Protein AF-0000000077141357 (afdb_homodimer)

Secondary structure (DSSP, 8-state):
---PPEEEEEETTT-TTHHHHHHHHHHTTTTS-EEEEEEE--GGGHHHHHHHHHHHHHHHHHHT---EEEEES-HHHHHTT-SEEEE---TTHHHHHHHHHHHHHTTT----SSSHHHHHHHHHHHHHHHHHHHHHHHHH-TT-EEEE-SSSHHHHHHHHHHH---EEEE--SHHHHHHHHHHHHHTS-GGGEEEEEEEETTEEEEEEEEETTEE-HHHHHHHHHTT-----TTS---PPPHHHHHHH-SEE-GGGHHHHBHHHHHHHHHHHHHTT--HHHHHHHHHHHHHHHHT-TT--S--GGGGGGS-TTHHHHHHHHHHHHHHT--EEEEEEEE-TTSBTTS-TTSEEEEEEEEETTEEEEPP-BPPPHHHHHHHHHHHHHHHHHHHHHHHT-HHHHHHHHHHSTT--BHHHHHHHHHHHHHHTGGG-GGG-/---PPEEEEEETTT-TTHHHHHHHHHHTTTTS-EEEEEEE--GGGHHHHHHHHHHHHHHHHHHT---EEEEES-HHHHHTT-SEEEE---TTHHHHHHHHHHHHHTTT----SSSHHHHHHHHHHHHHHHHHHHHHHHHH-TT-EEEE-SSSHHHHHHHHHHH---EEEE--SHHHHHHHHHHHHHTS-GGGEEEEEEEETTEEEEEEEEETTEE-HHHHHHHHHTT-----TTS---PPPHHHHHHH-SEE-GGGHHHHBHHHHHHHHHHHHHTT--HHHHHHHHHHHHHHHHT-TT--S--GGGGGGS-TTHHHHHHHHHHHHHHT--EEEEEEEE-TTSBTTS-TTSEEEEEEEEETTEEEEPP-BPPPHHHHHHHHHHHHHHHHHHHHHHHT-HHHHHHHHHHSTT--BHHHHHHHHHHHHHHTGGG-GGG-

InterPro domains:
  IPR001088 Glycoside hydrolase, family 4 [PF02056] (7-187)
  IPR001088 Glycoside hydrolase, family 4 [PR00732] (7-22)
  IPR001088 Glycoside hydrolase, family 4 [PR00732] (78-94)
  IPR001088 Glycoside hydrolase, family 4 [PR00732] (99-112)
  IPR001088 Glycoside hydrolase, family 4 [PR00732] (113-133)
  IPR001088 Glycoside hydrolase, family 4 [PR00732] (142-159)
  IPR001088 Glycoside hydrolase, family 4 [PR00732] (167-178)
  IPR001088 Glycoside hydrolase, family 4 [PR00732] (193-205)
  IPR001088 Glycoside hydrolase, family 4 [PTHR32092] (4-436)
  IPR015955 Lactate dehydrogenase/glycoside hydrolase, family 4, C-terminal [G3DSA:3.90.110.10] (171-436)
  IPR015955 Lactate dehydrogenase/glycoside hydrolase, family 4, C-terminal [SSF56327] (173-436)
  IPR019802 Glycoside hydrolase, family 4, conserved site [PS01324] (142-172)
  IPR022616 Glycosyl hydrolase, family 4, C-terminal [PF11975] (197-411)
  IPR036291 NAD(P)-binding domain superfamily [SSF51735] (5-170)

Structure (mmCIF, N/CA/C/O backbone):
data_AF-0000000077141357-model_v1
#
loop_
_entity.id
_entity.type
_entity.pdbx_description
1 polymer 6-phospho-beta-glucosidase
#
loop_
_atom_site.group_PDB
_atom_site.id
_atom_site.type_symbol
_atom_site.label_atom_id
_atom_site.label_alt_id
_atom_site.label_comp_id
_atom_site.label_asym_id
_atom_site.label_entity_id
_atom_site.label_seq_id
_atom_site.pdbx_PDB_ins_code
_atom_site.Cartn_x
_atom_site.Cartn_y
_atom_site.Cartn_z
_atom_site.occupancy
_atom_site.B_iso_or_equiv
_atom_site.auth_seq_id
_atom_site.auth_comp_id
_atom_site.auth_asym_id
_atom_site.auth_atom_id
_atom_site.pdbx_PDB_model_num
ATOM 1 N N . MET A 1 1 ? 15.984 -49.375 2.508 1 36 1 MET A N 1
ATOM 2 C CA . MET A 1 1 ? 14.719 -48.906 3.088 1 36 1 MET A CA 1
ATOM 3 C C . MET A 1 1 ? 13.625 -48.875 2.033 1 36 1 MET A C 1
ATOM 5 O O . MET A 1 1 ? 13.805 -48.281 0.963 1 36 1 MET A O 1
ATOM 9 N N . PHE A 1 2 ? 12.82 -49.812 1.921 1 44.88 2 PHE A N 1
ATOM 10 C CA . PHE A 1 2 ? 11.875 -50.156 0.864 1 44.88 2 PHE A CA 1
ATOM 11 C C . PHE A 1 2 ? 11.133 -48.906 0.386 1 44.88 2 PHE A C 1
ATOM 13 O O . PHE A 1 2 ? 10.578 -48.156 1.194 1 44.88 2 PHE A O 1
ATOM 20 N N . LYS A 1 3 ? 11.68 -48.281 -0.655 1 59.12 3 LYS A N 1
ATOM 21 C CA . LYS A 1 3 ? 11.102 -47.031 -1.177 1 59.12 3 LYS A CA 1
ATOM 22 C C . LYS A 1 3 ? 9.648 -47.25 -1.593 1 59.12 3 LYS A C 1
ATOM 24 O O . LYS A 1 3 ? 9.344 -48.188 -2.35 1 59.12 3 LYS A O 1
ATOM 29 N N . LYS A 1 4 ? 8.664 -46.844 -0.707 1 74.44 4 LYS A N 1
ATOM 30 C CA . LYS A 1 4 ? 7.227 -46.969 -0.938 1 74.44 4 LYS A CA 1
ATOM 31 C C . LYS A 1 4 ? 6.848 -46.375 -2.303 1 74.44 4 LYS A C 1
ATOM 33 O O . LYS A 1 4 ? 7.348 -45.344 -2.701 1 74.44 4 LYS A O 1
ATOM 38 N N . ASP A 1 5 ? 6.184 -47.281 -3.203 1 89.12 5 ASP A N 1
ATOM 39 C CA . ASP A 1 5 ? 5.59 -46.812 -4.457 1 89.12 5 ASP A CA 1
ATOM 40 C C . ASP A 1 5 ? 4.707 -45.594 -4.227 1 89.12 5 ASP A C 1
ATOM 42 O O . ASP A 1 5 ? 3.967 -45.531 -3.242 1 89.12 5 ASP A O 1
ATOM 46 N N . LEU A 1 6 ? 4.941 -44.625 -5.074 1 95.94 6 LEU A N 1
ATOM 47 C CA . LEU A 1 6 ? 4.258 -43.344 -4.879 1 95.94 6 LEU A CA 1
ATOM 48 C C . LEU A 1 6 ? 3.039 -43.25 -5.789 1 95.94 6 LEU A C 1
ATOM 50 O O . LEU A 1 6 ? 3.088 -43.656 -6.949 1 95.94 6 LEU A O 1
ATOM 54 N N . LYS A 1 7 ? 1.975 -42.812 -5.223 1 98.25 7 LYS A N 1
ATOM 55 C CA . LYS A 1 7 ? 0.786 -42.406 -5.969 1 98.25 7 LYS A CA 1
ATOM 56 C C . LYS A 1 7 ? 0.629 -40.906 -5.977 1 98.25 7 LYS A C 1
ATOM 58 O O . LYS A 1 7 ? 0.617 -40.25 -4.922 1 98.25 7 LYS A O 1
ATOM 63 N N . ILE A 1 8 ? 0.521 -40.312 -7.176 1 98.44 8 ILE A N 1
ATOM 64 C CA . ILE A 1 8 ? 0.374 -38.875 -7.328 1 98.44 8 ILE A CA 1
ATOM 65 C C . ILE A 1 8 ? -0.883 -38.562 -8.141 1 98.44 8 ILE A C 1
ATOM 67 O O . ILE A 1 8 ? -1.132 -39.188 -9.172 1 98.44 8 ILE A O 1
ATOM 71 N N . ALA A 1 9 ? -1.679 -37.688 -7.633 1 98.81 9 ALA A N 1
ATOM 72 C CA . ALA A 1 9 ? -2.84 -37.188 -8.367 1 98.81 9 ALA A CA 1
ATOM 73 C C . ALA A 1 9 ? -2.592 -35.781 -8.891 1 98.81 9 ALA A C 1
ATOM 75 O O . ALA A 1 9 ? -2.188 -34.875 -8.133 1 98.81 9 ALA A O 1
ATOM 76 N N . VAL A 1 10 ? -2.795 -35.562 -10.188 1 98.44 10 VAL A N 1
ATOM 77 C CA . VAL A 1 10 ? -2.662 -34.25 -10.805 1 98.44 10 VAL A CA 1
ATOM 78 C C . VAL A 1 10 ? -4.039 -33.719 -11.195 1 98.44 10 VAL A C 1
ATOM 80 O O . VAL A 1 10 ? -4.629 -34.156 -12.18 1 98.44 10 VAL A O 1
ATOM 83 N N . ILE A 1 11 ? -4.523 -32.75 -10.398 1 98.69 11 ILE A N 1
ATOM 84 C CA . ILE A 1 11 ? -5.781 -32.094 -10.727 1 98.69 11 ILE A CA 1
ATOM 85 C C . ILE A 1 11 ? -5.539 -31.016 -11.781 1 98.69 11 ILE A C 1
ATOM 87 O O . ILE A 1 11 ? -4.766 -30.094 -11.562 1 98.69 11 ILE A O 1
ATOM 91 N N . GLY A 1 12 ? -6.219 -31.078 -12.867 1 98 12 GLY A N 1
ATOM 92 C CA . GLY A 1 12 ? -5.879 -30.328 -14.062 1 98 12 GLY A CA 1
ATOM 93 C C . GLY A 1 12 ? -4.918 -31.047 -14.977 1 98 12 GLY A C 1
ATOM 94 O O . GLY A 1 12 ? -4.027 -30.438 -15.57 1 98 12 GLY A O 1
ATOM 95 N N . GLY A 1 13 ? -5.047 -32.312 -15.031 1 97.5 13 GLY A N 1
ATOM 96 C CA . GLY A 1 13 ? -4.129 -33.156 -15.766 1 97.5 13 GLY A CA 1
ATOM 97 C C . GLY A 1 13 ? -4.125 -32.906 -17.266 1 97.5 13 GLY A C 1
ATOM 98 O O . GLY A 1 13 ? -3.156 -33.219 -17.953 1 97.5 13 GLY A O 1
ATOM 99 N N . GLY A 1 14 ? -5.188 -32.312 -17.75 1 97.06 14 GLY A N 1
ATOM 100 C CA . GLY A 1 14 ? -5.293 -32.031 -19.172 1 97.06 14 GLY A CA 1
ATOM 101 C C . GLY A 1 14 ? -4.586 -30.75 -19.578 1 97.06 14 GLY A C 1
ATOM 102 O O . GLY A 1 14 ? -4.637 -30.344 -20.734 1 97.06 14 GLY A O 1
ATOM 103 N N . SER A 1 15 ? -3.891 -30.156 -18.641 1 94.5 15 SER A N 1
ATOM 104 C CA . SER A 1 15 ? -3.135 -28.953 -18.953 1 94.5 15 SER A CA 1
ATOM 105 C C . SER A 1 15 ? -2.084 -29.203 -20.016 1 94.5 15 SER A C 1
ATOM 107 O O . SER A 1 15 ? -1.45 -30.266 -20.031 1 94.5 15 SER A O 1
ATOM 109 N N . SER A 1 16 ? -1.842 -28.188 -20.844 1 92.38 16 SER A N 1
ATOM 110 C CA . SER A 1 16 ? -0.812 -28.297 -21.875 1 92.38 16 SER A CA 1
ATOM 111 C C . SER A 1 16 ? 0.579 -28.375 -21.266 1 92.38 16 SER A C 1
ATOM 113 O O . SER A 1 16 ? 1.54 -28.766 -21.922 1 92.38 16 SER A O 1
ATOM 115 N N . TYR A 1 17 ? 0.671 -28.125 -19.969 1 90.12 17 TYR A N 1
ATOM 116 C CA . TYR A 1 17 ? 1.963 -28.141 -19.297 1 90.12 17 TYR A CA 1
ATOM 117 C C . TYR A 1 17 ? 2.23 -29.5 -18.656 1 90.12 17 TYR A C 1
ATOM 119 O O . TYR A 1 17 ? 3.346 -29.766 -18.203 1 90.12 17 TYR A O 1
ATOM 127 N N . THR A 1 18 ? 1.273 -30.344 -18.641 1 94.44 18 THR A N 1
ATOM 128 C CA . THR A 1 18 ? 1.39 -31.641 -17.969 1 94.44 18 THR A CA 1
ATOM 129 C C . THR A 1 18 ? 2.568 -32.438 -18.516 1 94.44 18 THR A C 1
ATOM 131 O O . THR A 1 18 ? 3.277 -33.094 -17.766 1 94.44 18 THR A O 1
ATOM 134 N N . PRO A 1 19 ? 2.869 -32.344 -19.844 1 93.56 19 PRO A N 1
ATOM 135 C CA . PRO A 1 19 ? 4.031 -33.094 -20.328 1 93.56 19 PRO A CA 1
ATOM 136 C C . PRO A 1 19 ? 5.336 -32.688 -19.656 1 93.56 19 PRO A C 1
ATOM 138 O O . PRO A 1 19 ? 6.238 -33.5 -19.484 1 93.56 19 PRO A O 1
ATOM 141 N N . GLU A 1 20 ? 5.391 -31.406 -19.297 1 92.38 20 GLU A N 1
ATOM 142 C CA . GLU A 1 20 ? 6.562 -30.953 -18.547 1 92.38 20 GLU A CA 1
ATOM 143 C C . GLU A 1 20 ? 6.656 -31.656 -17.188 1 92.38 20 GLU A C 1
ATOM 145 O O . GLU A 1 20 ? 7.754 -31.969 -16.734 1 92.38 20 GLU A O 1
ATOM 150 N N . LEU A 1 21 ? 5.562 -31.812 -16.562 1 93.94 21 LEU A N 1
ATOM 151 C CA . LEU A 1 21 ? 5.504 -32.531 -15.289 1 93.94 21 LEU A CA 1
ATOM 152 C C . LEU A 1 21 ? 5.914 -33.969 -15.445 1 93.94 21 LEU A C 1
ATOM 154 O O . LEU A 1 21 ? 6.668 -34.5 -14.633 1 93.94 21 LEU A O 1
ATOM 158 N N . ILE A 1 22 ? 5.434 -34.594 -16.547 1 95.25 22 ILE A N 1
ATOM 159 C CA . ILE A 1 22 ? 5.754 -35.969 -16.828 1 95.25 22 ILE A CA 1
ATOM 160 C C . ILE A 1 22 ? 7.262 -36.125 -17.031 1 95.25 22 ILE A C 1
ATOM 162 O O . ILE A 1 22 ? 7.879 -37.031 -16.469 1 95.25 22 ILE A O 1
ATOM 166 N N . GLU A 1 23 ? 7.789 -35.25 -17.781 1 93.88 23 GLU A N 1
ATOM 167 C CA . GLU A 1 23 ? 9.234 -35.25 -18 1 93.88 23 GLU A CA 1
ATOM 168 C C . GLU A 1 23 ? 9.992 -35.156 -16.672 1 93.88 23 GLU A C 1
ATOM 170 O O . GLU A 1 23 ? 11 -35.812 -16.469 1 93.88 23 GLU A O 1
ATOM 175 N N . GLY A 1 24 ? 9.539 -34.312 -15.797 1 93.56 24 GLY A N 1
ATOM 176 C CA . GLY A 1 24 ? 10.164 -34.125 -14.492 1 93.56 24 GLY A CA 1
ATOM 177 C C . GLY A 1 24 ? 10.172 -35.406 -13.672 1 93.56 24 GLY A C 1
ATOM 178 O O . GLY A 1 24 ? 11.172 -35.719 -13.023 1 93.56 24 GLY A O 1
ATOM 179 N N . PHE A 1 25 ? 9.062 -36.156 -13.68 1 95.5 25 PHE A N 1
ATOM 180 C CA . PHE A 1 25 ? 8.977 -37.406 -12.938 1 95.5 25 PHE A CA 1
ATOM 181 C C . PHE A 1 25 ? 9.875 -38.469 -13.562 1 95.5 25 PHE A C 1
ATOM 183 O O . PHE A 1 25 ? 10.531 -39.25 -12.852 1 95.5 25 PHE A O 1
ATOM 190 N N . ILE A 1 26 ? 9.891 -38.469 -14.898 1 95.38 26 ILE A N 1
ATOM 191 C CA . ILE A 1 26 ? 10.719 -39.438 -15.609 1 95.38 26 ILE A CA 1
ATOM 192 C C . ILE A 1 26 ? 12.188 -39.219 -15.242 1 95.38 26 ILE A C 1
ATOM 194 O O . ILE A 1 26 ? 12.898 -40.156 -14.898 1 95.38 26 ILE A O 1
ATOM 198 N N . LYS A 1 27 ? 12.602 -38 -15.266 1 93.12 27 LYS A N 1
ATOM 199 C CA . LYS A 1 27 ? 14 -37.656 -15 1 93.12 27 LYS A CA 1
ATOM 200 C C . LYS A 1 27 ? 14.406 -38.062 -13.586 1 93.12 27 LYS A C 1
ATOM 202 O O . LYS A 1 27 ? 15.578 -38.312 -13.32 1 93.12 27 LYS A O 1
ATOM 207 N N . ARG A 1 28 ? 13.445 -38.125 -12.719 1 94.25 28 ARG A N 1
ATOM 208 C CA . ARG A 1 28 ? 13.75 -38.375 -11.312 1 94.25 28 ARG A CA 1
ATOM 209 C C . ARG A 1 28 ? 13.273 -39.75 -10.875 1 94.25 28 ARG A C 1
ATOM 211 O O . ARG A 1 28 ? 13.211 -40.031 -9.672 1 94.25 28 ARG A O 1
ATOM 218 N N . TYR A 1 29 ? 12.977 -40.594 -11.734 1 94.75 29 TYR A N 1
ATOM 219 C CA . TYR A 1 29 ? 12.312 -41.844 -11.438 1 94.75 29 TYR A CA 1
ATOM 220 C C . TYR A 1 29 ? 13.141 -42.688 -10.484 1 94.75 29 TYR A C 1
ATOM 222 O O . TYR A 1 29 ? 12.602 -43.406 -9.641 1 94.75 29 TYR A O 1
ATOM 230 N N . ASN A 1 30 ? 14.438 -42.625 -10.57 1 93.44 30 ASN A N 1
ATOM 231 C CA . ASN A 1 30 ? 15.312 -43.438 -9.742 1 93.44 30 ASN A CA 1
ATOM 232 C C . ASN A 1 30 ? 15.266 -43.031 -8.273 1 93.44 30 ASN A C 1
ATOM 234 O O . ASN A 1 30 ? 15.445 -43.844 -7.383 1 93.44 30 ASN A O 1
ATOM 238 N N . GLU A 1 31 ? 15.016 -41.781 -8.062 1 93 31 GLU A N 1
ATOM 239 C CA . GLU A 1 31 ? 14.992 -41.312 -6.684 1 93 31 GLU A CA 1
ATOM 240 C C . GLU A 1 31 ? 13.57 -41.031 -6.215 1 93 31 GLU A C 1
ATOM 242 O O . GLU A 1 31 ? 13.32 -40.875 -5.02 1 93 31 GLU A O 1
ATOM 247 N N . LEU A 1 32 ? 12.648 -40.969 -7.09 1 94.12 32 LEU A N 1
ATOM 248 C CA . LEU A 1 32 ? 11.234 -40.75 -6.844 1 94.12 32 LEU A CA 1
ATOM 249 C C . LEU A 1 32 ? 10.375 -41.781 -7.566 1 94.12 32 LEU A C 1
ATOM 251 O O . LEU A 1 32 ? 9.859 -41.5 -8.656 1 94.12 32 LEU A O 1
ATOM 255 N N . PRO A 1 33 ? 10.172 -42.875 -6.961 1 93.5 33 PRO A N 1
ATOM 256 C CA . PRO A 1 33 ? 9.562 -44 -7.641 1 93.5 33 PRO A CA 1
ATOM 257 C C . PRO A 1 33 ? 8.047 -43.875 -7.801 1 93.5 33 PRO A C 1
ATOM 259 O O . PRO A 1 33 ? 7.281 -44.625 -7.195 1 93.5 33 PRO A O 1
ATOM 262 N N . VAL A 1 34 ? 7.641 -43.031 -8.602 1 96.5 34 VAL A N 1
ATOM 263 C CA . VAL A 1 34 ? 6.23 -42.844 -8.93 1 96.5 34 VAL A CA 1
ATOM 264 C C . VAL A 1 34 ? 5.699 -44.125 -9.609 1 96.5 34 VAL A C 1
ATOM 266 O O . VAL A 1 34 ? 6.211 -44.531 -10.656 1 96.5 34 VAL A O 1
ATOM 269 N N . LYS A 1 35 ? 4.758 -44.719 -9 1 97.56 35 LYS A N 1
ATOM 270 C CA . LYS A 1 35 ? 4.164 -45.906 -9.562 1 97.56 35 LYS A CA 1
ATOM 271 C C . LYS A 1 35 ? 2.871 -45.594 -10.305 1 97.56 35 LYS A C 1
ATOM 273 O O . LYS A 1 35 ? 2.697 -46 -11.461 1 97.56 35 LYS A O 1
ATOM 278 N N . ASP A 1 36 ? 1.961 -44.906 -9.609 1 98.38 36 ASP A N 1
ATOM 279 C CA . ASP A 1 36 ? 0.676 -44.531 -10.188 1 98.38 36 ASP A CA 1
ATOM 280 C C . ASP A 1 36 ? 0.537 -43.031 -10.297 1 98.38 36 ASP A C 1
ATOM 282 O O . ASP A 1 36 ? 0.546 -42.312 -9.281 1 98.38 36 ASP A O 1
ATOM 286 N N . LEU A 1 37 ? 0.431 -42.531 -11.477 1 98.5 37 LEU A N 1
ATOM 287 C CA . LEU A 1 37 ? 0.195 -41.125 -11.75 1 98.5 37 LEU A CA 1
ATOM 288 C C . LEU A 1 37 ? -1.188 -40.906 -12.359 1 98.5 37 LEU A C 1
ATOM 290 O O . LEU A 1 37 ? -1.439 -41.312 -13.492 1 98.5 37 LEU A O 1
ATOM 294 N N . TYR A 1 38 ? -2.051 -40.281 -11.57 1 98.81 38 TYR A N 1
ATOM 295 C CA . TYR A 1 38 ? -3.41 -40.031 -12.031 1 98.81 38 TYR A CA 1
ATOM 296 C C . TYR A 1 38 ? -3.531 -38.625 -12.586 1 98.81 38 TYR A C 1
ATOM 298 O O . TYR A 1 38 ? -3.211 -37.656 -11.906 1 98.81 38 TYR A O 1
ATOM 306 N N . LEU A 1 39 ? -3.912 -38.5 -13.828 1 98.81 39 LEU A N 1
ATOM 307 C CA . LEU A 1 39 ? -4.281 -37.219 -14.445 1 98.81 39 LEU A CA 1
ATOM 308 C C . LEU A 1 39 ? -5.797 -37.062 -14.453 1 98.81 39 LEU A C 1
ATOM 310 O O . LEU A 1 39 ? -6.523 -37.875 -15.008 1 98.81 39 LEU A O 1
ATOM 314 N N . VAL A 1 40 ? -6.18 -36 -13.789 1 98.69 40 VAL A N 1
ATOM 315 C CA . VAL A 1 40 ? -7.605 -35.75 -13.578 1 98.69 40 VAL A CA 1
ATOM 316 C C . VAL A 1 40 ? -8.023 -34.469 -14.297 1 98.69 40 VAL A C 1
ATOM 318 O O . VAL A 1 40 ? -7.289 -33.5 -14.297 1 98.69 40 VAL A O 1
ATOM 321 N N . ASP A 1 41 ? -9.133 -34.5 -14.938 1 98.5 41 ASP A N 1
ATOM 322 C CA . ASP A 1 41 ? -9.773 -33.312 -15.453 1 98.5 41 ASP A CA 1
ATOM 323 C C . ASP A 1 41 ? -11.289 -33.406 -15.344 1 98.5 41 ASP A C 1
ATOM 325 O O . ASP A 1 41 ? -11.82 -34.344 -14.789 1 98.5 41 ASP A O 1
ATOM 329 N N . ILE A 1 42 ? -11.953 -32.375 -15.68 1 97.94 42 ILE A N 1
ATOM 330 C CA . ILE A 1 42 ? -13.414 -32.312 -15.672 1 97.94 42 ILE A CA 1
ATOM 331 C C . ILE A 1 42 ? -13.953 -32.719 -17.031 1 97.94 42 ILE A C 1
ATOM 333 O O . ILE A 1 42 ? -13.188 -32.906 -17.984 1 97.94 42 ILE A O 1
ATOM 337 N N . GLU A 1 43 ? -15.273 -32.844 -17.125 1 97.94 43 GLU A N 1
ATOM 338 C CA . GLU A 1 43 ? -15.891 -33.312 -18.359 1 97.94 43 GLU A CA 1
ATOM 339 C C . GLU A 1 43 ? -15.539 -32.406 -19.531 1 97.94 43 GLU A C 1
ATOM 341 O O . GLU A 1 43 ? -15.219 -32.875 -20.625 1 97.94 43 GLU A O 1
ATOM 346 N N . GLU A 1 44 ? -15.492 -31.125 -19.266 1 96.75 44 GLU A N 1
ATOM 347 C CA . GLU A 1 44 ? -15.211 -30.141 -20.328 1 96.75 44 GLU A CA 1
ATOM 348 C C . GLU A 1 44 ? -13.766 -30.25 -20.797 1 96.75 44 GLU A C 1
ATOM 350 O O . GLU A 1 44 ? -13.406 -29.734 -21.859 1 96.75 44 GLU A O 1
ATOM 355 N N . GLY A 1 45 ? -12.922 -30.906 -19.969 1 97.06 45 GLY A N 1
ATOM 356 C CA . GLY A 1 45 ? -11.516 -31.047 -20.297 1 97.06 45 GLY A CA 1
ATOM 357 C C . GLY A 1 45 ? -11.148 -32.438 -20.766 1 97.06 45 GLY A C 1
ATOM 358 O O . GLY A 1 45 ? -9.969 -32.781 -20.906 1 97.06 45 GLY A O 1
ATOM 359 N N . LYS A 1 46 ? -12.141 -33.25 -21.062 1 98.12 46 LYS A N 1
ATOM 360 C CA . LYS A 1 46 ? -11.93 -34.656 -21.375 1 98.12 46 LYS A CA 1
ATOM 361 C C . LYS A 1 46 ? -11.055 -34.812 -22.609 1 98.12 46 LYS A C 1
ATOM 363 O O . LYS A 1 46 ? -10.117 -35.625 -22.609 1 98.12 46 LYS A O 1
ATOM 368 N N . GLU A 1 47 ? -11.375 -34.094 -23.641 1 97.69 47 GLU A N 1
ATOM 369 C CA . GLU A 1 47 ? -10.602 -34.188 -24.875 1 97.69 47 GLU A CA 1
ATOM 370 C C . GLU A 1 47 ? -9.141 -33.812 -24.641 1 97.69 47 GLU A C 1
ATOM 372 O O . GLU A 1 47 ? -8.242 -34.531 -25.094 1 97.69 47 GLU A O 1
ATOM 377 N N . LYS A 1 48 ? -8.906 -32.75 -23.938 1 97.75 48 LYS A N 1
ATOM 378 C CA . LYS A 1 48 ? -7.543 -32.344 -23.625 1 97.75 48 LYS A CA 1
ATOM 379 C C . LYS A 1 48 ? -6.832 -33.406 -22.797 1 97.75 48 LYS A C 1
ATOM 381 O O . LYS A 1 48 ? -5.648 -33.688 -23 1 97.75 48 LYS A O 1
ATOM 386 N N . LEU A 1 49 ? -7.57 -33.906 -21.859 1 98.44 49 LEU A N 1
ATOM 387 C CA . LEU A 1 49 ? -7.02 -34.938 -20.984 1 98.44 49 LEU A CA 1
ATOM 388 C C . LEU A 1 49 ? -6.551 -36.156 -21.797 1 98.44 49 LEU A C 1
ATOM 390 O O . LEU A 1 49 ? -5.469 -36.688 -21.547 1 98.44 49 LEU A O 1
ATOM 394 N N . GLU A 1 50 ? -7.355 -36.531 -22.75 1 98.31 50 GLU A N 1
ATOM 395 C CA . GLU A 1 50 ? -7.027 -37.688 -23.578 1 98.31 50 GLU A CA 1
ATOM 396 C C . GLU A 1 50 ? -5.797 -37.438 -24.438 1 98.31 50 GLU A C 1
ATOM 398 O O . GLU A 1 50 ? -4.926 -38.281 -24.578 1 98.31 50 GLU A O 1
ATOM 403 N N . ILE A 1 51 ? -5.762 -36.219 -24.984 1 98.06 51 ILE A N 1
ATOM 404 C CA . ILE A 1 51 ? -4.637 -35.844 -25.828 1 98.06 51 ILE A CA 1
ATOM 405 C C . ILE A 1 51 ? -3.354 -35.812 -25 1 98.06 51 ILE A C 1
ATOM 407 O O . ILE A 1 51 ? -2.361 -36.438 -25.359 1 98.06 51 ILE A O 1
ATOM 411 N N . VAL A 1 52 ? -3.387 -35.156 -23.922 1 97.38 52 VAL A N 1
ATOM 412 C CA . VAL A 1 52 ? -2.229 -35 -23.047 1 97.38 52 VAL A CA 1
ATOM 413 C C . VAL A 1 52 ? -1.847 -36.344 -22.438 1 97.38 52 VAL A C 1
ATOM 415 O O . VAL A 1 52 ? -0.662 -36.656 -22.328 1 97.38 52 VAL A O 1
ATOM 418 N N . GLY A 1 53 ? -2.863 -37.062 -22.016 1 98.06 53 GLY A N 1
ATOM 419 C CA . GLY A 1 53 ? -2.631 -38.375 -21.484 1 98.06 53 GLY A CA 1
ATOM 420 C C . GLY A 1 53 ? -1.964 -39.312 -22.469 1 98.06 53 GLY A C 1
ATOM 421 O O . GLY A 1 53 ? -1.109 -40.125 -22.094 1 98.06 53 GLY A O 1
ATOM 422 N N . GLY A 1 54 ? -2.422 -39.25 -23.703 1 98.06 54 GLY A N 1
ATOM 423 C CA . GLY A 1 54 ? -1.772 -40.031 -24.75 1 98.06 54 GLY A CA 1
ATOM 424 C C . GLY A 1 54 ? -0.29 -39.75 -24.875 1 98.06 54 GLY A C 1
ATOM 425 O O . GLY A 1 54 ? 0.525 -40.688 -24.938 1 98.06 54 GLY A O 1
ATOM 426 N N . LEU A 1 55 ? -0.011 -38.5 -24.938 1 97.75 55 LEU A N 1
ATOM 427 C CA . LEU A 1 55 ? 1.394 -38.125 -25.016 1 97.75 55 LEU A CA 1
ATOM 428 C C . LEU A 1 55 ? 2.15 -38.594 -23.766 1 97.75 55 LEU A C 1
ATOM 430 O O . LEU A 1 55 ? 3.275 -39.094 -23.875 1 97.75 55 LEU A O 1
ATOM 434 N N . ALA A 1 56 ? 1.574 -38.438 -22.609 1 97.69 56 ALA A N 1
ATOM 435 C CA . ALA A 1 56 ? 2.201 -38.844 -21.359 1 97.69 56 ALA A CA 1
ATOM 436 C C . ALA A 1 56 ? 2.557 -40.312 -21.375 1 97.69 56 ALA A C 1
ATOM 438 O O . ALA A 1 56 ? 3.654 -40.719 -20.984 1 97.69 56 ALA A O 1
ATOM 439 N N . LYS A 1 57 ? 1.647 -41.156 -21.844 1 98.25 57 LYS A N 1
ATOM 440 C CA . LYS A 1 57 ? 1.873 -42.594 -21.922 1 98.25 57 LYS A CA 1
ATOM 441 C C . LYS A 1 57 ? 3.027 -42.906 -22.875 1 98.25 57 LYS A C 1
ATOM 443 O O . LYS A 1 57 ? 3.875 -43.75 -22.562 1 98.25 57 LYS A O 1
ATOM 448 N N . ARG A 1 58 ? 3.084 -42.188 -23.969 1 98.25 58 ARG A N 1
ATOM 449 C CA . ARG A 1 58 ? 4.164 -42.406 -24.922 1 98.25 58 ARG A CA 1
ATOM 450 C C . ARG A 1 58 ? 5.508 -41.969 -24.344 1 98.25 58 ARG A C 1
ATOM 452 O O . ARG A 1 58 ? 6.531 -42.625 -24.578 1 98.25 58 ARG A O 1
ATOM 459 N N . MET A 1 59 ? 5.488 -40.875 -23.609 1 97.44 59 MET A N 1
ATOM 460 C CA . MET A 1 59 ? 6.711 -40.406 -22.984 1 97.44 59 MET A CA 1
ATOM 461 C C . MET A 1 59 ? 7.25 -41.406 -21.984 1 97.44 59 MET A C 1
ATOM 463 O O . MET A 1 59 ? 8.453 -41.688 -21.953 1 97.44 59 MET A O 1
ATOM 467 N N . VAL A 1 60 ? 6.391 -42 -21.188 1 97.75 60 VAL A N 1
ATOM 468 C CA . VAL A 1 60 ? 6.773 -42.969 -20.172 1 97.75 60 VAL A CA 1
ATOM 469 C C . VAL A 1 60 ? 7.27 -44.25 -20.828 1 97.75 60 VAL A C 1
ATOM 471 O O . VAL A 1 60 ? 8.258 -44.844 -20.391 1 97.75 60 VAL A O 1
ATOM 474 N N . GLU A 1 61 ? 6.559 -44.656 -21.828 1 97.75 61 GLU A N 1
ATOM 475 C CA . GLU A 1 61 ? 6.957 -45.844 -22.562 1 97.75 61 GLU A CA 1
ATOM 476 C C . GLU A 1 61 ? 8.352 -45.688 -23.172 1 97.75 61 GLU A C 1
ATOM 478 O O . GLU A 1 61 ? 9.188 -46.562 -23.047 1 97.75 61 GLU A O 1
ATOM 483 N N . LYS A 1 62 ? 8.531 -44.562 -23.781 1 97.62 62 LYS A N 1
ATOM 484 C CA . LYS A 1 62 ? 9.828 -44.312 -24.391 1 97.62 62 LYS A CA 1
ATOM 485 C C . LYS A 1 62 ? 10.945 -44.312 -23.344 1 97.62 62 LYS A C 1
ATOM 487 O O . LYS A 1 62 ? 12.031 -44.844 -23.609 1 97.62 62 LYS A O 1
ATOM 492 N N . ALA A 1 63 ? 10.68 -43.75 -22.219 1 96.62 63 ALA A N 1
ATOM 493 C CA . ALA A 1 63 ? 11.672 -43.625 -21.156 1 96.62 63 ALA A CA 1
ATOM 494 C C . ALA A 1 63 ? 11.938 -44.969 -20.484 1 96.62 63 ALA A C 1
ATOM 496 O O . ALA A 1 63 ? 12.953 -45.156 -19.812 1 96.62 63 ALA A O 1
ATOM 497 N N . GLY A 1 64 ? 11.039 -45.906 -20.578 1 96.81 64 GLY A N 1
ATOM 498 C CA . GLY A 1 64 ? 11.188 -47.25 -20.016 1 96.81 64 GLY A CA 1
ATOM 499 C C . GLY A 1 64 ? 11.031 -47.281 -18.5 1 96.81 64 GLY A C 1
ATOM 500 O O . GLY A 1 64 ? 11.703 -48.062 -17.828 1 96.81 64 GLY A O 1
ATOM 501 N N . VAL A 1 65 ? 10.312 -46.375 -18.031 1 95.88 65 VAL A N 1
ATOM 502 C CA . VAL A 1 65 ? 10.109 -46.344 -16.594 1 95.88 65 VAL A CA 1
ATOM 503 C C . VAL A 1 65 ? 8.742 -46.938 -16.25 1 95.88 65 VAL A C 1
ATOM 505 O O . VAL A 1 65 ? 7.844 -46.969 -17.094 1 95.88 65 VAL A O 1
ATOM 508 N N . GLY A 1 66 ? 8.523 -47.469 -15.055 1 95.88 66 GLY A N 1
ATOM 509 C CA . GLY A 1 66 ? 7.355 -48.219 -14.648 1 95.88 66 GLY A CA 1
ATOM 510 C C . GLY A 1 66 ? 6.246 -47.344 -14.086 1 95.88 66 GLY A C 1
ATOM 511 O O . GLY A 1 66 ? 5.621 -47.688 -13.086 1 95.88 66 GLY A O 1
ATOM 512 N N . ILE A 1 67 ? 6.043 -46.156 -14.625 1 97.81 67 ILE A N 1
ATOM 513 C CA . ILE A 1 67 ? 4.961 -45.281 -14.18 1 97.81 67 ILE A CA 1
ATOM 514 C C . ILE A 1 67 ? 3.662 -45.688 -14.875 1 97.81 67 ILE A C 1
ATOM 516 O O . ILE A 1 67 ? 3.605 -45.75 -16.109 1 97.81 67 ILE A O 1
ATOM 520 N N . ASN A 1 68 ? 2.645 -45.969 -14.133 1 98.38 68 ASN A N 1
ATOM 521 C CA . ASN A 1 68 ? 1.312 -46.219 -14.68 1 98.38 68 ASN A CA 1
ATOM 522 C C . ASN A 1 68 ? 0.526 -44.906 -14.797 1 98.38 68 ASN A C 1
ATOM 524 O O . ASN A 1 68 ? 0.187 -44.281 -13.781 1 98.38 68 ASN A O 1
ATOM 528 N N . ILE A 1 69 ? 0.216 -44.531 -16 1 98.56 69 ILE A N 1
ATOM 529 C CA . ILE A 1 69 ? -0.558 -43.312 -16.234 1 98.56 69 ILE A CA 1
ATOM 530 C C . ILE A 1 69 ? -2.049 -43.656 -16.25 1 98.56 69 ILE A C 1
ATOM 532 O O . ILE A 1 69 ? -2.504 -44.469 -17.062 1 98.56 69 ILE A O 1
ATOM 536 N N . HIS A 1 70 ? -2.76 -43.031 -15.359 1 98.75 70 HIS A N 1
ATOM 537 C CA . HIS A 1 70 ? -4.207 -43.188 -15.297 1 98.75 70 HIS A CA 1
ATOM 538 C C . HIS A 1 70 ? -4.926 -41.906 -15.672 1 98.75 70 HIS A C 1
ATOM 540 O O . HIS A 1 70 ? -4.562 -40.812 -15.203 1 98.75 70 HIS A O 1
ATOM 546 N N . LEU A 1 71 ? -5.836 -42 -16.641 1 98.81 71 LEU A N 1
ATOM 547 C CA . LEU A 1 71 ? -6.699 -40.875 -16.984 1 98.81 71 LEU A CA 1
ATOM 548 C C . LEU A 1 71 ? -8.086 -41.031 -16.375 1 98.81 71 LEU A C 1
ATOM 550 O O . LEU A 1 71 ? -8.672 -42.125 -16.469 1 98.81 71 LEU A O 1
ATOM 554 N N . THR A 1 72 ? -8.594 -40.031 -15.703 1 98.81 72 THR A N 1
ATOM 555 C CA . THR A 1 72 ? -9.906 -40.188 -15.086 1 98.81 72 THR A CA 1
ATOM 556 C C . THR A 1 72 ? -10.609 -38.844 -14.961 1 98.81 72 THR A C 1
ATOM 558 O O . THR A 1 72 ? -9.961 -37.781 -14.969 1 98.81 72 THR A O 1
ATOM 561 N N . LEU A 1 73 ? -11.891 -38.812 -14.945 1 98.62 73 LEU A N 1
ATOM 562 C CA . LEU A 1 73 ? -12.711 -37.656 -14.648 1 98.62 73 LEU A CA 1
ATOM 563 C C . LEU A 1 73 ? -13.203 -37.688 -13.211 1 98.62 73 LEU A C 1
ATOM 565 O O . LEU A 1 73 ? -13.891 -36.75 -12.758 1 98.62 73 LEU A O 1
ATOM 569 N N . ASP A 1 74 ? -12.797 -38.719 -12.508 1 98.62 74 ASP A N 1
ATOM 570 C CA . ASP A 1 74 ? -13.18 -38.906 -11.109 1 98.62 74 ASP A CA 1
ATOM 571 C C . ASP A 1 74 ? -12.055 -38.469 -10.172 1 98.62 74 ASP A C 1
ATOM 573 O O . ASP A 1 74 ? -11.164 -39.281 -9.859 1 98.62 74 ASP A O 1
ATOM 577 N N . ARG A 1 75 ? -12.211 -37.375 -9.641 1 98.38 75 ARG A N 1
ATOM 578 C CA . ARG A 1 75 ? -11.195 -36.75 -8.773 1 98.38 75 ARG A CA 1
ATOM 579 C C . ARG A 1 75 ? -10.984 -37.594 -7.516 1 98.38 75 ARG A C 1
ATOM 581 O O . ARG A 1 75 ? -9.859 -37.75 -7.047 1 98.38 75 ARG A O 1
ATOM 588 N N . ARG A 1 76 ? -12.039 -38.125 -6.992 1 98.75 76 ARG A N 1
ATOM 589 C CA . ARG A 1 76 ? -11.961 -38.875 -5.746 1 98.75 76 ARG A CA 1
ATOM 590 C C . ARG A 1 76 ? -11.172 -40.156 -5.934 1 98.75 76 ARG A C 1
ATOM 592 O O . ARG A 1 76 ? -10.383 -40.562 -5.062 1 98.75 76 ARG A O 1
ATOM 599 N N . GLU A 1 77 ? -11.438 -40.781 -7.07 1 98.69 77 GLU A N 1
ATOM 600 C CA . GLU A 1 77 ? -10.648 -41.969 -7.406 1 98.69 77 GLU A CA 1
ATOM 601 C C . GLU A 1 77 ? -9.156 -41.656 -7.414 1 98.69 77 GLU A C 1
ATOM 603 O O . GLU A 1 77 ? -8.352 -42.406 -6.875 1 98.69 77 GLU A O 1
ATOM 608 N N . ALA A 1 78 ? -8.805 -40.562 -8 1 98.81 78 ALA A N 1
ATOM 609 C CA . ALA A 1 78 ? -7.41 -40.156 -8.148 1 98.81 78 ALA A CA 1
ATOM 610 C C . ALA A 1 78 ? -6.801 -39.812 -6.797 1 98.81 78 ALA A C 1
ATOM 612 O O . ALA A 1 78 ? -5.648 -40.156 -6.516 1 98.81 78 ALA A O 1
ATOM 613 N N . ILE A 1 79 ? -7.52 -39.156 -5.898 1 98.88 79 ILE A N 1
ATOM 614 C CA . ILE A 1 79 ? -7 -38.594 -4.645 1 98.88 79 ILE A CA 1
ATOM 615 C C . ILE A 1 79 ? -6.887 -39.719 -3.609 1 98.88 79 ILE A C 1
ATOM 617 O O . ILE A 1 79 ? -6.008 -39.688 -2.746 1 98.88 79 ILE A O 1
ATOM 621 N N . LYS A 1 80 ? -7.707 -40.781 -3.738 1 98.75 80 LYS A N 1
ATOM 622 C CA . LYS A 1 80 ? -7.699 -41.844 -2.758 1 98.75 80 LYS A CA 1
ATOM 623 C C . LYS A 1 80 ? -6.301 -42.438 -2.592 1 98.75 80 LYS A C 1
ATOM 625 O O . LYS A 1 80 ? -5.688 -42.875 -3.568 1 98.75 80 LYS A O 1
ATOM 630 N N . ASP A 1 81 ? -5.75 -42.344 -1.365 1 98 81 ASP A N 1
ATOM 631 C CA . ASP A 1 81 ? -4.488 -42.938 -0.919 1 98 81 ASP A CA 1
ATOM 632 C C . ASP A 1 81 ? -3.303 -42.281 -1.619 1 98 81 ASP A C 1
ATOM 634 O O . ASP A 1 81 ? -2.213 -42.844 -1.685 1 98 81 ASP A O 1
ATOM 638 N N . ALA A 1 82 ? -3.531 -41.125 -2.229 1 98.62 82 ALA A N 1
ATOM 639 C CA . ALA A 1 82 ? -2.434 -40.406 -2.869 1 98.62 82 ALA A CA 1
ATOM 640 C C . ALA A 1 82 ? -1.41 -39.938 -1.838 1 98.62 82 ALA A C 1
ATOM 642 O O . ALA A 1 82 ? -1.771 -39.594 -0.715 1 98.62 82 ALA A O 1
ATOM 643 N N . ASP A 1 83 ? -0.165 -40 -2.234 1 98.19 83 ASP A N 1
ATOM 644 C CA . ASP A 1 83 ? 0.909 -39.438 -1.417 1 98.19 83 ASP A CA 1
ATOM 645 C C . ASP A 1 83 ? 1.063 -37.938 -1.655 1 98.19 83 ASP A C 1
ATOM 647 O O . ASP A 1 83 ? 1.403 -37.188 -0.737 1 98.19 83 ASP A O 1
ATOM 651 N N . PHE A 1 84 ? 0.906 -37.562 -2.867 1 98.38 84 PHE A N 1
ATOM 652 C CA . PHE A 1 84 ? 0.947 -36.188 -3.285 1 98.38 84 PHE A CA 1
ATOM 653 C C . PHE A 1 84 ? -0.234 -35.844 -4.191 1 98.38 84 PHE A C 1
ATOM 655 O O . PHE A 1 84 ? -0.671 -36.688 -4.98 1 98.38 84 PHE A O 1
ATOM 662 N N . VAL A 1 85 ? -0.741 -34.656 -4.035 1 98.75 85 VAL A N 1
ATOM 663 C CA . VAL A 1 85 ? -1.718 -34.062 -4.945 1 98.75 85 VAL A CA 1
ATOM 664 C C . VAL A 1 85 ? -1.161 -32.781 -5.539 1 98.75 85 VAL A C 1
ATOM 666 O O . VAL A 1 85 ? -0.72 -31.891 -4.801 1 98.75 85 VAL A O 1
ATOM 669 N N . VAL A 1 86 ? -1.078 -32.688 -6.867 1 97.88 86 VAL A N 1
ATOM 670 C CA . VAL A 1 86 ? -0.625 -31.5 -7.578 1 97.88 86 VAL A CA 1
ATOM 671 C C . VAL A 1 86 ? -1.816 -30.812 -8.234 1 97.88 86 VAL A C 1
ATOM 673 O O . VAL A 1 86 ? -2.658 -31.469 -8.852 1 97.88 86 VAL A O 1
ATOM 676 N N . THR A 1 87 ? -1.896 -29.5 -8.031 1 98.06 87 THR A N 1
ATOM 677 C CA . THR A 1 87 ? -2.963 -28.766 -8.703 1 98.06 87 THR A CA 1
ATOM 678 C C . THR A 1 87 ? -2.391 -27.828 -9.758 1 98.06 87 THR A C 1
ATOM 680 O O . THR A 1 87 ? -1.381 -27.156 -9.516 1 98.06 87 THR A O 1
ATOM 683 N N . GLN A 1 88 ? -2.969 -27.797 -10.883 1 97.06 88 GLN A N 1
ATOM 684 C CA . GLN A 1 88 ? -2.613 -26.922 -11.984 1 97.06 88 GLN A CA 1
ATOM 685 C C . GLN A 1 88 ? -3.822 -26.625 -12.875 1 97.06 88 GLN A C 1
ATOM 687 O O . GLN A 1 88 ? -3.709 -26.625 -14.102 1 97.06 88 GLN A O 1
ATOM 692 N N . PHE A 1 89 ? -4.969 -26.438 -12.297 1 97.38 89 PHE A N 1
ATOM 693 C CA . PHE A 1 89 ? -6.219 -26.297 -13.031 1 97.38 89 PHE A CA 1
ATOM 694 C C . PHE A 1 89 ? -6.582 -24.828 -13.195 1 97.38 89 PHE A C 1
ATOM 696 O O . PHE A 1 89 ? -6.008 -23.953 -12.523 1 97.38 89 PHE A O 1
ATOM 703 N N . ARG A 1 90 ? -7.406 -24.547 -14.133 1 97.5 90 ARG A N 1
ATOM 704 C CA . ARG A 1 90 ? -7.973 -23.219 -14.391 1 97.5 90 ARG A CA 1
ATOM 705 C C . ARG A 1 90 ? -9.492 -23.297 -14.492 1 97.5 90 ARG A C 1
ATOM 707 O O . ARG A 1 90 ? -10.039 -23.688 -15.523 1 97.5 90 ARG A O 1
ATOM 714 N N . VAL A 1 91 ? -10.156 -22.828 -13.469 1 98.31 91 VAL A N 1
ATOM 715 C CA . VAL A 1 91 ? -11.617 -22.828 -13.469 1 98.31 91 VAL A CA 1
ATOM 716 C C . VAL A 1 91 ? -12.133 -21.828 -14.516 1 98.31 91 VAL A C 1
ATOM 718 O O . VAL A 1 91 ? -11.75 -20.656 -14.5 1 98.31 91 VAL A O 1
ATOM 721 N N . GLY A 1 92 ? -12.992 -22.328 -15.391 1 97.06 92 GLY A N 1
ATOM 722 C CA . GLY A 1 92 ? -13.477 -21.5 -16.484 1 97.06 92 GLY A CA 1
ATOM 723 C C . GLY A 1 92 ? -12.602 -21.578 -17.719 1 97.06 92 GLY A C 1
ATOM 724 O O . GLY A 1 92 ? -12.922 -20.984 -18.75 1 97.06 92 GLY A O 1
ATOM 725 N N . ARG A 1 93 ? -11.461 -22.312 -17.703 1 96.19 93 ARG A N 1
ATOM 726 C CA . ARG A 1 93 ? -10.57 -22.594 -18.812 1 96.19 93 ARG A CA 1
ATOM 727 C C . ARG A 1 93 ? -10.055 -21.297 -19.438 1 96.19 93 ARG A C 1
ATOM 729 O O . ARG A 1 93 ? -10.031 -20.266 -18.781 1 96.19 93 ARG A O 1
ATOM 736 N N . ILE A 1 94 ? -9.492 -21.375 -20.594 1 95.88 94 ILE A N 1
ATOM 737 C CA . ILE A 1 94 ? -8.773 -20.281 -21.219 1 95.88 94 ILE A CA 1
ATOM 738 C C . ILE A 1 94 ? -9.742 -19.141 -21.531 1 95.88 94 ILE A C 1
ATOM 740 O O . ILE A 1 94 ? -9.359 -17.969 -21.5 1 95.88 94 ILE A O 1
ATOM 744 N N . ASP A 1 95 ? -10.992 -19.438 -21.734 1 96.62 95 ASP A N 1
ATOM 745 C CA . ASP A 1 95 ? -11.984 -18.406 -22 1 96.62 95 ASP A CA 1
ATOM 746 C C . ASP A 1 95 ? -12.164 -17.484 -20.797 1 96.62 95 ASP A C 1
ATOM 748 O O . ASP A 1 95 ? -12.391 -16.281 -20.953 1 96.62 95 ASP A O 1
ATOM 752 N N . ALA A 1 96 ? -12.109 -18.078 -19.609 1 97.38 96 ALA A N 1
ATOM 753 C CA . ALA A 1 96 ? -12.188 -17.266 -18.391 1 97.38 96 ALA A CA 1
ATOM 754 C C . ALA A 1 96 ? -10.984 -16.328 -18.281 1 97.38 96 ALA A C 1
ATOM 756 O O . ALA A 1 96 ? -11.109 -15.188 -17.828 1 97.38 96 ALA A O 1
ATOM 757 N N . ARG A 1 97 ? -9.797 -16.828 -18.641 1 97.12 97 ARG A N 1
ATOM 758 C CA . ARG A 1 97 ? -8.609 -15.969 -18.641 1 97.12 97 ARG A CA 1
ATOM 759 C C . ARG A 1 97 ? -8.797 -14.766 -19.562 1 97.12 97 ARG A C 1
ATOM 761 O O . ARG A 1 97 ? -8.422 -13.648 -19.203 1 97.12 97 ARG A O 1
ATOM 768 N N . ILE A 1 98 ? -9.328 -15.039 -20.734 1 97.44 98 ILE A N 1
ATOM 769 C CA . ILE A 1 98 ? -9.555 -13.977 -21.703 1 97.44 98 ILE A CA 1
ATOM 770 C C . ILE A 1 98 ? -10.5 -12.93 -21.125 1 97.44 98 ILE A C 1
ATOM 772 O O . ILE A 1 98 ? -10.242 -11.727 -21.219 1 97.44 98 ILE A O 1
ATOM 776 N N . ARG A 1 99 ? -11.555 -13.336 -20.422 1 97.44 99 ARG A N 1
ATOM 777 C CA . ARG A 1 99 ? -12.469 -12.406 -19.766 1 97.44 99 ARG A CA 1
ATOM 778 C C . ARG A 1 99 ? -11.742 -11.625 -18.672 1 97.44 99 ARG A C 1
ATOM 780 O O . ARG A 1 99 ? -11.961 -10.422 -18.516 1 97.44 99 ARG A O 1
ATOM 787 N N . ASP A 1 100 ? -10.875 -12.328 -17.906 1 97.81 100 ASP A N 1
ATOM 788 C CA . ASP A 1 100 ? -10.109 -11.711 -16.828 1 97.81 100 ASP A CA 1
ATOM 789 C C . ASP A 1 100 ? -9.266 -10.547 -17.344 1 97.81 100 ASP A C 1
ATOM 791 O O . ASP A 1 100 ? -9.023 -9.586 -16.609 1 97.81 100 ASP A O 1
ATOM 795 N N . GLU A 1 101 ? -8.805 -10.695 -18.562 1 97.44 101 GLU A N 1
ATOM 796 C CA . GLU A 1 101 ? -7.965 -9.664 -19.141 1 97.44 101 GLU A CA 1
ATOM 797 C C . GLU A 1 101 ? -8.805 -8.562 -19.781 1 97.44 101 GLU A C 1
ATOM 799 O O . GLU A 1 101 ? -8.484 -7.375 -19.656 1 97.44 101 GLU A O 1
ATOM 804 N N . LYS A 1 102 ? -9.906 -8.883 -20.328 1 97.44 102 LYS A N 1
ATOM 805 C CA . LYS A 1 102 ? -10.703 -7.941 -21.109 1 97.44 102 LYS A CA 1
ATOM 806 C C . LYS A 1 102 ? -11.555 -7.055 -20.219 1 97.44 102 LYS A C 1
ATOM 808 O O . LYS A 1 102 ? -11.75 -5.871 -20.5 1 97.44 102 LYS A O 1
ATOM 813 N N . ILE A 1 103 ? -12.086 -7.602 -19.141 1 98.25 103 ILE A N 1
ATOM 814 C CA . ILE A 1 103 ? -13.008 -6.863 -18.281 1 98.25 103 ILE A CA 1
ATOM 815 C C . ILE A 1 103 ? -12.312 -5.629 -17.719 1 98.25 103 ILE A C 1
ATOM 817 O O . ILE A 1 103 ? -12.766 -4.5 -17.922 1 98.25 103 ILE A O 1
ATOM 821 N N . PRO A 1 104 ? -11.125 -5.785 -17.062 1 98.44 104 PRO A N 1
ATOM 822 C CA . PRO A 1 104 ? -10.469 -4.59 -16.516 1 98.44 104 PRO A CA 1
ATOM 823 C C . PRO A 1 104 ? -10.031 -3.615 -17.609 1 98.44 104 PRO A C 1
ATOM 825 O O . PRO A 1 104 ? -10.055 -2.4 -17.406 1 98.44 104 PRO A O 1
ATOM 828 N N . LEU A 1 105 ? -9.656 -4.141 -18.75 1 97.75 105 LEU A N 1
ATOM 829 C CA . LEU A 1 105 ? -9.156 -3.305 -19.828 1 97.75 105 LEU A CA 1
ATOM 830 C C . LEU A 1 105 ? -10.234 -2.336 -20.312 1 97.75 105 LEU A C 1
ATOM 832 O O . LEU A 1 105 ? -9.93 -1.229 -20.75 1 97.75 105 LEU A O 1
ATOM 836 N N . LYS A 1 106 ? -11.516 -2.766 -20.203 1 97.19 106 LYS A N 1
ATOM 837 C CA . LYS A 1 106 ? -12.633 -1.895 -20.531 1 97.19 106 LYS A CA 1
ATOM 838 C C . LYS A 1 106 ? -12.586 -0.604 -19.719 1 97.19 106 LYS A C 1
ATOM 840 O O . LYS A 1 106 ? -13.109 0.427 -20.156 1 97.19 106 LYS A O 1
ATOM 845 N N . TYR A 1 107 ? -11.953 -0.635 -18.625 1 97.5 107 TYR A N 1
ATOM 846 C CA . TYR A 1 107 ? -11.922 0.496 -17.703 1 97.5 107 TYR A CA 1
ATOM 847 C C . TYR A 1 107 ? -10.508 1.061 -17.578 1 97.5 107 TYR A C 1
ATOM 849 O O . TYR A 1 107 ? -10.18 1.707 -16.578 1 97.5 107 TYR A O 1
ATOM 857 N N . ASP A 1 108 ? -9.617 0.704 -18.484 1 96.69 108 ASP A N 1
ATOM 858 C CA . ASP A 1 108 ? -8.234 1.18 -18.531 1 96.69 108 ASP A CA 1
ATOM 859 C C . ASP A 1 108 ? -7.453 0.708 -17.312 1 96.69 108 ASP A C 1
ATOM 861 O O . ASP A 1 108 ? -6.73 1.491 -16.688 1 96.69 108 ASP A O 1
ATOM 865 N N . VAL A 1 109 ? -7.719 -0.448 -16.953 1 97.81 109 VAL A N 1
ATOM 866 C CA . VAL A 1 109 ? -7.012 -1.1 -15.852 1 97.81 109 VAL A CA 1
ATOM 867 C C . VAL A 1 109 ? -6.352 -2.383 -16.359 1 97.81 109 VAL A C 1
ATOM 869 O O . VAL A 1 109 ? -6.922 -3.098 -17.188 1 97.81 109 VAL A O 1
ATOM 872 N N . ILE A 1 110 ? -5.152 -2.6 -15.898 1 95.88 110 ILE A N 1
ATOM 873 C CA . ILE A 1 110 ? -4.438 -3.812 -16.266 1 95.88 110 ILE A CA 1
ATOM 874 C C . ILE A 1 110 ? -5.168 -5.035 -15.727 1 95.88 110 ILE A C 1
ATOM 876 O O . ILE A 1 110 ? -5.422 -5.129 -14.523 1 95.88 110 ILE A O 1
ATOM 880 N N . GLY A 1 111 ? -5.703 -5.727 -16.734 1 90 111 GLY A N 1
ATOM 881 C CA . GLY A 1 111 ? -6.141 -7.066 -16.391 1 90 111 GLY A CA 1
ATOM 882 C C . GLY A 1 111 ? -5.066 -8.117 -16.594 1 90 111 GLY A C 1
ATOM 883 O O . GLY A 1 111 ? -4.375 -8.109 -17.609 1 90 111 GLY A O 1
ATOM 884 N N . GLN A 1 112 ? -4.488 -8.867 -15.641 1 89.88 112 GLN A N 1
ATOM 885 C CA . GLN A 1 112 ? -3.504 -9.938 -15.711 1 89.88 112 GLN A CA 1
ATOM 886 C C . GLN A 1 112 ? -3.988 -11.18 -14.977 1 89.88 112 GLN A C 1
ATOM 888 O O . GLN A 1 112 ? -4.781 -11.086 -14.039 1 89.88 112 GLN A O 1
ATOM 893 N N . GLU A 1 113 ? -3.582 -12.305 -15.492 1 90.12 113 GLU A N 1
ATOM 894 C CA . GLU A 1 113 ? -4.156 -13.578 -15.07 1 90.12 113 GLU A CA 1
ATOM 895 C C . GLU A 1 113 ? -3.934 -13.812 -13.578 1 90.12 113 GLU A C 1
ATOM 897 O O . GLU A 1 113 ? -4.746 -14.461 -12.922 1 90.12 113 GLU A O 1
ATOM 902 N N . THR A 1 114 ? -2.873 -13.289 -13.055 1 93.81 114 THR A N 1
ATOM 903 C CA . THR A 1 114 ? -2.531 -13.68 -11.695 1 93.81 114 THR A CA 1
ATOM 904 C C . THR A 1 114 ? -2.443 -12.461 -10.781 1 93.81 114 THR A C 1
ATOM 906 O O . THR A 1 114 ? -2.369 -12.594 -9.562 1 93.81 114 THR A O 1
ATOM 909 N N . THR A 1 115 ? -2.447 -11.281 -11.383 1 93.25 115 THR A N 1
ATOM 910 C CA . THR A 1 115 ? -2.299 -10.047 -10.625 1 93.25 115 THR A CA 1
ATOM 911 C C . THR A 1 115 ? -3.416 -9.062 -10.969 1 93.25 115 THR A C 1
ATOM 913 O O . THR A 1 115 ? -4 -9.133 -12.047 1 93.25 115 THR A O 1
ATOM 916 N N . GLY A 1 116 ? -3.738 -8.195 -10.055 1 95.69 116 GLY A N 1
ATOM 917 C CA . GLY A 1 116 ? -4.766 -7.203 -10.336 1 95.69 116 GLY A CA 1
ATOM 918 C C . GLY A 1 116 ? -6.164 -7.789 -10.375 1 95.69 116 GLY A C 1
ATOM 919 O O . GLY A 1 116 ? -6.41 -8.859 -9.82 1 95.69 116 GLY A O 1
ATOM 920 N N . PRO A 1 117 ? -7.074 -7.082 -11.055 1 98.31 117 PRO A N 1
ATOM 921 C CA . PRO A 1 117 ? -8.453 -7.574 -11.133 1 98.31 117 PRO A CA 1
ATOM 922 C C . PRO A 1 117 ? -8.562 -8.914 -11.852 1 98.31 117 PRO A C 1
ATOM 924 O O . PRO A 1 117 ? -9.461 -9.711 -11.555 1 98.31 117 PRO A O 1
ATOM 927 N N . GLY A 1 118 ? -7.691 -9.125 -12.828 1 98.19 118 GLY A N 1
ATOM 928 C CA . GLY A 1 118 ? -7.688 -10.445 -13.445 1 98.19 118 GLY A CA 1
ATOM 929 C C . GLY A 1 118 ? -7.355 -11.562 -12.477 1 98.19 118 GLY A C 1
ATOM 930 O O . GLY A 1 118 ? -8.016 -12.602 -12.469 1 98.19 118 GLY A O 1
ATOM 931 N N . GLY A 1 119 ? -6.277 -11.352 -11.68 1 98.19 119 GLY A N 1
ATOM 932 C CA . GLY A 1 119 ? -5.934 -12.297 -10.633 1 98.19 119 GLY A CA 1
ATOM 933 C C . GLY A 1 119 ? -7.027 -12.461 -9.594 1 98.19 119 GLY A C 1
ATOM 934 O O . GLY A 1 119 ? -7.254 -13.562 -9.094 1 98.19 119 GLY A O 1
ATOM 935 N N . PHE A 1 120 ? -7.695 -11.359 -9.297 1 98.81 120 PHE A N 1
ATOM 936 C CA . PHE A 1 120 ? -8.828 -11.406 -8.383 1 98.81 120 PHE A CA 1
ATOM 937 C C . PHE A 1 120 ? -9.922 -12.328 -8.914 1 98.81 120 PHE A C 1
ATOM 939 O O . PHE A 1 120 ? -10.414 -13.195 -8.195 1 98.81 120 PHE A O 1
ATOM 946 N N . ALA A 1 121 ? -10.305 -12.125 -10.148 1 98.81 121 ALA A N 1
ATOM 947 C CA . ALA A 1 121 ? -11.359 -12.922 -10.766 1 98.81 121 ALA A CA 1
ATOM 948 C C . ALA A 1 121 ? -10.984 -14.398 -10.789 1 98.81 121 ALA A C 1
ATOM 950 O O . ALA A 1 121 ? -11.805 -15.258 -10.469 1 98.81 121 ALA A O 1
ATOM 951 N N . LYS A 1 122 ? -9.773 -14.664 -11.188 1 98.75 122 LYS A N 1
ATOM 952 C CA . LYS A 1 122 ? -9.305 -16.047 -11.203 1 98.75 122 LYS A CA 1
ATOM 953 C C . LYS A 1 122 ? -9.367 -16.672 -9.812 1 98.75 122 LYS A C 1
ATOM 955 O O . LYS A 1 122 ? -9.789 -17.812 -9.656 1 98.75 122 LYS A O 1
ATOM 960 N N . ALA A 1 123 ? -8.938 -15.938 -8.797 1 98.81 123 ALA A N 1
ATOM 961 C CA . ALA A 1 123 ? -8.969 -16.422 -7.426 1 98.81 123 ALA A CA 1
ATOM 962 C C . ALA A 1 123 ? -10.398 -16.734 -6.98 1 98.81 123 ALA A C 1
ATOM 964 O O . ALA A 1 123 ? -10.648 -17.766 -6.348 1 98.81 123 ALA A O 1
ATOM 965 N N . GLN A 1 124 ? -11.297 -15.828 -7.332 1 98.88 124 GLN A N 1
ATOM 966 C CA . GLN A 1 124 ? -12.68 -16 -6.906 1 98.88 124 GLN A CA 1
ATOM 967 C C . GLN A 1 124 ? -13.281 -17.281 -7.496 1 98.88 124 GLN A C 1
ATOM 969 O O . GLN A 1 124 ? -14.078 -17.953 -6.848 1 98.88 124 GLN A O 1
ATOM 974 N N . ARG A 1 125 ? -12.914 -17.578 -8.727 1 98.81 125 ARG A N 1
ATOM 975 C CA . ARG A 1 125 ? -13.406 -18.812 -9.344 1 98.81 125 ARG A CA 1
ATOM 976 C C . ARG A 1 125 ? -12.719 -20.031 -8.742 1 98.81 125 ARG A C 1
ATOM 978 O O . ARG A 1 125 ? -13.336 -21.094 -8.609 1 98.81 125 ARG A O 1
ATOM 985 N N . THR A 1 126 ? -11.508 -19.922 -8.32 1 98.88 126 THR A N 1
ATOM 986 C CA . THR A 1 126 ? -10.656 -21.047 -7.945 1 98.88 126 THR A CA 1
ATOM 987 C C . THR A 1 126 ? -10.906 -21.453 -6.496 1 98.88 126 THR A C 1
ATOM 989 O O . THR A 1 126 ? -10.852 -22.641 -6.156 1 98.88 126 THR A O 1
ATOM 992 N N . ILE A 1 127 ? -11.234 -20.531 -5.613 1 98.88 127 ILE A N 1
ATOM 993 C CA . ILE A 1 127 ? -11.258 -20.719 -4.168 1 98.88 127 ILE A CA 1
ATOM 994 C C . ILE A 1 127 ? -12.305 -21.781 -3.811 1 98.88 127 ILE A C 1
ATOM 996 O O . ILE A 1 127 ? -12.016 -22.734 -3.092 1 98.88 127 ILE A O 1
ATOM 1000 N N . PRO A 1 128 ? -13.562 -21.734 -4.379 1 98.69 128 PRO A N 1
ATOM 1001 C CA . PRO A 1 128 ? -14.508 -22.797 -4.016 1 98.69 128 PRO A CA 1
ATOM 1002 C C . PRO A 1 128 ? -14.047 -24.172 -4.477 1 98.69 128 PRO A C 1
ATOM 1004 O O . PRO A 1 128 ? -14.266 -25.172 -3.773 1 98.69 128 PRO A O 1
ATOM 1007 N N . VAL A 1 129 ? -13.367 -24.234 -5.562 1 98.81 129 VAL A N 1
ATOM 1008 C CA . VAL A 1 129 ? -12.969 -25.516 -6.145 1 98.81 129 VAL A CA 1
ATOM 1009 C C . VAL A 1 129 ? -11.812 -26.109 -5.336 1 98.81 129 VAL A C 1
ATOM 1011 O O . VAL A 1 129 ? -11.805 -27.312 -5.043 1 98.81 129 VAL A O 1
ATOM 1014 N N . ILE A 1 130 ? -10.828 -25.266 -4.969 1 98.88 130 ILE A N 1
ATOM 1015 C CA . ILE A 1 130 ? -9.688 -25.797 -4.219 1 98.88 130 ILE A CA 1
ATOM 1016 C C . ILE A 1 130 ? -10.156 -26.266 -2.844 1 98.88 130 ILE A C 1
ATOM 1018 O O . ILE A 1 130 ? -9.617 -27.234 -2.303 1 98.88 130 ILE A O 1
ATOM 1022 N N . LEU A 1 131 ? -11.086 -25.562 -2.266 1 98.88 131 LEU A N 1
ATOM 1023 C CA . LEU A 1 131 ? -11.625 -26 -0.982 1 98.88 131 LEU A CA 1
ATOM 1024 C C . LEU A 1 131 ? -12.32 -27.359 -1.115 1 98.88 131 LEU A C 1
ATOM 1026 O O . LEU A 1 131 ? -12.203 -28.203 -0.231 1 98.88 131 LEU A O 1
ATOM 1030 N N . ASP A 1 132 ? -13 -27.547 -2.217 1 98.69 132 ASP A N 1
ATOM 1031 C CA . ASP A 1 132 ? -13.641 -28.828 -2.475 1 98.69 132 ASP A CA 1
ATOM 1032 C C . ASP A 1 132 ? -12.594 -29.938 -2.646 1 98.69 132 ASP A C 1
ATOM 1034 O O . ASP A 1 132 ? -12.781 -31.047 -2.158 1 98.69 132 ASP A O 1
ATOM 1038 N N . VAL A 1 133 ? -11.555 -29.625 -3.361 1 98.88 133 VAL A N 1
ATOM 1039 C CA . VAL A 1 133 ? -10.453 -30.562 -3.537 1 98.88 133 VAL A CA 1
ATOM 1040 C C . VAL A 1 133 ? -9.867 -30.938 -2.176 1 98.88 133 VAL A C 1
ATOM 1042 O O . VAL A 1 133 ? -9.586 -32.094 -1.911 1 98.88 133 VAL A O 1
ATOM 1045 N N . CYS A 1 134 ? -9.688 -29.953 -1.339 1 98.88 134 CYS A N 1
ATOM 1046 C CA . CYS A 1 134 ? -9.086 -30.172 -0.028 1 98.88 134 CYS A CA 1
ATOM 1047 C C . CYS A 1 134 ? -9.984 -31.031 0.852 1 98.88 134 CYS A C 1
ATOM 1049 O O . CYS A 1 134 ? -9.5 -31.828 1.661 1 98.88 134 CYS A O 1
ATOM 1051 N N . LYS A 1 135 ? -11.281 -30.875 0.679 1 98.81 135 LYS A N 1
ATOM 1052 C CA . LYS A 1 135 ? -12.195 -31.766 1.388 1 98.81 135 LYS A CA 1
ATOM 1053 C C . LYS A 1 135 ? -11.93 -33.219 1.023 1 98.81 135 LYS A C 1
ATOM 1055 O O . LYS A 1 135 ? -11.898 -34.094 1.898 1 98.81 135 LYS A O 1
ATOM 1060 N N . ASP A 1 136 ? -11.812 -33.469 -0.244 1 98.88 136 ASP A N 1
ATOM 1061 C CA . ASP A 1 136 ? -11.5 -34.812 -0.716 1 98.88 136 ASP A CA 1
ATOM 1062 C C . ASP A 1 136 ? -10.164 -35.281 -0.159 1 98.88 136 ASP A C 1
ATOM 1064 O O . ASP A 1 136 ? -10.031 -36.469 0.238 1 98.88 136 ASP A O 1
ATOM 1068 N N . ILE A 1 137 ? -9.164 -34.438 -0.107 1 98.94 137 ILE A N 1
ATOM 1069 C CA . ILE A 1 137 ? -7.844 -34.812 0.395 1 98.94 137 ILE A CA 1
ATOM 1070 C C . ILE A 1 137 ? -7.945 -35.188 1.867 1 98.94 137 ILE A C 1
ATOM 1072 O O . ILE A 1 137 ? -7.418 -36.219 2.277 1 98.94 137 ILE A O 1
ATOM 1076 N N . GLU A 1 138 ? -8.586 -34.375 2.605 1 98.88 138 GLU A N 1
ATOM 1077 C CA . GLU A 1 138 ? -8.719 -34.625 4.035 1 98.88 138 GLU A CA 1
ATOM 1078 C C . GLU A 1 138 ? -9.391 -35.969 4.297 1 98.88 138 GLU A C 1
ATOM 1080 O O . GLU A 1 138 ? -9.055 -36.688 5.258 1 98.88 138 GLU A O 1
ATOM 1085 N N . GLU A 1 139 ? -10.312 -36.344 3.412 1 98.81 139 GLU A N 1
ATOM 1086 C CA . GLU A 1 139 ? -11.086 -37.562 3.592 1 98.81 139 GLU A CA 1
ATOM 1087 C C . GLU A 1 139 ? -10.336 -38.781 3.055 1 98.81 139 GLU A C 1
ATOM 1089 O O . GLU A 1 139 ? -10.312 -39.844 3.691 1 98.81 139 GLU A O 1
ATOM 1094 N N . LEU A 1 140 ? -9.711 -38.656 1.907 1 98.88 140 LEU A N 1
ATOM 1095 C CA . LEU A 1 140 ? -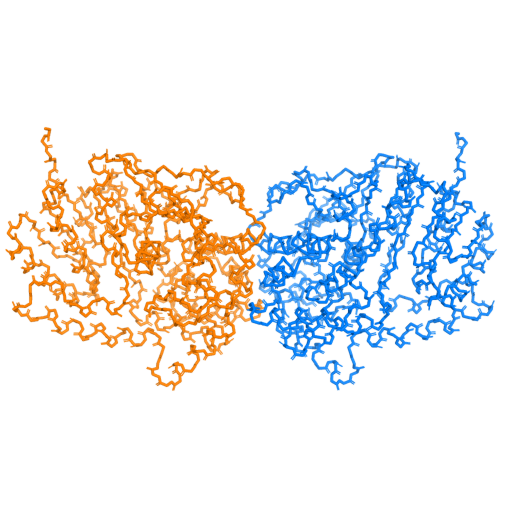9.289 -39.812 1.141 1 98.88 140 LEU A CA 1
ATOM 1096 C C . LEU A 1 140 ? -7.777 -40 1.194 1 98.88 140 LEU A C 1
ATOM 1098 O O . LEU A 1 140 ? -7.258 -41.062 0.892 1 98.88 140 LEU A O 1
ATOM 1102 N N . ALA A 1 141 ? -7.062 -38.938 1.556 1 98.69 141 ALA A N 1
ATOM 1103 C CA . ALA A 1 141 ? -5.605 -38.938 1.618 1 98.69 141 ALA A CA 1
ATOM 1104 C C . ALA A 1 141 ? -5.098 -37.938 2.658 1 98.69 141 ALA A C 1
ATOM 1106 O O . ALA A 1 141 ? -4.328 -37.031 2.334 1 98.69 141 ALA A O 1
ATOM 1107 N N . PRO A 1 142 ? -5.441 -38.094 3.924 1 98.06 142 PRO A N 1
ATOM 1108 C CA . PRO A 1 142 ? -5.195 -37.094 4.961 1 98.06 142 PRO A CA 1
ATOM 1109 C C . PRO A 1 142 ? -3.709 -36.812 5.18 1 98.06 142 PRO A C 1
ATOM 1111 O O . PRO A 1 142 ? -3.344 -35.781 5.75 1 98.06 142 PRO A O 1
ATOM 1114 N N . ASN A 1 143 ? -2.836 -37.688 4.723 1 97.38 143 ASN A N 1
ATOM 1115 C CA . ASN A 1 143 ? -1.404 -37.5 4.926 1 97.38 143 ASN A CA 1
ATOM 1116 C C . ASN A 1 143 ? -0.735 -36.906 3.68 1 97.38 143 ASN A C 1
ATOM 1118 O O . ASN A 1 143 ? 0.465 -36.656 3.688 1 97.38 143 ASN A O 1
ATOM 1122 N N . ALA A 1 144 ? -1.468 -36.75 2.621 1 98.31 144 ALA A N 1
ATOM 1123 C CA . ALA A 1 144 ? -0.914 -36.281 1.353 1 98.31 144 ALA A CA 1
ATOM 1124 C C . ALA A 1 144 ? -0.449 -34.812 1.459 1 98.31 144 ALA A C 1
ATOM 1126 O O . ALA A 1 144 ? -1.004 -34.031 2.236 1 98.31 144 ALA A O 1
ATOM 1127 N N . TRP A 1 145 ? 0.594 -34.5 0.693 1 98.31 145 TRP A N 1
ATOM 1128 C CA . TRP A 1 145 ? 0.976 -33.125 0.447 1 98.31 145 TRP A CA 1
ATOM 1129 C C . TRP A 1 145 ? 0.266 -32.562 -0.786 1 98.31 145 TRP A C 1
ATOM 1131 O O . TRP A 1 145 ? 0.214 -33.219 -1.825 1 98.31 145 TRP A O 1
ATOM 1141 N N . LEU A 1 146 ? -0.301 -31.422 -0.608 1 98.81 146 LEU A N 1
ATOM 1142 C CA . LEU A 1 146 ? -0.782 -30.672 -1.766 1 98.81 146 LEU A CA 1
ATOM 1143 C C . LEU A 1 146 ? 0.299 -29.734 -2.297 1 98.81 146 LEU A C 1
ATOM 1145 O O . LEU A 1 146 ? 0.749 -28.844 -1.586 1 98.81 146 LEU A O 1
ATOM 1149 N N . ILE A 1 147 ? 0.758 -29.969 -3.477 1 98.06 147 ILE A N 1
ATOM 1150 C CA . ILE A 1 147 ? 1.646 -29.062 -4.207 1 98.06 147 ILE A CA 1
ATOM 1151 C C . ILE A 1 147 ? 0.831 -28.219 -5.176 1 98.06 147 ILE A C 1
ATOM 1153 O O . ILE A 1 147 ? 0.399 -28.703 -6.227 1 98.06 147 ILE A O 1
ATOM 1157 N N . ASN A 1 148 ? 0.713 -26.906 -4.887 1 98 148 ASN A N 1
ATOM 1158 C CA . ASN A 1 148 ? -0.215 -26.062 -5.633 1 98 148 ASN A CA 1
ATOM 1159 C C . ASN A 1 148 ? 0.507 -25.234 -6.691 1 98 148 ASN A C 1
ATOM 1161 O O . ASN A 1 148 ? 1.313 -24.359 -6.359 1 98 148 ASN A O 1
ATOM 1165 N N . PHE A 1 149 ? 0.103 -25.453 -7.922 1 94.25 149 PHE A N 1
ATOM 1166 C CA . PHE A 1 149 ? 0.571 -24.609 -9.023 1 94.25 149 PHE A CA 1
ATOM 1167 C C . PHE A 1 149 ? -0.553 -23.719 -9.547 1 94.25 149 PHE A C 1
ATOM 1169 O O . PHE A 1 149 ? -0.319 -22.828 -10.359 1 94.25 149 PHE A O 1
ATOM 1176 N N . THR A 1 150 ? -1.697 -24.031 -9.109 1 97.06 150 THR A N 1
ATOM 1177 C CA . THR A 1 150 ? -2.836 -23.266 -9.586 1 97.06 150 THR A CA 1
ATOM 1178 C C . THR A 1 150 ? -2.695 -21.797 -9.195 1 97.06 150 THR A C 1
ATOM 1180 O O . THR A 1 150 ? -2.49 -21.469 -8.023 1 97.06 150 THR A O 1
ATOM 1183 N N . ASN A 1 151 ? -2.811 -21 -10.172 1 96.06 151 ASN A N 1
ATOM 1184 C CA . ASN A 1 151 ? -2.719 -19.562 -9.945 1 96.06 151 ASN A CA 1
ATOM 1185 C C . ASN A 1 151 ? -4.039 -19 -9.438 1 96.06 151 ASN A C 1
ATOM 1187 O O . ASN A 1 151 ? -5.105 -19.531 -9.727 1 96.06 151 ASN A O 1
ATOM 1191 N N . PRO A 1 152 ? -3.924 -17.781 -8.742 1 97.75 152 PRO A N 1
ATOM 1192 C CA . PRO A 1 152 ? -2.678 -17.234 -8.203 1 97.75 152 PRO A CA 1
ATOM 1193 C C . PRO A 1 152 ? -2.125 -18.062 -7.047 1 97.75 152 PRO A C 1
ATOM 1195 O O . PRO A 1 152 ? -2.773 -18.188 -6.004 1 97.75 152 PRO A O 1
ATOM 1198 N N . SER A 1 153 ? -0.961 -18.547 -7.203 1 97.88 153 SER A N 1
ATOM 1199 C CA . SER A 1 153 ? -0.431 -19.609 -6.348 1 97.88 153 SER A CA 1
ATOM 1200 C C . SER A 1 153 ? -0.396 -19.172 -4.887 1 97.88 153 SER A C 1
ATOM 1202 O O . SER A 1 153 ? -0.765 -19.938 -3.996 1 97.88 153 SER A O 1
ATOM 1204 N N . GLY A 1 154 ? 0.051 -17.906 -4.641 1 98.56 154 GLY A N 1
ATOM 1205 C CA . GLY A 1 154 ? 0.097 -17.406 -3.275 1 98.56 154 GLY A CA 1
ATOM 1206 C C . GLY A 1 154 ? -1.266 -17.359 -2.611 1 98.56 154 GLY A C 1
ATOM 1207 O O . GLY A 1 154 ? -1.436 -17.859 -1.494 1 98.56 154 GLY A O 1
ATOM 1208 N N . VAL A 1 155 ? -2.301 -16.844 -3.281 1 98.88 155 VAL A N 1
ATOM 1209 C CA . VAL A 1 155 ? -3.656 -16.672 -2.771 1 98.88 155 VAL A CA 1
ATOM 1210 C C . VAL A 1 155 ? -4.285 -18.047 -2.518 1 98.88 155 VAL A C 1
ATOM 1212 O O . VAL A 1 155 ? -4.891 -18.281 -1.466 1 98.88 155 VAL A O 1
ATOM 1215 N N . ILE A 1 156 ? -4.129 -18.953 -3.457 1 98.94 156 ILE A N 1
ATOM 1216 C CA . ILE A 1 156 ? -4.762 -20.266 -3.352 1 98.94 156 ILE A CA 1
ATOM 1217 C C . ILE A 1 156 ? -4.098 -21.078 -2.24 1 98.94 156 ILE A C 1
ATOM 1219 O O . ILE A 1 156 ? -4.777 -21.734 -1.454 1 98.94 156 ILE A O 1
ATOM 1223 N N . THR A 1 157 ? -2.785 -21.016 -2.135 1 98.94 157 THR A N 1
ATOM 1224 C CA . THR A 1 157 ? -2.08 -21.703 -1.064 1 98.94 157 THR A CA 1
ATOM 1225 C C . THR A 1 157 ? -2.496 -21.156 0.299 1 98.94 157 THR A C 1
ATOM 1227 O O . THR A 1 157 ? -2.711 -21.922 1.24 1 98.94 157 THR A O 1
ATOM 1230 N N . GLU A 1 158 ? -2.555 -19.859 0.359 1 98.94 158 GLU A N 1
ATOM 1231 C CA . GLU A 1 158 ? -2.984 -19.25 1.614 1 98.94 158 GLU A CA 1
ATOM 1232 C C . GLU A 1 158 ? -4.402 -19.672 1.979 1 98.94 158 GLU A C 1
ATOM 1234 O O . GLU A 1 158 ? -4.703 -19.922 3.148 1 98.94 158 GLU A O 1
ATOM 1239 N N . THR A 1 159 ? -5.301 -19.734 0.992 1 98.94 159 THR A N 1
ATOM 1240 C CA . THR A 1 159 ? -6.656 -20.203 1.222 1 98.94 159 THR A CA 1
ATOM 1241 C C . THR A 1 159 ? -6.641 -21.594 1.851 1 98.94 159 THR A C 1
ATOM 1243 O O . THR A 1 159 ? -7.328 -21.844 2.842 1 98.94 159 THR A O 1
ATOM 1246 N N . VAL A 1 160 ? -5.859 -22.469 1.329 1 98.94 160 VAL A N 1
ATOM 1247 C CA . VAL A 1 160 ? -5.781 -23.859 1.802 1 98.94 160 VAL A CA 1
ATOM 1248 C C . VAL A 1 160 ? -5.262 -23.875 3.238 1 98.94 160 VAL A C 1
ATOM 1250 O O . VAL A 1 160 ? -5.867 -24.5 4.113 1 98.94 160 VAL A O 1
ATOM 1253 N N . LEU A 1 161 ? -4.207 -23.172 3.494 1 98.88 161 LEU A N 1
ATOM 1254 C CA . LEU A 1 161 ? -3.541 -23.234 4.793 1 98.88 161 LEU A CA 1
ATOM 1255 C C . LEU A 1 161 ? -4.402 -22.594 5.875 1 98.88 161 LEU A C 1
ATOM 1257 O O . LEU A 1 161 ? -4.355 -23 7.035 1 98.88 161 LEU A O 1
ATOM 1261 N N . LYS A 1 162 ? -5.191 -21.656 5.492 1 98.69 162 LYS A N 1
ATOM 1262 C CA . LYS A 1 162 ? -6.008 -20.953 6.477 1 98.69 162 LYS A CA 1
ATOM 1263 C C . LYS A 1 162 ? -7.312 -21.688 6.742 1 98.69 162 LYS A C 1
ATOM 1265 O O . LYS A 1 162 ? -7.855 -21.625 7.848 1 98.69 162 LYS A O 1
ATOM 1270 N N . HIS A 1 163 ? -7.797 -22.375 5.754 1 98.75 163 HIS A N 1
ATOM 1271 C CA . HIS A 1 163 ? -9.188 -22.797 5.859 1 98.75 163 HIS A CA 1
ATOM 1272 C C . HIS A 1 163 ? -9.312 -24.312 5.809 1 98.75 163 HIS A C 1
ATOM 1274 O O . HIS A 1 163 ? -10.422 -24.859 5.75 1 98.75 163 HIS A O 1
ATOM 1280 N N . THR A 1 164 ? -8.234 -25.016 5.773 1 98.75 164 THR A N 1
ATOM 1281 C CA . THR A 1 164 ? -8.258 -26.484 5.789 1 98.75 164 THR A CA 1
ATOM 1282 C C . THR A 1 164 ? -7.109 -27.031 6.633 1 98.75 164 THR A C 1
ATOM 1284 O O . THR A 1 164 ? -6.324 -26.266 7.195 1 98.75 164 THR A O 1
ATOM 1287 N N . ASN A 1 165 ? -7.047 -28.312 6.742 1 98.31 165 ASN A N 1
ATOM 1288 C CA . ASN A 1 165 ? -5.977 -28.984 7.484 1 98.31 165 ASN A CA 1
ATOM 1289 C C . ASN A 1 165 ? -4.988 -29.672 6.551 1 98.31 165 ASN A C 1
ATOM 1291 O O . ASN A 1 165 ? -4.141 -30.438 7 1 98.31 165 ASN A O 1
ATOM 1295 N N . VAL A 1 166 ? -5.113 -29.359 5.293 1 98.75 166 VAL A N 1
ATOM 1296 C CA . VAL A 1 166 ? -4.273 -30 4.293 1 98.75 166 VAL A CA 1
ATOM 1297 C C . VAL A 1 166 ? -2.861 -29.422 4.352 1 98.75 166 VAL A C 1
ATOM 1299 O O . VAL A 1 166 ? -2.691 -28.203 4.477 1 98.75 166 VAL A O 1
ATOM 1302 N N . LYS A 1 167 ? -1.82 -30.297 4.32 1 98.5 167 LYS A N 1
ATOM 1303 C CA . LYS A 1 167 ? -0.443 -29.844 4.141 1 98.5 167 LYS A CA 1
ATOM 1304 C C . LYS A 1 167 ? -0.212 -29.328 2.725 1 98.5 167 LYS A C 1
ATOM 1306 O O . LYS A 1 167 ? -0.369 -30.078 1.754 1 98.5 167 LYS A O 1
ATOM 1311 N N . ALA A 1 168 ? 0.17 -28.078 2.641 1 98.69 168 ALA A N 1
ATOM 1312 C CA . ALA A 1 168 ? 0.259 -27.531 1.29 1 98.69 168 ALA A CA 1
ATOM 1313 C C . ALA A 1 168 ? 1.494 -26.656 1.136 1 98.69 168 ALA A C 1
ATOM 1315 O O . ALA A 1 168 ? 1.906 -25.969 2.084 1 98.69 168 ALA A O 1
ATOM 1316 N N . ILE A 1 169 ? 2.133 -26.656 0.01 1 98.62 169 ILE A N 1
ATOM 1317 C CA . ILE A 1 169 ? 3.191 -25.766 -0.439 1 98.62 169 ILE A CA 1
ATOM 1318 C C . ILE A 1 169 ? 2.875 -25.25 -1.843 1 98.62 169 ILE A C 1
ATOM 1320 O O . ILE A 1 169 ? 2.471 -26.031 -2.715 1 98.62 169 ILE A O 1
ATOM 1324 N N . GLY A 1 170 ? 2.941 -23.891 -2.014 1 98.12 170 GLY A N 1
ATOM 1325 C CA . GLY A 1 170 ? 2.738 -23.312 -3.332 1 98.12 170 GLY A CA 1
ATOM 1326 C C . GLY A 1 170 ? 4.027 -23.125 -4.105 1 98.12 170 GLY A C 1
ATOM 1327 O O . GLY A 1 170 ? 5.098 -22.969 -3.512 1 98.12 170 GLY A O 1
ATOM 1328 N N . LEU A 1 171 ? 3.879 -23.141 -5.453 1 95.69 171 LEU A N 1
ATOM 1329 C CA . LEU A 1 171 ? 5.051 -23 -6.309 1 95.69 171 LEU A CA 1
ATOM 1330 C C . LEU A 1 171 ? 4.801 -21.984 -7.41 1 95.69 171 LEU A C 1
ATOM 1332 O O . LEU A 1 171 ? 3.656 -21.766 -7.812 1 95.69 171 LEU A O 1
ATOM 1336 N N . CYS A 1 172 ? 5.785 -21.375 -7.77 1 92.75 172 CYS A N 1
ATOM 1337 C CA . CYS A 1 172 ? 5.844 -20.453 -8.898 1 92.75 172 CYS A CA 1
ATOM 1338 C C . CYS A 1 172 ? 7.188 -20.562 -9.617 1 92.75 172 CYS A C 1
ATOM 1340 O O . CYS A 1 172 ? 8.227 -20.734 -8.977 1 92.75 172 CYS A O 1
ATOM 1342 N N . ASN A 1 173 ? 7.219 -20.438 -10.859 1 90.06 173 ASN A N 1
ATOM 1343 C CA . ASN A 1 173 ? 8.453 -20.609 -11.625 1 90.06 173 ASN A CA 1
ATOM 1344 C C . ASN A 1 173 ? 9.227 -19.297 -11.727 1 90.06 173 ASN A C 1
ATOM 1346 O O . ASN A 1 173 ? 10.375 -19.281 -12.172 1 90.06 173 ASN A O 1
ATOM 1350 N N . VAL A 1 174 ? 8.664 -18.266 -11.25 1 92.88 174 VAL A N 1
ATOM 1351 C CA . VAL A 1 174 ? 9.281 -16.953 -11.414 1 92.88 174 VAL A CA 1
ATOM 1352 C C . VAL A 1 174 ? 10.641 -16.922 -10.734 1 92.88 174 VAL A C 1
ATOM 1354 O O . VAL A 1 174 ? 11.648 -16.547 -11.344 1 92.88 174 VAL A O 1
ATOM 1357 N N . PRO A 1 175 ? 10.781 -17.375 -9.484 1 94.38 175 PRO A N 1
ATOM 1358 C CA . PRO A 1 175 ? 12.094 -17.312 -8.836 1 94.38 175 PRO A CA 1
ATOM 1359 C C . PRO A 1 175 ? 13.148 -18.156 -9.555 1 94.38 175 PRO A C 1
ATOM 1361 O O . PRO A 1 175 ? 14.289 -17.719 -9.703 1 94.38 175 PRO A O 1
ATOM 1364 N N . ILE A 1 176 ? 12.781 -19.359 -9.961 1 92.25 176 ILE A N 1
ATOM 1365 C CA . ILE A 1 176 ? 13.75 -20.188 -10.672 1 92.25 176 ILE A CA 1
ATOM 1366 C C . ILE A 1 176 ? 14.133 -19.516 -11.992 1 92.25 176 ILE A C 1
ATOM 1368 O O . ILE A 1 176 ? 15.297 -19.578 -12.406 1 92.25 176 ILE A O 1
ATOM 1372 N N . GLY A 1 177 ? 13.117 -18.922 -12.656 1 91.31 177 GLY A N 1
ATOM 1373 C CA . GLY A 1 177 ? 13.422 -18.141 -13.852 1 91.31 177 GLY A CA 1
ATOM 1374 C C . GLY A 1 177 ? 14.391 -17.016 -13.602 1 91.31 177 GLY A C 1
ATOM 1375 O O . GLY A 1 177 ? 15.242 -16.703 -14.445 1 91.31 177 GLY A O 1
ATOM 1376 N N . MET A 1 178 ? 14.258 -16.375 -12.484 1 93.94 178 MET A N 1
ATOM 1377 C CA . MET A 1 178 ? 15.156 -15.281 -12.109 1 93.94 178 MET A CA 1
ATOM 1378 C C . MET A 1 178 ? 16.578 -15.789 -11.922 1 93.94 178 MET A C 1
ATOM 1380 O O . MET A 1 178 ? 17.547 -15.141 -12.352 1 93.94 178 MET A O 1
ATOM 1384 N N . VAL A 1 179 ? 16.766 -16.922 -11.281 1 94.56 179 VAL A N 1
ATOM 1385 C CA . VAL A 1 179 ? 18.078 -17.531 -11.094 1 94.56 179 VAL A CA 1
ATOM 1386 C C . VAL A 1 179 ? 18.703 -17.859 -12.453 1 94.56 179 VAL A C 1
ATOM 1388 O O . VAL A 1 179 ? 19.859 -17.516 -12.703 1 94.56 179 VAL A O 1
ATOM 1391 N N . TYR A 1 180 ? 17.922 -18.484 -13.352 1 91.62 180 TYR A N 1
ATOM 1392 C CA . TYR A 1 180 ? 18.406 -18.828 -14.68 1 91.62 180 TYR A CA 1
ATOM 1393 C C . TYR A 1 180 ? 18.766 -17.578 -15.477 1 91.62 180 TYR A C 1
ATOM 1395 O O . TYR A 1 180 ? 19.719 -17.578 -16.25 1 91.62 180 TYR A O 1
ATOM 1403 N N . GLY A 1 181 ? 17.891 -16.547 -15.281 1 90.69 181 GLY A N 1
ATOM 1404 C CA . GLY A 1 181 ? 18.188 -15.281 -15.945 1 90.69 181 GLY A CA 1
ATOM 1405 C C . GLY A 1 181 ? 19.531 -14.703 -15.555 1 90.69 181 GLY A C 1
ATOM 1406 O O . GLY A 1 181 ? 20.297 -14.266 -16.406 1 90.69 181 GLY A O 1
ATOM 1407 N N . VAL A 1 182 ? 19.844 -14.734 -14.289 1 93.94 182 VAL A N 1
ATOM 1408 C CA . VAL A 1 182 ? 21.125 -14.234 -13.797 1 93.94 182 VAL A CA 1
ATOM 1409 C C . VAL A 1 182 ? 22.25 -15.109 -14.32 1 93.94 182 VAL A C 1
ATOM 1411 O O . VAL A 1 182 ? 23.297 -14.609 -14.75 1 93.94 182 VAL A O 1
ATOM 1414 N N . ALA A 1 183 ? 22.062 -16.406 -14.258 1 94.69 183 ALA A N 1
ATOM 1415 C CA . ALA A 1 183 ? 23.078 -17.328 -14.742 1 94.69 183 ALA A CA 1
ATOM 1416 C C . ALA A 1 183 ? 23.406 -17.094 -16.219 1 94.69 183 ALA A C 1
ATOM 1418 O O . ALA A 1 183 ? 24.562 -17.125 -16.625 1 94.69 183 ALA A O 1
ATOM 1419 N N . GLU A 1 184 ? 22.375 -16.891 -16.984 1 91.69 184 GLU A N 1
ATOM 1420 C CA . GLU A 1 184 ? 22.547 -16.609 -18.406 1 91.69 184 GLU A CA 1
ATOM 1421 C C . GLU A 1 184 ? 23.344 -15.32 -18.625 1 91.69 184 GLU A C 1
ATOM 1423 O O . GLU A 1 184 ? 24.25 -15.273 -19.469 1 91.69 184 GLU A O 1
ATOM 1428 N N . MET A 1 185 ? 22.969 -14.328 -17.906 1 89.62 185 MET A N 1
ATOM 1429 C CA . MET A 1 185 ? 23.641 -13.031 -18.016 1 89.62 185 MET A CA 1
ATOM 1430 C C . MET A 1 185 ? 25.125 -13.156 -17.688 1 89.62 185 MET A C 1
ATOM 1432 O O . MET A 1 185 ? 25.953 -12.492 -18.297 1 89.62 185 MET A O 1
ATOM 1436 N N . LEU A 1 186 ? 25.391 -14.008 -16.734 1 93.12 186 LEU A N 1
ATOM 1437 C CA . LEU A 1 186 ? 26.766 -14.172 -16.266 1 93.12 186 LEU A CA 1
ATOM 1438 C C . LEU A 1 186 ? 27.469 -15.281 -17.047 1 93.12 186 LEU A C 1
ATOM 1440 O O . LEU A 1 186 ? 28.672 -15.5 -16.875 1 93.12 186 LEU A O 1
ATOM 1444 N N . GLU A 1 187 ? 26.766 -16.031 -17.828 1 94.06 187 GLU A N 1
ATOM 1445 C CA . GLU A 1 187 ? 27.281 -17.156 -18.609 1 94.06 187 GLU A CA 1
ATOM 1446 C C . GLU A 1 187 ? 27.906 -18.219 -17.703 1 94.06 187 GLU A C 1
ATOM 1448 O O . GLU A 1 187 ? 29.031 -18.641 -17.906 1 94.06 187 GLU A O 1
ATOM 1453 N N . VAL A 1 188 ? 27.141 -18.562 -16.719 1 96.94 188 VAL A N 1
ATOM 1454 C CA . VAL A 1 188 ? 27.578 -19.594 -15.789 1 96.94 188 VAL A CA 1
ATOM 1455 C C . VAL A 1 188 ? 26.484 -20.625 -15.609 1 96.94 188 VAL A C 1
ATOM 1457 O O . VAL A 1 188 ? 25.344 -20.422 -16.062 1 96.94 188 VAL A O 1
ATOM 1460 N N . ASN A 1 189 ? 26.875 -21.734 -15.023 1 96.75 189 ASN A N 1
ATOM 1461 C CA . ASN A 1 189 ? 25.906 -22.734 -14.609 1 96.75 189 ASN A CA 1
ATOM 1462 C C . ASN A 1 189 ? 24.969 -22.172 -13.531 1 96.75 189 ASN A C 1
ATOM 1464 O O . ASN A 1 189 ? 25.422 -21.547 -12.578 1 96.75 189 ASN A O 1
ATOM 1468 N N . PRO A 1 190 ? 23.672 -22.391 -13.664 1 94.25 190 PRO A N 1
ATOM 1469 C CA . PRO A 1 190 ? 22.703 -21.875 -12.695 1 94.25 190 PRO A CA 1
ATOM 1470 C C . PRO A 1 190 ? 22.984 -22.328 -11.266 1 94.25 190 PRO A C 1
ATOM 1472 O O . PRO A 1 190 ? 22.656 -21.609 -10.312 1 94.25 190 PRO A O 1
ATOM 1475 N N . LYS A 1 191 ? 23.609 -23.438 -11.078 1 94.56 191 LYS A N 1
ATOM 1476 C CA . LYS A 1 191 ? 23.906 -23.969 -9.75 1 94.56 191 LYS A CA 1
ATOM 1477 C C . LYS A 1 191 ? 24.875 -23.047 -9.008 1 94.56 191 LYS A C 1
ATOM 1479 O O . LYS A 1 191 ? 25 -23.141 -7.785 1 94.56 191 LYS A O 1
ATOM 1484 N N . ARG A 1 192 ? 25.562 -22.203 -9.742 1 97.56 192 ARG A N 1
ATOM 1485 C CA . ARG A 1 192 ? 26.547 -21.312 -9.148 1 97.56 192 ARG A CA 1
ATOM 1486 C C . ARG A 1 192 ? 25.891 -20.031 -8.633 1 97.56 192 ARG A C 1
ATOM 1488 O O . ARG A 1 192 ? 26.531 -19.219 -7.953 1 97.56 192 ARG A O 1
ATOM 1495 N N . VAL A 1 193 ? 24.594 -19.875 -8.945 1 97.5 193 VAL A N 1
ATOM 1496 C CA . VAL A 1 193 ? 23.875 -18.656 -8.594 1 97.5 193 VAL A CA 1
ATOM 1497 C C . VAL A 1 193 ? 22.906 -18.938 -7.441 1 97.5 193 VAL A C 1
ATOM 1499 O O . VAL A 1 193 ? 22.203 -19.953 -7.449 1 97.5 193 VAL A O 1
ATOM 1502 N N . TYR A 1 194 ? 22.984 -18.141 -6.414 1 98 194 TYR A N 1
ATOM 1503 C CA . TYR A 1 194 ? 22.031 -18.172 -5.309 1 98 194 TYR A CA 1
ATOM 1504 C C . TYR A 1 194 ? 21.422 -16.797 -5.078 1 98 194 TYR A C 1
ATOM 1506 O O . TYR A 1 194 ? 22.125 -15.789 -5.094 1 98 194 TYR A O 1
ATOM 1514 N N . ILE A 1 195 ? 20.094 -16.734 -4.957 1 98.19 195 ILE A N 1
ATOM 1515 C CA . ILE A 1 195 ? 19.406 -15.469 -4.734 1 98.19 195 ILE A CA 1
ATOM 1516 C C . ILE A 1 195 ? 18.578 -15.555 -3.457 1 98.19 195 ILE A C 1
ATOM 1518 O O . ILE A 1 195 ? 17.828 -16.516 -3.252 1 98.19 195 ILE A O 1
ATOM 1522 N N . ASP A 1 196 ? 18.719 -14.609 -2.521 1 98.5 196 ASP A N 1
ATOM 1523 C CA . ASP A 1 196 ? 17.797 -14.43 -1.408 1 98.5 196 ASP A CA 1
ATOM 1524 C C . ASP A 1 196 ? 16.5 -13.766 -1.874 1 98.5 196 ASP A C 1
ATOM 1526 O O . ASP A 1 196 ? 16.516 -12.617 -2.322 1 98.5 196 ASP A O 1
ATOM 1530 N N . PHE A 1 197 ? 15.461 -14.508 -1.726 1 98.69 197 PHE A N 1
ATOM 1531 C CA . PHE A 1 197 ? 14.18 -13.984 -2.176 1 98.69 197 PHE A CA 1
ATOM 1532 C C . PHE A 1 197 ? 13.32 -13.555 -0.989 1 98.69 197 PHE A C 1
ATOM 1534 O O . PHE A 1 197 ? 13.32 -14.219 0.053 1 98.69 197 PHE A O 1
ATOM 1541 N N . ALA A 1 198 ? 12.609 -12.43 -1.082 1 98.75 198 ALA A N 1
ATOM 1542 C CA . ALA A 1 198 ? 11.641 -11.945 -0.106 1 98.75 198 ALA A CA 1
ATOM 1543 C C . ALA A 1 198 ? 10.43 -11.328 -0.798 1 98.75 198 ALA A C 1
ATOM 1545 O O . ALA A 1 198 ? 10.578 -10.492 -1.695 1 98.75 198 ALA A O 1
ATOM 1546 N N . GLY A 1 199 ? 9.266 -11.82 -0.432 1 98.69 199 GLY A N 1
ATOM 1547 C CA . GLY A 1 199 ? 8.086 -11.164 -0.97 1 98.69 199 GLY A CA 1
ATOM 1548 C C . GLY A 1 199 ? 6.883 -12.086 -1.059 1 98.69 199 GLY A C 1
ATOM 1549 O O . GLY A 1 199 ? 6.637 -12.883 -0.153 1 98.69 199 GLY A O 1
ATOM 1550 N N . LEU A 1 200 ? 6.078 -11.828 -2.031 1 98.81 200 LEU A N 1
ATOM 1551 C CA . LEU A 1 200 ? 4.863 -12.578 -2.32 1 98.81 200 LEU A CA 1
ATOM 1552 C C . LEU A 1 200 ? 4.941 -13.234 -3.697 1 98.81 200 LEU A C 1
ATOM 1554 O O . LEU A 1 200 ? 5.852 -12.938 -4.477 1 98.81 200 LEU A O 1
ATOM 1558 N N . ASN A 1 201 ? 4.02 -14.148 -3.934 1 98.12 201 ASN A N 1
ATOM 1559 C CA . ASN A 1 201 ? 3.893 -14.703 -5.277 1 98.12 201 ASN A CA 1
ATOM 1560 C C . ASN A 1 201 ? 3.656 -13.609 -6.316 1 98.12 201 ASN A C 1
ATOM 1562 O O . ASN A 1 201 ? 2.775 -12.766 -6.148 1 98.12 201 ASN A O 1
ATOM 1566 N N . HIS A 1 202 ? 4.465 -13.594 -7.391 1 97 202 HIS A N 1
ATOM 1567 C CA . HIS A 1 202 ? 4.426 -12.602 -8.461 1 97 202 HIS A CA 1
ATOM 1568 C C . HIS A 1 202 ? 4.727 -11.203 -7.938 1 97 202 HIS A C 1
ATOM 1570 O O . HIS A 1 202 ? 4.359 -10.211 -8.562 1 97 202 HIS A O 1
ATOM 1576 N N . LEU A 1 203 ? 5.281 -11.07 -6.824 1 98.38 203 LEU A N 1
ATOM 1577 C CA . LEU A 1 203 ? 5.777 -9.859 -6.184 1 98.38 203 LEU A CA 1
ATOM 1578 C C . LEU A 1 203 ? 6.949 -10.172 -5.254 1 98.38 203 LEU A C 1
ATOM 1580 O O . LEU A 1 203 ? 6.918 -9.82 -4.074 1 98.38 203 LEU A O 1
ATOM 1584 N N . VAL A 1 204 ? 7.938 -10.812 -5.801 1 98.38 204 VAL A N 1
ATOM 1585 C CA . VAL A 1 204 ? 9.078 -11.258 -5.008 1 98.38 204 VAL A CA 1
ATOM 1586 C C . VAL A 1 204 ? 10.344 -10.516 -5.453 1 98.38 204 VAL A C 1
ATOM 1588 O O . VAL A 1 204 ? 10.547 -10.297 -6.652 1 98.38 204 VAL A O 1
ATOM 1591 N N . TRP A 1 205 ? 11.156 -10.023 -4.543 1 98.5 205 TRP A N 1
ATOM 1592 C CA . TRP A 1 205 ? 12.406 -9.32 -4.82 1 98.5 205 TRP A CA 1
ATOM 1593 C C . TRP A 1 205 ? 13.602 -10.227 -4.543 1 98.5 205 TRP A C 1
ATOM 1595 O O . TRP A 1 205 ? 13.609 -10.977 -3.568 1 98.5 205 TRP A O 1
ATOM 1605 N N . GLY A 1 206 ? 14.555 -10.258 -5.473 1 98.25 206 GLY A N 1
ATOM 1606 C CA . GLY A 1 206 ? 15.875 -10.734 -5.113 1 98.25 206 GLY A CA 1
ATOM 1607 C C . GLY A 1 206 ? 16.672 -9.727 -4.309 1 98.25 206 GLY A C 1
ATOM 1608 O O . GLY A 1 206 ? 17.25 -8.797 -4.867 1 98.25 206 GLY A O 1
ATOM 1609 N N . THR A 1 207 ? 16.797 -9.945 -3.004 1 98.19 207 THR A N 1
ATOM 1610 C CA . THR A 1 207 ? 17.391 -8.953 -2.117 1 98.19 207 THR A CA 1
ATOM 1611 C C . THR A 1 207 ? 18.906 -9.016 -2.178 1 98.19 207 THR A C 1
ATOM 1613 O O . THR A 1 207 ? 19.578 -7.992 -2.072 1 98.19 207 THR A O 1
ATOM 1616 N N . HIS A 1 208 ? 19.453 -10.258 -2.297 1 98 208 HIS A N 1
ATOM 1617 C CA . HIS A 1 208 ? 20.875 -10.492 -2.494 1 98 208 HIS A CA 1
ATOM 1618 C C . HIS A 1 208 ? 21.109 -11.586 -3.525 1 98 208 HIS A C 1
ATOM 1620 O O . HIS A 1 208 ? 20.375 -12.578 -3.562 1 98 208 HIS A O 1
ATOM 1626 N N . ILE A 1 209 ? 22.062 -11.352 -4.332 1 97.88 209 ILE A N 1
ATOM 1627 C CA . ILE A 1 209 ? 22.469 -12.305 -5.363 1 97.88 209 ILE A CA 1
ATOM 1628 C C . ILE A 1 209 ? 23.906 -12.727 -5.133 1 97.88 209 ILE A C 1
ATOM 1630 O O . ILE A 1 209 ? 24.797 -11.883 -4.98 1 97.88 209 ILE A O 1
ATOM 1634 N N . TYR A 1 210 ? 24.125 -13.992 -5.109 1 98.31 210 TYR A N 1
ATOM 1635 C CA . TYR A 1 210 ? 25.453 -14.531 -4.848 1 98.31 210 TYR A CA 1
ATOM 1636 C C . TYR A 1 210 ? 25.938 -15.383 -6.016 1 98.31 210 TYR A C 1
ATOM 1638 O O . TYR A 1 210 ? 25.172 -16.125 -6.609 1 98.31 210 TYR A O 1
ATOM 1646 N N . LEU A 1 211 ? 27.188 -15.227 -6.383 1 98.12 211 LEU A N 1
ATOM 1647 C CA . LEU A 1 211 ? 27.922 -16.109 -7.273 1 98.12 211 LEU A CA 1
ATOM 1648 C C . LEU A 1 211 ? 29.047 -16.828 -6.527 1 98.12 211 LEU A C 1
ATOM 1650 O O . LEU A 1 211 ? 30 -16.188 -6.07 1 98.12 211 LEU A O 1
ATOM 1654 N N . ASP A 1 212 ? 28.922 -18.125 -6.348 1 97.88 212 ASP A N 1
ATOM 1655 C CA . ASP A 1 212 ? 29.906 -18.906 -5.602 1 97.88 212 ASP A CA 1
ATOM 1656 C C . ASP A 1 212 ? 30.125 -18.328 -4.203 1 97.88 212 ASP A C 1
ATOM 1658 O O . ASP A 1 212 ? 31.266 -18.172 -3.756 1 97.88 212 ASP A O 1
ATOM 1662 N N . GLY A 1 213 ? 29.047 -17.859 -3.629 1 96.94 213 GLY A N 1
ATOM 1663 C CA . GLY A 1 213 ? 29.109 -17.391 -2.256 1 96.94 213 GLY A CA 1
ATOM 1664 C C . GLY A 1 213 ? 29.453 -15.914 -2.146 1 96.94 213 GLY A C 1
ATOM 1665 O O . GLY A 1 213 ? 29.281 -15.312 -1.082 1 96.94 213 GLY A O 1
ATOM 1666 N N . GLU A 1 214 ? 29.875 -15.328 -3.209 1 97.94 214 GLU A N 1
ATOM 1667 C CA . GLU A 1 214 ? 30.203 -13.906 -3.201 1 97.94 214 GLU A CA 1
ATOM 1668 C C . GLU A 1 214 ? 29 -13.055 -3.564 1 97.94 214 GLU A C 1
ATOM 1670 O O . GLU A 1 214 ? 28.328 -13.305 -4.566 1 97.94 214 GLU A O 1
ATOM 1675 N N . ASP A 1 215 ? 28.766 -12.07 -2.764 1 97.94 215 ASP A N 1
ATOM 1676 C CA . ASP A 1 215 ? 27.656 -11.156 -3.016 1 97.94 215 ASP A CA 1
ATOM 1677 C C . ASP A 1 215 ? 27.953 -10.242 -4.203 1 97.94 215 ASP A C 1
ATOM 1679 O O . ASP A 1 215 ? 28.844 -9.398 -4.137 1 97.94 215 ASP A O 1
ATOM 1683 N N . ILE A 1 216 ? 27.156 -10.359 -5.254 1 97.31 216 ILE A N 1
ATOM 1684 C CA . ILE A 1 216 ? 27.391 -9.57 -6.461 1 97.31 216 ILE A CA 1
ATOM 1685 C C . ILE A 1 216 ? 26.172 -8.68 -6.73 1 97.31 216 ILE A C 1
ATOM 1687 O O . ILE A 1 216 ? 25.938 -8.289 -7.875 1 97.31 216 ILE A O 1
ATOM 1691 N N . THR A 1 217 ? 25.328 -8.391 -5.801 1 97.06 217 THR A N 1
ATOM 1692 C CA . THR A 1 217 ? 24.062 -7.668 -5.938 1 97.06 217 THR A CA 1
ATOM 1693 C C . THR A 1 217 ? 24.297 -6.316 -6.605 1 97.06 217 THR A C 1
ATOM 1695 O O . THR A 1 217 ? 23.625 -5.984 -7.586 1 97.06 217 THR A O 1
ATOM 1698 N N . GLU A 1 218 ? 25.219 -5.547 -6.125 1 94.69 218 GLU A N 1
ATOM 1699 C CA . GLU A 1 218 ? 25.469 -4.203 -6.641 1 94.69 218 GLU A CA 1
ATOM 1700 C C . GLU A 1 218 ? 25.891 -4.246 -8.109 1 94.69 218 GLU A C 1
ATOM 1702 O O . GLU A 1 218 ? 25.422 -3.443 -8.914 1 94.69 218 GLU A O 1
ATOM 1707 N N . LYS A 1 219 ? 26.781 -5.195 -8.398 1 92.75 219 LYS A N 1
ATOM 1708 C CA . LYS A 1 219 ? 27.266 -5.344 -9.766 1 92.75 219 LYS A CA 1
ATOM 1709 C C . LYS A 1 219 ? 26.109 -5.695 -10.711 1 92.75 219 LYS A C 1
ATOM 1711 O O . LYS A 1 219 ? 26.047 -5.176 -11.828 1 92.75 219 LYS A O 1
ATOM 1716 N N . LEU A 1 220 ? 25.234 -6.543 -10.289 1 92.06 220 LEU A N 1
ATOM 1717 C CA . LEU A 1 220 ? 24.125 -6.969 -11.125 1 92.06 220 LEU A CA 1
ATOM 1718 C C . LEU A 1 220 ? 23.125 -5.836 -11.312 1 92.06 220 LEU A C 1
ATOM 1720 O O . LEU A 1 220 ? 22.562 -5.668 -12.398 1 92.06 220 LEU A O 1
ATOM 1724 N N . ILE A 1 221 ? 22.859 -5.094 -10.289 1 92.12 221 ILE A N 1
ATOM 1725 C CA . ILE A 1 221 ? 21.938 -3.965 -10.367 1 92.12 221 ILE A CA 1
ATOM 1726 C C . ILE A 1 221 ? 22.453 -2.949 -11.383 1 92.12 221 ILE A C 1
ATOM 1728 O O . ILE A 1 221 ? 21.688 -2.414 -12.18 1 92.12 221 ILE A O 1
ATOM 1732 N N . ASP A 1 222 ? 23.703 -2.75 -11.398 1 88.06 222 ASP A N 1
ATOM 1733 C CA . ASP A 1 222 ? 24.312 -1.837 -12.359 1 88.06 222 ASP A CA 1
ATOM 1734 C C . ASP A 1 222 ? 24.156 -2.357 -13.789 1 88.06 222 ASP A C 1
ATOM 1736 O O . ASP A 1 222 ? 23.984 -1.574 -14.719 1 88.06 222 ASP A O 1
ATOM 1740 N N . SER A 1 223 ? 24.188 -3.635 -13.898 1 83.88 223 SER A N 1
ATOM 1741 C CA . SER A 1 223 ? 24.047 -4.238 -15.219 1 83.88 223 SER A CA 1
ATOM 1742 C C . SER A 1 223 ? 22.609 -4.102 -15.734 1 83.88 223 SER A C 1
ATOM 1744 O O . SER A 1 223 ? 22.406 -3.879 -16.922 1 83.88 223 SER A O 1
ATOM 1746 N N . PHE A 1 224 ? 21.641 -4.266 -14.867 1 81.06 224 PHE A N 1
ATOM 1747 C CA . PHE A 1 224 ? 20.234 -4.078 -15.242 1 81.06 224 PHE A CA 1
ATOM 1748 C C . PHE A 1 224 ? 19.984 -2.641 -15.68 1 81.06 224 PHE A C 1
ATOM 1750 O O . PHE A 1 224 ? 19.219 -2.395 -16.609 1 81.06 224 PHE A O 1
ATOM 1757 N N . ALA A 1 225 ? 20.625 -1.762 -15.07 1 74.75 225 ALA A N 1
ATOM 1758 C CA . ALA A 1 225 ? 20.531 -0.338 -15.383 1 74.75 225 ALA A CA 1
ATOM 1759 C C . ALA A 1 225 ? 21.109 -0.03 -16.75 1 74.75 225 ALA A C 1
ATOM 1761 O O . ALA A 1 225 ? 20.672 0.917 -17.422 1 74.75 225 ALA A O 1
ATOM 1762 N N . GLY A 1 226 ? 21.953 -0.82 -17.203 1 69.06 226 GLY A N 1
ATOM 1763 C CA . GLY A 1 226 ? 22.641 -0.608 -18.469 1 69.06 226 GLY A CA 1
ATOM 1764 C C . GLY A 1 226 ? 21.922 -1.237 -19.641 1 69.06 226 GLY A C 1
ATOM 1765 O O . GLY A 1 226 ? 22.422 -1.194 -20.766 1 69.06 226 GLY A O 1
ATOM 1766 N N . GLY A 1 227 ? 20.766 -1.758 -19.344 1 64.5 227 GLY A N 1
ATOM 1767 C CA . GLY A 1 227 ? 19.969 -2.176 -20.484 1 64.5 227 GLY A CA 1
ATOM 1768 C C . GLY A 1 227 ? 19.766 -3.678 -20.547 1 64.5 227 GLY A C 1
ATOM 1769 O O . GLY A 1 227 ? 19 -4.168 -21.375 1 64.5 227 GLY A O 1
ATOM 1770 N N . LYS A 1 228 ? 20.375 -4.383 -19.781 1 60.94 228 LYS A N 1
ATOM 1771 C CA . LYS A 1 228 ? 20.141 -5.82 -19.812 1 60.94 228 LYS A CA 1
ATOM 1772 C C . LYS A 1 228 ? 18.922 -6.199 -18.984 1 60.94 228 LYS A C 1
ATOM 1774 O O . LYS A 1 228 ? 18.719 -5.688 -17.875 1 60.94 228 LYS A O 1
ATOM 1779 N N . SER A 1 229 ? 17.766 -6.441 -19.703 1 61.16 229 SER A N 1
ATOM 1780 C CA . SER A 1 229 ? 16.578 -6.785 -18.938 1 61.16 229 SER A CA 1
ATOM 1781 C C . SER A 1 229 ? 16.203 -8.25 -19.125 1 61.16 229 SER A C 1
ATOM 1783 O O . SER A 1 229 ? 16.453 -8.836 -20.172 1 61.16 229 SER A O 1
ATOM 1785 N N . LEU A 1 230 ? 15.93 -8.906 -17.938 1 59.88 230 LEU A N 1
ATOM 1786 C CA . LEU A 1 230 ? 15.375 -10.25 -17.953 1 59.88 230 LEU A CA 1
ATOM 1787 C C . LEU A 1 230 ? 13.852 -10.203 -18 1 59.88 230 LEU A C 1
ATOM 1789 O O . LEU A 1 230 ? 13.227 -9.391 -17.328 1 59.88 230 LEU A O 1
ATOM 1793 N N . SER A 1 231 ? 13.227 -10.711 -19.109 1 56.53 231 SER A N 1
ATOM 1794 C CA . SER A 1 231 ? 11.773 -10.773 -19.234 1 56.53 231 SER A CA 1
ATOM 1795 C C . SER A 1 231 ? 11.281 -12.211 -19.312 1 56.53 231 SER A C 1
ATOM 1797 O O . SER A 1 231 ? 12.062 -13.125 -19.594 1 56.53 231 SER A O 1
ATOM 1799 N N . MET A 1 232 ? 10.062 -12.438 -18.734 1 52.69 232 MET A N 1
ATOM 1800 C CA . MET A 1 232 ? 9.297 -13.664 -18.938 1 52.69 232 MET A CA 1
ATOM 1801 C C . MET A 1 232 ? 8.367 -13.531 -20.141 1 52.69 232 MET A C 1
ATOM 1803 O O . MET A 1 232 ? 7.852 -12.445 -20.406 1 52.69 232 MET A O 1
ATOM 1807 N N . LYS A 1 233 ? 8.25 -14.633 -20.781 1 50.75 233 LYS A N 1
ATOM 1808 C CA . LYS A 1 233 ? 7.477 -14.625 -22.016 1 50.75 233 LYS A CA 1
ATOM 1809 C C . LYS A 1 233 ? 6.094 -14.016 -21.797 1 50.75 233 LYS A C 1
ATOM 1811 O O . LYS A 1 233 ? 5.531 -13.398 -22.688 1 50.75 233 LYS A O 1
ATOM 1816 N N . ASN A 1 234 ? 5.559 -14.125 -20.578 1 54.28 234 ASN A N 1
ATOM 1817 C CA . ASN A 1 234 ? 4.207 -13.641 -20.312 1 54.28 234 ASN A CA 1
ATOM 1818 C C . ASN A 1 234 ? 4.203 -12.156 -19.953 1 54.28 234 ASN A C 1
ATOM 1820 O O . ASN A 1 234 ? 3.143 -11.562 -19.75 1 54.28 234 ASN A O 1
ATOM 1824 N N . ILE A 1 235 ? 5.434 -11.57 -19.891 1 69.75 235 ILE A N 1
ATOM 1825 C CA . ILE A 1 235 ? 5.562 -10.164 -19.531 1 69.75 235 ILE A CA 1
ATOM 1826 C C . ILE A 1 235 ? 6.363 -9.438 -20.609 1 69.75 235 ILE A C 1
ATOM 1828 O O . ILE A 1 235 ? 7.461 -9.859 -20.969 1 69.75 235 ILE A O 1
ATOM 1832 N N . PRO A 1 236 ? 5.785 -8.391 -21.188 1 64.44 236 PRO A N 1
ATOM 1833 C CA . PRO A 1 236 ? 6.52 -7.609 -22.188 1 64.44 236 PRO A CA 1
ATOM 1834 C C . PRO A 1 236 ? 7.895 -7.164 -21.688 1 64.44 236 PRO A C 1
ATOM 1836 O O . PRO A 1 236 ? 8.047 -6.809 -20.516 1 64.44 236 PRO A O 1
ATOM 1839 N N . GLU A 1 237 ? 8.766 -7.242 -22.562 1 70 237 GLU A N 1
ATOM 1840 C CA . GLU A 1 237 ? 10.125 -6.859 -22.219 1 70 237 GLU A CA 1
ATOM 1841 C C . GLU A 1 237 ? 10.297 -5.344 -22.234 1 70 237 GLU A C 1
ATOM 1843 O O . GLU A 1 237 ? 10.375 -4.73 -23.297 1 70 237 GLU A O 1
ATOM 1848 N N . LEU A 1 238 ? 10.125 -4.715 -21.156 1 81.5 238 LEU A N 1
ATOM 1849 C CA . LEU A 1 238 ? 10.445 -3.303 -20.984 1 81.5 238 LEU A CA 1
ATOM 1850 C C . LEU A 1 238 ? 11.656 -3.125 -20.078 1 81.5 238 LEU A C 1
ATOM 1852 O O . LEU A 1 238 ? 11.695 -3.664 -18.969 1 81.5 238 LEU A O 1
ATOM 1856 N N . PRO A 1 239 ? 12.617 -2.422 -20.609 1 84.62 239 PRO A N 1
ATOM 1857 C CA . PRO A 1 239 ? 13.797 -2.205 -19.766 1 84.62 239 PRO A CA 1
ATOM 1858 C C . PRO A 1 239 ? 13.492 -1.353 -18.531 1 84.62 239 PRO A C 1
ATOM 1860 O O . PRO A 1 239 ? 12.641 -0.462 -18.594 1 84.62 239 PRO A O 1
ATOM 1863 N N . TRP A 1 240 ? 14.227 -1.687 -17.484 1 89 240 TRP A N 1
ATOM 1864 C CA . TRP A 1 240 ? 14.117 -0.864 -16.297 1 89 240 TRP A CA 1
ATOM 1865 C C . TRP A 1 240 ? 14.836 0.467 -16.469 1 89 240 TRP A C 1
ATOM 1867 O O . TRP A 1 240 ? 15.898 0.524 -17.094 1 89 240 TRP A O 1
ATOM 1877 N N . ASP A 1 241 ? 14.234 1.498 -15.977 1 92.06 241 ASP A N 1
ATOM 1878 C CA . ASP A 1 241 ? 14.953 2.762 -15.891 1 92.06 241 ASP A CA 1
ATOM 1879 C C . ASP A 1 241 ? 16.172 2.637 -14.984 1 92.06 241 ASP A C 1
ATOM 1881 O O . ASP A 1 241 ? 16.078 2.119 -13.867 1 92.06 241 ASP A O 1
ATOM 1885 N N . PRO A 1 242 ? 17.297 3.082 -15.453 1 92.69 242 PRO A N 1
ATOM 1886 C CA . PRO A 1 242 ? 18.531 2.91 -14.672 1 92.69 242 PRO A CA 1
ATOM 1887 C C . PRO A 1 242 ? 18.453 3.553 -13.289 1 92.69 242 PRO A C 1
ATOM 1889 O O . PRO A 1 242 ? 18.906 2.969 -12.305 1 92.69 242 PRO A O 1
ATOM 1892 N N . ASP A 1 243 ? 17.906 4.773 -13.195 1 94.62 243 ASP A N 1
ATOM 1893 C CA . ASP A 1 243 ? 17.812 5.449 -11.906 1 94.62 243 ASP A CA 1
ATOM 1894 C C . ASP A 1 243 ? 16.859 4.695 -10.969 1 94.62 243 ASP A C 1
ATOM 1896 O O . ASP A 1 243 ? 17.141 4.582 -9.773 1 94.62 243 ASP A O 1
ATOM 1900 N N . PHE A 1 244 ? 15.852 4.16 -11.555 1 95.69 244 PHE A N 1
ATOM 1901 C CA . PHE A 1 244 ? 14.883 3.434 -10.742 1 95.69 244 PHE A CA 1
ATOM 1902 C C . PHE A 1 244 ? 15.508 2.168 -10.164 1 95.69 244 PHE A C 1
ATOM 1904 O O . PHE A 1 244 ? 15.398 1.909 -8.961 1 95.69 244 PHE A O 1
ATOM 1911 N N . ILE A 1 245 ? 16.078 1.377 -11.023 1 94.69 245 ILE A N 1
ATOM 1912 C CA . ILE A 1 245 ? 16.594 0.088 -10.57 1 94.69 245 ILE A CA 1
ATOM 1913 C C . ILE A 1 245 ? 17.719 0.304 -9.562 1 94.69 245 ILE A C 1
ATOM 1915 O O . ILE A 1 245 ? 17.859 -0.47 -8.609 1 94.69 245 ILE A O 1
ATOM 1919 N N . LYS A 1 246 ? 18.516 1.314 -9.781 1 94 246 LYS A N 1
ATOM 1920 C CA . LYS A 1 246 ? 19.547 1.672 -8.805 1 94 246 LYS A CA 1
ATOM 1921 C C . LYS A 1 246 ? 18.922 2.096 -7.477 1 94 246 LYS A C 1
ATOM 1923 O O . LYS A 1 246 ? 19.422 1.718 -6.41 1 94 246 LYS A O 1
ATOM 1928 N N . SER A 1 247 ? 17.891 2.885 -7.574 1 95.69 247 SER A N 1
ATOM 1929 C CA . SER A 1 247 ? 17.219 3.344 -6.371 1 95.69 247 SER A CA 1
ATOM 1930 C C . SER A 1 247 ? 16.594 2.176 -5.602 1 95.69 247 SER A C 1
ATOM 1932 O O . SER A 1 247 ? 16.562 2.184 -4.371 1 95.69 247 SER A O 1
ATOM 1934 N N . LEU A 1 248 ? 16.062 1.199 -6.273 1 96.62 248 LEU A N 1
ATOM 1935 C CA . LEU A 1 248 ? 15.477 0.018 -5.648 1 96.62 248 LEU A CA 1
ATOM 1936 C C . LEU A 1 248 ? 16.547 -0.817 -4.957 1 96.62 248 LEU A C 1
ATOM 1938 O O . LEU A 1 248 ? 16.375 -1.253 -3.818 1 96.62 248 LEU A O 1
ATOM 1942 N N . GLY A 1 249 ? 17.688 -1.036 -5.691 1 96.12 249 GLY A N 1
ATOM 1943 C CA . GLY A 1 249 ? 18.828 -1.744 -5.129 1 96.12 249 GLY A CA 1
ATOM 1944 C C . GLY A 1 249 ? 18.578 -3.23 -4.957 1 96.12 249 GLY A C 1
ATOM 1945 O O . GLY A 1 249 ? 19.281 -3.895 -4.188 1 96.12 249 GLY A O 1
ATOM 1946 N N . MET A 1 250 ? 17.531 -3.783 -5.562 1 97 250 MET A N 1
ATOM 1947 C CA . MET A 1 250 ? 17.156 -5.195 -5.539 1 97 250 MET A CA 1
ATOM 1948 C C . MET A 1 250 ? 16.75 -5.672 -6.93 1 97 250 MET A C 1
ATOM 1950 O O . MET A 1 250 ? 16.547 -4.863 -7.836 1 97 250 MET A O 1
ATOM 1954 N N . TYR A 1 251 ? 16.75 -6.949 -7.105 1 95.75 251 TYR A N 1
ATOM 1955 C CA . TYR A 1 251 ? 16.359 -7.566 -8.367 1 95.75 251 TYR A CA 1
ATOM 1956 C C . TYR A 1 251 ? 14.852 -7.809 -8.414 1 95.75 251 TYR A C 1
ATOM 1958 O O . TYR A 1 251 ? 14.352 -8.742 -7.789 1 95.75 251 TYR A O 1
ATOM 1966 N N . PRO A 1 252 ? 14.125 -6.961 -9.125 1 95.88 252 PRO A N 1
ATOM 1967 C CA . PRO A 1 252 ? 12.672 -7.176 -9.211 1 95.88 252 PRO A CA 1
ATOM 1968 C C . PRO A 1 252 ? 12.305 -8.359 -10.102 1 95.88 252 PRO A C 1
ATOM 1970 O O . PRO A 1 252 ? 13.016 -8.656 -11.062 1 95.88 252 PRO A O 1
ATOM 1973 N N . CYS A 1 253 ? 11.25 -9.07 -9.766 1 95.19 253 CYS A N 1
ATOM 1974 C CA . CYS A 1 253 ? 10.758 -10.086 -10.688 1 95.19 253 CYS A CA 1
ATOM 1975 C C . CYS A 1 253 ? 10.055 -9.453 -11.875 1 95.19 253 CYS A C 1
ATOM 1977 O O . CYS A 1 253 ? 9.734 -8.266 -11.852 1 95.19 253 CYS A O 1
ATOM 1979 N N . PRO A 1 254 ? 9.781 -10.188 -12.922 1 92.94 254 PRO A N 1
ATOM 1980 C CA . PRO A 1 254 ? 9.195 -9.609 -14.133 1 92.94 254 PRO A CA 1
ATOM 1981 C C . PRO A 1 254 ? 7.82 -8.992 -13.891 1 92.94 254 PRO A C 1
ATOM 1983 O O . PRO A 1 254 ? 7.461 -8.008 -14.539 1 92.94 254 PRO A O 1
ATOM 1986 N N . TYR A 1 255 ? 7.098 -9.5 -12.953 1 95.12 255 TYR A N 1
ATOM 1987 C CA . TYR A 1 255 ? 5.742 -9.031 -12.68 1 95.12 255 TYR A CA 1
ATOM 1988 C C . TYR A 1 255 ? 5.762 -7.648 -12.031 1 95.12 255 TYR A C 1
ATOM 1990 O O . TYR A 1 255 ? 4.742 -6.953 -12.008 1 95.12 255 TYR A O 1
ATOM 1998 N N . HIS A 1 256 ? 6.883 -7.223 -11.5 1 96.25 256 HIS A N 1
ATOM 1999 C CA . HIS A 1 256 ? 6.992 -5.902 -10.891 1 96.25 256 HIS A CA 1
ATOM 2000 C C . HIS A 1 256 ? 6.742 -4.801 -11.914 1 96.25 256 HIS A C 1
ATOM 2002 O O . HIS A 1 256 ? 6.438 -3.664 -11.547 1 96.25 256 HIS A O 1
ATOM 2008 N N . ARG A 1 257 ? 6.895 -5.137 -13.195 1 95.12 257 ARG A N 1
ATOM 2009 C CA . ARG A 1 257 ? 6.652 -4.148 -14.242 1 95.12 257 ARG A CA 1
ATOM 2010 C C . ARG A 1 257 ? 5.207 -3.66 -14.219 1 95.12 257 ARG A C 1
ATOM 2012 O O . ARG A 1 257 ? 4.934 -2.504 -14.547 1 95.12 257 ARG A O 1
ATOM 2019 N N . TYR A 1 258 ? 4.277 -4.488 -13.781 1 96.06 258 TYR A N 1
ATOM 2020 C CA . TYR A 1 258 ? 2.883 -4.078 -13.688 1 96.06 258 TYR A CA 1
ATOM 2021 C C . TYR A 1 258 ? 2.707 -2.977 -12.648 1 96.06 258 TYR A C 1
ATOM 2023 O O . TYR A 1 258 ? 1.813 -2.135 -12.766 1 96.06 258 TYR A O 1
ATOM 2031 N N . TYR A 1 259 ? 3.586 -2.977 -11.656 1 96.94 259 TYR A N 1
ATOM 2032 C CA . TYR A 1 259 ? 3.445 -2.037 -10.555 1 96.94 259 TYR A CA 1
ATOM 2033 C C . TYR A 1 259 ? 4.32 -0.809 -10.766 1 96.94 259 TYR A C 1
ATOM 2035 O O . TYR A 1 259 ? 3.891 0.319 -10.516 1 96.94 259 TYR A O 1
ATOM 2043 N N . TYR A 1 260 ? 5.559 -1.005 -11.25 1 96.81 260 TYR A N 1
ATOM 2044 C CA . TYR A 1 260 ? 6.504 0.099 -11.367 1 96.81 260 TYR A CA 1
ATOM 2045 C C . TYR A 1 260 ? 6.375 0.787 -12.719 1 96.81 260 TYR A C 1
ATOM 2047 O O . TYR A 1 260 ? 6.781 1.939 -12.875 1 96.81 260 TYR A O 1
ATOM 2055 N N . LEU A 1 261 ? 5.859 0.08 -13.742 1 96 261 LEU A N 1
ATOM 2056 C CA . LEU A 1 261 ? 5.691 0.61 -15.094 1 96 261 LEU A CA 1
ATOM 2057 C C . LEU A 1 261 ? 4.25 0.447 -15.562 1 96 261 LEU A C 1
ATOM 2059 O O . LEU A 1 261 ? 4.008 0.041 -16.703 1 96 261 LEU A O 1
ATOM 2063 N N . THR A 1 262 ? 3.318 0.717 -14.664 1 96 262 THR A N 1
ATOM 2064 C CA . THR A 1 262 ? 1.899 0.48 -14.914 1 96 262 THR A CA 1
ATOM 2065 C C . THR A 1 262 ? 1.444 1.188 -16.188 1 96 262 THR A C 1
ATOM 2067 O O . THR A 1 262 ? 0.698 0.618 -16.984 1 96 262 THR A O 1
ATOM 2070 N N . ASP A 1 263 ? 1.883 2.416 -16.406 1 94.12 263 ASP A N 1
ATOM 2071 C CA . ASP A 1 263 ? 1.479 3.201 -17.562 1 94.12 263 ASP A CA 1
ATOM 2072 C C . ASP A 1 263 ? 1.927 2.531 -18.859 1 94.12 263 ASP A C 1
ATOM 2074 O O . ASP A 1 263 ? 1.123 2.338 -19.781 1 94.12 263 ASP A O 1
ATOM 2078 N N . LYS A 1 264 ? 3.16 2.076 -18.891 1 94.69 264 LYS A N 1
ATOM 2079 C CA . LYS A 1 264 ? 3.717 1.463 -20.094 1 94.69 264 LYS A CA 1
ATOM 2080 C C . LYS A 1 264 ? 3.104 0.087 -20.344 1 94.69 264 LYS A C 1
ATOM 2082 O O . LYS A 1 264 ? 2.828 -0.277 -21.5 1 94.69 264 LYS A O 1
ATOM 2087 N N . MET A 1 265 ? 2.918 -0.644 -19.266 1 95.5 265 MET A N 1
ATOM 2088 C CA . MET A 1 265 ? 2.322 -1.971 -19.391 1 95.5 265 MET A CA 1
ATOM 2089 C C . MET A 1 265 ? 0.885 -1.88 -19.891 1 95.5 265 MET A C 1
ATOM 2091 O O . MET A 1 265 ? 0.458 -2.691 -20.719 1 95.5 265 MET A O 1
ATOM 2095 N N . LEU A 1 266 ? 0.124 -0.902 -19.375 1 96 266 LEU A N 1
ATOM 2096 C CA . LEU A 1 266 ? -1.259 -0.719 -19.797 1 96 266 LEU A CA 1
ATOM 2097 C C . LEU A 1 266 ? -1.324 -0.337 -21.281 1 96 266 LEU A C 1
ATOM 2099 O O . LEU A 1 266 ? -2.148 -0.868 -22.016 1 96 266 LEU A O 1
ATOM 2103 N N . GLU A 1 267 ? -0.472 0.597 -21.641 1 95.5 267 GLU A N 1
ATOM 2104 C CA . GLU A 1 267 ? -0.417 1.017 -23.031 1 95.5 267 GLU A CA 1
ATOM 2105 C C . GLU A 1 267 ? -0.14 -0.167 -23.953 1 95.5 267 GLU A C 1
ATOM 2107 O O . GLU A 1 267 ? -0.798 -0.326 -24.984 1 95.5 267 GLU A O 1
ATOM 2112 N N . LYS A 1 268 ? 0.787 -0.969 -23.562 1 94.62 268 LYS A N 1
ATOM 2113 C CA . LYS A 1 268 ? 1.152 -2.135 -24.359 1 94.62 268 LYS A CA 1
ATOM 2114 C C . LYS A 1 268 ? 0.001 -3.135 -24.438 1 94.62 268 LYS A C 1
ATOM 2116 O O . LYS A 1 268 ? -0.274 -3.697 -25.5 1 94.62 268 LYS A O 1
ATOM 2121 N N . GLN A 1 269 ? -0.635 -3.371 -23.328 1 94.5 269 GLN A N 1
ATOM 2122 C CA . GLN A 1 269 ? -1.757 -4.305 -23.297 1 94.5 269 GLN A CA 1
ATOM 2123 C C . GLN A 1 269 ? -2.902 -3.82 -24.172 1 94.5 269 GLN A C 1
ATOM 2125 O O . GLN A 1 269 ? -3.545 -4.621 -24.859 1 94.5 269 GLN A O 1
ATOM 2130 N N . LYS A 1 270 ? -3.156 -2.568 -24.141 1 95.88 270 LYS A N 1
ATOM 2131 C CA . LYS A 1 270 ? -4.215 -2.002 -24.969 1 95.88 270 LYS A CA 1
ATOM 2132 C C . LYS A 1 270 ? -3.883 -2.137 -26.453 1 95.88 270 LYS A C 1
ATOM 2134 O O . LYS A 1 270 ? -4.75 -2.48 -27.266 1 95.88 270 LYS A O 1
ATOM 2139 N N . GLU A 1 271 ? -2.658 -1.847 -26.766 1 95.81 271 GLU A N 1
ATOM 2140 C CA . GLU A 1 271 ? -2.205 -1.987 -28.141 1 95.81 271 GLU A CA 1
ATOM 2141 C C . GLU A 1 271 ? -2.344 -3.428 -28.625 1 95.81 271 GLU A C 1
ATOM 2143 O O . GLU A 1 271 ? -2.852 -3.676 -29.719 1 95.81 271 GLU A O 1
ATOM 2148 N N . GLU A 1 272 ? -1.914 -4.324 -27.812 1 94.56 272 GLU A N 1
ATOM 2149 C CA . GLU A 1 272 ? -1.984 -5.738 -28.172 1 94.56 272 GLU A CA 1
ATOM 2150 C C . GLU A 1 272 ? -3.432 -6.203 -28.297 1 94.56 272 GLU A C 1
ATOM 2152 O O . GLU A 1 272 ? -3.775 -6.93 -29.234 1 94.56 272 GLU A O 1
ATOM 2157 N N . ALA A 1 273 ? -4.246 -5.805 -27.422 1 94.31 273 ALA A N 1
ATOM 2158 C CA . ALA A 1 273 ? -5.656 -6.184 -27.453 1 94.31 273 ALA A CA 1
ATOM 2159 C C . ALA A 1 273 ? -6.32 -5.691 -28.75 1 94.31 273 ALA A C 1
ATOM 2161 O O . ALA A 1 273 ? -7.203 -6.355 -29.281 1 94.31 273 ALA A O 1
ATOM 2162 N N . ALA A 1 274 ? -5.883 -4.562 -29.203 1 94.94 274 ALA A N 1
ATOM 2163 C CA . ALA A 1 274 ? -6.484 -3.943 -30.391 1 94.94 274 ALA A CA 1
ATOM 2164 C C . ALA A 1 274 ? -5.926 -4.555 -31.672 1 94.94 274 ALA A C 1
ATOM 2166 O O . ALA A 1 274 ? -6.535 -4.441 -32.75 1 94.94 274 ALA A O 1
ATOM 2167 N N . THR A 1 275 ? -4.809 -5.227 -31.578 1 95.56 275 THR A N 1
ATOM 2168 C CA . THR A 1 275 ? -4.137 -5.688 -32.781 1 95.56 275 THR A CA 1
ATOM 2169 C C . THR A 1 275 ? -4.098 -7.211 -32.844 1 95.56 275 THR A C 1
ATOM 2171 O O . THR A 1 275 ? -4.992 -7.844 -33.406 1 95.56 275 THR A O 1
ATOM 2174 N N . VAL A 1 276 ? -3.338 -7.828 -31.922 1 93.81 276 VAL A N 1
ATOM 2175 C CA . VAL A 1 276 ? -3.113 -9.266 -32 1 93.81 276 VAL A CA 1
ATOM 2176 C C . VAL A 1 276 ? -4.031 -9.984 -31.016 1 93.81 276 VAL A C 1
ATOM 2178 O O . VAL A 1 276 ? -4.246 -11.195 -31.125 1 93.81 276 VAL A O 1
ATOM 2181 N N . GLY A 1 277 ? -4.629 -9.25 -30.203 1 93.56 277 GLY A N 1
ATOM 2182 C CA . GLY A 1 277 ? -5.469 -9.82 -29.172 1 93.56 277 GLY A CA 1
ATOM 2183 C C . GLY A 1 277 ? -4.805 -9.82 -27.797 1 93.56 277 GLY A C 1
ATOM 2184 O O . GLY A 1 277 ? -3.607 -9.562 -27.688 1 93.56 277 GLY A O 1
ATOM 2185 N N . THR A 1 278 ? -5.641 -10.094 -26.781 1 93 278 THR A N 1
ATOM 2186 C CA . THR A 1 278 ? -5.102 -10.203 -25.422 1 93 278 THR A CA 1
ATOM 2187 C C . THR A 1 278 ? -4.137 -11.383 -25.328 1 93 278 THR A C 1
ATOM 2189 O O . THR A 1 278 ? -4.113 -12.25 -26.203 1 93 278 THR A O 1
ATOM 2192 N N . ARG A 1 279 ? -3.35 -11.383 -24.281 1 89.81 279 ARG A N 1
ATOM 2193 C CA . ARG A 1 279 ? -2.432 -12.492 -24.062 1 89.81 279 ARG A CA 1
ATOM 2194 C C . ARG A 1 279 ? -3.186 -13.812 -23.969 1 89.81 279 ARG A C 1
ATOM 2196 O O . ARG A 1 279 ? -2.709 -14.844 -24.469 1 89.81 279 ARG A O 1
ATOM 2203 N N . GLY A 1 280 ? -4.332 -13.805 -23.297 1 92.88 280 GLY A N 1
ATOM 2204 C CA . GLY A 1 280 ? -5.156 -15.008 -23.219 1 92.88 280 GLY A CA 1
ATOM 2205 C C . GLY A 1 280 ? -5.57 -15.531 -24.578 1 92.88 280 GLY A C 1
ATOM 2206 O O . GLY A 1 280 ? -5.582 -16.75 -24.797 1 92.88 280 GLY A O 1
ATOM 2207 N N . GLU A 1 281 ? -5.871 -14.672 -25.484 1 95.19 281 GLU A N 1
ATOM 2208 C CA . GLU A 1 281 ? -6.25 -15.07 -26.828 1 95.19 281 GLU A CA 1
ATOM 2209 C C . GLU A 1 281 ? -5.062 -15.656 -27.594 1 95.19 281 GLU A C 1
ATOM 2211 O O . GLU A 1 281 ? -5.211 -16.641 -28.328 1 95.19 281 GLU A O 1
ATOM 2216 N N . VAL A 1 282 ? -3.965 -15.055 -27.391 1 91.88 282 VAL A N 1
ATOM 2217 C CA . VAL A 1 282 ? -2.748 -15.555 -28.016 1 91.88 282 VAL A CA 1
ATOM 2218 C C . VAL A 1 282 ? -2.416 -16.938 -27.484 1 91.88 282 VAL A C 1
ATOM 2220 O O . VAL A 1 282 ? -2.082 -17.844 -28.266 1 91.88 282 VAL A O 1
ATOM 2223 N N . VAL A 1 283 ? -2.504 -17.094 -26.203 1 90.56 283 VAL A N 1
ATOM 2224 C CA . VAL A 1 283 ? -2.186 -18.375 -25.562 1 90.56 283 VAL A CA 1
ATOM 2225 C C . VAL A 1 283 ? -3.184 -19.438 -26.016 1 90.56 283 VAL A C 1
ATOM 2227 O O . VAL A 1 283 ? -2.822 -20.609 -26.172 1 90.56 283 VAL A O 1
ATOM 2230 N N . LYS A 1 284 ? -4.43 -19.047 -26.188 1 93.56 284 LYS A N 1
ATOM 2231 C CA . LYS A 1 284 ? -5.449 -19.984 -26.656 1 93.56 284 LYS A CA 1
ATOM 2232 C C . LYS A 1 284 ? -5.066 -20.578 -28.016 1 93.56 284 LYS A C 1
ATOM 2234 O O . LYS A 1 284 ? -5.172 -21.797 -28.219 1 93.56 284 LYS A O 1
ATOM 2239 N N . LYS A 1 285 ? -4.594 -19.734 -28.875 1 93.31 285 LYS A N 1
ATOM 2240 C CA . LYS A 1 285 ? -4.168 -20.188 -30.203 1 93.31 285 LYS A CA 1
ATOM 2241 C C . LYS A 1 285 ? -2.947 -21.094 -30.109 1 93.31 285 LYS A C 1
ATOM 2243 O O . LYS A 1 285 ? -2.891 -22.141 -30.75 1 93.31 285 LYS A O 1
ATOM 2248 N N . LEU A 1 286 ? -2.045 -20.688 -29.297 1 89.69 286 LEU A N 1
ATOM 2249 C CA . LEU A 1 286 ? -0.828 -21.469 -29.109 1 89.69 286 LEU A CA 1
ATOM 2250 C C . LEU A 1 286 ? -1.149 -22.844 -28.547 1 89.69 286 LEU A C 1
ATOM 2252 O O . LEU A 1 286 ? -0.542 -23.844 -28.938 1 89.69 286 LEU A O 1
ATOM 2256 N N . GLU A 1 287 ? -2.025 -22.844 -27.594 1 91.5 287 GLU A N 1
ATOM 2257 C CA . GLU A 1 287 ? -2.406 -24.094 -26.969 1 91.5 287 GLU A CA 1
ATOM 2258 C C . GLU A 1 287 ? -3.055 -25.047 -27.969 1 91.5 287 GLU A C 1
ATOM 2260 O O . GLU A 1 287 ? -2.82 -26.266 -27.922 1 91.5 287 GLU A O 1
ATOM 2265 N N . GLN A 1 288 ? -3.84 -24.516 -28.812 1 92.81 288 GLN A N 1
ATOM 2266 C CA . GLN A 1 288 ? -4.469 -25.344 -29.844 1 92.81 288 GLN A CA 1
ATOM 2267 C C . GLN A 1 288 ? -3.422 -25.984 -30.75 1 92.81 288 GLN A C 1
ATOM 2269 O O . GLN A 1 288 ? -3.533 -27.172 -31.094 1 92.81 288 GLN A O 1
ATOM 2274 N N . GLU A 1 289 ? -2.479 -25.172 -31.031 1 92.75 289 GLU A N 1
ATOM 2275 C CA . GLU A 1 289 ? -1.392 -25.688 -31.859 1 92.75 289 GLU A CA 1
ATOM 2276 C C . GLU A 1 289 ? -0.607 -26.766 -31.125 1 92.75 289 GLU A C 1
ATOM 2278 O O . GLU A 1 289 ? -0.221 -27.781 -31.719 1 92.75 289 GLU A O 1
ATOM 2283 N N . LEU A 1 290 ? -0.431 -26.562 -29.938 1 93 290 LEU A N 1
ATOM 2284 C CA . LEU A 1 290 ? 0.306 -27.531 -29.125 1 93 290 LEU A CA 1
ATOM 2285 C C . LEU A 1 290 ? -0.459 -28.844 -29 1 93 290 LEU A C 1
ATOM 2287 O O . LEU A 1 290 ? 0.136 -29.922 -29.062 1 93 290 LEU A O 1
ATOM 2291 N N . PHE A 1 291 ? -1.735 -28.781 -28.844 1 95.19 291 PHE A N 1
ATOM 2292 C CA . PHE A 1 291 ? -2.545 -29.984 -28.703 1 95.19 291 PHE A CA 1
ATOM 2293 C C . PHE A 1 291 ? -2.557 -30.797 -30 1 95.19 291 PHE A C 1
ATOM 2295 O O . PHE A 1 291 ? -2.594 -32.031 -29.969 1 95.19 291 PHE A O 1
ATOM 2302 N N . GLU A 1 292 ? -2.547 -30.062 -31.109 1 95.94 292 GLU A N 1
ATOM 2303 C CA . GLU A 1 292 ? -2.439 -30.766 -32.375 1 95.94 292 GLU A CA 1
ATOM 2304 C C . GLU A 1 292 ? -1.125 -31.547 -32.469 1 95.94 292 GLU A C 1
ATOM 2306 O O . GLU A 1 292 ? -1.097 -32.688 -32.969 1 95.94 292 GLU A O 1
ATOM 2311 N N . LEU A 1 293 ? -0.137 -30.875 -31.984 1 95.31 293 LEU A N 1
ATOM 2312 C CA . LEU A 1 293 ? 1.16 -31.547 -31.953 1 95.31 293 LEU A CA 1
ATOM 2313 C C . LEU A 1 293 ? 1.121 -32.75 -31.016 1 95.31 293 LEU A C 1
ATOM 2315 O O . LEU A 1 293 ? 1.688 -33.812 -31.328 1 95.31 293 LEU A O 1
ATOM 2319 N N . TYR A 1 294 ? 0.452 -32.688 -29.938 1 96.25 294 TYR A N 1
ATOM 2320 C CA . TYR A 1 294 ? 0.397 -33.719 -28.922 1 96.25 294 TYR A CA 1
ATOM 2321 C C . TYR A 1 294 ? -0.347 -34.938 -29.438 1 96.25 294 TYR A C 1
ATOM 2323 O O . TYR A 1 294 ? -0.171 -36.062 -28.922 1 96.25 294 TYR A O 1
ATOM 2331 N N . LYS A 1 295 ? -1.165 -34.781 -30.438 1 96.25 295 LYS A N 1
ATOM 2332 C CA . LYS A 1 295 ? -1.96 -35.875 -31.016 1 96.25 295 LYS A CA 1
ATOM 2333 C C . LYS A 1 295 ? -1.098 -36.781 -31.859 1 96.25 295 LYS A C 1
ATOM 2335 O O . LYS A 1 295 ? -1.499 -37.906 -32.156 1 96.25 295 LYS A O 1
ATOM 2340 N N . ASP A 1 296 ? 0.049 -36.25 -32.281 1 96.06 296 ASP A N 1
ATOM 2341 C CA . ASP A 1 296 ? 0.93 -37.031 -33.125 1 96.06 296 ASP A CA 1
ATOM 2342 C C . ASP A 1 296 ? 1.368 -38.312 -32.406 1 96.06 296 ASP A C 1
ATOM 2344 O O . ASP A 1 296 ? 2.088 -38.281 -31.406 1 96.06 296 ASP A O 1
ATOM 2348 N N . PRO A 1 297 ? 0.973 -39.469 -33 1 95.25 297 PRO A N 1
ATOM 2349 C CA . PRO A 1 297 ? 1.315 -40.719 -32.312 1 95.25 297 PRO A CA 1
ATOM 2350 C C . PRO A 1 297 ? 2.82 -40.969 -32.281 1 95.25 297 PRO A C 1
ATOM 2352 O O . PRO A 1 297 ? 3.285 -41.844 -31.531 1 95.25 297 PRO A O 1
ATOM 2355 N N . ASN A 1 298 ? 3.549 -40.188 -33 1 95.19 298 ASN A N 1
ATOM 2356 C CA . ASN A 1 298 ? 4.996 -40.375 -33.062 1 95.19 298 ASN A CA 1
ATOM 2357 C C . ASN A 1 298 ? 5.719 -39.438 -32.094 1 95.19 298 ASN A C 1
ATOM 2359 O O . ASN A 1 298 ? 6.906 -39.625 -31.812 1 95.19 298 ASN A O 1
ATOM 2363 N N . LEU A 1 299 ? 4.996 -38.469 -31.578 1 94.69 299 LEU A N 1
ATOM 2364 C CA . LEU A 1 299 ? 5.59 -37.562 -30.578 1 94.69 299 LEU A CA 1
ATOM 2365 C C . LEU A 1 299 ? 5.641 -38.25 -29.219 1 94.69 299 LEU A C 1
ATOM 2367 O O . LEU A 1 299 ? 4.605 -38.656 -28.688 1 94.69 299 LEU A O 1
ATOM 2371 N N . ASN A 1 300 ? 6.836 -38.375 -28.609 1 95.12 300 ASN A N 1
ATOM 2372 C CA . ASN A 1 300 ? 6.977 -39.062 -27.328 1 95.12 300 ASN A CA 1
ATOM 2373 C C . ASN A 1 300 ? 7.949 -38.344 -26.406 1 95.12 300 ASN A C 1
ATOM 2375 O O . ASN A 1 300 ? 8.547 -38.969 -25.516 1 95.12 300 ASN A O 1
ATOM 2379 N N . ILE A 1 301 ? 8.188 -37.094 -26.719 1 91.5 301 ILE A N 1
ATOM 2380 C CA . ILE A 1 301 ? 8.961 -36.188 -25.859 1 91.5 301 ILE A CA 1
ATOM 2381 C C . ILE A 1 301 ? 8.242 -34.875 -25.719 1 91.5 301 ILE A C 1
ATOM 2383 O O . ILE A 1 301 ? 7.344 -34.562 -26.5 1 91.5 301 ILE A O 1
ATOM 2387 N N . LYS A 1 302 ? 8.578 -34.156 -24.688 1 87.5 302 LYS A N 1
ATOM 2388 C CA . LYS A 1 302 ? 8.039 -32.781 -24.562 1 87.5 302 LYS A CA 1
ATOM 2389 C C . LYS A 1 302 ? 8.469 -31.906 -25.719 1 87.5 302 LYS A C 1
ATOM 2391 O O . LYS A 1 302 ? 9.664 -31.719 -25.953 1 87.5 302 LYS A O 1
ATOM 2396 N N . PRO A 1 303 ? 7.613 -31.359 -26.344 1 86.06 303 PRO A N 1
ATOM 2397 C CA . PRO A 1 303 ? 8.023 -30.547 -27.484 1 86.06 303 PRO A CA 1
ATOM 2398 C C . PRO A 1 303 ? 8.617 -29.203 -27.078 1 86.06 303 PRO A C 1
ATOM 2400 O O . PRO A 1 303 ? 8.18 -28.594 -26.094 1 86.06 303 PRO A O 1
ATOM 2403 N N . PRO A 1 304 ? 9.562 -28.703 -27.859 1 80.38 304 PRO A N 1
ATOM 2404 C CA . PRO A 1 304 ? 10.195 -27.422 -27.547 1 80.38 304 PRO A CA 1
ATOM 2405 C C . PRO A 1 304 ? 9.219 -26.25 -27.578 1 80.38 304 PRO A C 1
ATOM 2407 O O . PRO A 1 304 ? 9.438 -25.234 -26.922 1 80.38 304 PRO A O 1
ATOM 2410 N N . GLN A 1 305 ? 8.148 -26.391 -28.266 1 79.31 305 GLN A N 1
ATOM 2411 C CA . GLN A 1 305 ? 7.137 -25.344 -28.406 1 79.31 305 GLN A CA 1
ATOM 2412 C C . GLN A 1 305 ? 6.496 -25.016 -27.047 1 79.31 305 GLN A C 1
ATOM 2414 O O . GLN A 1 305 ? 5.98 -23.922 -26.859 1 79.31 305 GLN A O 1
ATOM 2419 N N . LEU A 1 306 ? 6.594 -25.953 -26.172 1 79.88 306 LEU A N 1
ATOM 2420 C CA . LEU A 1 306 ? 6.008 -25.75 -24.844 1 79.88 306 LEU A CA 1
ATOM 2421 C C . LEU A 1 306 ? 6.711 -24.625 -24.109 1 79.88 306 LEU A C 1
ATOM 2423 O O . LEU A 1 306 ? 6.098 -23.938 -23.281 1 79.88 306 LEU A O 1
ATOM 2427 N N . GLU A 1 307 ? 7.965 -24.406 -24.422 1 71.88 307 GLU A N 1
ATOM 2428 C CA . GLU A 1 307 ? 8.742 -23.375 -23.75 1 71.88 307 GLU A CA 1
ATOM 2429 C C . GLU A 1 307 ? 8.266 -21.984 -24.141 1 71.88 307 GLU A C 1
ATOM 2431 O O . GLU A 1 307 ? 8.492 -21.016 -23.422 1 71.88 307 GLU A O 1
ATOM 2436 N N . LYS A 1 308 ? 7.598 -21.891 -25.203 1 65.62 308 LYS A N 1
ATOM 2437 C CA . LYS A 1 308 ? 7.113 -20.609 -25.719 1 65.62 308 LYS A CA 1
ATOM 2438 C C . LYS A 1 308 ? 5.883 -20.141 -24.953 1 65.62 308 LYS A C 1
ATOM 2440 O O . LYS A 1 308 ? 5.508 -18.969 -25.031 1 65.62 308 LYS A O 1
ATOM 2445 N N . ARG A 1 309 ? 5.168 -20.938 -24.281 1 57.31 309 ARG A N 1
ATOM 2446 C CA . ARG A 1 309 ? 3.961 -20.594 -23.547 1 57.31 309 ARG A CA 1
ATOM 2447 C C . ARG A 1 309 ? 4.309 -20.031 -22.172 1 57.31 309 ARG A C 1
ATOM 2449 O O . ARG A 1 309 ? 3.459 -19.422 -21.5 1 57.31 309 ARG A O 1
ATOM 2456 N N . GLY A 1 310 ? 5.527 -19.953 -21.844 1 56.22 310 GLY A N 1
ATOM 2457 C CA . GLY A 1 310 ? 5.906 -19.562 -20.5 1 56.22 310 GLY A CA 1
ATOM 2458 C C . GLY A 1 310 ? 5.93 -20.719 -19.516 1 56.22 310 GLY A C 1
ATOM 2459 O O . GLY A 1 310 ? 5.672 -21.859 -19.906 1 56.22 310 GLY A O 1
ATOM 2460 N N . GLY A 1 311 ? 6.539 -20.703 -18.484 1 58.53 311 GLY A N 1
ATOM 2461 C CA . GLY A 1 311 ? 6.477 -21.703 -17.438 1 58.53 311 GLY A CA 1
ATOM 2462 C C . GLY A 1 311 ? 7.672 -22.641 -17.422 1 58.53 311 GLY A C 1
ATOM 2463 O O . GLY A 1 311 ? 7.613 -23.734 -16.859 1 58.53 311 GLY A O 1
ATOM 2464 N N . ALA A 1 312 ? 8.609 -22.156 -18.172 1 59.25 312 ALA A N 1
ATOM 2465 C CA . ALA A 1 312 ? 9.82 -22.984 -18.234 1 59.25 312 ALA A CA 1
ATOM 2466 C C . ALA A 1 312 ? 10.336 -23.297 -16.828 1 59.25 312 ALA A C 1
ATOM 2468 O O . ALA A 1 312 ? 10.25 -22.453 -15.922 1 59.25 312 ALA A O 1
ATOM 2469 N N . HIS A 1 313 ? 10.711 -24.469 -16.578 1 67.81 313 HIS A N 1
ATOM 2470 C CA . HIS A 1 313 ? 11.367 -25 -15.391 1 67.81 313 HIS A CA 1
ATOM 2471 C C . HIS A 1 313 ? 10.359 -25.25 -14.273 1 67.81 313 HIS A C 1
ATOM 2473 O O . HIS A 1 313 ? 10.734 -25.594 -13.156 1 67.81 313 HIS A O 1
ATOM 2479 N N . TYR A 1 314 ? 9.078 -24.984 -14.641 1 66.81 314 TYR A N 1
ATOM 2480 C CA . TYR A 1 314 ? 7.984 -25.141 -13.688 1 66.81 314 TYR A CA 1
ATOM 2481 C C . TYR A 1 314 ? 7.98 -26.547 -13.094 1 66.81 314 TYR A C 1
ATOM 2483 O O . TYR A 1 314 ? 7.926 -26.719 -11.875 1 66.81 314 TYR A O 1
ATOM 2491 N N . SER A 1 315 ? 8 -27.406 -13.922 1 72.12 315 SER A N 1
ATOM 2492 C CA . SER A 1 315 ? 7.852 -28.797 -13.516 1 72.12 315 SER A CA 1
ATOM 2493 C C . SER A 1 315 ? 9.102 -29.312 -12.812 1 72.12 315 SER A C 1
ATOM 2495 O O . SER A 1 315 ? 9.016 -30.141 -11.898 1 72.12 315 SER A O 1
ATOM 2497 N N . ASP A 1 316 ? 10.18 -28.625 -13.172 1 78.94 316 ASP A N 1
ATOM 2498 C CA . ASP A 1 316 ? 11.391 -28.969 -12.438 1 78.94 316 ASP A CA 1
ATOM 2499 C C . ASP A 1 316 ? 11.273 -28.562 -10.969 1 78.94 316 ASP A C 1
ATOM 2501 O O . ASP A 1 316 ? 11.688 -29.312 -10.078 1 78.94 316 ASP A O 1
ATOM 2505 N N . ALA A 1 317 ? 10.602 -27.484 -10.844 1 85 317 ALA A N 1
ATOM 2506 C CA . ALA A 1 317 ? 10.43 -26.984 -9.477 1 85 317 ALA A CA 1
ATOM 2507 C C . ALA A 1 317 ? 9.5 -27.906 -8.68 1 85 317 ALA A C 1
ATOM 2509 O O . ALA A 1 317 ? 9.781 -28.234 -7.523 1 85 317 ALA A O 1
ATOM 2510 N N . ALA A 1 318 ? 8.461 -28.359 -9.297 1 89.56 318 ALA A N 1
ATOM 2511 C CA . ALA A 1 318 ? 7.484 -29.203 -8.617 1 89.56 318 ALA A CA 1
ATOM 2512 C C . ALA A 1 318 ? 8.078 -30.562 -8.281 1 89.56 318 ALA A C 1
ATOM 2514 O O . ALA A 1 318 ? 7.973 -31.031 -7.145 1 89.56 318 ALA A O 1
ATOM 2515 N N . CYS A 1 319 ? 8.688 -31.188 -9.266 1 94 319 CYS A N 1
ATOM 2516 C CA . CYS A 1 319 ? 9.227 -32.531 -9.07 1 94 319 CYS A CA 1
ATOM 2517 C C . CYS A 1 319 ? 10.383 -32.5 -8.086 1 94 319 CYS A C 1
ATOM 2519 O O . CYS A 1 319 ? 10.539 -33.438 -7.285 1 94 319 CYS A O 1
ATOM 2521 N N . SER A 1 320 ? 11.156 -31.438 -8.148 1 93.62 320 SER A N 1
ATOM 2522 C CA . SER A 1 320 ? 12.25 -31.312 -7.195 1 93.62 320 SER A CA 1
ATOM 2523 C C . SER A 1 320 ? 11.727 -31.141 -5.773 1 93.62 320 SER A C 1
ATOM 2525 O O . SER A 1 320 ? 12.312 -31.656 -4.824 1 93.62 320 SER A O 1
ATOM 2527 N N . LEU A 1 321 ? 10.688 -30.391 -5.637 1 96.31 321 LEU A N 1
ATOM 2528 C CA . LEU A 1 321 ? 10.086 -30.188 -4.324 1 96.31 321 LEU A CA 1
ATOM 2529 C C . LEU A 1 321 ? 9.547 -31.516 -3.775 1 96.31 321 LEU A C 1
ATOM 2531 O O . LEU A 1 321 ? 9.789 -31.844 -2.615 1 96.31 321 LEU A O 1
ATOM 2535 N N . ILE A 1 322 ? 8.836 -32.281 -4.594 1 96.81 322 ILE A N 1
ATOM 2536 C CA . ILE A 1 322 ? 8.273 -33.562 -4.195 1 96.81 322 ILE A CA 1
ATOM 2537 C C . ILE A 1 322 ? 9.398 -34.5 -3.797 1 96.81 322 ILE A C 1
ATOM 2539 O O . ILE A 1 322 ? 9.32 -35.188 -2.77 1 96.81 322 ILE A O 1
ATOM 2543 N N . SER A 1 323 ? 10.406 -34.5 -4.609 1 96.25 323 SER A N 1
ATOM 2544 C CA . SER A 1 323 ? 11.562 -35.344 -4.316 1 96.25 323 SER A CA 1
ATOM 2545 C C . SER A 1 323 ? 12.203 -34.969 -2.986 1 96.25 323 SER A C 1
ATOM 2547 O O . SER A 1 323 ? 12.617 -35.812 -2.219 1 96.25 323 SER A O 1
ATOM 2549 N N . SER A 1 324 ? 12.305 -33.688 -2.756 1 96.94 324 SER A N 1
ATOM 2550 C CA . SER A 1 324 ? 12.914 -33.188 -1.518 1 96.94 324 SER A CA 1
ATOM 2551 C C . SER A 1 324 ? 12.109 -33.656 -0.301 1 96.94 324 SER A C 1
ATOM 2553 O O . SER A 1 324 ? 12.688 -34.062 0.716 1 96.94 324 SER A O 1
ATOM 2555 N N . ILE A 1 325 ? 10.828 -33.562 -0.375 1 97.19 325 ILE A N 1
ATOM 2556 C CA . ILE A 1 325 ? 9.977 -34 0.724 1 97.19 325 ILE A CA 1
ATOM 2557 C C . ILE A 1 325 ? 10.102 -35.5 0.904 1 97.19 325 ILE A C 1
ATOM 2559 O O . ILE A 1 325 ? 10.352 -36 2.014 1 97.19 325 ILE A O 1
ATOM 2563 N N . TYR A 1 326 ? 9.984 -36.25 -0.178 1 96.69 326 TYR A N 1
ATOM 2564 C CA . TYR A 1 326 ? 9.977 -37.719 -0.147 1 96.69 326 TYR A CA 1
ATOM 2565 C C . TYR A 1 326 ? 11.297 -38.25 0.396 1 96.69 326 TYR A C 1
ATOM 2567 O O . TYR A 1 326 ? 11.305 -39.188 1.206 1 96.69 326 TYR A O 1
ATOM 2575 N N . ASN A 1 327 ? 12.391 -37.656 -0.013 1 96.44 327 ASN A N 1
ATOM 2576 C CA . ASN A 1 327 ? 13.711 -38.188 0.306 1 96.44 327 ASN A CA 1
ATOM 2577 C C . ASN A 1 327 ? 14.336 -37.438 1.492 1 96.44 327 ASN A C 1
ATOM 2579 O O . ASN A 1 327 ? 15.484 -37.688 1.851 1 96.44 327 ASN A O 1
ATOM 2583 N N . ASP A 1 328 ? 13.602 -36.5 2.055 1 97.44 328 ASP A N 1
ATOM 2584 C CA . ASP A 1 328 ? 14.125 -35.719 3.178 1 97.44 328 ASP A CA 1
ATOM 2585 C C . ASP A 1 328 ? 15.469 -35.094 2.826 1 97.44 328 ASP A C 1
ATOM 2587 O O . ASP A 1 328 ? 16.438 -35.219 3.568 1 97.44 328 ASP A O 1
ATOM 2591 N N . LYS A 1 329 ? 15.531 -34.438 1.679 1 96.69 329 LYS A N 1
ATOM 2592 C CA . LYS A 1 329 ? 16.797 -34 1.119 1 96.69 329 LYS A CA 1
ATOM 2593 C C . LYS A 1 329 ? 17.328 -32.75 1.868 1 96.69 329 LYS A C 1
ATOM 2595 O O . LYS A 1 329 ? 18.531 -32.531 1.901 1 96.69 329 LYS A O 1
ATOM 2600 N N . LYS A 1 330 ? 16.484 -31.906 2.461 1 97.75 330 LYS A N 1
ATOM 2601 C CA . LYS A 1 330 ? 16.828 -30.688 3.182 1 97.75 330 LYS A CA 1
ATOM 2602 C C . LYS A 1 330 ? 17.547 -29.688 2.266 1 97.75 330 LYS A C 1
ATOM 2604 O O . LYS A 1 330 ? 18.484 -29.031 2.68 1 97.75 330 LYS A O 1
ATOM 2609 N N . ASP A 1 331 ? 17.156 -29.656 1.018 1 95.19 331 ASP A N 1
ATOM 2610 C CA . ASP A 1 331 ? 17.688 -28.656 0.089 1 95.19 331 ASP A CA 1
ATOM 2611 C C . ASP A 1 331 ? 16.797 -27.406 0.06 1 95.19 331 ASP A C 1
ATOM 2613 O O . ASP A 1 331 ? 15.75 -27.375 0.695 1 95.19 331 ASP A O 1
ATOM 2617 N N . ILE A 1 332 ? 17.328 -26.344 -0.569 1 96.88 332 ILE A N 1
ATOM 2618 C CA . ILE A 1 332 ? 16.656 -25.047 -0.536 1 96.88 332 ILE A CA 1
ATOM 2619 C C . ILE A 1 332 ? 15.828 -24.875 -1.806 1 96.88 332 ILE A C 1
ATOM 2621 O O . ILE A 1 332 ? 16.312 -25.109 -2.912 1 96.88 332 ILE A O 1
ATOM 2625 N N . HIS A 1 333 ? 14.578 -24.594 -1.707 1 96.81 333 HIS A N 1
ATOM 2626 C CA . HIS A 1 333 ? 13.656 -24.203 -2.77 1 96.81 333 HIS A CA 1
ATOM 2627 C C . HIS A 1 333 ? 13 -22.859 -2.467 1 96.81 333 HIS A C 1
ATOM 2629 O O . HIS A 1 333 ? 12.977 -22.422 -1.313 1 96.81 333 HIS A O 1
ATOM 2635 N N . VAL A 1 334 ? 12.594 -22.156 -3.469 1 97.25 334 VAL A N 1
ATOM 2636 C CA . VAL A 1 334 ? 11.734 -21 -3.283 1 97.25 334 VAL A CA 1
ATOM 2637 C C . VAL A 1 334 ? 10.273 -21.406 -3.408 1 97.25 334 VAL A C 1
ATOM 2639 O O . VAL A 1 334 ? 9.859 -21.953 -4.434 1 97.25 334 VAL A O 1
ATOM 2642 N N . VAL A 1 335 ? 9.5 -21.203 -2.34 1 98.25 335 VAL A N 1
ATOM 2643 C CA . VAL A 1 335 ? 8.148 -21.75 -2.293 1 98.25 335 VAL A CA 1
ATOM 2644 C C . VAL A 1 335 ? 7.203 -20.719 -1.673 1 98.25 335 VAL A C 1
ATOM 2646 O O . VAL A 1 335 ? 7.645 -19.734 -1.088 1 98.25 335 VAL A O 1
ATOM 2649 N N . ASN A 1 336 ? 5.938 -20.844 -1.896 1 98.69 336 ASN A N 1
ATOM 2650 C CA . ASN A 1 336 ? 4.887 -20.156 -1.149 1 98.69 336 ASN A CA 1
ATOM 2651 C C . ASN A 1 336 ? 4.52 -20.922 0.123 1 98.69 336 ASN A C 1
ATOM 2653 O O . ASN A 1 336 ? 4.055 -22.062 0.06 1 98.69 336 ASN A O 1
ATOM 2657 N N . VAL A 1 337 ? 4.734 -20.297 1.254 1 98.69 337 VAL A N 1
ATOM 2658 C CA . VAL A 1 337 ? 4.609 -20.969 2.543 1 98.69 337 VAL A CA 1
ATOM 2659 C C . VAL A 1 337 ? 4.105 -19.984 3.594 1 98.69 337 VAL A C 1
ATOM 2661 O O . VAL A 1 337 ? 4.156 -18.766 3.387 1 98.69 337 VAL A O 1
ATOM 2664 N N . ARG A 1 338 ? 3.617 -20.484 4.648 1 98.62 338 ARG A N 1
ATOM 2665 C CA . ARG A 1 338 ? 3.158 -19.641 5.742 1 98.62 338 ARG A CA 1
ATOM 2666 C C . ARG A 1 338 ? 4.289 -18.766 6.266 1 98.62 338 ARG A C 1
ATOM 2668 O O . ARG A 1 338 ? 5.418 -19.234 6.438 1 98.62 338 ARG A O 1
ATOM 2675 N N . ASN A 1 339 ? 4.047 -17.516 6.523 1 98.69 339 ASN A N 1
ATOM 2676 C CA . ASN A 1 339 ? 5.035 -16.531 6.961 1 98.69 339 ASN A CA 1
ATOM 2677 C C . ASN A 1 339 ? 5.621 -16.906 8.32 1 98.69 339 ASN A C 1
ATOM 2679 O O . ASN A 1 339 ? 6.832 -17.094 8.445 1 98.69 339 ASN A O 1
ATOM 2683 N N . ASN A 1 340 ? 4.734 -16.984 9.32 1 97.75 340 ASN A N 1
ATOM 2684 C CA . ASN A 1 340 ? 5.102 -17.375 10.68 1 97.75 340 ASN A CA 1
ATOM 2685 C C . ASN A 1 340 ? 6.34 -16.625 11.156 1 97.75 340 ASN A C 1
ATOM 2687 O O . ASN A 1 340 ? 7.309 -17.25 11.602 1 97.75 340 ASN A O 1
ATOM 2691 N N . GLY A 1 341 ? 6.379 -15.375 10.914 1 97.44 341 GLY A N 1
ATOM 2692 C CA . GLY A 1 341 ? 7.41 -14.508 11.469 1 97.44 341 GLY A CA 1
ATOM 2693 C C . GLY A 1 341 ? 8.609 -14.352 10.547 1 97.44 341 GLY A C 1
ATOM 2694 O O . GLY A 1 341 ? 9.539 -13.602 10.859 1 97.44 341 GLY A O 1
ATOM 2695 N N . THR A 1 342 ? 8.625 -15 9.398 1 98.62 342 THR A N 1
ATOM 2696 C CA . THR A 1 342 ? 9.742 -14.914 8.469 1 98.62 342 THR A CA 1
ATOM 2697 C C . THR A 1 342 ? 9.953 -13.477 8 1 98.62 342 THR A C 1
ATOM 2699 O O . THR A 1 342 ? 11.07 -12.969 8.016 1 98.62 342 THR A O 1
ATOM 2702 N N . ILE A 1 343 ? 8.945 -12.906 7.465 1 98.5 343 ILE A N 1
ATOM 2703 C CA . ILE A 1 343 ? 8.898 -11.469 7.215 1 98.5 343 ILE A CA 1
ATOM 2704 C C . ILE A 1 343 ? 8.141 -10.773 8.344 1 98.5 343 ILE A C 1
ATOM 2706 O O . ILE A 1 343 ? 6.922 -10.906 8.453 1 98.5 343 ILE A O 1
ATOM 2710 N N . ALA A 1 344 ? 8.859 -10.008 9.094 1 97.25 344 ALA A N 1
ATOM 2711 C CA . ALA A 1 344 ? 8.328 -9.445 10.336 1 97.25 344 ALA A CA 1
ATOM 2712 C C . ALA A 1 344 ? 7.238 -8.414 10.047 1 97.25 344 ALA A C 1
ATOM 2714 O O . ALA A 1 344 ? 6.402 -8.133 10.906 1 97.25 344 ALA A O 1
ATOM 2715 N N . ASP A 1 345 ? 7.184 -7.91 8.883 1 97.12 345 ASP A N 1
ATOM 2716 C CA . ASP A 1 345 ? 6.285 -6.812 8.531 1 97.12 345 ASP A CA 1
ATOM 2717 C C . ASP A 1 345 ? 4.934 -7.34 8.055 1 97.12 345 ASP A C 1
ATOM 2719 O O . ASP A 1 345 ? 4.043 -6.559 7.711 1 97.12 345 ASP A O 1
ATOM 2723 N N . LEU A 1 346 ? 4.734 -8.633 7.98 1 98 346 LEU A N 1
ATOM 2724 C CA . LEU A 1 346 ? 3.48 -9.258 7.559 1 98 346 LEU A CA 1
ATOM 2725 C C . LEU A 1 346 ? 2.879 -10.086 8.688 1 98 346 LEU A C 1
ATOM 2727 O O . LEU A 1 346 ? 3.596 -10.531 9.586 1 98 346 LEU A O 1
ATOM 2731 N N . PRO A 1 347 ? 1.527 -10.25 8.664 1 97.5 347 PRO A N 1
ATOM 2732 C CA . PRO A 1 347 ? 0.93 -11.156 9.656 1 97.5 347 PRO A CA 1
ATOM 2733 C C . PRO A 1 347 ? 1.51 -12.562 9.594 1 97.5 347 PRO A C 1
ATOM 2735 O O . PRO A 1 347 ? 1.938 -13.016 8.531 1 97.5 347 PRO A O 1
ATOM 2738 N N . ASP A 1 348 ? 1.425 -13.266 10.672 1 97.69 348 ASP A N 1
ATOM 2739 C CA . ASP A 1 348 ? 2.029 -14.586 10.781 1 97.69 348 ASP A CA 1
ATOM 2740 C C . ASP A 1 348 ? 1.275 -15.609 9.93 1 97.69 348 ASP A C 1
ATOM 2742 O O . ASP A 1 348 ? 1.869 -16.562 9.438 1 97.69 348 ASP A O 1
ATOM 2746 N N . ASP A 1 349 ? 0.031 -15.422 9.719 1 98.06 349 ASP A N 1
ATOM 2747 C CA . ASP A 1 349 ? -0.793 -16.484 9.156 1 98.06 349 ASP A CA 1
ATOM 2748 C C . ASP A 1 349 ? -0.973 -16.312 7.648 1 98.06 349 ASP A C 1
ATOM 2750 O O . ASP A 1 349 ? -1.804 -16.984 7.035 1 98.06 349 ASP A O 1
ATOM 2754 N N . VAL A 1 350 ? -0.228 -15.367 7.082 1 98.75 350 VAL A N 1
ATOM 2755 C CA . VAL A 1 350 ? -0.333 -15.188 5.637 1 98.75 350 VAL A CA 1
ATOM 2756 C C . VAL A 1 350 ? 0.735 -16.016 4.934 1 98.75 350 VAL A C 1
ATOM 2758 O O . VAL A 1 350 ? 1.6 -16.609 5.582 1 98.75 350 VAL A O 1
ATOM 2761 N N . VAL A 1 351 ? 0.597 -16.141 3.625 1 98.88 351 VAL A N 1
ATOM 2762 C CA . VAL A 1 351 ? 1.562 -16.875 2.809 1 98.88 351 VAL A CA 1
ATOM 2763 C C . VAL A 1 351 ? 2.527 -15.891 2.146 1 98.88 351 VAL A C 1
ATOM 2765 O O . VAL A 1 351 ? 2.117 -14.82 1.681 1 98.88 351 VAL A O 1
ATOM 2768 N N . ILE A 1 352 ? 3.785 -16.203 2.166 1 98.94 352 ILE A N 1
ATOM 2769 C CA . ILE A 1 352 ? 4.848 -15.445 1.516 1 98.94 352 ILE A CA 1
ATOM 2770 C C . ILE A 1 352 ? 5.578 -16.328 0.516 1 98.94 352 ILE A C 1
ATOM 2772 O O . ILE A 1 352 ? 5.312 -17.531 0.434 1 98.94 352 ILE A O 1
ATOM 2776 N N . GLU A 1 353 ? 6.363 -15.766 -0.339 1 98.75 353 GLU A N 1
ATOM 2777 C CA . GLU A 1 353 ? 7.27 -16.484 -1.229 1 98.75 353 GLU A CA 1
ATOM 2778 C C . GLU A 1 353 ? 8.727 -16.203 -0.872 1 98.75 353 GLU A C 1
ATOM 2780 O O . GLU A 1 353 ? 9.172 -15.047 -0.897 1 98.75 353 GLU A O 1
ATOM 2785 N N . THR A 1 354 ? 9.453 -17.234 -0.485 1 98.75 354 THR A N 1
ATOM 2786 C CA . THR A 1 354 ? 10.82 -17.047 -0.006 1 98.75 354 THR A CA 1
ATOM 2787 C C . THR A 1 354 ? 11.594 -18.359 -0.094 1 98.75 354 THR A C 1
ATOM 2789 O O . THR A 1 354 ? 11.047 -19.391 -0.488 1 98.75 354 THR A O 1
ATOM 2792 N N . ASN A 1 355 ? 12.891 -18.266 0.171 1 98.62 355 ASN A N 1
ATOM 2793 C CA . ASN A 1 355 ? 13.719 -19.469 0.308 1 98.62 355 ASN A CA 1
ATOM 2794 C C . ASN A 1 355 ? 13.328 -20.281 1.535 1 98.62 355 ASN A C 1
ATOM 2796 O O . ASN A 1 355 ? 13.07 -19.719 2.604 1 98.62 355 ASN A O 1
ATOM 2800 N N . ALA A 1 356 ? 13.281 -21.594 1.358 1 98.62 356 ALA A N 1
ATOM 2801 C CA . ALA A 1 356 ? 12.969 -22.484 2.477 1 98.62 356 ALA A CA 1
ATOM 2802 C C . ALA A 1 356 ? 13.742 -23.797 2.367 1 98.62 356 ALA A C 1
ATOM 2804 O O . ALA A 1 356 ? 13.977 -24.281 1.263 1 98.62 356 ALA A O 1
ATOM 2805 N N . ILE A 1 357 ? 14.117 -24.297 3.494 1 98.62 357 ILE A N 1
ATOM 2806 C CA . ILE A 1 357 ? 14.648 -25.656 3.561 1 98.62 357 ILE A CA 1
ATOM 2807 C C . ILE A 1 357 ? 13.492 -26.656 3.496 1 98.62 357 ILE A C 1
ATOM 2809 O O . ILE A 1 357 ? 12.523 -26.547 4.246 1 98.62 357 ILE A O 1
ATOM 2813 N N . ILE A 1 358 ? 13.633 -27.641 2.578 1 98.31 358 ILE A N 1
ATOM 2814 C CA . ILE A 1 358 ? 12.555 -28.609 2.393 1 98.31 358 ILE A CA 1
ATOM 2815 C C . ILE A 1 358 ? 12.992 -29.984 2.922 1 98.31 358 ILE A C 1
ATOM 2817 O O . ILE A 1 358 ? 13.977 -30.547 2.445 1 98.31 358 ILE A O 1
ATOM 2821 N N . ASP A 1 359 ? 12.32 -30.484 3.887 1 98.06 359 ASP A N 1
ATOM 2822 C CA . ASP A 1 359 ? 12.539 -31.844 4.383 1 98.06 359 ASP A CA 1
ATOM 2823 C C . ASP A 1 359 ? 11.234 -32.656 4.395 1 98.06 359 ASP A C 1
ATOM 2825 O O . ASP A 1 359 ? 10.25 -32.25 3.773 1 98.06 359 ASP A O 1
ATOM 2829 N N . ARG A 1 360 ? 11.219 -33.781 5.008 1 96.75 360 ARG A N 1
ATOM 2830 C CA . ARG A 1 360 ? 10.07 -34.688 4.992 1 96.75 360 ARG A CA 1
ATOM 2831 C C . ARG A 1 360 ? 8.867 -34.062 5.684 1 96.75 360 ARG A C 1
ATOM 2833 O O . ARG A 1 360 ? 7.734 -34.5 5.488 1 96.75 360 ARG A O 1
ATOM 2840 N N . ASN A 1 361 ? 9.164 -33.062 6.52 1 96.75 361 ASN A N 1
ATOM 2841 C CA . ASN A 1 361 ? 8.086 -32.375 7.25 1 96.75 361 ASN A CA 1
ATOM 2842 C C . ASN A 1 361 ? 7.629 -31.109 6.551 1 96.75 361 ASN A C 1
ATOM 2844 O O . ASN A 1 361 ? 6.75 -30.406 7.047 1 96.75 361 ASN A O 1
ATOM 2848 N N . GLY A 1 362 ? 8.148 -30.828 5.355 1 97.44 362 GLY A N 1
ATOM 2849 C CA . GLY A 1 362 ? 7.68 -29.688 4.57 1 97.44 362 GLY A CA 1
ATOM 2850 C C . GLY A 1 362 ? 8.688 -28.562 4.488 1 97.44 362 GLY A C 1
ATOM 2851 O O . GLY A 1 362 ? 9.891 -28.797 4.383 1 97.44 362 GLY A O 1
ATOM 2852 N N . ALA A 1 363 ? 8.219 -27.359 4.422 1 98.38 363 ALA A N 1
ATOM 2853 C CA . ALA A 1 363 ? 9.039 -26.188 4.152 1 98.38 363 ALA A CA 1
ATOM 2854 C C . ALA A 1 363 ? 9.375 -25.438 5.441 1 98.38 363 ALA A C 1
ATOM 2856 O O . ALA A 1 363 ? 8.508 -25.234 6.289 1 98.38 363 ALA A O 1
ATOM 2857 N N . HIS A 1 364 ? 10.594 -25.125 5.617 1 98.5 364 HIS A N 1
ATOM 2858 C CA . HIS A 1 364 ? 11.102 -24.297 6.707 1 98.5 364 HIS A CA 1
ATOM 2859 C C . HIS A 1 364 ? 11.719 -23 6.176 1 98.5 364 HIS A C 1
ATOM 2861 O O . HIS A 1 364 ? 12.906 -22.969 5.84 1 98.5 364 HIS A O 1
ATOM 2867 N N . PRO A 1 365 ? 10.922 -21.906 6.125 1 98.56 365 PRO A N 1
ATOM 2868 C CA . PRO A 1 365 ? 11.391 -20.656 5.512 1 98.56 365 PRO A CA 1
ATOM 2869 C C . PRO A 1 365 ? 12.609 -20.078 6.223 1 98.56 365 PRO A C 1
ATOM 2871 O O . PRO A 1 365 ? 12.695 -20.125 7.453 1 98.56 365 PRO A O 1
ATOM 2874 N N . ILE A 1 366 ? 13.531 -19.594 5.484 1 98.31 366 ILE A N 1
ATOM 2875 C CA . ILE A 1 366 ? 14.711 -18.922 6.012 1 98.31 366 ILE A CA 1
ATOM 2876 C C . ILE A 1 366 ? 14.352 -17.5 6.441 1 98.31 366 ILE A C 1
ATOM 2878 O O . ILE A 1 366 ? 13.758 -16.734 5.668 1 98.31 366 ILE A O 1
ATOM 2882 N N . ASN A 1 367 ? 14.75 -17.156 7.609 1 97.19 367 ASN A N 1
ATOM 2883 C CA . ASN A 1 367 ? 14.352 -15.891 8.219 1 97.19 367 ASN A CA 1
ATOM 2884 C C . ASN A 1 367 ? 14.82 -14.695 7.387 1 97.19 367 ASN A C 1
ATOM 2886 O O . ASN A 1 367 ? 15.938 -14.703 6.863 1 97.19 367 ASN A O 1
ATOM 2890 N N . ILE A 1 368 ? 14.039 -13.648 7.273 1 96.88 368 ILE A N 1
ATOM 2891 C CA . ILE A 1 368 ? 14.344 -12.422 6.539 1 96.88 368 ILE A CA 1
ATOM 2892 C C . ILE A 1 368 ? 14.367 -11.234 7.5 1 96.88 368 ILE A C 1
ATOM 2894 O O . ILE A 1 368 ? 15.195 -10.336 7.363 1 96.88 368 ILE A O 1
ATOM 2898 N N . GLY A 1 369 ? 13.492 -11.258 8.539 1 97.31 369 GLY A N 1
ATOM 2899 C CA . GLY A 1 369 ? 13.352 -10.102 9.414 1 97.31 369 GLY A CA 1
ATOM 2900 C C . GLY A 1 369 ? 12.539 -8.984 8.805 1 97.31 369 GLY A C 1
ATOM 2901 O O . GLY A 1 369 ? 11.531 -9.234 8.141 1 97.31 369 GLY A O 1
ATOM 2902 N N . HIS A 1 370 ? 12.883 -7.703 9.117 1 97.44 370 HIS A N 1
ATOM 2903 C CA . HIS A 1 370 ? 12.18 -6.551 8.555 1 97.44 370 HIS A CA 1
ATOM 2904 C C . HIS A 1 370 ? 12.656 -6.254 7.137 1 97.44 370 HIS A C 1
ATOM 2906 O O . HIS A 1 370 ? 13.844 -6.348 6.844 1 97.44 370 HIS A O 1
ATOM 2912 N N . VAL A 1 371 ? 11.742 -5.973 6.305 1 97.75 371 VAL A N 1
ATOM 2913 C CA . VAL A 1 371 ? 12.109 -5.52 4.965 1 97.75 371 VAL A CA 1
ATOM 2914 C C . VAL A 1 371 ? 12.148 -3.992 4.93 1 97.75 371 VAL A C 1
ATOM 2916 O O . VAL A 1 371 ? 11.477 -3.33 5.727 1 97.75 371 VAL A O 1
ATOM 2919 N N . PRO A 1 372 ? 12.969 -3.418 4.027 1 97.5 372 PRO A N 1
ATOM 2920 C CA . PRO A 1 372 ? 13.07 -1.958 3.975 1 97.5 372 PRO A CA 1
ATOM 2921 C C . PRO A 1 372 ? 11.781 -1.302 3.484 1 97.5 372 PRO A C 1
ATOM 2923 O O . PRO A 1 372 ? 10.992 -1.932 2.775 1 97.5 372 PRO A O 1
ATOM 2926 N N . ALA A 1 373 ? 11.609 -0.025 3.779 1 97.5 373 ALA A N 1
ATOM 2927 C CA . ALA A 1 373 ? 10.422 0.75 3.43 1 97.5 373 ALA A CA 1
ATOM 2928 C C . ALA A 1 373 ? 10.188 0.748 1.922 1 97.5 373 ALA A C 1
ATOM 2930 O O . ALA A 1 373 ? 9.039 0.767 1.464 1 97.5 373 ALA A O 1
ATOM 2931 N N . LYS A 1 374 ? 11.266 0.693 1.155 1 97.38 374 LYS A N 1
ATOM 2932 C CA . LYS A 1 374 ? 11.172 0.835 -0.295 1 97.38 374 LYS A CA 1
ATOM 2933 C C . LYS A 1 374 ? 10.391 -0.319 -0.911 1 97.38 374 LYS A C 1
ATOM 2935 O O . LYS A 1 374 ? 9.922 -0.222 -2.049 1 97.38 374 LYS A O 1
ATOM 2940 N N . ILE A 1 375 ? 10.219 -1.447 -0.151 1 98.31 375 ILE A N 1
ATOM 2941 C CA . ILE A 1 375 ? 9.43 -2.535 -0.719 1 98.31 375 ILE A CA 1
ATOM 2942 C C . ILE A 1 375 ? 8.281 -2.891 0.226 1 98.31 375 ILE A C 1
ATOM 2944 O O . ILE A 1 375 ? 7.316 -3.543 -0.176 1 98.31 375 ILE A O 1
ATOM 2948 N N . ARG A 1 376 ? 8.352 -2.49 1.547 1 98.44 376 ARG A N 1
ATOM 2949 C CA . ARG A 1 376 ? 7.379 -2.863 2.57 1 98.44 376 ARG A CA 1
ATOM 2950 C C . ARG A 1 376 ? 5.98 -2.379 2.201 1 98.44 376 ARG A C 1
ATOM 2952 O O . ARG A 1 376 ? 5.008 -3.127 2.316 1 98.44 376 ARG A O 1
ATOM 2959 N N . GLY A 1 377 ? 5.887 -1.147 1.778 1 97.94 377 GLY A N 1
ATOM 2960 C CA . GLY A 1 377 ? 4.594 -0.555 1.468 1 97.94 377 GLY A CA 1
ATOM 2961 C C . GLY A 1 377 ?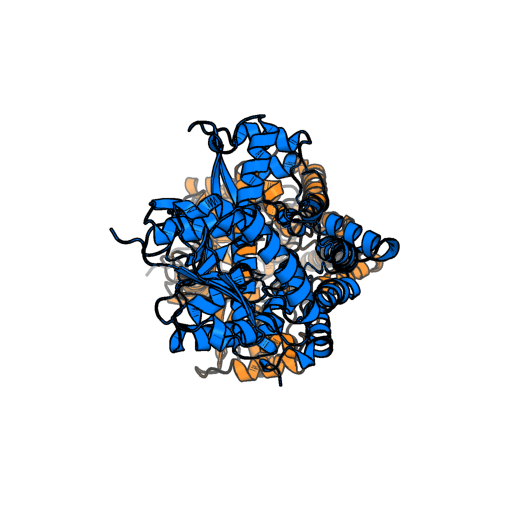 3.836 -1.307 0.39 1 97.94 377 GLY A C 1
ATOM 2962 O O . GLY A 1 377 ? 2.668 -1.651 0.572 1 97.94 377 GLY A O 1
ATOM 2963 N N . LEU A 1 378 ? 4.492 -1.536 -0.726 1 98.38 378 LEU A N 1
ATOM 2964 C CA . LEU A 1 378 ? 3.867 -2.258 -1.83 1 98.38 378 LEU A CA 1
ATOM 2965 C C . LEU A 1 378 ? 3.514 -3.682 -1.418 1 98.38 378 LEU A C 1
ATOM 2967 O O . LEU A 1 378 ? 2.432 -4.176 -1.744 1 98.38 378 LEU A O 1
ATOM 2971 N N . MET A 1 379 ? 4.414 -4.352 -0.688 1 98.56 379 MET A N 1
ATOM 2972 C CA . MET A 1 379 ? 4.188 -5.711 -0.206 1 98.56 379 MET A CA 1
ATOM 2973 C C . MET A 1 379 ? 2.945 -5.777 0.676 1 98.56 379 MET A C 1
ATOM 2975 O O . MET A 1 379 ? 2.109 -6.664 0.513 1 98.56 379 MET A O 1
ATOM 2979 N N . GLN A 1 380 ? 2.816 -4.816 1.57 1 98.38 380 GLN A N 1
ATOM 2980 C CA . GLN A 1 380 ? 1.691 -4.773 2.5 1 98.38 380 GLN A CA 1
ATOM 2981 C C . GLN A 1 380 ? 0.384 -4.484 1.767 1 98.38 380 GLN A C 1
ATOM 2983 O O . GLN A 1 380 ? -0.662 -5.039 2.111 1 98.38 380 GLN A O 1
ATOM 2988 N N . ALA A 1 381 ? 0.435 -3.611 0.82 1 98.19 381 ALA A N 1
ATOM 2989 C CA . ALA A 1 381 ? -0.762 -3.285 0.051 1 98.19 381 ALA A CA 1
ATOM 2990 C C . ALA A 1 381 ? -1.28 -4.508 -0.703 1 98.19 381 ALA A C 1
ATOM 2992 O O . ALA A 1 381 ? -2.475 -4.812 -0.656 1 98.19 381 ALA A O 1
ATOM 2993 N N . VAL A 1 382 ? -0.402 -5.195 -1.341 1 98.69 382 VAL A N 1
ATOM 2994 C CA . VAL A 1 382 ? -0.805 -6.363 -2.119 1 98.69 382 VAL A CA 1
ATOM 2995 C C . VAL A 1 382 ? -1.258 -7.48 -1.18 1 98.69 382 VAL A C 1
ATOM 2997 O O . VAL A 1 382 ? -2.236 -8.18 -1.46 1 98.69 382 VAL A O 1
ATOM 3000 N N . LYS A 1 383 ? -0.542 -7.656 -0.078 1 98.81 383 LYS A N 1
ATOM 3001 C CA . LYS A 1 383 ? -0.95 -8.703 0.854 1 98.81 383 LYS A CA 1
ATOM 3002 C C . LYS A 1 383 ? -2.338 -8.422 1.422 1 98.81 383 LYS A C 1
ATOM 3004 O O . LYS A 1 383 ? -3.145 -9.344 1.584 1 98.81 383 LYS A O 1
ATOM 3009 N N . ALA A 1 384 ? -2.611 -7.16 1.762 1 98.62 384 ALA A N 1
ATOM 3010 C CA . ALA A 1 384 ? -3.947 -6.812 2.238 1 98.62 384 ALA A CA 1
ATOM 3011 C C . ALA A 1 384 ? -5.012 -7.168 1.203 1 98.62 384 ALA A C 1
ATOM 3013 O O . ALA A 1 384 ? -6.051 -7.738 1.544 1 98.62 384 ALA A O 1
ATOM 3014 N N . TYR A 1 385 ? -4.711 -6.867 -0.015 1 98.56 385 TYR A N 1
ATOM 3015 C CA . TYR A 1 385 ? -5.578 -7.273 -1.116 1 98.56 385 TYR A CA 1
ATOM 3016 C C . TYR A 1 385 ? -5.785 -8.781 -1.121 1 98.56 385 TYR A C 1
ATOM 3018 O O . TYR A 1 385 ? -6.91 -9.266 -1.258 1 98.56 385 TYR A O 1
ATOM 3026 N N . GLU A 1 386 ? -4.707 -9.547 -1.018 1 98.88 386 GLU A N 1
ATOM 3027 C CA . GLU A 1 386 ? -4.801 -11 -1.064 1 98.88 386 GLU A CA 1
ATOM 3028 C C . GLU A 1 386 ? -5.672 -11.531 0.068 1 98.88 386 GLU A C 1
ATOM 3030 O O . GLU A 1 386 ? -6.496 -12.43 -0.145 1 98.88 386 GLU A O 1
ATOM 3035 N N . GLU A 1 387 ? -5.48 -10.984 1.238 1 98.81 387 GLU A N 1
ATOM 3036 C CA . GLU A 1 387 ? -6.254 -11.422 2.396 1 98.81 387 GLU A CA 1
ATOM 3037 C C . GLU A 1 387 ? -7.746 -11.195 2.182 1 98.81 387 GLU A C 1
ATOM 3039 O O . GLU A 1 387 ? -8.562 -12.078 2.459 1 98.81 387 GLU A O 1
ATOM 3044 N N . LEU A 1 388 ? -8.078 -10.016 1.675 1 98.81 388 LEU A N 1
ATOM 3045 C CA . LEU A 1 388 ? -9.477 -9.688 1.441 1 98.81 388 LEU A CA 1
ATOM 3046 C C . LEU A 1 388 ? -10.047 -10.516 0.293 1 98.81 388 LEU A C 1
ATOM 3048 O O . LEU A 1 388 ? -11.227 -10.883 0.306 1 98.81 388 LEU A O 1
ATOM 3052 N N . THR A 1 389 ? -9.242 -10.758 -0.708 1 98.88 389 THR A N 1
ATOM 3053 C CA . THR A 1 389 ? -9.648 -11.609 -1.82 1 98.88 389 THR A CA 1
ATOM 3054 C C . THR A 1 389 ? -10.016 -13.008 -1.327 1 98.88 389 THR A C 1
ATOM 3056 O O . THR A 1 389 ? -11.039 -13.562 -1.731 1 98.88 389 THR A O 1
ATOM 3059 N N . ILE A 1 390 ? -9.211 -13.562 -0.458 1 98.94 390 ILE A N 1
ATOM 3060 C CA . ILE A 1 390 ? -9.453 -14.891 0.103 1 98.94 390 ILE A CA 1
ATOM 3061 C C . ILE A 1 390 ? -10.742 -14.875 0.919 1 98.94 390 ILE A C 1
ATOM 3063 O O . ILE A 1 390 ? -11.602 -15.742 0.754 1 98.94 390 ILE A O 1
ATOM 3067 N N . GLU A 1 391 ? -10.867 -13.867 1.743 1 98.75 391 GLU A N 1
ATOM 3068 C CA . GLU A 1 391 ? -12.07 -13.766 2.566 1 98.75 391 GLU A CA 1
ATOM 3069 C C . GLU A 1 391 ? -13.32 -13.672 1.702 1 98.75 391 GLU A C 1
ATOM 3071 O O . GLU A 1 391 ? -14.32 -14.344 1.973 1 98.75 391 GLU A O 1
ATOM 3076 N N . ALA A 1 392 ? -13.242 -12.852 0.699 1 98.75 392 ALA A N 1
ATOM 3077 C CA . ALA A 1 392 ? -14.375 -12.703 -0.212 1 98.75 392 ALA A CA 1
ATOM 3078 C C . ALA A 1 392 ? -14.688 -14.016 -0.912 1 98.75 392 ALA A C 1
ATOM 3080 O O . ALA A 1 392 ? -15.859 -14.375 -1.071 1 98.75 392 ALA A O 1
ATOM 3081 N N . GLY A 1 393 ? -13.672 -14.703 -1.35 1 98.75 393 GLY A N 1
ATOM 3082 C CA . GLY A 1 393 ? -13.859 -15.961 -2.057 1 98.75 393 GLY A CA 1
ATOM 3083 C C . GLY A 1 393 ? -14.445 -17.047 -1.185 1 98.75 393 GLY A C 1
ATOM 3084 O O . GLY A 1 393 ? -15.219 -17.891 -1.658 1 98.75 393 GLY A O 1
ATOM 3085 N N . VAL A 1 394 ? -14.07 -17.062 0.086 1 98.81 394 VAL A N 1
ATOM 3086 C CA . VAL A 1 394 ? -14.531 -18.094 1.014 1 98.81 394 VAL A CA 1
ATOM 3087 C C . VAL A 1 394 ? -15.961 -17.797 1.453 1 98.81 394 VAL A C 1
ATOM 3089 O O . VAL A 1 394 ? -16.812 -18.688 1.494 1 98.81 394 VAL A O 1
ATOM 3092 N N . LYS A 1 395 ? -16.297 -16.484 1.683 1 97.94 395 LYS A N 1
ATOM 3093 C CA . LYS A 1 395 ? -17.562 -16.125 2.299 1 97.94 395 LYS A CA 1
ATOM 3094 C C . LYS A 1 395 ? -18.594 -15.703 1.244 1 97.94 395 LYS A C 1
ATOM 3096 O O . LYS A 1 395 ? -19.797 -15.672 1.518 1 97.94 395 LYS A O 1
ATOM 3101 N N . GLY A 1 396 ? -18.125 -15.438 0.14 1 97.75 396 GLY A N 1
ATOM 3102 C CA . GLY A 1 396 ? -19.016 -14.898 -0.876 1 97.75 396 GLY A CA 1
ATOM 3103 C C . GLY A 1 396 ? -19.578 -13.531 -0.521 1 97.75 396 GLY A C 1
ATOM 3104 O O . GLY A 1 396 ? -20.766 -13.266 -0.74 1 97.75 396 GLY A O 1
ATOM 3105 N N . ASP A 1 397 ? -18.781 -12.656 0.031 1 97.5 397 ASP A N 1
ATOM 3106 C CA . ASP A 1 397 ? -19.234 -11.344 0.497 1 97.5 397 ASP A CA 1
ATOM 3107 C C . ASP A 1 397 ? -18.875 -10.25 -0.502 1 97.5 397 ASP A C 1
ATOM 3109 O O . ASP A 1 397 ? -17.688 -9.977 -0.726 1 97.5 397 ASP A O 1
ATOM 3113 N N . TYR A 1 398 ? -19.844 -9.602 -1.077 1 98 398 TYR A N 1
ATOM 3114 C CA . TYR A 1 398 ? -19.688 -8.57 -2.096 1 98 398 TYR A CA 1
ATOM 3115 C C . TYR A 1 398 ? -18.875 -7.402 -1.559 1 98 398 TYR A C 1
ATOM 3117 O O . TYR A 1 398 ? -18 -6.867 -2.258 1 98 398 TYR A O 1
ATOM 3125 N N . TYR A 1 399 ? -19.156 -6.973 -0.351 1 97.56 399 TYR A N 1
ATOM 3126 C CA . TYR A 1 399 ? -18.5 -5.801 0.224 1 97.56 399 TYR A CA 1
ATOM 3127 C C . TYR A 1 399 ? -17.016 -6.059 0.462 1 97.56 399 TYR A C 1
ATOM 3129 O O . TYR A 1 399 ? -16.188 -5.188 0.206 1 97.56 399 TYR A O 1
ATOM 3137 N N . THR A 1 400 ? -16.703 -7.254 0.932 1 98.5 400 THR A N 1
ATOM 3138 C CA . THR A 1 400 ? -15.305 -7.633 1.101 1 98.5 400 THR A CA 1
ATOM 3139 C C . THR A 1 400 ? -14.594 -7.676 -0.247 1 98.5 400 THR A C 1
ATOM 3141 O O . THR A 1 400 ? -13.445 -7.242 -0.362 1 98.5 400 THR A O 1
ATOM 3144 N N . ALA A 1 401 ? -15.281 -8.188 -1.244 1 98.81 401 ALA A N 1
ATOM 3145 C CA . ALA A 1 401 ? -14.734 -8.227 -2.598 1 98.81 401 ALA A CA 1
ATOM 3146 C C . ALA A 1 401 ? -14.469 -6.82 -3.121 1 98.81 401 ALA A C 1
ATOM 3148 O O . ALA A 1 401 ? -13.43 -6.57 -3.732 1 98.81 401 ALA A O 1
ATOM 3149 N N . LEU A 1 402 ? -15.391 -5.914 -2.896 1 98.62 402 LEU A N 1
ATOM 3150 C CA . LEU A 1 402 ? -15.234 -4.527 -3.326 1 98.62 402 LEU A CA 1
ATOM 3151 C C . LEU A 1 402 ? -14.023 -3.881 -2.662 1 98.62 402 LEU A C 1
ATOM 3153 O O . LEU A 1 402 ? -13.25 -3.184 -3.318 1 98.62 402 LEU A O 1
ATOM 3157 N N . GLN A 1 403 ? -13.82 -4.125 -1.38 1 98.31 403 GLN A N 1
ATOM 3158 C CA . GLN A 1 403 ? -12.68 -3.572 -0.664 1 98.31 403 GLN A CA 1
ATOM 3159 C C . GLN A 1 403 ? -11.367 -4.133 -1.207 1 98.31 403 GLN A C 1
ATOM 3161 O O . GLN A 1 403 ? -10.367 -3.418 -1.298 1 98.31 403 GLN A O 1
ATOM 3166 N N . ALA A 1 404 ? -11.383 -5.434 -1.522 1 98.62 404 ALA A N 1
ATOM 3167 C CA . ALA A 1 404 ? -10.18 -6.059 -2.072 1 98.62 404 ALA A CA 1
ATOM 3168 C C . ALA A 1 404 ? -9.727 -5.348 -3.344 1 98.62 404 ALA A C 1
ATOM 3170 O O . ALA A 1 404 ? -8.57 -4.941 -3.457 1 98.62 404 ALA A O 1
ATOM 3171 N N . LEU A 1 405 ? -10.656 -5.133 -4.242 1 98.56 405 LEU A N 1
ATOM 3172 C CA . LEU A 1 405 ? -10.312 -4.508 -5.516 1 98.56 405 LEU A CA 1
ATOM 3173 C C . LEU A 1 405 ? -9.961 -3.035 -5.316 1 98.56 405 LEU A C 1
ATOM 3175 O O . LEU A 1 405 ? -9.055 -2.514 -5.973 1 98.56 405 LEU A O 1
ATOM 3179 N N . THR A 1 406 ? -10.656 -2.377 -4.422 1 98 406 THR A N 1
ATOM 3180 C CA . THR A 1 406 ? -10.406 -0.964 -4.164 1 98 406 THR A CA 1
ATOM 3181 C C . THR A 1 406 ? -8.984 -0.751 -3.66 1 98 406 THR A C 1
ATOM 3183 O O . THR A 1 406 ? -8.344 0.255 -3.982 1 98 406 THR A O 1
ATOM 3186 N N . LEU A 1 407 ? -8.469 -1.711 -2.934 1 96.56 407 LEU A N 1
ATOM 3187 C CA . LEU A 1 407 ? -7.18 -1.57 -2.268 1 96.56 407 LEU A CA 1
ATOM 3188 C C . LEU A 1 407 ? -6.035 -1.914 -3.217 1 96.56 407 LEU A C 1
ATOM 3190 O O . LEU A 1 407 ? -4.883 -1.563 -2.959 1 96.56 407 LEU A O 1
ATOM 3194 N N . HIS A 1 408 ? -6.316 -2.645 -4.219 1 97.81 408 HIS A N 1
ATOM 3195 C CA . HIS A 1 408 ? -5.23 -3.113 -5.07 1 97.81 408 HIS A CA 1
ATOM 3196 C C . HIS A 1 408 ? -4.535 -1.948 -5.77 1 97.81 408 HIS A C 1
ATOM 3198 O O . HIS A 1 408 ? -5.199 -1.091 -6.359 1 97.81 408 HIS A O 1
ATOM 3204 N N . PRO A 1 409 ? -3.186 -1.954 -5.836 1 97 409 PRO A N 1
ATOM 3205 C CA . PRO A 1 409 ? -2.43 -0.821 -6.371 1 97 409 PRO A CA 1
ATOM 3206 C C . PRO A 1 409 ? -2.709 -0.576 -7.855 1 97 409 PRO A C 1
ATOM 3208 O O . PRO A 1 409 ? -2.482 0.529 -8.352 1 97 409 PRO A O 1
ATOM 3211 N N . LEU A 1 410 ? -3.223 -1.521 -8.57 1 97.5 410 LEU A N 1
ATOM 3212 C CA . LEU A 1 410 ? -3.453 -1.365 -10 1 97.5 410 LEU A CA 1
ATOM 3213 C C . LEU A 1 410 ? -4.848 -0.809 -10.273 1 97.5 410 LEU A C 1
ATOM 3215 O O . LEU A 1 410 ? -5.168 -0.445 -11.406 1 97.5 410 LEU A O 1
ATOM 3219 N N . VAL A 1 411 ? -5.742 -0.776 -9.281 1 97.69 411 VAL A N 1
ATOM 3220 C CA . VAL A 1 411 ? -7.098 -0.252 -9.422 1 97.69 411 VAL A CA 1
ATOM 3221 C C . VAL A 1 411 ? -7.137 1.21 -8.984 1 97.69 411 VAL A C 1
ATOM 3223 O O . VAL A 1 411 ? -6.797 1.53 -7.844 1 97.69 411 VAL A O 1
ATOM 3226 N N . PRO A 1 412 ? -7.578 2.07 -9.852 1 95.25 412 PRO A N 1
ATOM 3227 C CA . PRO A 1 412 ? -7.336 3.498 -9.625 1 95.25 412 PRO A CA 1
ATOM 3228 C C . PRO A 1 412 ? -8.305 4.098 -8.602 1 95.25 412 PRO A C 1
ATOM 3230 O O . PRO A 1 412 ? -8.023 5.16 -8.039 1 95.25 412 PRO A O 1
ATOM 3233 N N . SER A 1 413 ? -9.492 3.453 -8.414 1 96.62 413 SER A N 1
ATOM 3234 C CA . SER A 1 413 ? -10.469 4.055 -7.512 1 96.62 413 SER A CA 1
ATOM 3235 C C . SER A 1 413 ? -11.555 3.059 -7.125 1 96.62 413 SER A C 1
ATOM 3237 O O . SER A 1 413 ? -11.711 2.021 -7.777 1 96.62 413 SER A O 1
ATOM 3239 N N . ALA A 1 414 ? -12.297 3.43 -6.07 1 97.25 414 ALA A N 1
ATOM 3240 C CA . ALA A 1 414 ? -13.43 2.617 -5.648 1 97.25 414 ALA A CA 1
ATOM 3241 C C . ALA A 1 414 ? -14.516 2.592 -6.723 1 97.25 414 ALA A C 1
ATOM 3243 O O . ALA A 1 414 ? -15.203 1.581 -6.895 1 97.25 414 ALA A O 1
ATOM 3244 N N . THR A 1 415 ? -14.617 3.688 -7.445 1 96 415 THR A N 1
ATOM 3245 C CA . THR A 1 415 ? -15.594 3.779 -8.523 1 96 415 THR A CA 1
ATOM 3246 C C . THR A 1 415 ? -15.297 2.748 -9.609 1 96 415 THR A C 1
ATOM 3248 O O . THR A 1 415 ? -16.188 2.012 -10.031 1 96 415 THR A O 1
ATOM 3251 N N . ILE A 1 416 ? -14.109 2.705 -10.023 1 97.75 416 ILE A N 1
ATOM 3252 C CA . ILE A 1 416 ? -13.695 1.783 -11.078 1 97.75 416 ILE A CA 1
ATOM 3253 C C . ILE A 1 416 ? -13.703 0.352 -10.547 1 97.75 416 ILE A C 1
ATOM 3255 O O . ILE A 1 416 ? -14.094 -0.579 -11.25 1 97.75 416 ILE A O 1
ATOM 3259 N N . ALA A 1 417 ? -13.289 0.202 -9.281 1 98.5 417 ALA A N 1
ATOM 3260 C CA . ALA A 1 417 ? -13.32 -1.108 -8.633 1 98.5 417 ALA A CA 1
ATOM 3261 C C . ALA A 1 417 ? -14.719 -1.71 -8.68 1 98.5 417 ALA A C 1
ATOM 3263 O O . ALA A 1 417 ? -14.883 -2.896 -8.969 1 98.5 417 ALA A O 1
ATOM 3264 N N . LYS A 1 418 ? -15.688 -0.91 -8.352 1 98.31 418 LYS A N 1
ATOM 3265 C CA . LYS A 1 418 ? -17.078 -1.375 -8.305 1 98.31 418 LYS A CA 1
ATOM 3266 C C . LYS A 1 418 ? -17.547 -1.832 -9.688 1 98.31 418 LYS A C 1
ATOM 3268 O O . LYS A 1 418 ? -18.172 -2.879 -9.82 1 98.31 418 LYS A O 1
ATOM 3273 N N . LYS A 1 419 ? -17.219 -1.049 -10.719 1 98.44 419 LYS A N 1
ATOM 3274 C CA . LYS A 1 419 ? -17.594 -1.409 -12.086 1 98.44 419 LYS A CA 1
ATOM 3275 C C . LYS A 1 419 ? -16.953 -2.73 -12.5 1 98.44 419 LYS A C 1
ATOM 3277 O O . LYS A 1 419 ? -17.625 -3.594 -13.078 1 98.44 419 LYS A O 1
ATOM 3282 N N . ILE A 1 420 ? -15.703 -2.869 -12.195 1 98.75 420 ILE A N 1
ATOM 3283 C CA . ILE A 1 420 ? -14.961 -4.078 -12.539 1 98.75 420 ILE A CA 1
ATOM 3284 C C . ILE A 1 420 ? -15.555 -5.273 -11.797 1 98.75 420 ILE A C 1
ATOM 3286 O O . ILE A 1 420 ? -15.773 -6.336 -12.383 1 98.75 420 ILE A O 1
ATOM 3290 N N . LEU A 1 421 ? -15.828 -5.074 -10.492 1 98.75 421 LEU A N 1
ATOM 3291 C CA . LEU A 1 421 ? -16.375 -6.156 -9.68 1 98.75 421 LEU A CA 1
ATOM 3292 C C . LEU A 1 421 ? -17.719 -6.617 -10.227 1 98.75 421 LEU A C 1
ATOM 3294 O O . LEU A 1 421 ? -17.969 -7.816 -10.336 1 98.75 421 LEU A O 1
ATOM 3298 N N . ASP A 1 422 ? -18.547 -5.672 -10.547 1 98.62 422 ASP A N 1
ATOM 3299 C CA . ASP A 1 422 ? -19.859 -6.004 -11.07 1 98.62 422 ASP A CA 1
ATOM 3300 C C . ASP A 1 422 ? -19.75 -6.816 -12.359 1 98.62 422 ASP A C 1
ATOM 3302 O O . ASP A 1 422 ? -20.453 -7.812 -12.531 1 98.62 422 ASP A O 1
ATOM 3306 N N . ASP A 1 423 ? -18.906 -6.391 -13.25 1 98.75 423 ASP A N 1
ATOM 3307 C CA . ASP A 1 423 ? -18.703 -7.113 -14.5 1 98.75 423 ASP A CA 1
ATOM 3308 C C . ASP A 1 423 ? -18.156 -8.516 -14.234 1 98.75 423 ASP A C 1
ATOM 3310 O O . ASP A 1 423 ? -18.547 -9.477 -14.898 1 98.75 423 ASP A O 1
ATOM 3314 N N . ILE A 1 424 ? -17.203 -8.648 -13.305 1 98.62 424 ILE A N 1
ATOM 3315 C CA . ILE A 1 424 ? -16.594 -9.938 -12.984 1 98.62 424 ILE A CA 1
ATOM 3316 C C . ILE A 1 424 ? -17.672 -10.891 -12.469 1 98.62 424 ILE A C 1
ATOM 3318 O O . ILE A 1 424 ? -17.75 -12.039 -12.914 1 98.62 424 ILE A O 1
ATOM 3322 N N . ILE A 1 425 ? -18.484 -10.406 -11.531 1 98.5 425 ILE A N 1
ATOM 3323 C CA . ILE A 1 425 ? -19.5 -11.258 -10.938 1 98.5 425 ILE A CA 1
ATOM 3324 C C . ILE A 1 425 ? -20.531 -11.648 -11.992 1 98.5 425 ILE A C 1
ATOM 3326 O O . ILE A 1 425 ? -20.906 -12.812 -12.102 1 98.5 425 ILE A O 1
ATOM 3330 N N . GLU A 1 426 ? -20.906 -10.695 -12.812 1 98.12 426 GLU A N 1
ATOM 3331 C CA . GLU A 1 426 ? -21.906 -10.945 -13.844 1 98.12 426 GLU A CA 1
ATOM 3332 C C . GLU A 1 426 ? -21.391 -11.945 -14.875 1 98.12 426 GLU A C 1
ATOM 3334 O O . GLU A 1 426 ? -22.078 -12.914 -15.203 1 98.12 426 GLU A O 1
ATOM 3339 N N . GLN A 1 427 ? -20.234 -11.781 -15.336 1 97.94 427 GLN A N 1
ATOM 3340 C CA . GLN A 1 427 ? -19.734 -12.547 -16.469 1 97.94 427 GLN A CA 1
ATOM 3341 C C . GLN A 1 427 ? -19.172 -13.898 -16.016 1 97.94 427 GLN A C 1
ATOM 3343 O O . GLN A 1 427 ? -18.922 -14.773 -16.844 1 97.94 427 GLN A O 1
ATOM 3348 N N . ASN A 1 428 ? -18.938 -14.07 -14.719 1 97.75 428 ASN A N 1
ATOM 3349 C CA . ASN A 1 428 ? -18.422 -15.336 -14.203 1 97.75 428 ASN A CA 1
ATOM 3350 C C . ASN A 1 428 ? -19.438 -16.031 -13.297 1 97.75 428 ASN A C 1
ATOM 3352 O O . ASN A 1 428 ? -19.078 -16.922 -12.531 1 97.75 428 ASN A O 1
ATOM 3356 N N . ASN A 1 429 ? -20.641 -15.641 -13.375 1 97.19 429 ASN A N 1
ATOM 3357 C CA . ASN A 1 429 ? -21.672 -16.062 -12.438 1 97.19 429 ASN A CA 1
ATOM 3358 C C . ASN A 1 429 ? -21.734 -17.594 -12.32 1 97.19 429 ASN A C 1
ATOM 3360 O O . ASN A 1 429 ? -21.938 -18.125 -11.227 1 97.19 429 ASN A O 1
ATOM 3364 N N . GLU A 1 430 ? -21.562 -18.312 -13.336 1 96.75 430 GLU A N 1
ATOM 3365 C CA . GLU A 1 430 ? -21.641 -19.766 -13.359 1 96.75 430 GLU A CA 1
ATOM 3366 C C . GLU A 1 430 ? -20.547 -20.406 -12.516 1 96.75 430 GLU A C 1
ATOM 3368 O O . GLU A 1 430 ? -20.688 -21.531 -12.047 1 96.75 430 GLU A O 1
ATOM 3373 N N . PHE A 1 431 ? -19.453 -19.656 -12.305 1 97.88 431 PHE A N 1
ATOM 3374 C CA . PHE A 1 431 ? -18.297 -20.219 -11.625 1 97.88 431 PHE A CA 1
ATOM 3375 C C . PHE A 1 431 ? -18.156 -19.625 -10.227 1 97.88 431 PHE A C 1
ATOM 3377 O O . PHE A 1 431 ? -17.141 -19.828 -9.555 1 97.88 431 PHE A O 1
ATOM 3384 N N . LEU A 1 432 ? -19.125 -18.781 -9.805 1 98.44 432 LEU A N 1
ATOM 3385 C CA . LEU A 1 432 ? -19.016 -18.094 -8.531 1 98.44 432 LEU A CA 1
ATOM 3386 C C . LEU A 1 432 ? -20.172 -18.469 -7.613 1 98.44 432 LEU A C 1
ATOM 3388 O O . LEU A 1 432 ? -20.969 -17.609 -7.227 1 98.44 432 LEU A O 1
ATOM 3392 N N . PRO A 1 433 ? -20.25 -19.703 -7.16 1 97.75 433 PRO A N 1
ATOM 3393 C CA . PRO A 1 433 ? -21.359 -20.156 -6.34 1 97.75 433 PRO A CA 1
ATOM 3394 C C . PRO A 1 433 ? -21.469 -19.406 -5.012 1 97.75 433 PRO A C 1
ATOM 3396 O O . PRO A 1 433 ? -22.562 -19.297 -4.449 1 97.75 433 PRO A O 1
ATOM 3399 N N . GLN A 1 434 ? -20.375 -18.828 -4.523 1 96.88 434 GLN A N 1
ATOM 3400 C CA . GLN A 1 434 ? -20.359 -18.188 -3.209 1 96.88 434 GLN A CA 1
ATOM 3401 C C . GLN A 1 434 ? -21.078 -16.844 -3.244 1 96.88 434 GLN A C 1
ATOM 3403 O O . GLN A 1 434 ? -21.391 -16.281 -2.197 1 96.88 434 GLN A O 1
ATOM 3408 N N . TYR A 1 435 ? -21.312 -16.297 -4.383 1 95.31 435 TYR A N 1
ATOM 3409 C CA . TYR A 1 435 ? -21.969 -15 -4.488 1 95.31 435 TYR A CA 1
ATOM 3410 C C . TYR A 1 435 ? -23.453 -15.164 -4.789 1 95.31 435 TYR A C 1
ATOM 3412 O O . TYR A 1 435 ? -24.156 -14.18 -5.027 1 95.31 435 TYR A O 1
ATOM 3420 N N . LYS A 1 436 ? -24 -16.406 -4.875 1 89.25 436 LYS A N 1
ATOM 3421 C CA . LYS A 1 436 ? -25.422 -16.672 -5.121 1 89.25 436 LYS A CA 1
ATOM 3422 C C . LYS A 1 436 ? -26.203 -16.703 -3.814 1 89.25 436 LYS A C 1
ATOM 3424 O O . LYS A 1 436 ? -25.656 -17.062 -2.768 1 89.25 436 LYS A O 1
ATOM 3429 N N . MET B 1 1 ? 0.078 27.969 43.312 1 35.72 1 MET B N 1
ATOM 3430 C CA . MET B 1 1 ? 1.293 27.547 42.625 1 35.72 1 MET B CA 1
ATOM 3431 C C . MET B 1 1 ? 1.649 28.516 41.5 1 35.72 1 MET B C 1
ATOM 3433 O O . MET B 1 1 ? 0.806 28.828 40.656 1 35.72 1 MET B O 1
ATOM 3437 N N . PHE B 1 2 ? 2.482 29.438 41.719 1 44.72 2 PHE B N 1
ATOM 3438 C CA . PHE B 1 2 ? 2.807 30.625 40.938 1 44.72 2 PHE B CA 1
ATOM 3439 C C . PHE B 1 2 ? 2.875 30.312 39.438 1 44.72 2 PHE B C 1
ATOM 3441 O O . PHE B 1 2 ? 3.564 29.375 39.031 1 44.72 2 PHE B O 1
ATOM 3448 N N . LYS B 1 3 ? 1.741 30.5 38.781 1 58.44 3 LYS B N 1
ATOM 3449 C CA . LYS B 1 3 ? 1.646 30.188 37.375 1 58.44 3 LYS B CA 1
ATOM 3450 C C . LYS B 1 3 ? 2.705 30.953 36.562 1 58.44 3 LYS B C 1
ATOM 3452 O O . LYS B 1 3 ? 2.818 32.188 36.688 1 58.44 3 LYS B O 1
ATOM 3457 N N . LYS B 1 4 ? 3.881 30.25 36.25 1 74.06 4 LYS B N 1
ATOM 3458 C CA . LYS B 1 4 ? 4.984 30.812 35.5 1 74.06 4 LYS B CA 1
ATOM 3459 C C . LYS B 1 4 ? 4.48 31.469 34.188 1 74.06 4 LYS B C 1
ATOM 3461 O O . LYS B 1 4 ? 3.609 30.922 33.531 1 74.06 4 LYS B O 1
ATOM 3466 N N . ASP B 1 5 ? 4.789 32.844 34 1 89.12 5 ASP B N 1
ATOM 3467 C CA . ASP B 1 5 ? 4.547 33.531 32.75 1 89.12 5 ASP B CA 1
ATOM 3468 C C . ASP B 1 5 ? 5.109 32.75 31.562 1 89.12 5 ASP B C 1
ATOM 3470 O O . ASP B 1 5 ? 6.227 32.219 31.625 1 89.12 5 ASP B O 1
ATOM 3474 N N . LEU B 1 6 ? 4.246 32.594 30.594 1 96.06 6 LEU B N 1
ATOM 3475 C CA . LEU B 1 6 ? 4.617 31.734 29.484 1 96.06 6 LEU B CA 1
ATOM 3476 C C . LEU B 1 6 ? 5.145 32.562 28.312 1 96.06 6 LEU B C 1
ATOM 3478 O O . LEU B 1 6 ? 4.613 33.625 28.016 1 96.06 6 LEU B O 1
ATOM 3482 N N . LYS B 1 7 ? 6.219 32.125 27.766 1 98.31 7 LYS B N 1
ATOM 3483 C CA . LYS B 1 7 ? 6.738 32.656 26.5 1 98.31 7 LYS B CA 1
ATOM 3484 C C . LYS B 1 7 ? 6.512 31.641 25.375 1 98.31 7 LYS B C 1
ATOM 3486 O O . LYS B 1 7 ? 6.902 30.484 25.469 1 98.31 7 LYS B O 1
ATOM 3491 N N . ILE B 1 8 ? 5.859 32.094 24.297 1 98.44 8 ILE B N 1
ATOM 3492 C CA . ILE B 1 8 ? 5.57 31.266 23.156 1 98.44 8 ILE B CA 1
ATOM 3493 C C . ILE B 1 8 ? 6.141 31.906 21.891 1 98.44 8 ILE B C 1
ATOM 3495 O O . ILE B 1 8 ? 5.973 33.094 21.656 1 98.44 8 ILE B O 1
ATOM 3499 N N . ALA B 1 9 ? 6.863 31.141 21.141 1 98.81 9 ALA B N 1
ATOM 3500 C CA . ALA B 1 9 ? 7.348 31.578 19.828 1 98.81 9 ALA B CA 1
ATOM 3501 C C . ALA B 1 9 ? 6.555 30.922 18.703 1 98.81 9 ALA B C 1
ATOM 3503 O O . ALA B 1 9 ? 6.391 29.703 18.688 1 98.81 9 ALA B O 1
ATOM 3504 N N . VAL B 1 10 ? 6.016 31.719 17.781 1 98.5 10 VAL B N 1
ATOM 3505 C CA . VAL B 1 10 ? 5.289 31.219 16.609 1 98.5 10 VAL B CA 1
ATOM 3506 C C . VAL B 1 10 ? 6.121 31.438 15.352 1 98.5 10 VAL B C 1
ATOM 3508 O O . VAL B 1 10 ? 6.223 32.562 14.867 1 98.5 10 VAL B O 1
ATOM 3511 N N . ILE B 1 11 ? 6.703 30.344 14.859 1 98.69 11 ILE B N 1
ATOM 3512 C CA . ILE B 1 11 ? 7.434 30.422 13.602 1 98.69 11 ILE B CA 1
ATOM 3513 C C . ILE B 1 11 ? 6.453 30.375 12.438 1 98.69 11 ILE B C 1
ATOM 3515 O O . ILE B 1 11 ? 5.699 29.406 12.289 1 98.69 11 ILE B O 1
ATOM 3519 N N . GLY B 1 12 ? 6.496 31.328 11.57 1 98 12 GLY B N 1
ATOM 3520 C CA . GLY B 1 12 ? 5.441 31.562 10.602 1 98 12 GLY B CA 1
ATOM 3521 C C . GLY B 1 12 ? 4.348 32.469 11.117 1 98 12 GLY B C 1
ATOM 3522 O O . GLY B 1 12 ? 3.168 32.25 10.836 1 98 12 GLY B O 1
ATOM 3523 N N . GLY B 1 13 ? 4.719 33.406 11.906 1 97.5 13 GLY B N 1
ATOM 3524 C CA . GLY B 1 13 ? 3.781 34.281 12.578 1 97.5 13 GLY B CA 1
ATOM 3525 C C . GLY B 1 13 ? 2.967 35.125 11.625 1 97.5 13 GLY B C 1
ATOM 3526 O O . GLY B 1 13 ? 1.885 35.594 11.977 1 97.5 13 GLY B O 1
ATOM 3527 N N . GLY B 1 14 ? 3.479 35.344 10.438 1 97 14 GLY B N 1
ATOM 3528 C CA . GLY B 1 14 ? 2.787 36.156 9.453 1 97 14 GLY B CA 1
ATOM 3529 C C . GLY B 1 14 ? 1.7 35.406 8.711 1 97 14 GLY B C 1
ATOM 3530 O O . GLY B 1 14 ? 1.069 35.938 7.805 1 97 14 GLY B O 1
ATOM 3531 N N . SER B 1 15 ? 1.449 34.156 9.125 1 94.44 15 SER B N 1
ATOM 3532 C CA . SER B 1 15 ? 0.388 33.375 8.508 1 94.44 15 SER B CA 1
ATOM 3533 C C . SER B 1 15 ? -0.967 34.062 8.664 1 94.44 15 SER B C 1
ATOM 3535 O O . SER B 1 15 ? -1.26 34.656 9.711 1 94.44 15 SER B O 1
ATOM 3537 N N . SER B 1 16 ? -1.821 33.875 7.645 1 92.31 16 SER B N 1
ATOM 3538 C CA . SER B 1 16 ? -3.17 34.438 7.711 1 92.31 16 SER B CA 1
ATOM 3539 C C . SER B 1 16 ? -3.998 33.75 8.789 1 92.31 16 SER B C 1
ATOM 3541 O O . SER B 1 16 ? -5.047 34.25 9.195 1 92.31 16 SER B O 1
ATOM 3543 N N . TYR B 1 17 ? -3.484 32.656 9.328 1 90.06 17 TYR B N 1
ATOM 3544 C CA . TYR B 1 17 ? -4.219 31.906 10.336 1 90.06 17 TYR B CA 1
ATOM 3545 C C . TYR B 1 17 ? -3.811 32.312 11.742 1 90.06 17 TYR B C 1
ATOM 3547 O O . TYR B 1 17 ? -4.453 31.938 12.719 1 90.06 17 TYR B O 1
ATOM 3555 N N . THR B 1 18 ? -2.818 33.125 11.852 1 94.44 18 THR B N 1
ATOM 3556 C CA . THR B 1 18 ? -2.279 33.5 13.148 1 94.44 18 THR B CA 1
ATOM 3557 C C . THR B 1 18 ? -3.359 34.156 14.008 1 94.44 18 THR B C 1
ATOM 3559 O O . THR B 1 18 ? -3.418 33.906 15.219 1 94.44 18 THR B O 1
ATOM 3562 N N . PRO B 1 19 ? -4.297 34.938 13.438 1 93.5 19 PRO B N 1
ATOM 3563 C CA . PRO B 1 19 ? -5.344 35.531 14.273 1 93.5 19 PRO B CA 1
ATOM 3564 C C . PRO B 1 19 ? -6.188 34.469 14.984 1 93.5 19 PRO B C 1
ATOM 3566 O O . PRO B 1 19 ? -6.66 34.688 16.094 1 93.5 19 PRO B O 1
ATOM 3569 N N . GLU B 1 20 ? -6.336 33.344 14.328 1 92.44 20 GLU B N 1
ATOM 3570 C CA . GLU B 1 20 ? -7.043 32.25 14.984 1 92.44 20 GLU B CA 1
ATOM 3571 C C . GLU B 1 20 ? -6.277 31.75 16.203 1 92.44 20 GLU B C 1
ATOM 3573 O O . GLU B 1 20 ? -6.883 31.391 17.219 1 92.44 20 GLU B O 1
ATOM 3578 N N . LEU B 1 21 ? -5.008 31.672 16.094 1 94 21 LEU B N 1
ATOM 3579 C CA . LEU B 1 21 ? -4.152 31.281 17.203 1 94 21 LEU B CA 1
ATOM 3580 C C . LEU B 1 21 ? -4.238 32.281 18.344 1 94 21 LEU B C 1
ATOM 3582 O O . LEU B 1 21 ? -4.336 31.906 19.516 1 94 21 LEU B O 1
ATOM 3586 N N . ILE B 1 22 ? -4.25 33.594 17.969 1 95.31 22 ILE B N 1
ATOM 3587 C CA . ILE B 1 22 ? -4.348 34.656 18.938 1 95.31 22 ILE B CA 1
ATOM 3588 C C . ILE B 1 22 ? -5.668 34.562 19.703 1 95.31 22 ILE B C 1
ATOM 3590 O O . ILE B 1 22 ? -5.691 34.625 20.938 1 95.31 22 ILE B O 1
ATOM 3594 N N . GLU B 1 23 ? -6.695 34.344 18.953 1 93.94 23 GLU B N 1
ATOM 3595 C CA . GLU B 1 23 ? -8 34.156 19.594 1 93.94 23 GLU B CA 1
ATOM 3596 C C . GLU B 1 23 ? -7.992 33 20.562 1 93.94 23 GLU B C 1
ATOM 3598 O O . GLU B 1 23 ? -8.578 33.094 21.656 1 93.94 23 GLU B O 1
ATOM 3603 N N . GLY B 1 24 ? -7.367 31.922 20.219 1 93.69 24 GLY B N 1
ATOM 3604 C CA . GLY B 1 24 ? -7.266 30.75 21.078 1 93.69 24 GLY B CA 1
ATOM 3605 C C . GLY B 1 24 ? -6.57 31.047 22.406 1 93.69 24 GLY B C 1
ATOM 3606 O O . GLY B 1 24 ? -7.004 30.578 23.453 1 93.69 24 GLY B O 1
ATOM 3607 N N . PHE B 1 25 ? -5.477 31.812 22.359 1 95.56 25 PHE B N 1
ATOM 3608 C CA . PHE B 1 25 ? -4.746 32.188 23.578 1 95.56 25 PHE B CA 1
ATOM 3609 C C . PHE B 1 25 ? -5.566 33.125 24.438 1 95.56 25 PHE B C 1
ATOM 3611 O O . PHE B 1 25 ? -5.578 33 25.656 1 95.56 25 PHE B O 1
ATOM 3618 N N . ILE B 1 26 ? -6.254 34.062 23.75 1 95.38 26 ILE B N 1
ATOM 3619 C CA . ILE B 1 26 ? -7.086 35.031 24.469 1 95.38 26 ILE B CA 1
ATOM 3620 C C . ILE B 1 26 ? -8.172 34.281 25.25 1 95.38 26 ILE B C 1
ATOM 3622 O O . ILE B 1 26 ? -8.375 34.531 26.438 1 95.38 26 ILE B O 1
ATOM 3626 N N . LYS B 1 27 ? -8.805 33.375 24.594 1 93.25 27 LYS B N 1
ATOM 3627 C CA . LYS B 1 27 ? -9.914 32.625 25.188 1 93.25 27 LYS B CA 1
ATOM 3628 C C . LYS B 1 27 ? -9.445 31.812 26.391 1 93.25 27 LYS B C 1
ATOM 3630 O O . LYS B 1 27 ? -10.234 31.547 27.312 1 93.25 27 LYS B O 1
ATOM 3635 N N . ARG B 1 28 ? -8.195 31.484 26.422 1 94.31 28 ARG B N 1
ATOM 3636 C CA . ARG B 1 28 ? -7.688 30.609 27.453 1 94.31 28 ARG B CA 1
ATOM 3637 C C . ARG B 1 28 ? -6.746 31.344 28.406 1 94.31 28 ARG B C 1
ATOM 3639 O O . ARG B 1 28 ? -6.027 30.734 29.188 1 94.31 28 ARG B O 1
ATOM 3646 N N . TYR B 1 29 ? -6.742 32.594 28.391 1 94.75 29 TYR B N 1
ATOM 3647 C CA . TYR B 1 29 ? -5.75 33.406 29.094 1 94.75 29 TYR B CA 1
ATOM 3648 C C . TYR B 1 29 ? -5.77 33.125 30.578 1 94.75 29 TYR B C 1
ATOM 3650 O O . TYR B 1 29 ? -4.723 33.156 31.234 1 94.75 29 TYR B O 1
ATOM 3658 N N . ASN B 1 30 ? -6.898 32.844 31.141 1 93.5 30 ASN B N 1
ATOM 3659 C CA . ASN B 1 30 ? -7.027 32.625 32.562 1 93.5 30 ASN B CA 1
ATOM 3660 C C . ASN B 1 30 ? -6.344 31.328 33 1 93.5 30 ASN B C 1
ATOM 3662 O O . ASN B 1 30 ? -5.848 31.234 34.125 1 93.5 30 ASN B O 1
ATOM 3666 N N . GLU B 1 31 ? -6.328 30.391 32.156 1 93 31 GLU B N 1
ATOM 3667 C CA . GLU B 1 31 ? -5.723 29.125 32.531 1 93 31 GLU B CA 1
ATOM 3668 C C . GLU B 1 31 ? -4.363 28.938 31.859 1 93 31 GLU B C 1
ATOM 3670 O O . GLU B 1 31 ? -3.588 28.062 32.25 1 93 31 GLU B O 1
ATOM 3675 N N . LEU B 1 32 ? -4.055 29.703 30.906 1 94.25 32 LEU B N 1
ATOM 3676 C CA . LEU B 1 32 ? -2.803 29.703 30.156 1 94.25 32 LEU B CA 1
ATOM 3677 C C . LEU B 1 32 ? -2.213 31.109 30.078 1 94.25 32 LEU B C 1
ATOM 3679 O O . LEU B 1 32 ? -2.398 31.797 29.078 1 94.25 32 LEU B O 1
ATOM 3683 N N . PRO B 1 33 ? -1.467 31.469 31.047 1 93.44 33 PRO B N 1
ATOM 3684 C CA . PRO B 1 33 ? -1.033 32.875 31.188 1 93.44 33 PRO B CA 1
ATOM 3685 C C . PRO B 1 33 ? 0.106 33.219 30.234 1 93.44 33 PRO B C 1
ATOM 3687 O O . PRO B 1 33 ? 1.223 33.5 30.688 1 93.44 33 PRO B O 1
ATOM 3690 N N . VAL B 1 34 ? -0.164 33.312 29.031 1 96.5 34 VAL B N 1
ATOM 3691 C CA . VAL B 1 34 ? 0.808 33.75 28.047 1 96.5 34 VAL B CA 1
ATOM 3692 C C . VAL B 1 34 ? 1.194 35.188 28.297 1 96.5 34 VAL B C 1
ATOM 3694 O O . VAL B 1 34 ? 0.334 36.062 28.312 1 96.5 34 VAL B O 1
ATOM 3697 N N . LYS B 1 35 ? 2.426 35.406 28.547 1 97.56 35 LYS B N 1
ATOM 3698 C CA . LYS B 1 35 ? 2.912 36.75 28.797 1 97.56 35 LYS B CA 1
ATOM 3699 C C . LYS B 1 35 ? 3.543 37.344 27.531 1 97.56 35 LYS B C 1
ATOM 3701 O O . LYS B 1 35 ? 3.195 38.438 27.125 1 97.56 35 LYS B O 1
ATOM 3706 N N . ASP B 1 36 ? 4.5 36.594 26.953 1 98.38 36 ASP B N 1
ATOM 3707 C CA . ASP B 1 36 ? 5.191 37.062 25.75 1 98.38 36 ASP B CA 1
ATOM 3708 C C . ASP B 1 36 ? 4.906 36.125 24.578 1 98.38 36 ASP B C 1
ATOM 3710 O O . ASP B 1 36 ? 5.238 34.938 24.625 1 98.38 36 ASP B O 1
ATOM 3714 N N . LEU B 1 37 ? 4.285 36.625 23.578 1 98.5 37 LEU B N 1
ATOM 3715 C CA . LEU B 1 37 ? 4.02 35.906 22.344 1 98.5 37 LEU B CA 1
ATOM 3716 C C . LEU B 1 37 ? 4.82 36.5 21.188 1 98.5 37 LEU B C 1
ATOM 3718 O O . LEU B 1 37 ? 4.551 37.625 20.75 1 98.5 37 LEU B O 1
ATOM 3722 N N . TYR B 1 38 ? 5.797 35.75 20.734 1 98.81 38 TYR B N 1
ATOM 3723 C CA . TYR B 1 38 ? 6.637 36.188 19.625 1 98.81 38 TYR B CA 1
ATOM 3724 C C . TYR B 1 38 ? 6.133 35.656 18.297 1 98.81 38 TYR B C 1
ATOM 3726 O O . TYR B 1 38 ? 5.992 34.438 18.125 1 98.81 38 TYR B O 1
ATOM 3734 N N . LEU B 1 39 ? 5.789 36.5 17.391 1 98.81 39 LEU B N 1
ATOM 3735 C CA . LEU B 1 39 ? 5.496 36.156 16 1 98.81 39 LEU B CA 1
ATOM 3736 C C . LEU B 1 39 ? 6.715 36.406 15.117 1 98.81 39 LEU B C 1
ATOM 3738 O O . LEU B 1 39 ? 7.23 37.5 15.039 1 98.81 39 LEU B O 1
ATOM 3742 N N . VAL B 1 40 ? 7.133 35.312 14.531 1 98.69 40 VAL B N 1
ATOM 3743 C CA . VAL B 1 40 ? 8.367 35.344 13.758 1 98.69 40 VAL B CA 1
ATOM 3744 C C . VAL B 1 40 ? 8.062 35.062 12.289 1 98.69 40 VAL B C 1
ATOM 3746 O O . VAL B 1 40 ? 7.227 34.219 11.969 1 98.69 40 VAL B O 1
ATOM 3749 N N . ASP B 1 41 ? 8.672 35.75 11.422 1 98.5 41 ASP B N 1
ATOM 3750 C CA . ASP B 1 41 ? 8.664 35.438 10 1 98.5 41 ASP B CA 1
ATOM 3751 C C . ASP B 1 41 ? 10.008 35.781 9.352 1 98.5 41 ASP B C 1
ATOM 3753 O O . ASP B 1 41 ? 10.945 36.188 10.039 1 98.5 41 ASP B O 1
ATOM 3757 N N . ILE B 1 42 ? 10.156 35.469 8.133 1 97.94 42 ILE B N 1
ATOM 3758 C CA . ILE B 1 42 ? 11.359 35.781 7.371 1 97.94 42 ILE B CA 1
ATOM 3759 C C . ILE B 1 42 ? 11.227 37.125 6.688 1 97.94 42 ILE B C 1
ATOM 3761 O O . ILE B 1 42 ? 10.148 37.75 6.719 1 97.94 42 ILE B O 1
ATOM 3765 N N . GLU B 1 43 ? 12.305 37.594 6.062 1 97.94 43 GLU B N 1
ATOM 3766 C CA . GLU B 1 43 ? 12.312 38.906 5.43 1 97.94 43 GLU B CA 1
ATOM 3767 C C . GLU B 1 43 ? 11.219 39 4.371 1 97.94 43 GLU B C 1
ATOM 3769 O O . GLU B 1 43 ? 10.516 40.031 4.305 1 97.94 43 GLU B O 1
ATOM 3774 N N . GLU B 1 44 ? 11.008 37.938 3.643 1 96.75 44 GLU B N 1
ATOM 3775 C CA . GLU B 1 44 ? 10.023 37.938 2.568 1 96.75 44 GLU B CA 1
ATOM 3776 C C . GLU B 1 44 ? 8.602 38 3.125 1 96.7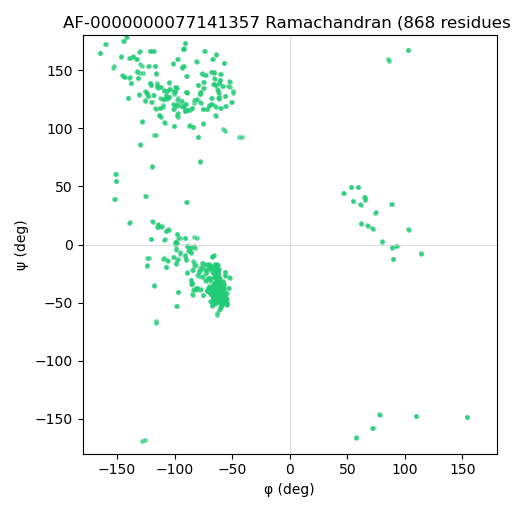5 44 GLU B C 1
ATOM 3778 O O . GLU B 1 44 ? 7.656 38.312 2.396 1 96.75 44 GLU B O 1
ATOM 3783 N N . GLY B 1 45 ? 8.477 37.688 4.426 1 97 45 GLY B N 1
ATOM 3784 C CA . GLY B 1 45 ? 7.164 37.688 5.062 1 97 45 GLY B CA 1
ATOM 3785 C C . GLY B 1 45 ? 6.953 38.875 5.98 1 97 45 GLY B C 1
ATOM 3786 O O . GLY B 1 45 ? 5.973 38.938 6.727 1 97 45 GLY B O 1
ATOM 3787 N N . LYS B 1 46 ? 7.824 39.875 5.883 1 98.12 46 LYS B N 1
ATOM 3788 C CA . LYS B 1 46 ? 7.812 41 6.809 1 98.12 46 LYS B CA 1
ATOM 3789 C C . LYS B 1 46 ? 6.492 41.75 6.723 1 98.12 46 LYS B C 1
ATOM 3791 O O . LYS B 1 46 ? 5.895 42.094 7.75 1 98.12 46 LYS B O 1
ATOM 3796 N N . GLU B 1 47 ? 6.066 42.031 5.512 1 97.69 47 GLU B N 1
ATOM 3797 C CA . GLU B 1 47 ? 4.824 42.781 5.336 1 97.69 47 GLU B CA 1
ATOM 3798 C C . GLU B 1 47 ? 3.641 42.031 5.945 1 97.69 47 GLU B C 1
ATOM 3800 O O . GLU B 1 47 ? 2.83 42.625 6.66 1 97.69 47 GLU B O 1
ATOM 3805 N N . LYS B 1 48 ? 3.555 40.781 5.672 1 97.69 48 LYS B N 1
ATOM 3806 C CA . LYS B 1 48 ? 2.482 39.969 6.238 1 97.69 48 LYS B CA 1
ATOM 3807 C C . LYS B 1 48 ? 2.555 39.938 7.762 1 97.69 48 LYS B C 1
ATOM 3809 O O . LYS B 1 48 ? 1.527 40 8.438 1 97.69 48 LYS B O 1
ATOM 3814 N N . LEU B 1 49 ? 3.754 39.812 8.234 1 98.44 49 LEU B N 1
ATOM 3815 C CA . LEU B 1 49 ? 3.975 39.781 9.672 1 98.44 49 LEU B CA 1
ATOM 3816 C C . LEU B 1 49 ? 3.451 41.062 10.336 1 98.44 49 LEU B C 1
ATOM 3818 O O . LEU B 1 49 ? 2.799 41 11.375 1 98.44 49 LEU B O 1
ATOM 3822 N N . GLU B 1 50 ? 3.732 42.156 9.695 1 98.31 50 GLU B N 1
ATOM 3823 C CA . GLU B 1 50 ? 3.309 43.469 10.242 1 98.31 50 GLU B CA 1
ATOM 3824 C C . GLU B 1 50 ? 1.787 43.594 10.227 1 98.31 50 GLU B C 1
ATOM 3826 O O . GLU B 1 50 ? 1.189 44.062 11.195 1 98.31 50 GLU B O 1
ATOM 3831 N N . ILE B 1 51 ? 1.211 43.125 9.141 1 98.06 51 ILE B N 1
ATOM 3832 C CA . ILE B 1 51 ? -0.239 43.188 9 1 98.06 51 ILE B CA 1
ATOM 3833 C C . ILE B 1 51 ? -0.901 42.312 10.055 1 98.06 51 ILE B C 1
ATOM 3835 O O . ILE B 1 51 ? -1.765 42.781 10.805 1 98.06 51 ILE B O 1
ATOM 3839 N N . VAL B 1 52 ? -0.484 41.125 10.133 1 97.25 52 VAL B N 1
ATOM 3840 C CA . VAL B 1 52 ? -1.053 40.125 11.047 1 97.25 52 VAL B CA 1
ATOM 3841 C C . VAL B 1 52 ? -0.751 40.531 12.492 1 97.25 52 VAL B C 1
ATOM 3843 O O . VAL B 1 52 ? -1.609 40.406 13.367 1 97.25 52 VAL B O 1
ATOM 3846 N N . GLY B 1 53 ? 0.476 40.969 12.688 1 98 53 GLY B N 1
ATOM 3847 C CA . GLY B 1 53 ? 0.861 41.438 14.008 1 98 53 GLY B CA 1
ATOM 3848 C C . GLY B 1 53 ? 0.029 42.625 14.492 1 98 53 GLY B C 1
ATOM 3849 O O . GLY B 1 53 ? -0.306 42.688 15.672 1 98 53 GLY B O 1
ATOM 3850 N N . GLY B 1 54 ? -0.227 43.531 13.578 1 98.06 54 GLY B N 1
ATOM 3851 C CA . GLY B 1 54 ? -1.106 44.656 13.914 1 98.06 54 GLY B CA 1
ATOM 3852 C C . GLY B 1 54 ? -2.475 44.188 14.391 1 98.06 54 GLY B C 1
ATOM 3853 O O . GLY B 1 54 ? -2.979 44.688 15.406 1 98.06 54 GLY B O 1
ATOM 3854 N N . LEU B 1 55 ? -3.033 43.344 13.641 1 97.69 55 LEU B N 1
ATOM 3855 C CA . LEU B 1 55 ? -4.332 42.812 14.039 1 97.69 55 LEU B CA 1
ATOM 3856 C C . LEU B 1 55 ? -4.234 42.062 15.375 1 97.69 55 LEU B C 1
ATOM 3858 O O . LEU B 1 55 ? -5.109 42.219 16.234 1 97.69 55 LEU B O 1
ATOM 3862 N N . ALA B 1 56 ? -3.201 41.281 15.57 1 97.69 56 ALA B N 1
ATOM 3863 C CA . ALA B 1 56 ? -3 40.562 16.812 1 97.69 56 ALA B CA 1
ATOM 3864 C C . ALA B 1 56 ? -2.965 41.5 18.016 1 97.69 56 ALA B C 1
ATOM 3866 O O . ALA B 1 56 ? -3.586 41.219 19.047 1 97.69 56 ALA B O 1
ATOM 3867 N N . LYS B 1 57 ? -2.248 42.594 17.891 1 98.25 57 LYS B N 1
ATOM 3868 C CA . LYS B 1 57 ? -2.152 43.594 18.969 1 98.25 57 LYS B CA 1
ATOM 3869 C C . LYS B 1 57 ? -3.516 44.188 19.281 1 98.25 57 LYS B C 1
ATOM 3871 O O . LYS B 1 57 ? -3.875 44.344 20.438 1 98.25 57 LYS B O 1
ATOM 3876 N N . ARG B 1 58 ? -4.285 44.438 18.234 1 98.25 58 ARG B N 1
ATOM 3877 C CA . ARG B 1 58 ? -5.617 45 18.438 1 98.25 58 ARG B CA 1
ATOM 3878 C C . ARG B 1 58 ? -6.543 44 19.109 1 98.25 58 ARG B C 1
ATOM 3880 O O . ARG B 1 58 ? -7.367 44.375 19.953 1 98.25 58 ARG B O 1
ATOM 3887 N N . MET B 1 59 ? -6.41 42.75 18.719 1 97.38 59 MET B N 1
ATOM 3888 C CA . MET B 1 59 ? -7.227 41.719 19.328 1 97.38 59 MET B CA 1
ATOM 3889 C C . MET B 1 59 ? -6.938 41.594 20.812 1 97.38 59 MET B C 1
ATOM 3891 O O . MET B 1 59 ? -7.863 41.469 21.625 1 97.38 59 MET B O 1
ATOM 3895 N N . VAL B 1 60 ? -5.688 41.625 21.188 1 97.69 60 VAL B N 1
ATOM 3896 C CA . VAL B 1 60 ? -5.27 41.469 22.578 1 97.69 60 VAL B CA 1
ATOM 3897 C C . VAL B 1 60 ? -5.715 42.688 23.391 1 97.69 60 VAL B C 1
ATOM 3899 O O . VAL B 1 60 ? -6.18 42.562 24.516 1 97.69 60 VAL B O 1
ATOM 3902 N N . GLU B 1 61 ? -5.539 43.844 22.797 1 97.75 61 GLU B N 1
ATOM 3903 C CA . GLU B 1 61 ? -5.969 45.062 23.438 1 97.75 61 GLU B CA 1
ATOM 3904 C C . GLU B 1 61 ? -7.469 45.062 23.703 1 97.75 61 GLU B C 1
ATOM 3906 O O . GLU B 1 61 ? -7.906 45.406 24.812 1 97.75 61 GLU B O 1
ATOM 3911 N N . LYS B 1 62 ? -8.18 44.688 22.734 1 97.56 62 LYS B N 1
ATOM 3912 C CA . LYS B 1 62 ? -9.633 44.625 22.875 1 97.56 62 LYS B CA 1
ATOM 3913 C C . LYS B 1 62 ? -10.039 43.656 23.984 1 97.56 62 LYS B C 1
ATOM 3915 O O . LYS B 1 62 ? -10.953 43.938 24.75 1 97.56 62 LYS B O 1
ATOM 3920 N N . ALA B 1 63 ? -9.367 42.531 24.031 1 96.56 63 ALA B N 1
ATOM 3921 C CA . ALA B 1 63 ? -9.695 41.5 24.984 1 96.56 63 ALA B CA 1
ATOM 3922 C C . ALA B 1 63 ? -9.273 41.906 26.406 1 96.56 63 ALA B C 1
ATOM 3924 O O . ALA B 1 63 ? -9.734 41.312 27.391 1 96.56 63 ALA B O 1
ATOM 3925 N N . GLY B 1 64 ? -8.352 42.812 26.562 1 96.81 64 GLY B N 1
ATOM 3926 C CA . GLY B 1 64 ? -7.895 43.281 27.844 1 96.81 64 GLY B CA 1
ATOM 3927 C C . GLY B 1 64 ? -6.996 42.281 28.562 1 96.81 64 GLY B C 1
ATOM 3928 O O . GLY B 1 64 ? -7.031 42.188 29.797 1 96.81 64 GLY B O 1
ATOM 3929 N N . VAL B 1 65 ? -6.367 41.531 27.844 1 95.88 65 VAL B N 1
ATOM 3930 C CA . VAL B 1 65 ? -5.473 40.562 28.453 1 95.88 65 VAL B CA 1
ATOM 3931 C C . VAL B 1 65 ? -4.031 41.031 28.359 1 95.88 65 VAL B C 1
ATOM 3933 O O . VAL B 1 65 ? -3.699 41.844 27.484 1 95.88 65 VAL B O 1
ATOM 3936 N N . GLY B 1 66 ? -3.127 40.594 29.219 1 95.81 66 GLY B N 1
ATOM 3937 C CA . GLY B 1 66 ? -1.769 41.094 29.375 1 95.81 66 GLY B CA 1
ATOM 3938 C C . GLY B 1 66 ? -0.767 40.375 28.5 1 95.81 66 GLY B C 1
ATOM 3939 O O . GLY B 1 66 ? 0.343 40.062 28.938 1 95.81 66 GLY B O 1
ATOM 3940 N N . ILE B 1 67 ? -1.143 40 27.297 1 97.81 67 ILE B N 1
ATOM 3941 C CA . ILE B 1 67 ? -0.222 39.344 26.359 1 97.81 67 ILE B CA 1
ATOM 3942 C C . ILE B 1 67 ? 0.605 40.375 25.625 1 97.81 67 ILE B C 1
ATOM 3944 O O . ILE B 1 67 ? 0.053 41.312 25.031 1 97.81 67 ILE B O 1
ATOM 3948 N N . ASN B 1 68 ? 1.904 40.312 25.719 1 98.38 68 ASN B N 1
ATOM 3949 C CA . ASN B 1 68 ? 2.791 41.156 24.922 1 98.38 68 ASN B CA 1
ATOM 3950 C C . ASN B 1 68 ? 3.086 40.531 23.562 1 98.38 68 ASN B C 1
ATOM 3952 O O . ASN B 1 68 ? 3.734 39.5 23.484 1 98.38 68 ASN B O 1
ATOM 3956 N N . ILE B 1 69 ? 2.645 41.188 22.531 1 98.56 69 ILE B N 1
ATOM 3957 C CA . ILE B 1 69 ? 2.895 40.688 21.172 1 98.56 69 ILE B CA 1
ATOM 3958 C C . ILE B 1 69 ? 4.207 41.281 20.656 1 98.56 69 ILE B C 1
ATOM 3960 O O . ILE B 1 69 ? 4.363 42.5 20.562 1 98.56 69 ILE B O 1
ATOM 3964 N N . HIS B 1 70 ? 5.113 40.406 20.328 1 98.75 70 HIS B N 1
ATOM 3965 C CA . HIS B 1 70 ? 6.391 40.781 19.734 1 98.75 70 HIS B CA 1
ATOM 3966 C C . HIS B 1 70 ? 6.5 40.344 18.281 1 98.75 70 HIS B C 1
ATOM 3968 O O . HIS B 1 70 ? 6.184 39.188 17.969 1 98.75 70 HIS B O 1
ATOM 3974 N N . LEU B 1 71 ? 6.789 41.281 17.406 1 98.75 71 LEU B N 1
ATOM 3975 C CA . LEU B 1 71 ? 7.082 40.938 16.016 1 98.75 71 LEU B CA 1
ATOM 3976 C C . LEU B 1 71 ? 8.586 40.969 15.758 1 98.75 71 LEU B C 1
ATOM 3978 O O . LEU B 1 71 ? 9.281 41.906 16.172 1 98.75 71 LEU B O 1
ATOM 3982 N N . THR B 1 72 ? 9.117 39.938 15.133 1 98.81 72 THR B N 1
ATOM 3983 C CA . THR B 1 72 ? 10.555 39.906 14.906 1 98.81 72 THR B CA 1
ATOM 3984 C C . THR B 1 72 ? 10.891 39.062 13.68 1 98.81 72 THR B C 1
ATOM 3986 O O . THR B 1 72 ? 10.102 38.219 13.266 1 98.81 72 THR B O 1
ATOM 3989 N N . LEU B 1 73 ? 11.961 39.344 13.023 1 98.62 73 LEU B N 1
ATOM 3990 C CA . LEU B 1 73 ? 12.523 38.531 11.953 1 98.62 73 LEU B CA 1
ATOM 3991 C C . LEU B 1 73 ? 13.672 37.656 12.469 1 98.62 73 LEU B C 1
ATOM 3993 O O . LEU B 1 73 ? 14.25 36.875 11.711 1 98.62 73 LEU B O 1
ATOM 3997 N N . ASP B 1 74 ? 13.922 37.781 13.758 1 98.62 74 ASP B N 1
ATOM 3998 C CA . ASP B 1 74 ? 14.984 37.031 14.406 1 98.62 74 ASP B CA 1
ATOM 3999 C C . ASP B 1 74 ? 14.422 35.812 15.156 1 98.62 74 ASP B C 1
ATOM 4001 O O . ASP B 1 74 ? 14.016 35.938 16.312 1 98.62 74 ASP B O 1
ATOM 4005 N N . ARG B 1 75 ? 14.57 34.719 14.57 1 98.44 75 ARG B N 1
ATOM 4006 C CA . ARG B 1 75 ? 14.023 33.5 15.102 1 98.44 75 ARG B CA 1
ATOM 4007 C C . ARG B 1 75 ? 14.672 33.125 16.438 1 98.44 75 ARG B C 1
ATOM 4009 O O . ARG B 1 75 ? 13.992 32.656 17.359 1 98.44 75 ARG B O 1
ATOM 4016 N N . ARG B 1 76 ? 15.938 33.375 16.562 1 98.75 76 ARG B N 1
ATOM 4017 C CA . ARG B 1 76 ? 16.672 33 17.766 1 98.75 76 ARG B CA 1
ATOM 4018 C C . ARG B 1 76 ? 16.203 33.844 18.969 1 98.75 76 ARG B C 1
ATOM 4020 O O . ARG B 1 76 ? 16.062 33.312 20.078 1 98.75 76 ARG B O 1
ATOM 4027 N N . GLU B 1 77 ? 15.984 35.094 18.672 1 98.69 77 GLU B N 1
ATOM 4028 C CA . GLU B 1 77 ? 15.43 35.969 19.719 1 98.69 77 GLU B CA 1
ATOM 4029 C C . GLU B 1 77 ? 14.109 35.406 20.234 1 98.69 77 GLU B C 1
ATOM 4031 O O . GLU B 1 77 ? 13.883 35.375 21.453 1 98.69 77 GLU B O 1
ATOM 4036 N N . ALA B 1 78 ? 13.273 35 19.359 1 98.81 78 ALA B N 1
ATOM 4037 C CA . ALA B 1 78 ? 11.945 34.5 19.703 1 98.81 78 ALA B CA 1
ATOM 4038 C C . ALA B 1 78 ? 12.031 33.188 20.469 1 98.81 78 ALA B C 1
ATOM 4040 O O . ALA B 1 78 ? 11.297 32.969 21.422 1 98.81 78 ALA B O 1
ATOM 4041 N N . ILE B 1 79 ? 12.93 32.281 20.094 1 98.88 79 ILE B N 1
ATOM 4042 C CA . ILE B 1 79 ? 13.008 30.906 20.625 1 98.88 79 ILE B CA 1
ATOM 4043 C C . ILE B 1 79 ? 13.688 30.938 22 1 98.88 79 ILE B C 1
ATOM 4045 O O . ILE B 1 79 ? 13.375 30.109 22.859 1 98.88 79 ILE B O 1
ATOM 4049 N N . LYS B 1 80 ? 14.555 31.938 22.234 1 98.75 80 LYS B N 1
ATOM 4050 C CA . LYS B 1 80 ? 15.289 31.984 23.5 1 98.75 80 LYS B CA 1
ATOM 4051 C C . LYS B 1 80 ? 14.344 31.953 24.688 1 98.75 80 LYS B C 1
ATOM 4053 O O . LYS B 1 80 ? 13.438 32.781 24.812 1 98.75 80 LYS B O 1
ATOM 4058 N N . ASP B 1 81 ? 14.477 30.906 25.547 1 98 81 ASP B N 1
ATOM 4059 C CA . ASP B 1 81 ? 13.781 30.703 26.828 1 98 81 ASP B CA 1
ATOM 4060 C C . ASP B 1 81 ? 12.289 30.469 26.594 1 98 81 ASP B C 1
ATOM 4062 O O . ASP B 1 81 ? 11.477 30.641 27.516 1 98 81 ASP B O 1
ATOM 4066 N N . ALA B 1 82 ? 11.906 30.156 25.391 1 98.56 82 ALA B N 1
ATOM 4067 C CA . ALA B 1 82 ? 10.5 29.859 25.109 1 98.56 82 ALA B CA 1
ATOM 4068 C C . ALA B 1 82 ? 10.062 28.594 25.828 1 98.56 82 ALA B C 1
ATOM 4070 O O . ALA B 1 82 ? 10.844 27.656 25.969 1 98.56 82 ALA B O 1
ATOM 4071 N N . ASP B 1 83 ? 8.836 28.609 26.281 1 98.19 83 ASP B N 1
ATOM 4072 C CA . ASP B 1 83 ? 8.227 27.422 26.859 1 98.19 83 ASP B CA 1
ATOM 4073 C C . ASP B 1 83 ? 7.637 26.516 25.766 1 98.19 83 ASP B C 1
ATOM 4075 O O . ASP B 1 83 ? 7.641 25.297 25.891 1 98.19 83 ASP B O 1
ATOM 4079 N N . PHE B 1 84 ? 7.066 27.156 24.812 1 98.38 84 PHE B N 1
ATOM 4080 C CA . PHE B 1 84 ? 6.5 26.484 23.656 1 98.38 84 PHE B CA 1
ATOM 4081 C C . PHE B 1 84 ? 6.957 27.156 22.359 1 98.38 84 PHE B C 1
ATOM 4083 O O . PHE B 1 84 ? 7.125 28.375 22.328 1 98.38 84 PHE B O 1
ATOM 4090 N N . VAL B 1 85 ? 7.184 26.375 21.359 1 98.75 85 VAL B N 1
ATOM 4091 C CA . VAL B 1 85 ? 7.406 26.828 20 1 98.75 85 VAL B CA 1
ATOM 4092 C C . VAL B 1 85 ? 6.344 26.219 19.078 1 98.75 85 VAL B C 1
ATOM 4094 O O . VAL B 1 85 ? 6.141 25.016 19.062 1 98.75 85 VAL B O 1
ATOM 4097 N N . VAL B 1 86 ? 5.598 27.062 18.375 1 97.88 86 VAL B N 1
ATOM 4098 C CA . VAL B 1 86 ? 4.586 26.641 17.406 1 97.88 86 VAL B CA 1
ATOM 4099 C C . VAL B 1 86 ? 5.09 26.906 15.984 1 97.88 86 VAL B C 1
ATOM 4101 O O . VAL B 1 86 ? 5.629 27.969 15.695 1 97.88 86 VAL B O 1
ATOM 4104 N N . THR B 1 87 ? 4.949 25.891 15.141 1 98.06 87 THR B N 1
ATOM 4105 C CA . THR B 1 87 ? 5.332 26.109 13.75 1 98.06 87 THR B CA 1
ATOM 4106 C C . THR B 1 87 ? 4.109 26.062 12.836 1 98.06 87 THR B C 1
ATOM 4108 O O . THR B 1 87 ? 3.232 25.219 13.008 1 98.06 87 THR B O 1
ATOM 4111 N N . GLN B 1 88 ? 4.02 26.953 11.953 1 97.06 88 GLN B N 1
ATOM 4112 C CA . GLN B 1 88 ? 2.963 27.047 10.953 1 97.06 88 GLN B CA 1
ATOM 4113 C C . GLN B 1 88 ? 3.463 27.75 9.688 1 97.06 88 GLN B C 1
ATOM 4115 O O . GLN B 1 88 ? 2.752 28.562 9.102 1 97.06 88 GLN B O 1
ATOM 4120 N N . PHE B 1 89 ? 4.66 27.484 9.281 1 97.38 89 PHE B N 1
ATOM 4121 C CA . PHE B 1 89 ? 5.305 28.172 8.172 1 97.38 89 PHE B CA 1
ATOM 4122 C C . PHE B 1 89 ? 5.184 27.375 6.883 1 97.38 89 PHE B C 1
ATOM 4124 O O . PHE B 1 89 ? 4.832 26.188 6.914 1 97.38 89 PHE B O 1
ATOM 4131 N N . ARG B 1 90 ? 5.344 28.016 5.781 1 97.44 90 ARG B N 1
ATOM 4132 C CA . ARG B 1 90 ? 5.387 27.438 4.445 1 97.44 90 ARG B CA 1
ATOM 4133 C C . ARG B 1 90 ? 6.621 27.906 3.682 1 97.44 90 ARG B C 1
ATOM 4135 O O . ARG B 1 90 ? 6.656 29.016 3.164 1 97.44 90 ARG B O 1
ATOM 4142 N N . VAL B 1 91 ? 7.582 27.031 3.557 1 98.31 91 VAL B N 1
ATOM 4143 C CA . VAL B 1 91 ? 8.797 27.359 2.818 1 98.31 91 VAL B CA 1
ATOM 4144 C C . VAL B 1 91 ? 8.469 27.531 1.338 1 98.31 91 VAL B C 1
ATOM 4146 O O . VAL B 1 91 ? 7.887 26.641 0.716 1 98.31 91 VAL B O 1
ATOM 4149 N N . GLY B 1 92 ? 8.852 28.672 0.796 1 97 92 GLY B N 1
ATOM 4150 C CA . GLY B 1 92 ? 8.523 29 -0.583 1 97 92 GLY B CA 1
ATOM 4151 C C . GLY B 1 92 ? 7.188 29.703 -0.728 1 97 92 GLY B C 1
ATOM 4152 O O . GLY B 1 92 ? 6.797 30.078 -1.833 1 97 92 GLY B O 1
ATOM 4153 N N . ARG B 1 93 ? 6.426 29.922 0.374 1 96.19 93 ARG B N 1
ATOM 4154 C CA . ARG B 1 93 ? 5.18 30.688 0.438 1 96.19 93 ARG B CA 1
ATOM 4155 C C . ARG B 1 93 ? 4.145 30.125 -0.527 1 96.19 93 ARG B C 1
ATOM 4157 O O . ARG B 1 93 ? 4.211 28.953 -0.906 1 96.19 93 ARG B O 1
ATOM 4164 N N . ILE B 1 94 ? 3.113 30.844 -0.782 1 95.81 94 ILE B N 1
ATOM 4165 C CA . ILE B 1 94 ? 1.945 30.359 -1.515 1 95.81 94 ILE B CA 1
ATOM 4166 C C . ILE B 1 94 ? 2.342 30.016 -2.947 1 95.81 94 ILE B C 1
ATOM 4168 O O . ILE B 1 94 ? 1.763 29.109 -3.557 1 95.81 94 ILE B O 1
ATOM 4172 N N . ASP B 1 95 ? 3.352 30.656 -3.469 1 96.62 95 ASP B N 1
ATOM 4173 C CA . ASP B 1 95 ? 3.801 30.359 -4.828 1 96.62 95 ASP B CA 1
ATOM 4174 C C . ASP B 1 95 ? 4.348 28.938 -4.934 1 96.62 95 ASP B C 1
ATOM 4176 O O . ASP B 1 95 ? 4.18 28.281 -5.961 1 96.62 95 ASP B O 1
ATOM 4180 N N . ALA B 1 96 ? 5.031 28.5 -3.881 1 97.38 96 ALA B N 1
ATOM 4181 C CA . ALA B 1 96 ? 5.516 27.125 -3.865 1 97.38 96 ALA B CA 1
ATOM 4182 C C . ALA B 1 96 ? 4.359 26.141 -3.85 1 97.38 96 ALA B C 1
ATOM 4184 O O . ALA B 1 96 ? 4.43 25.078 -4.477 1 97.38 96 ALA B O 1
ATOM 4185 N N . ARG B 1 97 ? 3.301 26.453 -3.102 1 97.06 97 ARG B N 1
ATOM 4186 C CA . ARG B 1 97 ? 2.119 25.594 -3.1 1 97.06 97 ARG B CA 1
ATOM 4187 C C . ARG B 1 97 ? 1.538 25.453 -4.504 1 97.06 97 ARG B C 1
ATOM 4189 O O . ARG B 1 97 ? 1.139 24.359 -4.91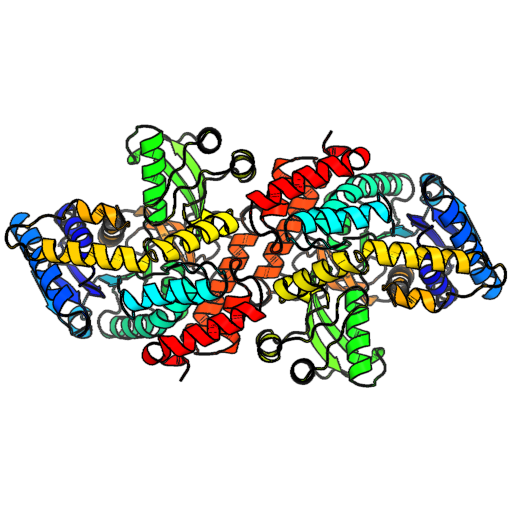4 1 97.06 97 ARG B O 1
ATOM 4196 N N . ILE B 1 98 ? 1.459 26.594 -5.188 1 97.44 98 ILE B N 1
ATOM 4197 C CA . ILE B 1 98 ? 0.917 26.594 -6.543 1 97.44 98 ILE B CA 1
ATOM 4198 C C . ILE B 1 98 ? 1.756 25.688 -7.438 1 97.44 98 ILE B C 1
ATOM 4200 O O . ILE B 1 98 ? 1.213 24.891 -8.203 1 97.44 98 ILE B O 1
ATOM 4204 N N . ARG B 1 99 ? 3.078 25.719 -7.328 1 97.44 99 ARG B N 1
ATOM 4205 C CA . ARG B 1 99 ? 3.955 24.828 -8.086 1 97.44 99 ARG B CA 1
ATOM 4206 C C . ARG B 1 99 ? 3.717 23.375 -7.699 1 97.44 99 ARG B C 1
ATOM 4208 O O . ARG B 1 99 ? 3.703 22.5 -8.562 1 97.44 99 ARG B O 1
ATOM 4215 N N . ASP B 1 100 ? 3.531 23.125 -6.395 1 97.81 100 ASP B N 1
ATOM 4216 C CA . ASP B 1 100 ? 3.293 21.781 -5.879 1 97.81 100 ASP B CA 1
ATOM 4217 C C . ASP B 1 100 ? 2.064 21.156 -6.535 1 97.81 100 ASP B C 1
ATOM 4219 O O . ASP B 1 100 ? 2.004 19.938 -6.707 1 97.81 100 ASP B O 1
ATOM 4223 N N . GLU B 1 101 ? 1.106 22 -6.82 1 97.44 101 GLU B N 1
ATOM 4224 C CA . GLU B 1 101 ? -0.13 21.5 -7.422 1 97.44 101 GLU B CA 1
ATOM 4225 C C . GLU B 1 101 ? 0.003 21.391 -8.938 1 97.44 101 GLU B C 1
ATOM 4227 O O . GLU B 1 101 ? -0.48 20.422 -9.539 1 97.44 101 GLU B O 1
ATOM 4232 N N . LYS B 1 102 ? 0.72 22.25 -9.555 1 97.44 102 LYS B N 1
ATOM 4233 C CA . LYS B 1 102 ? 0.775 22.344 -11.008 1 97.44 102 LYS B CA 1
ATOM 4234 C C . LYS B 1 102 ? 1.733 21.297 -11.586 1 97.44 102 LYS B C 1
ATOM 4236 O O . LYS B 1 102 ? 1.479 20.734 -12.656 1 97.44 102 LYS B O 1
ATOM 4241 N N . ILE B 1 103 ? 2.846 21.062 -10.922 1 98.25 103 ILE B N 1
ATOM 4242 C CA . ILE B 1 103 ? 3.875 20.172 -11.461 1 98.25 103 ILE B CA 1
ATOM 4243 C C . ILE B 1 103 ? 3.293 18.781 -11.672 1 98.25 103 ILE B C 1
ATOM 4245 O O . ILE B 1 103 ? 3.318 18.25 -12.789 1 98.25 103 ILE B O 1
ATOM 4249 N N . PRO B 1 104 ? 2.67 18.141 -10.633 1 98.44 104 PRO B N 1
ATOM 4250 C CA . PRO B 1 104 ? 2.115 16.812 -10.859 1 98.44 104 PRO B CA 1
ATOM 4251 C C . PRO B 1 104 ? 0.979 16.812 -11.883 1 98.44 104 PRO B C 1
ATOM 4253 O O . PRO B 1 104 ? 0.819 15.844 -12.633 1 98.44 104 PRO B O 1
ATOM 4256 N N . LEU B 1 105 ? 0.215 17.859 -11.906 1 97.75 105 LEU B N 1
ATOM 4257 C CA . LEU B 1 105 ? -0.938 17.938 -12.797 1 97.75 105 LEU B CA 1
ATOM 4258 C C . LEU B 1 105 ? -0.502 17.859 -14.258 1 97.75 105 LEU B C 1
ATOM 4260 O O . LEU B 1 105 ? -1.237 17.328 -15.102 1 97.75 105 LEU B O 1
ATOM 4264 N N . LYS B 1 106 ? 0.719 18.375 -14.547 1 97.19 106 LYS B N 1
ATOM 4265 C CA . LYS B 1 106 ? 1.287 18.281 -15.883 1 97.19 106 LYS B CA 1
ATOM 4266 C C . LYS B 1 106 ? 1.356 16.812 -16.344 1 97.19 106 LYS B C 1
ATOM 4268 O O . LYS B 1 106 ? 1.333 16.531 -17.547 1 97.19 106 LYS B O 1
ATOM 4273 N N . TYR B 1 107 ? 1.383 15.922 -15.438 1 97.5 107 TYR B N 1
ATOM 4274 C CA . TYR B 1 107 ? 1.558 14.508 -15.734 1 97.5 107 TYR B CA 1
ATOM 4275 C C . TYR B 1 107 ? 0.314 13.711 -15.359 1 97.5 107 TYR B C 1
ATOM 4277 O O . TYR B 1 107 ? 0.39 12.5 -15.125 1 97.5 107 TYR B O 1
ATOM 4285 N N . ASP B 1 108 ? -0.811 14.383 -15.125 1 96.69 108 ASP B N 1
ATOM 4286 C CA . ASP B 1 108 ? -2.092 13.766 -14.789 1 96.69 108 ASP B CA 1
ATOM 4287 C C . ASP B 1 108 ? -2.02 13.055 -13.438 1 96.69 108 ASP B C 1
ATOM 4289 O O . ASP B 1 108 ? -2.49 11.93 -13.297 1 96.69 108 ASP B O 1
ATOM 4293 N N . VAL B 1 109 ? -1.352 13.648 -12.578 1 97.75 109 VAL B N 1
ATOM 4294 C CA . VAL B 1 109 ? -1.24 13.164 -11.203 1 97.75 109 VAL B CA 1
ATOM 4295 C C . VAL B 1 109 ? -1.749 14.234 -10.234 1 97.75 109 VAL B C 1
ATOM 4297 O O . VAL B 1 109 ? -1.528 15.43 -10.445 1 97.75 109 VAL B O 1
ATOM 4300 N N . ILE B 1 110 ? -2.461 13.789 -9.242 1 95.88 110 ILE B N 1
ATOM 4301 C CA . ILE B 1 110 ? -2.973 14.711 -8.234 1 95.88 110 ILE B CA 1
ATOM 4302 C C . ILE B 1 110 ? -1.809 15.336 -7.473 1 95.88 110 ILE B C 1
ATOM 4304 O O . ILE B 1 110 ? -0.972 14.625 -6.91 1 95.88 110 ILE B O 1
ATOM 4308 N N . GLY B 1 111 ? -1.719 16.625 -7.754 1 90.44 111 GLY B N 1
ATOM 4309 C CA . GLY B 1 111 ? -0.875 17.391 -6.852 1 90.44 111 GLY B CA 1
ATOM 4310 C C . GLY B 1 111 ? -1.642 18 -5.695 1 90.44 111 GLY B C 1
ATOM 4311 O O . GLY B 1 111 ? -2.766 18.484 -5.875 1 90.44 111 GLY B O 1
ATOM 4312 N N . GLN B 1 112 ? -1.438 17.75 -4.426 1 89.75 112 GLN B N 1
ATOM 4313 C CA . GLN B 1 112 ? -2.053 18.297 -3.223 1 89.75 112 GLN B CA 1
ATOM 4314 C C . GLN B 1 112 ? -0.993 18.75 -2.221 1 89.75 112 GLN B C 1
ATOM 4316 O O . GLN B 1 112 ? 0.117 18.203 -2.199 1 89.75 112 GLN B O 1
ATOM 4321 N N . GLU B 1 113 ? -1.316 19.766 -1.497 1 90 113 GLU B N 1
ATOM 4322 C CA . GLU B 1 113 ? -0.329 20.469 -0.681 1 90 113 GLU B CA 1
ATOM 4323 C C . GLU B 1 113 ? 0.271 19.547 0.374 1 90 113 GLU B C 1
ATOM 4325 O O . GLU B 1 113 ? 1.417 19.734 0.79 1 90 113 GLU B O 1
ATOM 4330 N N . THR B 1 114 ? -0.478 18.562 0.793 1 93.69 114 THR B N 1
ATOM 4331 C CA . THR B 1 114 ? 0 17.812 1.948 1 93.69 114 THR B CA 1
ATOM 4332 C C . THR B 1 114 ? 0.109 16.328 1.62 1 93.69 114 THR B C 1
ATOM 4334 O O . THR B 1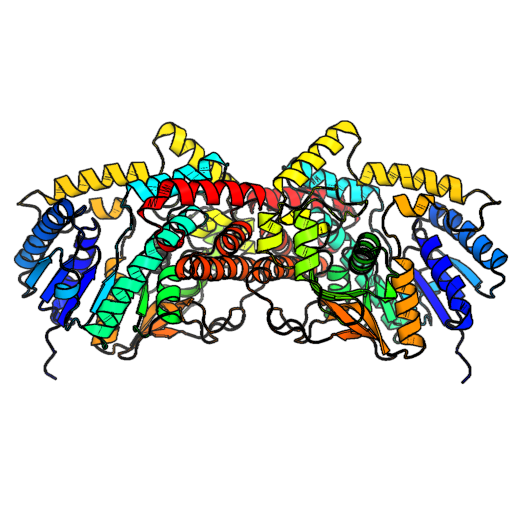 114 ? 0.687 15.562 2.389 1 93.69 114 THR B O 1
ATOM 4337 N N . THR B 1 115 ? -0.442 15.93 0.49 1 93.25 115 THR B N 1
ATOM 4338 C CA . THR B 1 115 ? -0.447 14.523 0.1 1 93.25 115 THR B CA 1
ATOM 4339 C C . THR B 1 115 ? 0.065 14.359 -1.328 1 93.25 115 THR B C 1
ATOM 4341 O O . THR B 1 115 ? 0.037 15.305 -2.117 1 93.25 115 THR B O 1
ATOM 4344 N N . GLY B 1 116 ? 0.572 13.211 -1.64 1 95.75 116 GLY B N 1
ATOM 4345 C CA . GLY B 1 116 ? 1.057 12.977 -2.99 1 95.75 116 GLY B CA 1
ATOM 4346 C C . GLY B 1 116 ? 2.338 13.727 -3.305 1 95.75 116 GLY B C 1
ATOM 4347 O O . GLY B 1 116 ? 3.07 14.117 -2.396 1 95.75 116 GLY B O 1
ATOM 4348 N N . PRO B 1 117 ? 2.594 13.938 -4.605 1 98.31 117 PRO B N 1
ATOM 4349 C CA . PRO B 1 117 ? 3.82 14.641 -4.992 1 98.31 117 PRO B CA 1
ATOM 4350 C C . PRO B 1 117 ? 3.863 16.078 -4.484 1 98.31 117 PRO B C 1
ATOM 4352 O O . PRO B 1 117 ? 4.945 16.609 -4.234 1 98.31 117 PRO B O 1
ATOM 4355 N N . GLY B 1 118 ? 2.699 16.688 -4.398 1 98.19 118 GLY B N 1
ATOM 4356 C CA . GLY B 1 118 ? 2.688 18.016 -3.801 1 98.19 118 GLY B CA 1
ATOM 4357 C C . GLY B 1 118 ? 3.156 18.031 -2.359 1 98.19 118 GLY B C 1
ATOM 4358 O O . GLY B 1 118 ? 3.953 18.875 -1.964 1 98.19 118 GLY B O 1
ATOM 4359 N N . GLY B 1 119 ? 2.602 17.078 -1.562 1 98.19 119 GLY B N 1
ATOM 4360 C CA . GLY B 1 119 ? 3.059 16.922 -0.19 1 98.19 119 GLY B CA 1
ATOM 4361 C C . GLY B 1 119 ? 4.527 16.562 -0.088 1 98.19 119 GLY B C 1
ATOM 4362 O O . GLY B 1 119 ? 5.223 17.016 0.823 1 98.19 119 GLY B O 1
ATOM 4363 N N . PHE B 1 120 ? 4.977 15.758 -1.036 1 98.81 120 PHE B N 1
ATOM 4364 C CA . PHE B 1 120 ? 6.391 15.406 -1.107 1 98.81 120 PHE B CA 1
ATOM 4365 C C . PHE B 1 120 ? 7.246 16.656 -1.285 1 98.81 120 PHE B C 1
ATOM 4367 O O . PHE B 1 120 ? 8.219 16.859 -0.555 1 98.81 120 PHE B O 1
ATOM 4374 N N . ALA B 1 121 ? 6.902 17.469 -2.246 1 98.81 121 ALA B N 1
ATOM 4375 C CA . ALA B 1 121 ? 7.656 18.688 -2.539 1 98.81 121 ALA B CA 1
ATOM 4376 C C . ALA B 1 121 ? 7.672 19.625 -1.334 1 98.81 121 ALA B C 1
ATOM 4378 O O . ALA B 1 121 ? 8.719 20.172 -0.985 1 98.81 121 ALA B O 1
ATOM 4379 N N . LYS B 1 122 ? 6.527 19.797 -0.746 1 98.75 122 LYS B N 1
ATOM 4380 C CA . LYS B 1 122 ? 6.441 20.641 0.441 1 98.75 122 LYS B CA 1
ATOM 4381 C C . LYS B 1 122 ? 7.336 20.109 1.558 1 98.75 122 LYS B C 1
ATOM 4383 O O . LYS B 1 122 ? 8.031 20.875 2.223 1 98.75 122 LYS B O 1
ATOM 4388 N N . ALA B 1 123 ? 7.316 18.812 1.78 1 98.81 123 ALA B N 1
ATOM 4389 C CA . ALA B 1 123 ? 8.141 18.188 2.816 1 98.81 123 ALA B CA 1
ATOM 4390 C C . ALA B 1 123 ? 9.625 18.422 2.541 1 98.81 123 ALA B C 1
ATOM 4392 O O . ALA B 1 123 ? 10.391 18.734 3.455 1 98.81 123 ALA B O 1
ATOM 4393 N N . GLN B 1 124 ? 10 18.266 1.275 1 98.81 124 GLN B N 1
ATOM 4394 C CA . GLN B 1 124 ? 11.406 18.406 0.923 1 98.81 124 GLN B CA 1
ATOM 4395 C C . GLN B 1 124 ? 11.906 19.828 1.207 1 98.81 124 GLN B C 1
ATOM 4397 O O . GLN B 1 124 ? 13.055 20.016 1.608 1 98.81 124 GLN B O 1
ATOM 4402 N N . ARG B 1 125 ? 11.055 20.797 0.972 1 98.81 125 ARG B N 1
ATOM 4403 C CA . ARG B 1 125 ? 11.438 22.172 1.264 1 98.81 125 ARG B CA 1
ATOM 4404 C C . ARG B 1 125 ? 11.445 22.438 2.766 1 98.81 125 ARG B C 1
ATOM 4406 O O . ARG B 1 125 ? 12.273 23.203 3.264 1 98.81 125 ARG B O 1
ATOM 4413 N N . THR B 1 126 ? 10.617 21.781 3.514 1 98.88 126 THR B N 1
ATOM 4414 C CA . THR B 1 126 ? 10.359 22.078 4.914 1 98.88 126 THR B CA 1
ATOM 4415 C C . THR B 1 126 ? 11.383 21.406 5.816 1 98.88 126 THR B C 1
ATOM 4417 O O . THR B 1 126 ? 11.781 21.969 6.844 1 98.88 126 THR B O 1
ATOM 4420 N N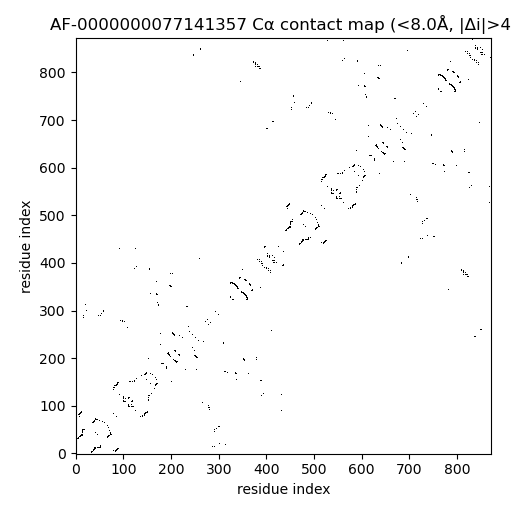 . ILE B 1 127 ? 11.883 20.25 5.469 1 98.88 127 ILE B N 1
ATOM 4421 C CA . ILE B 1 127 ? 12.68 19.375 6.332 1 98.88 127 ILE B CA 1
ATOM 4422 C C . ILE B 1 127 ? 13.977 20.094 6.723 1 98.88 127 ILE B C 1
ATOM 4424 O O . ILE B 1 127 ? 14.312 20.172 7.906 1 98.88 127 ILE B O 1
ATOM 4428 N N . PRO B 1 128 ? 14.727 20.75 5.777 1 98.69 128 PRO B N 1
ATOM 4429 C CA . PRO B 1 128 ? 15.945 21.438 6.227 1 98.69 128 PRO B CA 1
ATOM 4430 C C . PRO B 1 128 ? 15.648 22.594 7.184 1 98.69 128 PRO B C 1
ATOM 4432 O O . PRO B 1 128 ? 16.406 22.828 8.125 1 98.69 128 PRO B O 1
ATOM 4435 N N . VAL B 1 129 ? 14.547 23.234 7.004 1 98.81 129 VAL B N 1
ATOM 4436 C CA . VAL B 1 129 ? 14.211 24.422 7.793 1 98.81 129 VAL B CA 1
ATOM 4437 C C . VAL B 1 129 ? 13.789 24 9.195 1 98.81 129 VAL B C 1
ATOM 4439 O O . VAL B 1 129 ? 14.203 24.609 10.188 1 98.81 129 VAL B O 1
ATOM 4442 N N . ILE B 1 130 ? 12.969 22.938 9.305 1 98.94 130 ILE B N 1
ATOM 4443 C CA . ILE B 1 130 ? 12.516 22.5 10.625 1 98.94 130 ILE B CA 1
ATOM 4444 C C . ILE B 1 130 ? 13.703 21.984 11.43 1 98.94 130 ILE B C 1
ATOM 4446 O O . ILE B 1 130 ? 13.75 22.141 12.656 1 98.94 130 ILE B O 1
ATOM 4450 N N . LEU B 1 131 ? 14.609 21.328 10.766 1 98.88 131 LEU B N 1
ATOM 4451 C CA . LEU B 1 131 ? 15.805 20.859 11.453 1 98.88 131 LEU B CA 1
ATOM 4452 C C . LEU B 1 131 ? 16.625 22.031 11.984 1 98.88 131 LEU B C 1
ATOM 4454 O O . LEU B 1 131 ? 17.172 21.969 13.086 1 98.88 131 LEU B O 1
ATOM 4458 N N . ASP B 1 132 ? 16.688 23.094 11.203 1 98.62 132 ASP B N 1
ATOM 4459 C CA . ASP B 1 132 ? 17.375 24.297 11.656 1 98.62 132 ASP B CA 1
ATOM 4460 C C . ASP B 1 132 ? 16.672 24.922 12.859 1 98.62 132 ASP B C 1
ATOM 4462 O O . ASP B 1 132 ? 17.312 25.375 13.797 1 98.62 132 ASP B O 1
ATOM 4466 N N . VAL B 1 133 ? 15.375 24.953 12.797 1 98.88 133 VAL B N 1
ATOM 4467 C CA . VAL B 1 133 ? 14.586 25.469 13.914 1 98.88 133 VAL B CA 1
ATOM 4468 C C . VAL B 1 133 ? 14.867 24.625 15.164 1 98.88 133 VAL B C 1
ATOM 4470 O O . VAL B 1 133 ? 15.023 25.188 16.25 1 98.88 133 VAL B O 1
ATOM 4473 N N . CYS B 1 134 ? 14.906 23.344 15 1 98.88 134 CYS B N 1
ATOM 4474 C CA . CYS B 1 134 ? 15.117 22.438 16.125 1 98.88 134 CYS B CA 1
ATOM 4475 C C . CYS B 1 134 ? 16.5 22.625 16.719 1 98.88 134 CYS B C 1
ATOM 4477 O O . CYS B 1 134 ? 16.688 22.484 17.938 1 98.88 134 CYS B O 1
ATOM 4479 N N . LYS B 1 135 ? 17.453 22.922 15.867 1 98.81 135 LYS B N 1
ATOM 4480 C CA . LYS B 1 135 ? 18.781 23.25 16.391 1 98.81 135 LYS B CA 1
ATOM 4481 C C . LYS B 1 135 ? 18.719 24.438 17.344 1 98.81 135 LYS B C 1
ATOM 4483 O O . LYS B 1 135 ? 19.328 24.406 18.422 1 98.81 135 LYS B O 1
ATOM 4488 N N . ASP B 1 136 ? 18.047 25.469 16.938 1 98.88 136 ASP B N 1
ATOM 4489 C CA . ASP B 1 136 ? 17.859 26.641 17.781 1 98.88 136 ASP B CA 1
ATOM 4490 C C . ASP B 1 136 ? 17.125 26.266 19.078 1 98.88 136 ASP B C 1
ATOM 4492 O O . ASP B 1 136 ? 17.484 26.75 20.156 1 98.88 136 ASP B O 1
ATOM 4496 N N . ILE B 1 137 ? 16.125 25.406 19 1 98.94 137 ILE B N 1
ATOM 4497 C CA . ILE B 1 137 ? 15.367 25.016 20.188 1 98.94 137 ILE B CA 1
ATOM 4498 C C . ILE B 1 137 ? 16.281 24.281 21.156 1 98.94 137 ILE B C 1
ATOM 4500 O O . ILE B 1 137 ? 16.281 24.578 22.359 1 98.94 137 ILE B O 1
ATOM 4504 N N . GLU B 1 138 ? 17 23.359 20.656 1 98.88 138 GLU B N 1
ATOM 4505 C CA . GLU B 1 138 ? 17.891 22.562 21.5 1 98.88 138 GLU B CA 1
ATOM 4506 C C . GLU B 1 138 ? 18.891 23.453 22.234 1 98.88 138 GLU B C 1
ATOM 4508 O O . GLU B 1 138 ? 19.25 23.188 23.375 1 98.88 138 GLU B O 1
ATOM 4513 N N . GLU B 1 139 ? 19.297 24.531 21.562 1 98.81 139 GLU B N 1
ATOM 4514 C CA . GLU B 1 139 ? 20.312 25.422 22.109 1 98.81 139 GLU B CA 1
ATOM 4515 C C . GLU B 1 139 ? 19.688 26.438 23.062 1 98.81 139 GLU B C 1
ATOM 4517 O O . GLU B 1 139 ? 20.219 26.719 24.141 1 98.81 139 GLU B O 1
ATOM 4522 N N . LEU B 1 140 ? 18.562 27.016 22.703 1 98.88 140 LEU B N 1
ATOM 4523 C CA . LEU B 1 140 ? 18.094 28.25 23.328 1 98.88 140 LEU B CA 1
ATOM 4524 C C . LEU B 1 140 ? 16.906 27.984 24.234 1 98.88 140 LEU B C 1
ATOM 4526 O O . LEU B 1 140 ? 16.562 28.812 25.078 1 98.88 140 LEU B O 1
ATOM 4530 N N . ALA B 1 141 ? 16.25 26.844 24.031 1 98.69 141 ALA B N 1
ATOM 4531 C CA . ALA B 1 141 ? 15.062 26.469 24.797 1 98.69 141 ALA B CA 1
ATOM 4532 C C . ALA B 1 141 ? 14.93 24.953 24.906 1 98.69 141 ALA B C 1
ATOM 4534 O O . ALA B 1 141 ? 13.922 24.391 24.484 1 98.69 141 ALA B O 1
ATOM 4535 N N . PRO B 1 142 ? 15.883 24.25 25.5 1 98.06 142 PRO B N 1
ATOM 4536 C CA . PRO B 1 142 ? 15.961 22.797 25.453 1 98.06 142 PRO B CA 1
ATOM 4537 C C . PRO B 1 142 ? 14.773 22.109 26.125 1 98.06 142 PRO B C 1
ATOM 4539 O O . PRO B 1 142 ? 14.516 20.938 25.891 1 98.06 142 PRO B O 1
ATOM 4542 N N . ASN B 1 143 ? 14.016 22.828 26.938 1 97.38 143 ASN B N 1
ATOM 4543 C CA . ASN B 1 143 ? 12.875 22.234 27.609 1 97.38 143 ASN B CA 1
ATOM 4544 C C . ASN B 1 143 ? 11.562 22.547 26.906 1 97.38 143 ASN B C 1
ATOM 4546 O O . ASN B 1 143 ? 10.5 22.078 27.312 1 97.38 143 ASN B O 1
ATOM 4550 N N . ALA B 1 144 ? 11.602 23.328 25.875 1 98.31 144 ALA B N 1
ATOM 4551 C CA . ALA B 1 144 ? 10.398 23.766 25.172 1 98.31 144 ALA B CA 1
ATOM 4552 C C . ALA B 1 144 ? 9.734 22.594 24.453 1 98.31 144 ALA B C 1
ATOM 4554 O O . ALA B 1 144 ? 10.406 21.656 24.031 1 98.31 144 ALA B O 1
ATOM 4555 N N . TRP B 1 145 ? 8.414 22.656 24.359 1 98.31 145 TRP B N 1
ATOM 4556 C CA . TRP B 1 145 ? 7.652 21.797 23.453 1 98.31 145 TRP B CA 1
ATOM 4557 C C . TRP B 1 145 ? 7.496 22.453 22.078 1 98.31 145 TRP B C 1
ATOM 4559 O O . TRP B 1 145 ? 7.172 23.625 21.984 1 98.31 145 TRP B O 1
ATOM 4569 N N . LEU B 1 146 ? 7.797 21.672 21.094 1 98.81 146 LEU B N 1
ATOM 4570 C CA . LEU B 1 146 ? 7.445 22.078 19.734 1 98.81 146 LEU B CA 1
ATOM 4571 C C . LEU B 1 146 ? 6.062 21.562 19.359 1 98.81 146 LEU B C 1
ATOM 4573 O O . LEU B 1 146 ? 5.836 20.344 19.312 1 98.81 146 LEU B O 1
ATOM 4577 N N . ILE B 1 147 ? 5.133 22.422 19.141 1 98.06 147 ILE B N 1
ATOM 4578 C CA . ILE B 1 147 ? 3.82 22.125 18.578 1 98.06 147 ILE B CA 1
ATOM 4579 C C . ILE B 1 147 ? 3.818 22.406 17.078 1 98.06 147 ILE B C 1
ATOM 4581 O O . ILE B 1 147 ? 3.758 23.562 16.656 1 98.06 147 ILE B O 1
ATOM 4585 N N . ASN B 1 148 ? 3.752 21.344 16.266 1 98 148 ASN B N 1
ATOM 4586 C CA . ASN B 1 148 ? 3.959 21.5 14.828 1 98 148 ASN B CA 1
ATOM 4587 C C . ASN B 1 148 ? 2.635 21.5 14.07 1 98 148 ASN B C 1
ATOM 4589 O O . ASN B 1 148 ? 1.921 20.5 14.039 1 98 148 ASN B O 1
ATOM 4593 N N . PHE B 1 149 ? 2.412 22.594 13.367 1 94.25 149 PHE B N 1
ATOM 4594 C CA . PHE B 1 149 ? 1.278 22.688 12.453 1 94.25 149 PHE B CA 1
ATOM 4595 C C . PHE B 1 149 ? 1.751 22.703 11.008 1 94.25 149 PHE B C 1
ATOM 4597 O O . PHE B 1 149 ? 0.939 22.625 10.078 1 94.25 149 PHE B O 1
ATOM 4604 N N . THR B 1 150 ? 2.996 22.875 10.875 1 97.06 150 THR B N 1
ATOM 4605 C CA . THR B 1 150 ? 3.523 22.938 9.516 1 97.06 150 THR B CA 1
ATOM 4606 C C . THR B 1 150 ? 3.264 21.641 8.773 1 97.06 150 THR B C 1
ATOM 4608 O O . THR B 1 150 ? 3.613 20.562 9.25 1 97.06 150 THR B O 1
ATOM 4611 N N . ASN B 1 151 ? 2.684 21.797 7.668 1 96.06 151 ASN B N 1
ATOM 4612 C CA . ASN B 1 151 ? 2.389 20.641 6.832 1 96.06 151 ASN B CA 1
ATOM 4613 C C . ASN B 1 151 ? 3.613 20.203 6.039 1 96.06 151 ASN B C 1
ATOM 4615 O O . ASN B 1 151 ? 4.488 21.016 5.73 1 96.06 151 ASN B O 1
ATOM 4619 N N . PRO B 1 152 ? 3.598 18.875 5.613 1 97.75 152 PRO B N 1
ATOM 4620 C CA . PRO B 1 152 ? 2.705 17.844 6.137 1 97.75 152 PRO B CA 1
ATOM 4621 C C . PRO B 1 152 ? 3.014 17.469 7.586 1 97.75 152 PRO B C 1
ATOM 4623 O O . PRO B 1 152 ? 4.105 16.984 7.883 1 97.75 152 PRO B O 1
ATOM 4626 N N . SER B 1 153 ? 2.074 17.641 8.422 1 97.81 153 SER B N 1
ATOM 4627 C CA . SER B 1 153 ? 2.307 17.641 9.859 1 97.81 153 SER B CA 1
ATOM 4628 C C . SER B 1 153 ? 2.908 16.312 10.328 1 97.81 153 SER B C 1
ATOM 4630 O O . SER B 1 153 ? 3.842 16.312 11.133 1 97.81 153 SER B O 1
ATOM 4632 N N . GLY B 1 154 ? 2.365 15.172 9.797 1 98.56 154 GLY B N 1
ATOM 4633 C CA . GLY B 1 154 ? 2.898 13.875 10.18 1 98.56 154 GLY B CA 1
ATOM 4634 C C . GLY B 1 154 ? 4.355 13.695 9.805 1 98.56 154 GLY B C 1
ATOM 4635 O O . GLY B 1 154 ? 5.172 13.289 10.633 1 98.56 154 GLY B O 1
ATOM 4636 N N . VAL B 1 155 ? 4.766 14.062 8.578 1 98.88 155 VAL B N 1
ATOM 4637 C CA . VAL B 1 155 ? 6.113 13.906 8.047 1 98.88 155 VAL B CA 1
ATOM 4638 C C . VAL B 1 155 ? 7.082 14.805 8.812 1 98.88 155 VAL B C 1
ATOM 4640 O O . VAL B 1 155 ? 8.164 14.367 9.211 1 98.88 155 VAL B O 1
ATOM 4643 N N . ILE B 1 156 ? 6.691 16.047 9.047 1 98.94 156 ILE B N 1
ATOM 4644 C CA . ILE B 1 156 ? 7.57 17.016 9.695 1 98.94 156 ILE B CA 1
ATOM 4645 C C . ILE B 1 156 ? 7.762 16.641 11.164 1 98.94 156 ILE B C 1
ATOM 4647 O O . ILE B 1 156 ? 8.875 16.703 11.688 1 98.94 156 ILE B O 1
ATOM 4651 N N . THR B 1 157 ? 6.703 16.219 11.828 1 98.94 157 THR B N 1
ATOM 4652 C CA . THR B 1 157 ? 6.812 15.781 13.219 1 98.94 157 THR B CA 1
ATOM 4653 C C . THR B 1 157 ? 7.719 14.562 13.336 1 98.94 157 THR B C 1
ATOM 4655 O O . THR B 1 157 ? 8.547 14.477 14.242 1 98.94 157 THR B O 1
ATOM 4658 N N . GLU B 1 158 ? 7.496 13.641 12.43 1 98.94 158 GLU B N 1
ATOM 4659 C CA . GLU B 1 158 ? 8.344 12.445 12.43 1 98.94 158 GLU B CA 1
ATOM 4660 C C . GLU B 1 158 ? 9.805 12.812 12.203 1 98.94 158 GLU B C 1
ATOM 4662 O O . GLU B 1 158 ? 10.703 12.234 12.828 1 98.94 158 GLU B O 1
ATOM 4667 N N . THR B 1 159 ? 10.07 13.75 11.289 1 98.94 159 THR B N 1
ATOM 4668 C CA . THR B 1 159 ? 11.43 14.234 11.055 1 98.94 159 THR B CA 1
ATOM 4669 C C . THR B 1 159 ? 12.055 14.734 12.359 1 98.94 159 THR B C 1
ATOM 4671 O O . THR B 1 159 ? 13.18 14.375 12.695 1 98.94 159 THR B O 1
ATOM 4674 N N . VAL B 1 160 ? 11.344 15.508 13.086 1 98.94 160 VAL B N 1
ATOM 4675 C CA . VAL B 1 160 ? 11.828 16.094 14.328 1 98.94 160 VAL B CA 1
ATOM 4676 C C . VAL B 1 160 ? 12.125 15 15.344 1 98.94 160 VAL B C 1
ATOM 4678 O O . VAL B 1 160 ? 13.211 14.961 15.93 1 98.94 160 VAL B O 1
ATOM 4681 N N . LEU B 1 161 ? 11.211 14.102 15.516 1 98.88 161 LEU B N 1
ATOM 4682 C CA . LEU B 1 161 ? 11.32 13.086 16.562 1 98.88 161 LEU B CA 1
ATOM 4683 C C . LEU B 1 161 ? 12.438 12.094 16.234 1 98.88 161 LEU B C 1
ATOM 4685 O O . LEU B 1 161 ? 13.078 11.562 17.156 1 98.88 161 LEU B O 1
ATOM 4689 N N . LYS B 1 162 ? 12.688 11.906 15 1 98.69 162 LYS B N 1
ATOM 4690 C CA . LYS B 1 162 ? 13.695 10.93 14.609 1 98.69 162 LYS B CA 1
ATOM 4691 C C . LYS B 1 162 ? 15.086 11.547 14.609 1 98.69 162 LYS B C 1
ATOM 4693 O O . LYS B 1 162 ? 16.078 10.867 14.867 1 98.69 162 LYS B O 1
ATOM 4698 N N . HIS B 1 163 ? 15.156 12.812 14.328 1 98.75 163 HIS B N 1
ATOM 4699 C CA . HIS B 1 163 ? 16.469 13.344 13.977 1 98.75 163 HIS B CA 1
ATOM 4700 C C . HIS B 1 163 ? 16.891 14.445 14.938 1 98.75 163 HIS B C 1
ATOM 4702 O O . HIS B 1 163 ? 17.922 15.102 14.727 1 98.75 163 HIS B O 1
ATOM 4708 N N . THR B 1 164 ? 16.125 14.695 15.961 1 98.75 164 THR B N 1
ATOM 4709 C CA . THR B 1 164 ? 16.484 15.688 16.969 1 98.75 164 THR B CA 1
ATOM 4710 C C . THR B 1 164 ? 16.094 15.211 18.359 1 98.75 164 THR B C 1
ATOM 4712 O O . THR B 1 164 ? 15.547 14.117 18.516 1 98.75 164 THR B O 1
ATOM 4715 N N . ASN B 1 165 ? 16.391 16 19.328 1 98.31 165 ASN B N 1
ATOM 4716 C CA . ASN B 1 165 ? 16.016 15.68 20.719 1 98.31 165 ASN B CA 1
ATOM 4717 C C . ASN B 1 165 ? 14.891 16.578 21.203 1 98.31 165 ASN B C 1
ATOM 4719 O O . ASN B 1 165 ? 14.586 16.594 22.406 1 98.31 165 ASN B O 1
ATOM 4723 N N . VAL B 1 166 ? 14.297 17.281 20.281 1 98.75 166 VAL B N 1
ATOM 4724 C CA . VAL B 1 166 ? 13.234 18.219 20.641 1 98.75 166 VAL B CA 1
ATOM 4725 C C . VAL B 1 166 ? 11.953 17.453 20.969 1 98.75 166 VAL B C 1
ATOM 4727 O O . VAL B 1 166 ? 11.602 16.5 20.281 1 98.75 166 VAL B O 1
ATOM 4730 N N . LYS B 1 167 ? 11.273 17.828 22.078 1 98.5 167 LYS B N 1
ATOM 4731 C CA . LYS B 1 167 ? 9.93 17.328 22.375 1 98.5 167 LYS B CA 1
ATOM 4732 C C . LYS B 1 167 ? 8.906 17.906 21.391 1 98.5 167 LYS B C 1
ATOM 4734 O O . LYS B 1 167 ? 8.727 19.125 21.328 1 98.5 167 LYS B O 1
ATOM 4739 N N . ALA B 1 168 ? 8.266 17.031 20.672 1 98.69 168 ALA B N 1
ATOM 4740 C CA . ALA B 1 168 ? 7.387 17.578 19.641 1 98.69 168 ALA B CA 1
ATOM 4741 C C . ALA B 1 168 ? 6.078 16.797 19.562 1 98.69 168 ALA B C 1
ATOM 4743 O O . ALA B 1 168 ? 6.055 15.586 19.797 1 98.69 168 ALA B O 1
ATOM 4744 N N . ILE B 1 169 ? 4.98 17.438 19.312 1 98.62 169 ILE B N 1
ATOM 4745 C CA . ILE B 1 169 ? 3.668 16.891 19 1 98.62 169 ILE B CA 1
ATOM 4746 C C . ILE B 1 169 ? 3.105 17.594 17.75 1 98.62 169 ILE B C 1
ATOM 4748 O O . ILE B 1 169 ? 3.184 18.828 17.641 1 98.62 169 ILE B O 1
ATOM 4752 N N . GLY B 1 170 ? 2.648 16.781 16.766 1 98.12 170 GLY B N 1
ATOM 4753 C CA . GLY B 1 170 ? 2.02 17.344 15.578 1 98.12 170 GLY B CA 1
ATOM 4754 C C . GLY B 1 170 ? 0.512 17.453 15.695 1 98.12 170 GLY B C 1
ATOM 4755 O O . GLY B 1 170 ? -0.115 16.688 16.438 1 98.12 170 GLY B O 1
ATOM 4756 N N . LEU B 1 171 ? -0.038 18.438 14.93 1 95.69 171 LEU B N 1
ATOM 4757 C CA . LEU B 1 171 ? -1.478 18.672 14.984 1 95.69 171 LEU B CA 1
ATOM 4758 C C . LEU B 1 171 ? -2.059 18.797 13.578 1 95.69 171 LEU B C 1
ATOM 4760 O O . LEU B 1 171 ? -1.355 19.172 12.641 1 95.69 171 LEU B O 1
ATOM 4764 N N . CYS B 1 172 ? -3.205 18.406 13.477 1 92.81 172 CYS B N 1
ATOM 4765 C CA . CYS B 1 172 ? -4.035 18.562 12.281 1 92.81 172 CYS B CA 1
ATOM 4766 C C . CYS B 1 172 ? -5.488 18.812 12.656 1 92.81 172 CYS B C 1
ATOM 4768 O O . CYS B 1 172 ? -5.992 18.25 13.633 1 92.81 172 CYS B O 1
ATOM 4770 N N . ASN B 1 173 ? -6.16 19.594 11.945 1 90.19 173 ASN B N 1
ATOM 4771 C CA . ASN B 1 173 ? -7.531 19.953 12.289 1 90.19 173 ASN B CA 1
ATOM 4772 C C . ASN B 1 173 ? -8.531 18.953 11.711 1 90.19 173 ASN B C 1
ATOM 4774 O O . ASN B 1 173 ? -9.719 18.984 12.047 1 90.19 173 ASN B O 1
ATOM 4778 N N . VAL B 1 174 ? -8.055 18.031 10.961 1 93 174 VAL B N 1
ATOM 4779 C CA . VAL B 1 174 ? -8.953 17.109 10.273 1 93 174 VAL B CA 1
ATOM 4780 C C . VAL B 1 174 ? -9.758 16.312 11.289 1 93 174 VAL B C 1
ATOM 4782 O O . VAL B 1 174 ? -10.984 16.25 11.219 1 93 174 VAL B O 1
ATOM 4785 N N . PRO B 1 175 ? -9.141 15.727 12.32 1 94.5 175 PRO B N 1
ATOM 4786 C CA . PRO B 1 175 ? -9.93 14.93 13.266 1 94.5 175 PRO B CA 1
ATOM 4787 C C . PRO B 1 175 ? -10.977 15.758 14.008 1 94.5 175 PRO B C 1
ATOM 4789 O O . PRO B 1 175 ? -12.102 15.297 14.203 1 94.5 175 PRO B O 1
ATOM 4792 N N . ILE B 1 176 ? -10.609 16.953 14.461 1 92.38 176 ILE B N 1
ATOM 4793 C CA . ILE B 1 176 ? -11.578 17.781 15.156 1 92.38 176 ILE B CA 1
ATOM 4794 C C . ILE B 1 176 ? -12.711 18.156 14.203 1 92.38 176 ILE B C 1
ATOM 4796 O O . ILE B 1 176 ? -13.875 18.219 14.602 1 92.38 176 ILE B O 1
ATOM 4800 N N . GLY B 1 177 ? -12.328 18.438 12.922 1 91.38 177 GLY B N 1
ATOM 4801 C CA . GLY B 1 177 ? -13.359 18.672 11.922 1 91.38 177 GLY B CA 1
ATOM 4802 C C . GLY B 1 177 ? -14.297 17.5 11.742 1 91.38 177 GLY B C 1
ATOM 4803 O O . GLY B 1 177 ? -15.5 17.688 11.523 1 91.38 177 GLY B O 1
ATOM 4804 N N . MET B 1 178 ? -13.789 16.312 11.812 1 94.06 178 MET B N 1
ATOM 4805 C CA . MET B 1 178 ? -14.594 15.109 11.695 1 94.06 178 MET B CA 1
ATOM 4806 C C . MET B 1 178 ? -15.57 15 12.859 1 94.06 178 MET B C 1
ATOM 4808 O O . MET B 1 178 ? -16.734 14.633 12.672 1 94.06 178 MET B O 1
ATOM 4812 N N . VAL B 1 179 ? -15.133 15.289 14.078 1 94.62 179 VAL B N 1
ATOM 4813 C CA . VAL B 1 179 ? -15.992 15.266 15.258 1 94.62 179 VAL B CA 1
ATOM 4814 C C . VAL B 1 179 ? -17.125 16.281 15.086 1 94.62 179 VAL B C 1
ATOM 4816 O O . VAL B 1 179 ? -18.297 15.961 15.305 1 94.62 179 VAL B O 1
ATOM 4819 N N . TYR B 1 180 ? -16.781 17.531 14.672 1 91.69 180 TYR B N 1
ATOM 4820 C CA . TYR B 1 180 ? -17.781 18.562 14.484 1 91.69 180 TYR B CA 1
ATOM 4821 C C . TYR B 1 180 ? -18.766 18.188 13.375 1 91.69 180 TYR B C 1
ATOM 4823 O O . TYR B 1 180 ? -19.953 18.5 13.453 1 91.69 180 TYR B O 1
ATOM 4831 N N . GLY B 1 181 ? -18.172 17.547 12.312 1 90.81 181 GLY B N 1
ATOM 4832 C CA . GLY B 1 181 ? -19.031 17.078 11.242 1 90.81 181 GLY B CA 1
ATOM 4833 C C . GLY B 1 181 ? -20.094 16.109 11.711 1 90.81 181 GLY B C 1
ATOM 4834 O O . GLY B 1 181 ? -21.266 16.219 11.344 1 90.81 181 GLY B O 1
ATOM 4835 N N . VAL B 1 182 ? -19.719 15.172 12.531 1 94 182 VAL B N 1
ATOM 4836 C CA . VAL B 1 182 ? -20.641 14.195 13.078 1 94 182 VAL B CA 1
ATOM 4837 C C . VAL B 1 182 ? -21.656 14.898 13.992 1 94 182 VAL B C 1
ATOM 4839 O O . VAL B 1 182 ? -22.859 14.609 13.938 1 94 182 VAL B O 1
ATOM 4842 N N . ALA B 1 183 ? -21.172 15.773 14.836 1 94.75 183 ALA B N 1
ATOM 4843 C CA . ALA B 1 183 ? -22.047 16.5 15.742 1 94.75 183 ALA B CA 1
ATOM 4844 C C . ALA B 1 183 ? -23.109 17.297 14.969 1 94.75 183 ALA B C 1
ATOM 4846 O O . ALA B 1 183 ? -24.281 17.328 15.367 1 94.75 183 ALA B O 1
ATOM 4847 N N . GLU B 1 184 ? -22.688 17.922 13.914 1 91.81 184 GLU B N 1
ATOM 4848 C CA . GLU B 1 184 ? -23.609 18.688 13.078 1 91.81 184 GLU B CA 1
ATOM 4849 C C . GLU B 1 184 ? -24.672 17.781 12.461 1 91.81 184 GLU B C 1
ATOM 4851 O O . GLU B 1 184 ? -25.859 18.109 12.453 1 91.81 184 GLU B O 1
ATOM 4856 N N . MET B 1 185 ? -24.234 16.688 11.953 1 89.69 185 MET B N 1
ATOM 4857 C CA . MET B 1 185 ? -25.141 15.727 11.328 1 89.69 185 MET B CA 1
ATOM 4858 C C . MET B 1 185 ? -26.188 15.242 12.328 1 89.69 185 MET B C 1
ATOM 4860 O O . MET B 1 185 ? -27.344 15.016 11.969 1 89.69 185 MET B O 1
ATOM 4864 N N . LEU B 1 186 ? -25.75 15.086 13.555 1 93.12 186 LEU B N 1
ATOM 4865 C CA . LEU B 1 186 ? -26.625 14.562 14.594 1 93.12 186 LEU B CA 1
ATOM 4866 C C . LEU B 1 186 ? -27.344 15.695 15.32 1 93.12 186 LEU B C 1
ATOM 4868 O O . LEU B 1 186 ? -28.219 15.445 16.156 1 93.12 186 LEU B O 1
ATOM 4872 N N . GLU B 1 187 ? -26.984 16.922 15.078 1 94.12 187 GLU B N 1
ATOM 4873 C CA . GLU B 1 187 ? -27.547 18.094 15.727 1 94.12 187 GLU B CA 1
ATOM 4874 C C . GLU B 1 187 ? -27.359 18.047 17.234 1 94.12 187 GLU B C 1
ATOM 4876 O O . GLU B 1 187 ? -28.312 18.219 18 1 94.12 187 GLU B O 1
ATOM 4881 N N . VAL B 1 188 ? -26.141 17.781 17.594 1 97 188 VAL B N 1
ATOM 4882 C CA . VAL B 1 188 ? -25.812 17.734 19.016 1 97 188 VAL B CA 1
ATOM 4883 C C . VAL B 1 188 ? -24.562 18.562 19.281 1 97 188 VAL B C 1
ATOM 4885 O O . VAL B 1 188 ? -23.891 19 18.344 1 97 188 VAL B O 1
ATOM 4888 N N . ASN B 1 189 ? -24.359 18.828 20.547 1 96.81 189 ASN B N 1
ATOM 4889 C CA . ASN B 1 189 ? -23.109 19.438 20.969 1 96.81 189 ASN B CA 1
ATOM 4890 C C . ASN B 1 189 ? -21.906 18.547 20.672 1 96.81 189 ASN B C 1
ATOM 4892 O O . ASN B 1 189 ? -21.953 17.344 20.953 1 96.81 189 ASN B O 1
ATOM 4896 N N . PRO B 1 190 ? -20.844 19.062 20.094 1 94.25 190 PRO B N 1
ATOM 4897 C CA . PRO B 1 190 ? -19.672 18.266 19.75 1 94.25 190 PRO B CA 1
ATOM 4898 C C . PRO B 1 190 ? -19.078 17.516 20.953 1 94.25 190 PRO B C 1
ATOM 4900 O O . PRO B 1 190 ? -18.484 16.453 20.781 1 94.25 190 PRO B O 1
ATOM 4903 N N . LYS B 1 191 ? -19.266 18 22.125 1 94.62 191 LYS B N 1
ATOM 4904 C CA . LYS B 1 191 ? -18.719 17.375 23.328 1 94.62 191 LYS B CA 1
ATOM 4905 C C . LYS B 1 191 ? -19.359 16.016 23.578 1 94.62 191 LYS B C 1
ATOM 4907 O O . LYS B 1 191 ? -18.844 15.188 24.328 1 94.62 191 LYS B O 1
ATOM 4912 N N . ARG B 1 192 ? -20.5 15.773 22.953 1 97.56 192 ARG B N 1
ATOM 4913 C CA . ARG B 1 192 ? -21.219 14.523 23.125 1 97.56 192 ARG B CA 1
ATOM 4914 C C . ARG B 1 192 ? -20.719 13.453 22.172 1 97.56 192 ARG B C 1
ATOM 4916 O O . ARG B 1 192 ? -21.078 12.281 22.281 1 97.56 192 ARG B O 1
ATOM 4923 N N . VAL B 1 193 ? -19.812 13.867 21.25 1 97.5 193 VAL B N 1
ATOM 4924 C CA . VAL B 1 193 ? -19.312 12.953 20.219 1 97.5 193 VAL B CA 1
ATOM 4925 C C . VAL B 1 193 ? -17.875 12.578 20.531 1 97.5 193 VAL B C 1
ATOM 4927 O O . VAL B 1 193 ? -17.047 13.438 20.875 1 97.5 193 VAL B O 1
ATOM 4930 N N . TYR B 1 194 ? -17.594 11.297 20.547 1 98 194 TYR B N 1
ATOM 4931 C CA . TYR B 1 194 ? -16.25 10.773 20.656 1 98 194 TYR B CA 1
ATOM 4932 C C . TYR B 1 194 ? -15.93 9.82 19.516 1 98 194 TYR B C 1
ATOM 4934 O O . TYR B 1 194 ? -16.75 8.977 19.156 1 98 194 TYR B O 1
ATOM 4942 N N . ILE B 1 195 ? -14.773 10 18.859 1 98.19 195 ILE B N 1
ATOM 4943 C CA . ILE B 1 195 ? -14.383 9.141 17.75 1 98.19 195 ILE B CA 1
ATOM 4944 C C . ILE B 1 195 ? -13.023 8.5 18.047 1 98.19 195 ILE B C 1
ATOM 4946 O O . ILE B 1 195 ? -12.086 9.188 18.453 1 98.19 195 ILE B O 1
ATOM 4950 N N . ASP B 1 196 ? -12.898 7.172 17.953 1 98.5 196 ASP B N 1
ATOM 4951 C CA . ASP B 1 196 ? -11.609 6.488 17.938 1 98.5 196 ASP B CA 1
ATOM 4952 C C . ASP B 1 196 ? -10.914 6.656 16.578 1 98.5 196 ASP B C 1
ATOM 4954 O O . ASP B 1 196 ? -11.414 6.191 15.562 1 98.5 196 ASP B O 1
ATOM 4958 N N . PHE B 1 197 ? -9.805 7.301 16.656 1 98.69 197 PHE B N 1
ATOM 4959 C CA . PHE B 1 197 ? -9.078 7.555 15.422 1 98.69 197 PHE B CA 1
ATOM 4960 C C . PHE B 1 197 ? -7.867 6.633 15.305 1 98.69 197 PHE B C 1
ATOM 4962 O O . PHE B 1 197 ? -7.191 6.355 16.297 1 98.69 197 PHE B O 1
ATOM 4969 N N . ALA B 1 198 ? -7.582 6.094 14.109 1 98.75 198 ALA B N 1
ATOM 4970 C CA . ALA B 1 198 ? -6.391 5.309 13.789 1 98.75 198 ALA B CA 1
ATOM 4971 C C . ALA B 1 198 ? -5.871 5.648 12.398 1 98.75 198 ALA B C 1
ATOM 4973 O O . ALA B 1 198 ? -6.637 5.668 11.43 1 98.75 198 ALA B O 1
ATOM 4974 N N . GLY B 1 199 ? -4.609 5.996 12.352 1 98.69 199 GLY B N 1
ATOM 4975 C CA . GLY B 1 199 ? -4.043 6.195 11.031 1 98.69 199 GLY B CA 1
ATOM 4976 C C . GLY B 1 199 ? -2.871 7.16 11.023 1 98.69 199 GLY B C 1
ATOM 4977 O O . GLY B 1 199 ? -2.025 7.125 11.914 1 98.69 199 GLY B O 1
ATOM 4978 N N . LEU B 1 200 ? -2.75 7.852 9.938 1 98.81 200 LEU B N 1
ATOM 4979 C CA . LEU B 1 200 ? -1.707 8.844 9.703 1 98.81 200 LEU B CA 1
ATOM 4980 C C . LEU B 1 200 ? -2.312 10.227 9.484 1 98.81 200 LEU B C 1
ATOM 4982 O O . LEU B 1 200 ? -3.529 10.359 9.336 1 98.81 200 LEU B O 1
ATOM 4986 N N . ASN B 1 201 ? -1.458 11.227 9.539 1 98.12 201 ASN B N 1
ATOM 4987 C CA . ASN B 1 201 ? -1.897 12.57 9.172 1 98.12 201 ASN B CA 1
ATOM 4988 C C . ASN B 1 201 ? -2.469 12.602 7.758 1 98.12 201 ASN B C 1
ATOM 4990 O O . ASN B 1 201 ? -1.84 12.109 6.816 1 98.12 201 ASN B O 1
ATOM 4994 N N . HIS B 1 202 ? -3.689 13.148 7.598 1 97 202 HIS B N 1
ATOM 4995 C CA . HIS B 1 202 ? -4.418 13.234 6.336 1 97 202 HIS B CA 1
ATOM 4996 C C . HIS B 1 202 ? -4.719 11.844 5.781 1 97 202 HIS B C 1
ATOM 4998 O O . HIS B 1 202 ? -4.945 11.688 4.578 1 97 202 HIS B O 1
ATOM 5004 N N . LEU B 1 203 ? -4.66 10.852 6.535 1 98.38 203 LEU B N 1
ATOM 5005 C CA . LEU B 1 203 ? -5.035 9.469 6.273 1 98.38 203 LEU B CA 1
ATOM 5006 C C . LEU B 1 203 ? -5.477 8.766 7.555 1 98.38 203 LEU B C 1
ATOM 5008 O O . LEU B 1 203 ? -4.941 7.715 7.906 1 98.38 203 LEU B O 1
ATOM 5012 N N . VAL B 1 204 ? -6.426 9.344 8.211 1 98.38 204 VAL B N 1
ATOM 5013 C CA . VAL B 1 204 ? -6.879 8.836 9.5 1 98.38 204 VAL B CA 1
ATOM 5014 C C . VAL B 1 204 ? -8.32 8.352 9.383 1 98.38 204 VAL B C 1
ATOM 5016 O O . VAL B 1 204 ? -9.148 8.992 8.719 1 98.38 204 VAL B O 1
ATOM 5019 N N . TRP B 1 205 ? -8.656 7.199 9.93 1 98.5 205 TRP B N 1
ATOM 5020 C CA . TRP B 1 205 ? -10 6.625 9.922 1 98.5 205 TRP B CA 1
ATOM 5021 C C . TRP B 1 205 ? -10.656 6.77 11.297 1 98.5 205 TRP B C 1
ATOM 5023 O O . TRP B 1 205 ? -10 6.609 12.328 1 98.5 205 TRP B O 1
ATOM 5033 N N . GLY B 1 206 ? -11.914 7.215 11.312 1 98.25 206 GLY B N 1
ATOM 5034 C CA . GLY B 1 206 ? -12.727 6.984 12.492 1 98.25 206 GLY B CA 1
ATOM 5035 C C . GLY B 1 206 ? -13.219 5.555 12.609 1 98.25 206 GLY B C 1
ATOM 5036 O O . GLY B 1 206 ? -14.195 5.176 11.969 1 98.25 206 GLY B O 1
ATOM 5037 N N . THR B 1 207 ? -12.609 4.77 13.492 1 98.19 207 THR B N 1
ATOM 5038 C CA . THR B 1 207 ? -12.891 3.342 13.555 1 98.19 207 THR B CA 1
ATOM 5039 C C . THR B 1 207 ? -14.172 3.076 14.336 1 98.19 207 THR B C 1
ATOM 5041 O O . THR B 1 207 ? -14.914 2.148 14.023 1 98.19 207 THR B O 1
ATOM 5044 N N . HIS B 1 208 ? -14.391 3.879 15.414 1 97.94 208 HIS B N 1
ATOM 5045 C CA . HIS B 1 208 ? -15.625 3.848 16.188 1 97.94 208 HIS B CA 1
ATOM 5046 C C . HIS B 1 208 ? -16.094 5.258 16.547 1 97.94 208 HIS B C 1
ATOM 5048 O O . HIS B 1 208 ? -15.273 6.129 16.844 1 97.94 208 HIS B O 1
ATOM 5054 N N . ILE B 1 209 ? -17.344 5.434 16.438 1 97.88 209 ILE B N 1
ATOM 5055 C CA . ILE B 1 209 ? -17.984 6.707 16.766 1 97.88 209 ILE B CA 1
ATOM 5056 C C . ILE B 1 209 ? -18.969 6.504 17.906 1 97.88 209 ILE B C 1
ATOM 5058 O O . ILE B 1 209 ? -19.828 5.621 17.844 1 97.88 209 ILE B O 1
ATOM 5062 N N . TYR B 1 210 ? -18.859 7.305 18.906 1 98.31 210 TYR B N 1
ATOM 5063 C CA . TYR B 1 210 ? -19.703 7.184 20.078 1 98.31 210 TYR B CA 1
ATOM 5064 C C . TYR B 1 210 ? -20.5 8.461 20.312 1 98.31 210 TYR B C 1
ATOM 5066 O O . TYR B 1 210 ? -19.984 9.57 20.141 1 98.31 210 TYR B O 1
ATOM 5074 N N . LEU B 1 211 ? -21.75 8.32 20.641 1 98.12 211 LEU B N 1
ATOM 5075 C CA . LEU B 1 211 ? -22.609 9.367 21.172 1 98.12 211 LEU B CA 1
ATOM 5076 C C . LEU B 1 211 ? -23.016 9.07 22.609 1 98.12 211 LEU B C 1
ATOM 5078 O O . LEU B 1 211 ? -23.719 8.094 22.875 1 98.12 211 LEU B O 1
ATOM 5082 N N . ASP B 1 212 ? -22.516 9.875 23.547 1 97.88 212 ASP B N 1
ATOM 5083 C CA . ASP B 1 212 ? -22.781 9.656 24.969 1 97.88 212 ASP B CA 1
ATOM 5084 C C . ASP B 1 212 ? -22.391 8.242 25.391 1 97.88 212 ASP B C 1
ATOM 5086 O O . ASP B 1 212 ? -23.141 7.566 26.094 1 97.88 212 ASP B O 1
ATOM 5090 N N . GLY B 1 213 ? -21.312 7.773 24.828 1 96.94 213 GLY B N 1
ATOM 5091 C CA . GLY B 1 213 ? -20.781 6.488 25.234 1 96.94 213 GLY B CA 1
ATOM 5092 C C . GLY B 1 213 ? -21.344 5.324 24.438 1 96.94 213 GLY B C 1
ATOM 5093 O O . GLY B 1 213 ? -20.812 4.215 24.484 1 96.94 213 GLY B O 1
ATOM 5094 N N . GLU B 1 214 ? -22.375 5.57 23.688 1 97.94 214 GLU B N 1
ATOM 5095 C CA . GLU B 1 214 ? -22.969 4.516 22.875 1 97.94 214 GLU B CA 1
ATOM 5096 C C . GLU B 1 214 ? -22.344 4.465 21.5 1 97.94 214 GLU B C 1
ATOM 5098 O O . GLU B 1 214 ? -22.234 5.488 20.812 1 97.94 214 GLU B O 1
ATOM 5103 N N . ASP B 1 215 ? -21.969 3.289 21.109 1 97.94 215 ASP B N 1
ATOM 5104 C CA . ASP B 1 215 ? -21.375 3.098 19.781 1 97.94 215 ASP B CA 1
ATOM 5105 C C . ASP B 1 215 ? -22.438 3.234 18.688 1 97.94 215 ASP B C 1
ATOM 5107 O O . ASP B 1 215 ? -23.344 2.404 18.578 1 97.94 215 ASP B O 1
ATOM 5111 N N . ILE B 1 216 ? -22.281 4.227 17.828 1 97.31 216 ILE B N 1
ATOM 5112 C CA . ILE B 1 216 ? -23.25 4.477 16.766 1 97.31 216 ILE B CA 1
ATOM 5113 C C . ILE B 1 216 ? -22.594 4.336 15.406 1 97.31 216 ILE B C 1
ATOM 5115 O O . ILE B 1 216 ? -23.047 4.914 14.422 1 97.31 216 ILE B O 1
ATOM 5119 N N . THR B 1 217 ? -21.484 3.684 15.25 1 97.06 217 THR B N 1
ATOM 5120 C CA . THR B 1 217 ? -20.672 3.576 14.047 1 97.06 217 THR B CA 1
ATOM 5121 C C . THR B 1 217 ? -21.5 3.064 12.875 1 97.06 217 THR B C 1
ATOM 5123 O O . THR B 1 217 ? -21.516 3.674 11.805 1 97.06 217 THR B O 1
ATOM 5126 N N . GLU B 1 218 ? -22.203 1.991 13.055 1 94.62 218 GLU B N 1
ATOM 5127 C CA . GLU B 1 218 ? -22.984 1.377 11.984 1 94.62 218 GLU B CA 1
ATOM 5128 C C . GLU B 1 218 ? -24.062 2.328 11.477 1 94.62 218 GLU B C 1
ATOM 5130 O O . GLU B 1 218 ? -24.266 2.451 10.266 1 94.62 218 GLU B O 1
ATOM 5135 N N . LYS B 1 219 ? -24.734 2.961 12.43 1 92.62 219 LYS B N 1
ATOM 5136 C CA . LYS B 1 219 ? -25.781 3.904 12.07 1 92.62 219 LYS B CA 1
ATOM 5137 C C . LYS B 1 219 ? -25.234 5.066 11.25 1 92.62 219 LYS B C 1
ATOM 5139 O O . LYS B 1 219 ? -25.844 5.504 10.281 1 92.62 219 LYS B O 1
ATOM 5144 N N . LEU B 1 220 ? -24.094 5.555 11.617 1 92.06 220 LEU B N 1
ATOM 5145 C CA . LEU B 1 220 ? -23.5 6.688 10.922 1 92.06 220 LEU B CA 1
ATOM 5146 C C . LEU B 1 220 ? -23.016 6.277 9.539 1 92.06 220 LEU B C 1
ATOM 5148 O O . LEU B 1 220 ? -23.125 7.047 8.578 1 92.06 220 LEU B O 1
ATOM 5152 N N . ILE B 1 221 ? -22.453 5.121 9.406 1 92 221 ILE B N 1
ATOM 5153 C CA . ILE B 1 221 ? -21.984 4.625 8.125 1 92 221 ILE B CA 1
ATOM 5154 C C . ILE B 1 221 ? -23.156 4.523 7.148 1 92 221 ILE B C 1
ATOM 5156 O O . ILE B 1 221 ? -23.031 4.895 5.98 1 92 221 ILE B O 1
ATOM 5160 N N . ASP B 1 222 ? -24.25 4.102 7.629 1 87.94 222 ASP B N 1
ATOM 5161 C CA . ASP B 1 222 ? -25.453 4.004 6.805 1 87.94 222 ASP B CA 1
ATOM 5162 C C . ASP B 1 222 ? -25.922 5.387 6.355 1 87.94 222 ASP B C 1
ATOM 5164 O O . ASP B 1 222 ? -26.422 5.543 5.246 1 87.94 222 ASP B O 1
ATOM 5168 N N . SER B 1 223 ? -25.703 6.332 7.199 1 83.88 223 SER B N 1
ATOM 5169 C CA . SER B 1 223 ? -26.109 7.691 6.871 1 83.88 223 SER B CA 1
ATOM 5170 C C . SER B 1 223 ? -25.219 8.297 5.793 1 83.88 223 SER B C 1
ATOM 5172 O O . SER B 1 223 ? -25.703 9.031 4.93 1 83.88 223 SER B O 1
ATOM 5174 N N . PHE B 1 224 ? -23.922 8.031 5.848 1 81 224 PHE B N 1
ATOM 5175 C CA . PHE B 1 224 ? -23 8.492 4.816 1 81 224 PHE B CA 1
ATOM 5176 C C . PHE B 1 224 ? -23.344 7.883 3.465 1 81 224 PHE B C 1
ATOM 5178 O O . PHE B 1 224 ? -23.219 8.539 2.43 1 81 224 PHE B O 1
ATOM 5185 N N . ALA B 1 225 ? -23.781 6.715 3.49 1 74.25 225 ALA B N 1
ATOM 5186 C CA . ALA B 1 225 ? -24.188 5.992 2.285 1 74.25 225 ALA B CA 1
ATOM 5187 C C . ALA B 1 225 ? -25.422 6.617 1.652 1 74.25 225 ALA B C 1
ATOM 5189 O O . ALA B 1 225 ? -25.609 6.539 0.436 1 74.25 225 ALA B O 1
ATOM 5190 N N . GLY B 1 226 ? -26.172 7.281 2.379 1 67.88 226 GLY B N 1
ATOM 5191 C CA . GLY B 1 226 ? -27.422 7.863 1.926 1 67.88 226 GLY B CA 1
ATOM 5192 C C . GLY B 1 226 ? -27.266 9.273 1.397 1 67.88 226 GLY B C 1
ATOM 5193 O O . GLY B 1 226 ? -28.25 9.922 1.042 1 67.88 226 GLY B O 1
ATOM 5194 N N . GLY B 1 227 ? -26.016 9.672 1.341 1 64.25 227 GLY B N 1
ATOM 5195 C CA . GLY B 1 227 ? -25.828 10.938 0.646 1 64.25 227 GLY B CA 1
ATOM 5196 C C . GLY B 1 227 ? -25.344 12.047 1.556 1 64.25 227 GLY B C 1
ATOM 5197 O O . GLY B 1 227 ? -25.016 13.141 1.089 1 64.25 227 GLY B O 1
ATOM 5198 N N . LYS B 1 228 ? -25.297 11.844 2.742 1 60.44 228 LYS B N 1
ATOM 5199 C CA . LYS B 1 228 ? -24.797 12.898 3.613 1 60.44 228 LYS B CA 1
ATOM 5200 C C . LYS B 1 228 ? -23.266 12.867 3.684 1 60.44 228 LYS B C 1
ATOM 5202 O O . LYS B 1 228 ? -22.672 11.789 3.797 1 60.44 228 LYS B O 1
ATOM 5207 N N . SER B 1 229 ? -22.609 13.789 2.912 1 60.84 229 SER B N 1
ATOM 5208 C CA . SER B 1 229 ? -21.156 13.773 2.947 1 60.84 229 SER B CA 1
ATOM 5209 C C . SER B 1 229 ? -20.609 14.984 3.684 1 60.84 229 SER B C 1
ATOM 5211 O O . SER B 1 229 ? -21.219 16.062 3.668 1 60.84 229 SER B O 1
ATOM 5213 N N . LEU B 1 230 ? -19.641 14.672 4.621 1 59.34 230 LEU B N 1
ATOM 5214 C CA . LEU B 1 230 ? -18.875 15.734 5.273 1 59.34 230 LEU B CA 1
ATOM 5215 C C . LEU B 1 230 ? -17.625 16.078 4.473 1 59.34 230 LEU B C 1
ATOM 5217 O O . LEU B 1 230 ? -16.938 15.172 3.977 1 59.34 230 LEU B O 1
ATOM 5221 N N . SER B 1 231 ? -17.516 17.328 3.92 1 55.91 231 SER B N 1
ATOM 5222 C CA . SER B 1 231 ? -16.328 17.766 3.193 1 55.91 231 SER B CA 1
ATOM 5223 C C . SER B 1 231 ? -15.633 18.922 3.906 1 55.91 231 SER B C 1
ATOM 5225 O O . SER B 1 231 ? -16.234 19.562 4.777 1 55.91 231 SER B O 1
ATOM 5227 N N . MET B 1 232 ? -14.281 18.953 3.777 1 51.94 232 MET B N 1
ATOM 5228 C CA . MET B 1 232 ? -13.477 20.109 4.145 1 51.94 232 MET B CA 1
ATOM 5229 C C . MET B 1 232 ? -13.328 21.062 2.969 1 51.94 232 MET B C 1
ATOM 5231 O O . MET B 1 232 ? -13.281 20.641 1.814 1 51.94 232 MET B O 1
ATOM 5235 N N . LYS B 1 233 ? -13.312 22.297 3.355 1 50.12 233 LYS B N 1
ATOM 5236 C CA . LYS B 1 233 ? -13.289 23.328 2.322 1 50.12 233 LYS B CA 1
ATOM 5237 C C . LYS B 1 233 ? -12.164 23.078 1.321 1 50.12 233 LYS B C 1
ATOM 5239 O O . LYS B 1 233 ? -12.289 23.422 0.142 1 50.12 233 LYS B O 1
ATOM 5244 N N . ASN B 1 234 ? -11.07 22.438 1.743 1 54.28 234 ASN B N 1
ATOM 5245 C CA . ASN B 1 234 ? -9.922 22.234 0.867 1 54.28 234 ASN B CA 1
ATOM 5246 C C . ASN B 1 234 ? -10.078 20.984 0.014 1 54.28 234 ASN B C 1
ATOM 5248 O O . ASN B 1 234 ? -9.227 20.688 -0.824 1 54.28 234 ASN B O 1
ATOM 5252 N N . ILE B 1 235 ? -11.211 20.25 0.248 1 69.94 235 ILE B N 1
ATOM 5253 C CA . ILE B 1 235 ? -11.461 19.016 -0.488 1 69.94 235 ILE B CA 1
ATOM 5254 C C . ILE B 1 235 ? -12.836 19.078 -1.152 1 69.94 235 ILE B C 1
ATOM 5256 O O . ILE B 1 235 ? -13.836 19.375 -0.493 1 69.94 235 ILE B O 1
ATOM 5260 N N . PRO B 1 236 ? -12.883 18.891 -2.461 1 64.38 236 PRO B N 1
ATOM 5261 C CA . PRO B 1 236 ? -14.172 18.891 -3.152 1 64.38 236 PRO B CA 1
ATOM 5262 C C . PRO B 1 236 ? -15.172 17.922 -2.518 1 64.38 236 PRO B C 1
ATOM 5264 O O . PRO B 1 236 ? -14.789 16.828 -2.08 1 64.38 236 PRO B O 1
ATOM 5267 N N . GLU B 1 237 ? -16.312 18.391 -2.486 1 70.06 237 GLU B N 1
ATOM 5268 C CA . GLU B 1 237 ? -17.375 17.578 -1.888 1 70.06 237 GLU B CA 1
ATOM 5269 C C . GLU B 1 237 ? -17.875 16.516 -2.863 1 70.06 237 GLU B C 1
ATOM 5271 O O . GLU B 1 237 ? -18.625 16.828 -3.795 1 70.06 237 GLU B O 1
ATOM 5276 N N . LEU B 1 238 ? -17.344 15.375 -2.836 1 81.31 238 LEU B N 1
ATOM 5277 C CA . LEU B 1 238 ? -17.844 14.227 -3.57 1 81.31 238 LEU B CA 1
ATOM 5278 C C . LEU B 1 238 ? -18.453 13.203 -2.617 1 81.31 238 LEU B C 1
ATOM 5280 O O . LEU B 1 238 ? -17.812 12.789 -1.648 1 81.31 238 LEU B O 1
ATOM 5284 N N . PRO B 1 239 ? -19.672 12.867 -2.891 1 84.69 239 PRO B N 1
ATOM 5285 C CA . PRO B 1 239 ? -20.281 11.867 -2.018 1 84.69 239 PRO B CA 1
ATOM 5286 C C . PRO B 1 239 ? -19.609 10.5 -2.127 1 84.69 239 PRO B C 1
ATOM 5288 O O . PRO B 1 239 ? -19.141 10.125 -3.201 1 84.69 239 PRO B O 1
ATOM 5291 N N . TRP B 1 240 ? -19.641 9.82 -0.997 1 89.06 240 TRP B N 1
ATOM 5292 C CA . TRP B 1 240 ? -19.141 8.445 -1.002 1 89.06 240 TRP B CA 1
ATOM 5293 C C . TRP B 1 240 ? -20.141 7.504 -1.66 1 89.06 240 TRP B C 1
ATOM 5295 O O . TRP B 1 240 ? -21.359 7.66 -1.487 1 89.06 240 TRP B O 1
ATOM 5305 N N . ASP B 1 241 ? -19.625 6.605 -2.422 1 92.12 241 ASP B N 1
ATOM 5306 C CA . ASP B 1 241 ? -20.484 5.52 -2.895 1 92.12 241 ASP B CA 1
ATOM 5307 C C . ASP B 1 241 ? -21.016 4.688 -1.729 1 92.12 241 ASP B C 1
ATOM 5309 O O . ASP B 1 241 ? -20.25 4.289 -0.847 1 92.12 241 ASP B O 1
ATOM 5313 N N . PRO B 1 242 ? -22.297 4.441 -1.719 1 92.62 242 PRO B N 1
ATOM 5314 C CA . PRO B 1 242 ? -22.875 3.73 -0.582 1 92.62 242 PRO B CA 1
ATOM 5315 C C . PRO B 1 242 ? -22.266 2.352 -0.362 1 92.62 242 PRO B C 1
ATOM 5317 O O . PRO B 1 242 ? -22.016 1.957 0.78 1 92.62 242 PRO B O 1
ATOM 5320 N N . ASP B 1 243 ? -22.047 1.58 -1.431 1 94.62 243 ASP B N 1
ATOM 5321 C CA . ASP B 1 243 ? -21.469 0.248 -1.289 1 94.62 243 ASP B CA 1
ATOM 5322 C C . ASP B 1 243 ? -20.047 0.325 -0.754 1 94.62 243 ASP B C 1
ATOM 5324 O O . ASP B 1 243 ? -19.641 -0.492 0.076 1 94.62 243 ASP B O 1
ATOM 5328 N N . PHE B 1 244 ? -19.359 1.336 -1.191 1 95.69 244 PHE B N 1
ATOM 5329 C CA . PHE B 1 244 ? -17.984 1.489 -0.75 1 95.69 244 PHE B CA 1
ATOM 5330 C C . PHE B 1 244 ? -17.922 1.805 0.74 1 95.69 244 PHE B C 1
ATOM 5332 O O . PHE B 1 244 ? -17.172 1.168 1.484 1 95.69 244 PHE B O 1
ATOM 5339 N N . ILE B 1 245 ? -18.656 2.811 1.135 1 94.69 245 ILE B N 1
ATOM 5340 C CA . ILE B 1 245 ? -18.547 3.254 2.521 1 94.69 245 ILE B CA 1
ATOM 5341 C C . ILE B 1 245 ? -19.031 2.145 3.455 1 94.69 245 ILE B C 1
ATOM 5343 O O . ILE B 1 245 ? -18.5 1.978 4.555 1 94.69 245 ILE B O 1
ATOM 5347 N N . LYS B 1 246 ? -20.031 1.415 3.041 1 94 246 LYS B N 1
ATOM 5348 C CA . LYS B 1 246 ? -20.484 0.257 3.809 1 94 246 LYS B CA 1
ATOM 5349 C C . LYS B 1 246 ? -19.391 -0.811 3.883 1 94 246 LYS B C 1
ATOM 5351 O O . LYS B 1 246 ? -19.172 -1.408 4.938 1 94 246 LYS B O 1
ATOM 5356 N N . SER B 1 247 ? -18.766 -1.038 2.762 1 95.69 247 SER B N 1
ATOM 5357 C CA . SER B 1 247 ? -17.703 -2.031 2.721 1 95.69 247 SER B CA 1
ATOM 5358 C C . SER B 1 247 ? -16.531 -1.627 3.617 1 95.69 247 SER B C 1
ATOM 5360 O O . SER B 1 247 ? -15.891 -2.482 4.227 1 95.69 247 SER B O 1
ATOM 5362 N N . LEU B 1 248 ? -16.203 -0.371 3.684 1 96.62 248 LEU B N 1
ATOM 5363 C CA . LEU B 1 248 ? -15.133 0.132 4.535 1 96.62 248 LEU B CA 1
ATOM 5364 C C . LEU B 1 248 ? -15.484 -0.03 6.012 1 96.62 248 LEU B C 1
ATOM 5366 O O . LEU B 1 248 ? -14.664 -0.482 6.809 1 96.62 248 LEU B O 1
ATOM 5370 N N . GLY B 1 249 ? -16.75 0.364 6.359 1 96.12 249 GLY B N 1
ATOM 5371 C CA . GLY B 1 249 ? -17.25 0.188 7.715 1 96.12 249 GLY B CA 1
ATOM 5372 C C . GLY B 1 249 ? -16.625 1.137 8.711 1 96.12 249 GLY B C 1
ATOM 5373 O O . GLY B 1 249 ? -16.656 0.893 9.922 1 96.12 249 GLY B O 1
ATOM 5374 N N . MET B 1 250 ? -15.922 2.182 8.258 1 97 250 MET B N 1
ATOM 5375 C CA . MET B 1 250 ? -15.273 3.213 9.062 1 97 250 MET B CA 1
ATOM 5376 C C . MET B 1 250 ? -15.523 4.598 8.477 1 97 250 MET B C 1
ATOM 5378 O O . MET B 1 250 ? -16 4.723 7.348 1 97 250 MET B O 1
ATOM 5382 N N . TYR B 1 251 ? -15.336 5.598 9.281 1 95.75 251 TYR B N 1
ATOM 5383 C CA . TYR B 1 251 ? -15.508 6.984 8.859 1 95.75 251 TYR B CA 1
ATOM 5384 C C . TYR B 1 251 ? -14.219 7.531 8.25 1 95.75 251 TYR B C 1
ATOM 5386 O O . TYR B 1 251 ? -13.266 7.828 8.969 1 95.75 251 TYR B O 1
ATOM 5394 N N . PRO B 1 252 ? -14.164 7.625 6.934 1 95.94 252 PRO B N 1
ATOM 5395 C CA . PRO B 1 252 ? -12.945 8.156 6.312 1 95.94 252 PRO B CA 1
ATOM 5396 C C . PRO B 1 252 ? -12.805 9.672 6.496 1 95.94 252 PRO B C 1
ATOM 5398 O O . PRO B 1 252 ? -13.812 10.383 6.57 1 95.94 252 PRO B O 1
ATOM 5401 N N . CYS B 1 253 ? -11.594 10.156 6.633 1 95.25 253 CYS B N 1
ATOM 5402 C CA . CYS B 1 253 ? -11.414 11.602 6.625 1 95.25 253 CYS B CA 1
ATOM 5403 C C . CYS B 1 253 ? -11.562 12.164 5.215 1 95.25 253 CYS B C 1
ATOM 5405 O O . CYS B 1 253 ? -11.562 11.406 4.242 1 95.25 253 CYS B O 1
ATOM 5407 N N . PRO B 1 254 ? -11.688 13.445 5.055 1 93 254 PRO B N 1
ATOM 5408 C CA . PRO B 1 254 ? -11.938 14.031 3.738 1 93 254 PRO B CA 1
ATOM 5409 C C . PRO B 1 254 ? -10.82 13.766 2.742 1 93 254 PRO B C 1
ATOM 5411 O O . PRO B 1 254 ? -11.07 13.625 1.542 1 93 254 PRO B O 1
ATOM 5414 N N . TYR B 1 255 ? -9.625 13.617 3.207 1 95.19 255 TYR B N 1
ATOM 5415 C CA . TYR B 1 255 ? -8.469 13.422 2.342 1 95.19 255 TYR B CA 1
ATOM 5416 C C . TYR B 1 255 ? -8.477 12.031 1.724 1 95.19 255 TYR B C 1
ATOM 5418 O O . TYR B 1 255 ? -7.781 11.773 0.739 1 95.19 255 TYR B O 1
ATOM 5426 N N . HIS B 1 256 ? -9.234 11.109 2.266 1 96.31 256 HIS B N 1
ATOM 5427 C CA . HIS B 1 256 ? -9.328 9.758 1.717 1 96.31 256 HIS B CA 1
ATOM 5428 C C . HIS B 1 256 ? -9.883 9.781 0.298 1 96.31 256 HIS B C 1
ATOM 5430 O O . HIS B 1 256 ? -9.711 8.82 -0.457 1 96.31 256 HIS B O 1
ATOM 5436 N N . ARG B 1 257 ? -10.578 10.875 -0.045 1 95.19 257 ARG B N 1
ATOM 5437 C CA . ARG B 1 257 ? -11.133 10.984 -1.392 1 95.19 257 ARG B CA 1
ATOM 5438 C C . ARG B 1 257 ? -10.023 10.961 -2.439 1 95.19 257 ARG B C 1
ATOM 5440 O O . ARG B 1 257 ? -10.227 10.469 -3.551 1 95.19 257 ARG B O 1
ATOM 5447 N N . TYR B 1 258 ? -8.844 11.438 -2.111 1 96.12 258 TYR B N 1
ATOM 5448 C CA . TYR B 1 258 ? -7.723 11.414 -3.051 1 96.12 258 TYR B CA 1
ATOM 5449 C C . TYR B 1 258 ? -7.309 9.984 -3.369 1 96.12 258 TYR B C 1
ATOM 5451 O O . TYR B 1 258 ? -6.812 9.703 -4.461 1 96.12 258 TYR B O 1
ATOM 5459 N N . TYR B 1 259 ? -7.547 9.086 -2.426 1 96.94 259 TYR B N 1
ATOM 5460 C CA . TYR B 1 259 ? -7.086 7.711 -2.578 1 96.94 259 TYR B CA 1
ATOM 5461 C C . TYR B 1 259 ? -8.203 6.82 -3.104 1 96.94 259 TYR B C 1
ATOM 5463 O O . TYR B 1 259 ? -7.977 5.969 -3.967 1 96.94 259 TYR B O 1
ATOM 5471 N N . TYR B 1 260 ? -9.438 7.012 -2.594 1 96.81 260 TYR B N 1
ATOM 5472 C CA . TYR B 1 260 ? -10.539 6.121 -2.949 1 96.81 260 TYR B CA 1
ATOM 5473 C C . TYR B 1 260 ? -11.266 6.625 -4.191 1 96.81 260 TYR B C 1
ATOM 5475 O O . TYR B 1 260 ? -11.945 5.855 -4.871 1 96.81 260 TYR B O 1
ATOM 5483 N N . LEU B 1 261 ? -11.195 7.941 -4.48 1 96.06 261 LEU B N 1
ATOM 5484 C CA . LEU B 1 261 ? -11.852 8.555 -5.629 1 96.06 261 LEU B CA 1
ATOM 5485 C C . LEU B 1 261 ? -10.852 9.32 -6.48 1 96.06 261 LEU B C 1
ATOM 5487 O O . LEU B 1 261 ? -11.125 10.445 -6.914 1 96.06 261 LEU B O 1
ATOM 5491 N N . THR B 1 262 ? -9.68 8.727 -6.668 1 96.06 262 THR B N 1
ATOM 5492 C CA . THR B 1 262 ? -8.562 9.383 -7.34 1 96.06 262 THR B CA 1
ATOM 5493 C C . THR B 1 262 ? -8.977 9.883 -8.719 1 96.06 262 THR B C 1
ATOM 5495 O O . THR B 1 262 ? -8.625 11 -9.109 1 96.06 262 THR B O 1
ATOM 5498 N N . ASP B 1 263 ? -9.734 9.102 -9.461 1 94.12 263 ASP B N 1
ATOM 5499 C CA . ASP B 1 263 ? -10.156 9.469 -10.812 1 94.12 263 ASP B CA 1
ATOM 5500 C C . ASP B 1 263 ? -11.031 10.719 -10.797 1 94.12 263 ASP B C 1
ATOM 5502 O O . ASP B 1 263 ? -10.773 11.672 -11.539 1 94.12 263 ASP B O 1
ATOM 5506 N N . LYS B 1 264 ? -11.969 10.773 -9.875 1 94.69 264 LYS B N 1
ATOM 5507 C CA . LYS B 1 264 ? -12.898 11.898 -9.789 1 94.69 264 LYS B CA 1
ATOM 5508 C C . LYS B 1 264 ? -12.195 13.156 -9.273 1 94.69 264 LYS B C 1
ATOM 5510 O O . LYS B 1 264 ? -12.453 14.258 -9.75 1 94.69 264 LYS B O 1
ATOM 5515 N N . MET B 1 265 ? -11.328 12.945 -8.305 1 95.56 265 MET B N 1
ATOM 5516 C CA . MET B 1 265 ? -10.586 14.07 -7.742 1 95.56 265 MET B CA 1
ATOM 5517 C C . MET B 1 265 ? -9.664 14.688 -8.781 1 95.56 265 MET B C 1
ATOM 5519 O O . MET B 1 265 ? -9.531 15.906 -8.859 1 95.56 265 MET B O 1
ATOM 5523 N N . LEU B 1 266 ? -8.992 13.836 -9.57 1 96 266 LEU B N 1
ATOM 5524 C CA . LEU B 1 266 ? -8.102 14.328 -10.617 1 96 266 LEU B CA 1
ATOM 5525 C C . LEU B 1 266 ? -8.875 15.109 -11.672 1 96 266 LEU B C 1
ATOM 5527 O O . LEU B 1 266 ? -8.438 16.172 -12.109 1 96 266 LEU B O 1
ATOM 5531 N N . GLU B 1 267 ? -9.977 14.531 -12.086 1 95.5 267 GLU B N 1
ATOM 5532 C CA . GLU B 1 267 ? -10.82 15.195 -13.07 1 95.5 267 GLU B CA 1
ATOM 5533 C C . GLU B 1 267 ? -11.242 16.578 -12.578 1 95.5 267 GLU B C 1
ATOM 5535 O O . GLU B 1 267 ? -11.18 17.562 -13.336 1 95.5 267 GLU B O 1
ATOM 5540 N N . LYS B 1 268 ? -11.633 16.641 -11.359 1 94.69 268 LYS B N 1
ATOM 5541 C CA . LYS B 1 268 ? -12.07 17.906 -10.781 1 94.69 268 LYS B CA 1
ATOM 5542 C C . LYS B 1 268 ? -10.922 18.906 -10.695 1 94.69 268 LYS B C 1
ATOM 5544 O O . LYS B 1 268 ? -11.094 20.094 -10.992 1 94.69 268 LYS B O 1
ATOM 5549 N N . GLN B 1 269 ? -9.789 18.438 -10.281 1 94.56 269 GLN B N 1
ATOM 5550 C CA . GLN B 1 269 ? -8.617 19.312 -10.172 1 94.56 269 GLN B CA 1
ATOM 5551 C C . GLN B 1 269 ? -8.219 19.859 -11.539 1 94.56 269 GLN B C 1
ATOM 5553 O O . GLN B 1 269 ? -7.844 21.031 -11.656 1 94.56 269 GLN B O 1
ATOM 5558 N N . LYS B 1 270 ? -8.281 19.047 -12.523 1 95.88 270 LYS B N 1
ATOM 5559 C CA . LYS B 1 270 ? -7.941 19.484 -13.875 1 95.88 270 LYS B CA 1
ATOM 5560 C C . LYS B 1 270 ? -8.93 20.531 -14.375 1 95.88 270 LYS B C 1
ATOM 5562 O O . LYS B 1 270 ? -8.539 21.531 -14.984 1 95.88 270 LYS B O 1
ATOM 5567 N N . GLU B 1 271 ? -10.164 20.266 -14.133 1 95.81 271 GLU B N 1
ATOM 5568 C CA . GLU B 1 271 ? -11.203 21.203 -14.516 1 95.81 271 GLU B CA 1
ATOM 5569 C C . GLU B 1 271 ? -11 22.562 -13.828 1 95.81 271 GLU B C 1
ATOM 5571 O O . GLU B 1 271 ? -11.07 23.609 -14.477 1 95.81 271 GLU B O 1
ATOM 5576 N N . GLU B 1 272 ? -10.758 22.516 -12.578 1 94.62 272 GLU B N 1
ATOM 5577 C CA . GLU B 1 272 ? -10.555 23.734 -11.812 1 94.62 272 GLU B CA 1
ATOM 5578 C C . GLU B 1 272 ? -9.305 24.469 -12.281 1 94.62 272 GLU B C 1
ATOM 5580 O O . GLU B 1 272 ? -9.32 25.703 -12.43 1 94.62 272 GLU B O 1
ATOM 5585 N N . ALA B 1 273 ? -8.266 23.781 -12.508 1 94.38 273 ALA B N 1
ATOM 5586 C CA . ALA B 1 273 ? -7.023 24.391 -12.969 1 94.38 273 ALA B CA 1
ATOM 5587 C C . ALA B 1 273 ? -7.227 25.094 -14.305 1 94.38 273 ALA B C 1
ATOM 5589 O O . ALA B 1 273 ? -6.609 26.141 -14.57 1 94.38 273 ALA B O 1
ATOM 5590 N N . ALA B 1 274 ? -8.094 24.562 -15.102 1 94.94 274 ALA B N 1
ATOM 5591 C CA . ALA B 1 274 ? -8.328 25.094 -16.438 1 94.94 274 ALA B CA 1
ATOM 5592 C C . ALA B 1 274 ? -9.297 26.266 -16.406 1 94.94 274 ALA B C 1
ATOM 5594 O O . ALA B 1 274 ? -9.344 27.078 -17.328 1 94.94 274 ALA B O 1
ATOM 5595 N N . THR B 1 275 ? -10.039 26.391 -15.328 1 95.44 275 THR B N 1
ATOM 5596 C CA . THR B 1 275 ? -11.102 27.391 -15.297 1 95.44 275 THR B CA 1
ATOM 5597 C C . THR B 1 275 ? -10.82 28.453 -14.242 1 95.44 275 THR B C 1
ATOM 5599 O O . THR B 1 275 ? -10.242 29.5 -14.547 1 95.44 275 THR B O 1
ATOM 5602 N N . VAL B 1 276 ? -10.828 28.062 -12.961 1 93.88 276 VAL B N 1
ATOM 5603 C CA . VAL B 1 276 ? -10.727 29.047 -11.883 1 93.88 276 VAL B CA 1
ATOM 5604 C C . VAL B 1 276 ? -9.305 29.062 -11.336 1 93.88 276 VAL B C 1
ATOM 5606 O O . VAL B 1 276 ? -8.898 30.016 -10.656 1 93.88 276 VAL B O 1
ATOM 5609 N N . GLY B 1 277 ? -8.562 28.141 -11.727 1 93.62 277 GLY B N 1
ATOM 5610 C CA . GLY B 1 277 ? -7.207 28 -11.211 1 93.62 277 GLY B CA 1
ATOM 5611 C C . GLY B 1 277 ? -7.07 26.906 -10.18 1 93.62 277 GLY B C 1
ATOM 5612 O O . GLY B 1 277 ? -8.07 26.359 -9.703 1 93.62 277 GLY B O 1
ATOM 5613 N N . THR B 1 278 ? -5.805 26.562 -9.875 1 93.06 278 THR B N 1
ATOM 5614 C CA . THR B 1 278 ? -5.543 25.578 -8.836 1 93.06 278 THR B CA 1
ATOM 5615 C C . THR B 1 278 ? -6.023 26.094 -7.477 1 93.06 278 THR B C 1
ATOM 5617 O O . THR B 1 278 ? -6.289 27.281 -7.316 1 93.06 278 THR B O 1
ATOM 5620 N N . ARG B 1 279 ? -6.152 25.188 -6.547 1 89.88 279 ARG B N 1
ATOM 5621 C CA . ARG B 1 279 ? -6.555 25.578 -5.199 1 89.88 279 ARG B CA 1
ATOM 5622 C C . ARG B 1 279 ? -5.578 26.594 -4.617 1 89.88 279 ARG B C 1
ATOM 5624 O O . ARG B 1 279 ? -5.984 27.516 -3.916 1 89.88 279 ARG B O 1
ATOM 5631 N N . GLY B 1 280 ? -4.277 26.375 -4.852 1 92.94 280 GLY B N 1
ATOM 5632 C CA . GLY B 1 280 ? -3.279 27.328 -4.398 1 92.94 280 GLY B CA 1
ATOM 5633 C C . GLY B 1 280 ? -3.498 28.719 -4.941 1 92.94 280 GLY B C 1
ATOM 5634 O O . GLY B 1 280 ? -3.318 29.703 -4.223 1 92.94 280 GLY B O 1
ATOM 5635 N N . GLU B 1 281 ? -3.898 28.828 -6.152 1 95.19 281 GLU B N 1
ATOM 5636 C CA . GLU B 1 281 ? -4.168 30.125 -6.77 1 95.19 281 GLU B CA 1
ATOM 5637 C C . GLU B 1 281 ? -5.406 30.781 -6.156 1 95.19 281 GLU B C 1
ATOM 5639 O O . GLU B 1 281 ? -5.426 32 -5.93 1 95.19 281 GLU B O 1
ATOM 5644 N N . VAL B 1 282 ? -6.359 29.969 -5.91 1 91.94 282 VAL B N 1
ATOM 5645 C CA . VAL B 1 282 ? -7.578 30.469 -5.281 1 91.94 282 VAL B CA 1
ATOM 5646 C C . VAL B 1 282 ? -7.27 30.969 -3.873 1 91.94 282 VAL B C 1
ATOM 5648 O O . VAL B 1 282 ? -7.727 32.062 -3.477 1 91.94 282 VAL B O 1
ATOM 5651 N N . VAL B 1 283 ? -6.52 30.219 -3.154 1 90.5 283 VAL B N 1
ATOM 5652 C CA . VAL B 1 283 ? -6.168 30.562 -1.781 1 90.5 283 VAL B CA 1
ATOM 5653 C C . VAL B 1 283 ? -5.316 31.828 -1.772 1 90.5 283 VAL B C 1
ATOM 5655 O O . VAL B 1 283 ? -5.43 32.656 -0.863 1 90.5 283 VAL B O 1
ATOM 5658 N N . LYS B 1 284 ? -4.445 31.969 -2.756 1 93.5 284 LYS B N 1
ATOM 5659 C CA . LYS B 1 284 ? -3.619 33.188 -2.861 1 93.5 284 LYS B CA 1
ATOM 5660 C C . LYS B 1 284 ? -4.48 34.438 -2.947 1 93.5 284 LYS B C 1
ATOM 5662 O O . LYS B 1 284 ? -4.215 35.406 -2.264 1 93.5 284 LYS B O 1
ATOM 5667 N N . LYS B 1 285 ? -5.512 34.344 -3.734 1 93.25 285 LYS B N 1
ATOM 5668 C CA . LYS B 1 285 ? -6.43 35.469 -3.887 1 93.25 285 LYS B CA 1
ATOM 5669 C C . LYS B 1 285 ? -7.188 35.75 -2.59 1 93.25 285 LYS B C 1
ATOM 5671 O O . LYS B 1 285 ? -7.328 36.906 -2.176 1 93.25 285 LYS B O 1
ATOM 5676 N N . LEU B 1 286 ? -7.617 34.688 -2.014 1 89.56 286 LEU B N 1
ATOM 5677 C CA . LEU B 1 286 ? -8.359 34.812 -0.763 1 89.56 286 LEU B CA 1
ATOM 5678 C C . LEU B 1 286 ? -7.484 35.438 0.325 1 89.56 286 LEU B C 1
ATOM 5680 O O . LEU B 1 286 ? -7.961 36.25 1.124 1 89.56 286 LEU B O 1
ATOM 5684 N N . GLU B 1 287 ? -6.281 34.969 0.373 1 91.44 287 GLU B N 1
ATOM 5685 C CA . GLU B 1 287 ? -5.355 35.469 1.382 1 91.44 287 GLU B CA 1
ATOM 5686 C C . GLU B 1 287 ? -5.102 36.969 1.196 1 91.44 287 GLU B C 1
ATOM 5688 O O . GLU B 1 287 ? -4.988 37.719 2.174 1 91.44 287 GLU B O 1
ATOM 5693 N N . GLN B 1 288 ? -5 37.406 -0.002 1 92.75 288 GLN B N 1
ATOM 5694 C CA . GLN B 1 288 ? -4.809 38.812 -0.279 1 92.75 288 GLN B CA 1
ATOM 5695 C C . GLN B 1 288 ? -5.984 39.625 0.23 1 92.75 288 GLN B C 1
ATOM 5697 O O . GLN B 1 288 ? -5.797 40.719 0.815 1 92.75 288 GLN B O 1
ATOM 5702 N N . GLU B 1 289 ? -7.098 39.062 -0.009 1 92.62 289 GLU B N 1
ATOM 5703 C CA . GLU B 1 289 ? -8.305 39.719 0.469 1 92.62 289 GLU B CA 1
ATOM 5704 C C . GLU B 1 289 ? -8.336 39.781 1.994 1 92.62 289 GLU B C 1
ATOM 5706 O O . GLU B 1 289 ? -8.727 40.781 2.578 1 92.62 289 GLU B O 1
ATOM 5711 N N . LEU B 1 290 ? -7.934 38.781 2.553 1 92.94 290 LEU B N 1
ATOM 5712 C CA . LEU B 1 290 ? -7.918 38.688 4.008 1 92.94 290 LEU B CA 1
ATOM 5713 C C . LEU B 1 290 ? -6.914 39.688 4.598 1 92.94 290 LEU B C 1
ATOM 5715 O O . LEU B 1 290 ? -7.191 40.312 5.617 1 92.94 290 LEU B O 1
ATOM 5719 N N . PHE B 1 291 ? -5.789 39.844 3.996 1 95.12 291 PHE B N 1
ATOM 5720 C CA . PHE B 1 291 ? -4.766 40.75 4.5 1 95.12 291 PHE B CA 1
ATOM 5721 C C . PHE B 1 291 ? -5.227 42.188 4.387 1 95.12 291 PHE B C 1
ATOM 5723 O O . PHE B 1 291 ? -4.898 43.031 5.242 1 95.12 291 PHE B O 1
ATOM 5730 N N . GLU B 1 292 ? -5.953 42.469 3.314 1 95.81 292 GLU B N 1
ATOM 5731 C CA . GLU B 1 292 ? -6.52 43.812 3.207 1 95.81 292 GLU B CA 1
ATOM 5732 C C . GLU B 1 292 ? -7.48 44.094 4.355 1 95.81 292 GLU B C 1
ATOM 5734 O O . GLU B 1 292 ? -7.488 45.188 4.906 1 95.81 292 GLU B O 1
ATOM 5739 N N . LEU B 1 293 ? -8.219 43.062 4.645 1 95.25 293 LEU B N 1
ATOM 5740 C CA . LEU B 1 293 ? -9.125 43.188 5.781 1 95.25 293 LEU B CA 1
ATOM 5741 C C . LEU B 1 293 ? -8.352 43.375 7.078 1 95.25 293 LEU B C 1
ATOM 5743 O O . LEU B 1 293 ? -8.742 44.188 7.93 1 95.25 293 LEU B O 1
ATOM 5747 N N . TYR B 1 294 ? -7.258 42.719 7.238 1 96.19 294 TYR B N 1
ATOM 5748 C CA . TYR B 1 294 ? -6.461 42.75 8.461 1 96.19 294 TYR B CA 1
ATOM 5749 C C . TYR B 1 294 ? -5.82 44.125 8.672 1 96.19 294 TYR B C 1
ATOM 5751 O O . TYR B 1 294 ? -5.449 44.469 9.797 1 96.19 294 TYR B O 1
ATOM 5759 N N . LYS B 1 295 ? -5.688 44.906 7.629 1 96.19 295 LYS B N 1
ATOM 5760 C CA . LYS B 1 295 ? -5.062 46.219 7.695 1 96.19 295 LYS B CA 1
ATOM 5761 C C . LYS B 1 295 ? -5.996 47.25 8.328 1 96.19 295 LYS B C 1
ATOM 5763 O O . LYS B 1 295 ? -5.559 48.312 8.758 1 96.19 295 LYS B O 1
ATOM 5768 N N . ASP B 1 296 ? -7.281 46.875 8.32 1 96.06 296 ASP B N 1
ATOM 5769 C CA . ASP B 1 296 ? -8.258 47.812 8.883 1 96.06 296 ASP B CA 1
ATOM 5770 C C . ASP B 1 296 ? -7.973 48.094 10.359 1 96.06 296 ASP B C 1
ATOM 5772 O O . ASP B 1 296 ? -8.086 47.188 11.195 1 96.06 296 ASP B O 1
ATOM 5776 N N . PRO B 1 297 ? -7.676 49.344 10.648 1 95.12 297 PRO B N 1
ATOM 5777 C CA . PRO B 1 297 ? -7.34 49.656 12.039 1 95.12 297 PRO B CA 1
ATOM 5778 C C . PRO B 1 297 ? -8.516 49.469 12.992 1 95.12 297 PRO B C 1
ATOM 5780 O O . PRO B 1 297 ? -8.336 49.438 14.211 1 95.12 297 PRO B O 1
ATOM 5783 N N . ASN B 1 298 ? -9.672 49.25 12.43 1 95.12 298 ASN B N 1
ATOM 5784 C CA . ASN B 1 298 ? -10.859 49.094 13.258 1 95.12 298 ASN B CA 1
ATOM 5785 C C . ASN B 1 298 ? -11.188 47.625 13.477 1 95.12 298 ASN B C 1
ATOM 5787 O O . ASN B 1 298 ? -11.992 47.281 14.344 1 95.12 298 ASN B O 1
ATOM 5791 N N . LEU B 1 299 ? -10.555 46.75 12.688 1 94.56 299 LEU B N 1
ATOM 5792 C CA . LEU B 1 299 ? -10.758 45.312 12.883 1 94.56 299 LEU B CA 1
ATOM 5793 C C . LEU B 1 299 ? -9.961 44.812 14.078 1 94.56 299 LEU B C 1
ATOM 5795 O O . LEU B 1 299 ? -8.734 44.969 14.117 1 94.56 299 LEU B O 1
ATOM 5799 N N . ASN B 1 300 ? -10.625 44.219 15.07 1 95.12 300 ASN B N 1
ATOM 5800 C CA . ASN B 1 300 ? -9.945 43.75 16.281 1 95.12 300 ASN B CA 1
ATOM 5801 C C . ASN B 1 300 ? -10.453 42.406 16.75 1 95.12 300 ASN B C 1
ATOM 5803 O O . ASN B 1 300 ? -10.375 42.094 17.938 1 95.12 300 ASN B O 1
ATOM 5807 N N . ILE B 1 301 ? -11.086 41.719 15.836 1 91.38 301 ILE B N 1
ATOM 5808 C CA . ILE B 1 301 ? -11.516 40.312 16.047 1 91.38 301 ILE B CA 1
ATOM 5809 C C . ILE B 1 301 ? -11.141 39.469 14.836 1 91.38 301 ILE B C 1
ATOM 5811 O O . ILE B 1 301 ? -10.859 40 13.766 1 91.38 301 ILE B O 1
ATOM 5815 N N . LYS B 1 302 ? -11.078 38.188 15.023 1 87.44 302 LYS B N 1
ATOM 5816 C CA . LYS B 1 302 ? -10.875 37.312 13.883 1 87.44 302 LYS B CA 1
ATOM 5817 C C . LYS B 1 302 ? -12.016 37.406 12.883 1 87.44 302 LYS B C 1
ATOM 5819 O O . LYS B 1 302 ? -13.18 37.188 13.227 1 87.44 302 LYS B O 1
ATOM 5824 N N . PRO B 1 303 ? -11.742 37.656 11.742 1 85.88 303 PRO B N 1
ATOM 5825 C CA . PRO B 1 303 ? -12.836 37.812 10.789 1 85.88 303 PRO B CA 1
ATOM 5826 C C . PRO B 1 303 ? -13.445 36.5 10.359 1 85.88 303 PRO B C 1
ATOM 5828 O O . PRO B 1 303 ? -12.727 35.5 10.227 1 85.88 303 PRO B O 1
ATOM 5831 N N . PRO B 1 304 ? -14.719 36.469 10.102 1 80.12 304 PRO B N 1
ATOM 5832 C CA . PRO B 1 304 ? -15.391 35.25 9.688 1 80.12 304 PRO B CA 1
ATOM 5833 C C . PRO B 1 304 ? -14.867 34.688 8.359 1 80.12 304 PRO B C 1
ATOM 5835 O O . PRO B 1 304 ? -14.953 33.5 8.109 1 80.12 304 PRO B O 1
ATOM 5838 N N . GLN B 1 305 ? -14.289 35.5 7.566 1 79.19 305 GLN B N 1
ATOM 5839 C CA . GLN B 1 305 ? -13.75 35.125 6.266 1 79.19 305 GLN B CA 1
ATOM 5840 C C . GLN B 1 305 ? -12.617 34.094 6.414 1 79.19 305 GLN B C 1
ATOM 5842 O O . GLN B 1 305 ? -12.344 33.344 5.496 1 79.19 305 GLN B O 1
ATOM 5847 N N . LEU B 1 306 ? -12.039 34.094 7.578 1 79.69 306 LEU B N 1
ATOM 5848 C CA . LEU B 1 306 ? -10.938 33.188 7.828 1 79.69 306 LEU B CA 1
ATOM 5849 C C . LEU B 1 306 ? -11.406 31.734 7.781 1 79.69 306 LEU B C 1
ATOM 5851 O O . LEU B 1 306 ? -10.641 30.844 7.434 1 79.69 306 LEU B O 1
ATOM 5855 N N . GLU B 1 307 ? -12.664 31.531 8.094 1 71.62 307 GLU B N 1
ATOM 5856 C CA . GLU B 1 307 ? -13.211 30.172 8.117 1 71.62 307 GLU B CA 1
ATOM 5857 C C . GLU B 1 307 ? -13.32 29.609 6.703 1 71.62 307 GLU B C 1
ATOM 5859 O O . GLU B 1 307 ? -13.391 28.391 6.523 1 71.62 307 GLU B O 1
ATOM 5864 N N . LYS B 1 308 ? -13.305 30.422 5.746 1 65.62 308 LYS B N 1
ATOM 5865 C CA . LYS B 1 308 ? -13.453 30.031 4.352 1 65.62 308 LYS B CA 1
ATOM 5866 C C . LYS B 1 308 ? -12.148 29.438 3.809 1 65.62 308 LYS B C 1
ATOM 5868 O O . LYS B 1 308 ? -12.141 28.781 2.766 1 65.62 308 LYS B O 1
ATOM 5873 N N . ARG B 1 309 ? -11.031 29.688 4.348 1 57.03 309 ARG B N 1
ATOM 5874 C CA . ARG B 1 309 ? -9.734 29.219 3.885 1 57.03 309 ARG B CA 1
ATOM 5875 C C . ARG B 1 309 ? -9.469 27.797 4.367 1 57.03 309 ARG B C 1
ATOM 5877 O O . ARG B 1 309 ? -8.586 27.109 3.844 1 57.03 309 ARG B O 1
ATOM 5884 N N . GLY B 1 310 ? -10.328 27.25 5.113 1 56.19 310 GLY B N 1
ATOM 5885 C CA . GLY B 1 310 ? -10.055 25.953 5.723 1 56.19 310 GLY B CA 1
ATOM 5886 C C . GLY B 1 310 ? -9.312 26.062 7.039 1 56.19 310 GLY B C 1
ATOM 5887 O O . GLY B 1 310 ? -9.016 27.156 7.504 1 56.19 310 GLY B O 1
ATOM 5888 N N . GLY B 1 311 ? -9.328 25.188 7.879 1 58.5 311 GLY B N 1
ATOM 5889 C CA . GLY B 1 311 ? -8.516 25.172 9.086 1 58.5 311 GLY B CA 1
ATOM 5890 C C . GLY B 1 311 ? -9.297 25.531 10.336 1 58.5 311 GLY B C 1
ATOM 5891 O O . GLY B 1 311 ? -8.719 25.891 11.359 1 58.5 311 GLY B O 1
ATOM 5892 N N . ALA B 1 312 ? -10.562 25.516 10.086 1 59.06 312 ALA B N 1
ATOM 5893 C CA . ALA B 1 312 ? -11.406 25.828 11.227 1 59.06 312 ALA B CA 1
ATOM 5894 C C . ALA B 1 312 ? -11.062 24.953 12.43 1 59.06 312 ALA B C 1
ATOM 5896 O O . ALA B 1 312 ? -10.758 23.781 12.273 1 59.06 312 ALA B O 1
ATOM 5897 N N . HIS B 1 313 ? -10.969 25.5 13.555 1 67.75 313 HIS B N 1
ATOM 5898 C CA . HIS B 1 313 ? -10.797 24.891 14.867 1 67.75 313 HIS B CA 1
ATOM 5899 C C . HIS B 1 313 ? -9.344 24.516 15.109 1 67.75 313 HIS B C 1
ATOM 5901 O O . HIS B 1 313 ? -9.023 23.891 16.125 1 67.75 313 HIS B O 1
ATOM 5907 N N . TYR B 1 314 ? -8.516 24.859 14.094 1 67.06 314 TYR B N 1
ATOM 5908 C CA . TYR B 1 314 ? -7.094 24.531 14.148 1 67.06 314 TYR B CA 1
ATOM 5909 C C . TYR B 1 314 ? -6.461 25.094 15.414 1 67.06 314 TYR B C 1
ATOM 5911 O O . TYR B 1 314 ? -5.77 24.375 16.141 1 67.06 314 TYR B O 1
ATOM 5919 N N . SER B 1 315 ? -6.695 26.266 15.578 1 72.06 315 SER B N 1
ATOM 5920 C CA . SER B 1 315 ? -6.039 26.969 16.672 1 72.06 315 SER B CA 1
ATOM 5921 C C . SER B 1 315 ? -6.621 26.562 18.016 1 72.06 315 SER B C 1
ATOM 5923 O O . SER B 1 315 ? -5.906 26.516 19.016 1 72.06 315 SER B O 1
ATOM 5925 N N . ASP B 1 316 ? -7.848 26.109 17.906 1 78.94 316 ASP B N 1
ATOM 5926 C CA . ASP B 1 316 ? -8.422 25.562 19.125 1 78.94 316 ASP B CA 1
ATOM 5927 C C . ASP B 1 316 ? -7.695 24.297 19.547 1 78.94 316 ASP B C 1
ATOM 5929 O O . ASP B 1 316 ? -7.426 24.094 20.734 1 78.94 316 ASP B O 1
ATOM 5933 N N . ALA B 1 317 ? -7.32 23.609 18.547 1 85.19 317 ALA B N 1
ATOM 5934 C CA . ALA B 1 317 ? -6.613 22.375 18.828 1 85.19 317 ALA B CA 1
ATOM 5935 C C . ALA B 1 317 ? -5.227 22.641 19.406 1 85.19 317 ALA B C 1
ATOM 5937 O O . ALA B 1 317 ? -4.805 22 20.359 1 85.19 317 ALA B O 1
ATOM 5938 N N . ALA B 1 318 ? -4.57 23.625 18.875 1 89.56 318 ALA B N 1
ATOM 5939 C CA . ALA B 1 318 ? -3.217 23.938 19.328 1 89.56 318 ALA B CA 1
ATOM 5940 C C . ALA B 1 318 ? -3.23 24.5 20.734 1 89.56 318 ALA B C 1
ATOM 5942 O O . ALA B 1 318 ? -2.461 24.062 21.594 1 89.56 318 ALA B O 1
ATOM 5943 N N . CYS B 1 319 ? -4.086 25.469 20.969 1 94.06 319 CYS B N 1
ATOM 5944 C CA . CYS B 1 319 ? -4.133 26.125 22.266 1 94.06 319 CYS B CA 1
ATOM 5945 C C . CYS B 1 319 ? -4.609 25.156 23.344 1 94.06 319 CYS B C 1
ATOM 5947 O O . CYS B 1 319 ? -4.121 25.203 24.484 1 94.06 319 CYS B O 1
ATOM 5949 N N . SER B 1 320 ? -5.535 24.297 22.953 1 93.75 320 SER B N 1
ATOM 5950 C CA . SER B 1 320 ? -6 23.297 23.906 1 93.75 320 SER B CA 1
ATOM 5951 C C . SER B 1 320 ? -4.887 22.312 24.266 1 93.75 320 SER B C 1
ATOM 5953 O O . SER B 1 320 ? -4.789 21.875 25.406 1 93.75 320 SER B O 1
ATOM 5955 N N . LEU B 1 321 ? -4.125 21.938 23.281 1 96.38 321 LEU B N 1
ATOM 5956 C CA . LEU B 1 321 ? -3.012 21.031 23.531 1 96.38 321 LEU B CA 1
ATOM 5957 C C . LEU B 1 321 ? -1.982 21.672 24.453 1 96.38 321 LEU B C 1
ATOM 5959 O O . LEU B 1 321 ? -1.524 21.031 25.406 1 96.38 321 LEU B O 1
ATOM 5963 N N . ILE B 1 322 ? -1.622 22.922 24.203 1 96.88 322 ILE B N 1
ATOM 5964 C CA . ILE B 1 322 ? -0.658 23.641 25.031 1 96.88 322 ILE B CA 1
ATOM 5965 C C . ILE B 1 322 ? -1.18 23.766 26.453 1 96.88 322 ILE B C 1
ATOM 5967 O O . ILE B 1 322 ? -0.44 23.516 27.422 1 96.88 322 ILE B O 1
ATOM 5971 N N . SER B 1 323 ? -2.436 24.094 26.531 1 96.31 323 SER B N 1
ATOM 5972 C CA . SER B 1 323 ? -3.057 24.188 27.859 1 96.31 323 SER B CA 1
ATOM 5973 C C . SER B 1 323 ? -3.014 22.859 28.594 1 96.31 323 SER B C 1
ATOM 5975 O O . SER B 1 323 ? -2.781 22.812 29.797 1 96.31 323 SER B O 1
ATOM 5977 N N . SER B 1 324 ? -3.279 21.797 27.875 1 97 324 SER B N 1
ATOM 5978 C CA . SER B 1 324 ? -3.273 20.469 28.484 1 97 324 SER B CA 1
ATOM 5979 C C . SER B 1 324 ? -1.894 20.109 29.016 1 97 324 SER B C 1
ATOM 5981 O O . SER B 1 324 ? -1.774 19.547 30.109 1 97 324 SER B O 1
ATOM 5983 N N . ILE B 1 325 ? -0.884 20.406 28.266 1 97.25 325 ILE B N 1
ATOM 5984 C CA . ILE B 1 325 ? 0.479 20.125 28.719 1 97.25 325 ILE B CA 1
ATOM 5985 C C . ILE B 1 325 ? 0.813 21 29.922 1 97.25 325 ILE B C 1
ATOM 5987 O O . ILE B 1 325 ? 1.279 20.5 30.953 1 97.25 325 ILE B O 1
ATOM 5991 N N . TYR B 1 326 ? 0.543 22.281 29.828 1 96.75 326 TYR B N 1
ATOM 5992 C CA . TYR B 1 326 ? 0.902 23.25 30.844 1 96.75 326 TYR B CA 1
ATOM 5993 C C . TYR B 1 326 ? 0.198 22.938 32.156 1 96.75 326 TYR B C 1
ATOM 5995 O O . TYR B 1 326 ? 0.81 23 33.219 1 96.75 326 TYR B O 1
ATOM 6003 N N . ASN B 1 327 ? -1.064 22.578 32.094 1 96.5 327 ASN B N 1
ATOM 6004 C CA . ASN B 1 327 ? -1.892 22.406 33.281 1 96.5 327 ASN B CA 1
ATOM 6005 C C . ASN B 1 327 ? -1.983 20.938 33.688 1 96.5 327 ASN B C 1
ATOM 6007 O O . ASN B 1 327 ? -2.705 20.594 34.625 1 96.5 327 ASN B O 1
ATOM 6011 N N . ASP B 1 328 ? -1.309 20.062 32.969 1 97.5 328 ASP B N 1
ATOM 6012 C CA . ASP B 1 328 ? -1.361 18.641 33.25 1 97.5 328 ASP B CA 1
ATOM 6013 C C . ASP B 1 328 ? -2.805 18.141 33.312 1 97.5 328 ASP B C 1
ATOM 6015 O O . ASP B 1 328 ? -3.213 17.5 34.281 1 97.5 328 ASP B O 1
ATOM 6019 N N . LYS B 1 329 ? -3.578 18.484 32.312 1 96.75 329 LYS B N 1
ATOM 6020 C CA . LYS B 1 329 ? -5.023 18.266 32.344 1 96.75 329 LYS B CA 1
ATOM 6021 C C . LYS B 1 329 ? -5.371 16.797 32.125 1 96.75 329 LYS B C 1
ATOM 6023 O O . LYS B 1 329 ? -6.418 16.328 32.594 1 96.75 329 LYS B O 1
ATOM 6028 N N . LYS B 1 330 ? -4.562 15.984 31.422 1 97.81 330 LYS B N 1
ATOM 6029 C CA . LYS B 1 330 ? -4.777 14.57 31.141 1 97.81 330 LYS B CA 1
ATOM 6030 C C . LYS B 1 330 ? -6.059 14.367 30.328 1 97.81 330 LYS B C 1
ATOM 6032 O O . LYS B 1 330 ? -6.793 13.406 30.562 1 97.81 330 LYS B O 1
ATOM 6037 N N . ASP B 1 331 ? -6.371 15.289 29.469 1 95.25 331 ASP B N 1
ATOM 6038 C CA . ASP B 1 331 ? -7.504 15.133 28.562 1 95.25 331 ASP B CA 1
ATOM 6039 C C . ASP B 1 331 ? -7.066 14.516 27.234 1 95.25 331 ASP B C 1
ATOM 6041 O O . ASP B 1 331 ? -5.875 14.281 27.016 1 95.25 331 ASP B O 1
ATOM 6045 N N . ILE B 1 332 ? -8.062 14.117 26.422 1 96.94 332 ILE B N 1
ATOM 6046 C CA . ILE B 1 332 ? -7.781 13.367 25.203 1 96.94 332 ILE B CA 1
ATOM 6047 C C . ILE B 1 332 ? -7.77 14.32 24 1 96.94 332 ILE B C 1
ATOM 6049 O O . ILE B 1 332 ? -8.672 15.141 23.844 1 96.94 332 ILE B O 1
ATOM 6053 N N . HIS B 1 333 ? -6.738 14.359 23.25 1 96.81 333 HIS B N 1
ATOM 6054 C CA . HIS B 1 333 ? -6.594 15.039 21.969 1 96.81 333 HIS B CA 1
ATOM 6055 C C . HIS B 1 333 ? -6.203 14.062 20.859 1 96.81 333 HIS B C 1
ATOM 6057 O O . HIS B 1 333 ? -5.699 12.977 21.141 1 96.81 333 HIS B O 1
ATOM 6063 N N . VAL B 1 334 ? -6.531 14.375 19.656 1 97.31 334 VAL B N 1
ATOM 6064 C CA . VAL B 1 334 ? -5.992 13.648 18.5 1 97.31 334 VAL B CA 1
ATOM 6065 C C . VAL B 1 334 ? -4.738 14.359 17.984 1 97.31 334 VAL B C 1
ATOM 6067 O O . VAL B 1 334 ? -4.789 15.539 17.625 1 97.31 334 VAL B O 1
ATOM 6070 N N . VAL B 1 335 ? -3.605 13.664 18.016 1 98.25 335 VAL B N 1
ATOM 6071 C CA . VAL B 1 335 ? -2.33 14.312 17.734 1 98.25 335 VAL B CA 1
ATOM 6072 C C . VAL B 1 335 ? -1.464 13.398 16.859 1 98.25 335 VAL B C 1
ATOM 6074 O O . VAL B 1 335 ? -1.769 12.219 16.703 1 98.25 335 VAL B O 1
ATOM 6077 N N . ASN B 1 336 ? -0.49 13.93 16.203 1 98.69 336 ASN B N 1
ATOM 6078 C CA . ASN B 1 336 ? 0.606 13.188 15.594 1 98.69 336 ASN B CA 1
ATOM 6079 C C . ASN B 1 336 ? 1.72 12.898 16.594 1 98.69 336 ASN B C 1
ATOM 6081 O O . ASN B 1 336 ? 2.338 13.82 17.125 1 98.69 336 ASN B O 1
ATOM 6085 N N . VAL B 1 337 ? 1.957 11.648 16.844 1 98.69 337 VAL B N 1
ATOM 6086 C CA . VAL B 1 337 ? 2.859 11.234 17.922 1 98.69 337 VAL B CA 1
ATOM 6087 C C . VAL B 1 337 ? 3.578 9.945 17.516 1 98.69 337 VAL B C 1
ATOM 6089 O O . VAL B 1 337 ? 3.154 9.258 16.594 1 98.69 337 VAL B O 1
ATOM 6092 N N . ARG B 1 338 ? 4.629 9.664 18.156 1 98.62 338 ARG B N 1
ATOM 6093 C CA . ARG B 1 338 ? 5.367 8.43 17.906 1 98.62 338 ARG B CA 1
ATOM 6094 C C . ARG B 1 338 ? 4.484 7.207 18.125 1 98.62 338 ARG B C 1
ATOM 6096 O O . ARG B 1 338 ? 3.738 7.145 19.109 1 98.62 338 ARG B O 1
ATOM 6103 N N . ASN B 1 339 ? 4.531 6.234 17.266 1 98.69 339 ASN B N 1
ATOM 6104 C CA . ASN B 1 339 ? 3.701 5.035 17.312 1 98.69 339 ASN B CA 1
ATOM 6105 C C . ASN B 1 339 ? 3.979 4.203 18.562 1 98.69 339 ASN B C 1
ATOM 6107 O O . ASN B 1 339 ? 3.07 3.953 19.359 1 98.69 339 ASN B O 1
ATOM 6111 N N . ASN B 1 340 ? 5.246 3.783 18.703 1 97.75 340 ASN B N 1
ATOM 6112 C CA . ASN B 1 340 ? 5.707 3.018 19.844 1 97.75 340 ASN B CA 1
ATOM 6113 C C . ASN B 1 340 ? 4.746 1.886 20.188 1 97.75 340 ASN B C 1
ATOM 6115 O O . ASN B 1 340 ? 4.297 1.771 21.344 1 97.75 340 ASN B O 1
ATOM 6119 N N . GLY B 1 341 ? 4.305 1.199 19.219 1 97.44 341 GLY B N 1
ATOM 6120 C CA . GLY B 1 341 ? 3.525 -0.013 19.422 1 97.44 341 GLY B CA 1
ATOM 6121 C C . GLY B 1 341 ? 2.029 0.233 19.438 1 97.44 341 GLY B C 1
ATOM 6122 O O . GLY B 1 341 ? 1.241 -0.708 19.547 1 97.44 341 GLY B O 1
ATOM 6123 N N . THR B 1 342 ? 1.582 1.466 19.297 1 98.56 342 THR B N 1
ATOM 6124 C CA . THR B 1 342 ? 0.161 1.794 19.328 1 98.56 342 THR B CA 1
ATOM 6125 C C . THR B 1 342 ? -0.576 1.093 18.188 1 98.56 342 THR B C 1
ATOM 6127 O O . THR B 1 342 ? -1.619 0.472 18.406 1 98.56 342 THR B O 1
ATOM 6130 N N . ILE B 1 343 ? -0.141 1.314 17 1 98.5 343 ILE B N 1
ATOM 6131 C CA . ILE B 1 343 ? -0.559 0.518 15.859 1 98.5 343 ILE B CA 1
ATOM 6132 C C . ILE B 1 343 ? 0.48 -0.564 15.57 1 98.5 343 ILE B C 1
ATOM 6134 O O . ILE B 1 343 ? 1.585 -0.268 15.109 1 98.5 343 ILE B O 1
ATOM 6138 N N . ALA B 1 344 ? 0.092 -1.774 15.773 1 97.31 344 ALA B N 1
ATOM 6139 C CA . ALA B 1 344 ? 1.028 -2.896 15.758 1 97.31 344 ALA B CA 1
ATOM 6140 C C . ALA B 1 344 ? 1.554 -3.148 14.352 1 97.31 344 ALA B C 1
ATOM 6142 O O . ALA B 1 344 ? 2.617 -3.748 14.172 1 97.31 344 ALA B O 1
ATOM 6143 N N . ASP B 1 345 ? 0.901 -2.67 13.367 1 97.12 345 ASP B N 1
ATOM 6144 C CA . ASP B 1 345 ? 1.223 -2.967 11.977 1 97.12 345 ASP B CA 1
ATOM 6145 C C . ASP B 1 345 ? 2.234 -1.966 11.422 1 97.12 345 ASP B C 1
ATOM 6147 O O . ASP B 1 345 ? 2.629 -2.055 10.258 1 97.12 345 ASP B O 1
ATOM 6151 N N . LEU B 1 346 ? 2.666 -0.983 12.18 1 98 346 LEU B N 1
ATOM 6152 C CA . LEU B 1 346 ? 3.645 0.02 11.773 1 98 346 LEU B CA 1
ATOM 6153 C C . LEU B 1 346 ? 4.902 -0.065 12.633 1 98 346 LEU B C 1
ATOM 6155 O O . LEU B 1 346 ? 4.855 -0.545 13.766 1 98 346 LEU B O 1
ATOM 6159 N N . PRO B 1 347 ? 6.055 0.377 12.055 1 97.5 347 PRO B N 1
ATOM 6160 C CA . PRO B 1 347 ? 7.258 0.44 12.891 1 97.5 347 PRO B CA 1
ATOM 6161 C C . PRO B 1 347 ? 7.062 1.307 14.133 1 97.5 347 PRO B C 1
ATOM 6163 O O . PRO B 1 347 ? 6.277 2.256 14.117 1 97.5 347 PRO B O 1
ATOM 6166 N N . ASP B 1 348 ? 7.832 1.063 15.141 1 97.62 348 ASP B N 1
ATOM 6167 C CA . ASP B 1 348 ? 7.684 1.745 16.422 1 97.62 348 ASP B CA 1
ATOM 6168 C C . ASP B 1 348 ? 8.117 3.205 16.312 1 97.62 348 ASP B C 1
ATOM 6170 O O . ASP B 1 348 ? 7.59 4.066 17.031 1 97.62 348 ASP B O 1
ATOM 6174 N N . ASP B 1 349 ? 9.008 3.51 15.453 1 98.06 349 ASP B N 1
ATOM 6175 C CA . ASP B 1 349 ? 9.656 4.816 15.5 1 98.06 349 ASP B CA 1
ATOM 6176 C C . ASP B 1 349 ? 9.008 5.785 14.508 1 98.06 349 ASP B C 1
ATOM 6178 O O . ASP B 1 349 ? 9.547 6.863 14.25 1 98.06 349 ASP B O 1
ATOM 6182 N N . VAL B 1 350 ? 7.887 5.367 13.93 1 98.75 350 VAL B N 1
ATOM 6183 C CA . VAL B 1 350 ? 7.211 6.273 13.008 1 98.75 350 VAL B CA 1
ATOM 6184 C C . VAL B 1 350 ? 6.156 7.086 13.758 1 98.75 350 VAL B C 1
ATOM 6186 O O . VAL B 1 350 ? 5.895 6.836 14.938 1 98.75 350 VAL B O 1
ATOM 6189 N N . VAL B 1 351 ? 5.652 8.109 13.094 1 98.88 351 VAL B N 1
ATOM 6190 C CA . VAL B 1 351 ? 4.605 8.953 13.672 1 98.88 351 VAL B CA 1
ATOM 6191 C C . VAL B 1 351 ? 3.242 8.531 13.125 1 98.88 351 VAL B C 1
ATOM 6193 O O . VAL B 1 351 ? 3.107 8.219 11.938 1 98.88 351 VAL B O 1
ATOM 6196 N N . ILE B 1 352 ? 2.27 8.438 13.992 1 98.88 352 ILE B N 1
ATOM 6197 C CA . ILE B 1 352 ? 0.883 8.133 13.656 1 98.88 352 ILE B CA 1
ATOM 6198 C C . ILE B 1 352 ? -0.024 9.266 14.133 1 98.88 352 ILE B C 1
ATOM 6200 O O . ILE B 1 352 ? 0.434 10.195 14.805 1 98.88 352 ILE B O 1
ATOM 6204 N N . GLU B 1 353 ? -1.228 9.289 13.68 1 98.75 353 GLU B N 1
ATOM 6205 C CA . GLU B 1 353 ? -2.268 10.188 14.18 1 98.75 353 GLU B CA 1
ATOM 6206 C C . GLU B 1 353 ? -3.367 9.414 14.898 1 98.75 353 GLU B C 1
ATOM 6208 O O . GLU B 1 353 ? -4.016 8.547 14.305 1 98.75 353 GLU B O 1
ATOM 6213 N N . THR B 1 354 ? -3.545 9.672 16.172 1 98.75 354 THR B N 1
ATOM 6214 C CA . THR B 1 354 ? -4.488 8.906 16.984 1 98.75 354 THR B CA 1
ATOM 6215 C C . THR B 1 354 ? -4.875 9.68 18.25 1 98.75 354 THR B C 1
ATOM 6217 O O . THR B 1 354 ? -4.375 10.781 18.484 1 98.75 354 THR B O 1
ATOM 6220 N N . ASN B 1 355 ? -5.844 9.133 18.969 1 98.62 355 ASN B N 1
ATOM 6221 C CA . ASN B 1 355 ? -6.191 9.656 20.281 1 98.62 355 ASN B CA 1
ATOM 6222 C C . ASN B 1 355 ? -5.059 9.453 21.281 1 98.62 355 ASN B C 1
ATOM 6224 O O . ASN B 1 355 ? -4.438 8.383 21.312 1 98.62 355 ASN B O 1
ATOM 6228 N N . ALA B 1 356 ? -4.812 10.469 22.078 1 98.62 356 ALA B N 1
ATOM 6229 C CA . ALA B 1 356 ? -3.791 10.367 23.125 1 98.62 356 ALA B CA 1
ATOM 6230 C C . ALA B 1 356 ? -4.191 11.156 24.359 1 98.62 356 ALA B C 1
ATOM 6232 O O . ALA B 1 356 ? -4.828 12.211 24.266 1 98.62 356 ALA B O 1
ATOM 6233 N N . ILE B 1 357 ? -3.816 10.648 25.484 1 98.62 35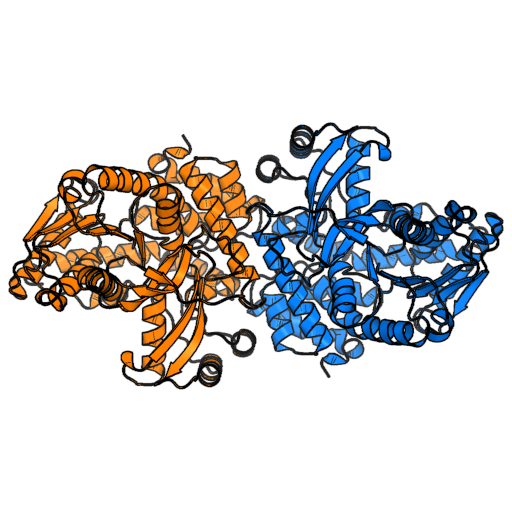7 ILE B N 1
ATOM 6234 C CA . ILE B 1 357 ? -3.906 11.406 26.734 1 98.62 357 ILE B CA 1
ATOM 6235 C C . ILE B 1 357 ? -2.75 12.398 26.812 1 98.62 357 ILE B C 1
ATOM 6237 O O . ILE B 1 357 ? -1.589 12.023 26.625 1 98.62 357 ILE B O 1
ATOM 6241 N N . ILE B 1 358 ? -3.105 13.664 27.094 1 98.38 358 ILE B N 1
ATOM 6242 C CA . ILE B 1 358 ? -2.082 14.703 27.125 1 98.38 358 ILE B CA 1
ATOM 6243 C C . ILE B 1 358 ? -1.866 15.156 28.578 1 98.38 358 ILE B C 1
ATOM 6245 O O . ILE B 1 358 ? -2.793 15.656 29.219 1 98.38 358 ILE B O 1
ATOM 6249 N N . ASP B 1 359 ? -0.694 15.008 29.078 1 98.06 359 ASP B N 1
ATOM 6250 C CA . ASP B 1 359 ? -0.313 15.531 30.391 1 98.06 359 ASP B CA 1
ATOM 6251 C C . ASP B 1 359 ? 0.961 16.359 30.297 1 98.06 359 ASP B C 1
ATOM 6253 O O . ASP B 1 359 ? 1.379 16.75 29.203 1 98.06 359 ASP B O 1
ATOM 6257 N N . ARG B 1 360 ? 1.556 16.719 31.406 1 96.81 360 ARG B N 1
ATOM 6258 C CA . ARG B 1 360 ? 2.711 17.609 31.453 1 96.81 360 ARG B CA 1
ATOM 6259 C C . ARG B 1 360 ? 3.916 16.969 30.766 1 96.81 360 ARG B C 1
ATOM 6261 O O . ARG B 1 360 ? 4.867 17.672 30.406 1 96.81 360 ARG B O 1
ATOM 6268 N N . ASN B 1 361 ? 3.85 15.641 30.641 1 96.81 361 ASN B N 1
ATOM 6269 C CA . ASN B 1 361 ? 4.961 14.922 30.016 1 96.81 361 ASN B CA 1
ATOM 6270 C C . ASN B 1 361 ? 4.695 14.648 28.547 1 96.81 361 ASN B C 1
ATOM 6272 O O . ASN B 1 361 ? 5.52 14.023 27.875 1 96.81 361 ASN B O 1
ATOM 6276 N N . GLY B 1 362 ? 3.598 15.172 28 1 97.44 362 GLY B N 1
ATOM 6277 C CA . GLY B 1 362 ? 3.34 15.055 26.562 1 97.44 362 GLY B CA 1
ATOM 6278 C C . GLY B 1 362 ? 2.197 14.109 26.25 1 97.44 362 GLY B C 1
ATOM 6279 O O . GLY B 1 362 ? 1.191 14.078 26.953 1 97.44 362 GLY B O 1
ATOM 6280 N N . ALA B 1 363 ? 2.275 13.445 25.141 1 98.38 363 ALA B N 1
ATOM 6281 C CA . ALA B 1 363 ? 1.186 12.641 24.594 1 98.38 363 ALA B CA 1
ATOM 6282 C C . ALA B 1 363 ? 1.383 11.164 24.906 1 98.38 363 ALA B C 1
ATOM 6284 O O . ALA B 1 363 ? 2.486 10.633 24.766 1 98.38 363 ALA B O 1
ATOM 6285 N N . HIS B 1 364 ? 0.374 10.531 25.375 1 98.5 364 HIS B N 1
ATOM 6286 C CA . HIS B 1 364 ? 0.307 9.094 25.609 1 98.5 364 HIS B CA 1
ATOM 6287 C C . HIS B 1 364 ? -0.771 8.438 24.75 1 98.5 364 HIS B C 1
ATOM 6289 O O . HIS B 1 364 ? -1.936 8.375 25.156 1 98.5 364 HIS B O 1
ATOM 6295 N N . PRO B 1 365 ? -0.381 7.914 23.562 1 98.62 365 PRO B N 1
ATOM 6296 C CA . PRO B 1 365 ? -1.37 7.387 22.625 1 98.62 365 PRO B CA 1
ATOM 6297 C C . PRO B 1 365 ? -2.162 6.215 23.188 1 98.62 365 PRO B C 1
ATOM 6299 O O . PRO B 1 365 ? -1.605 5.375 23.906 1 98.62 365 PRO B O 1
ATOM 6302 N N . ILE B 1 366 ? -3.418 6.188 22.938 1 98.31 366 ILE B N 1
ATOM 6303 C CA . ILE B 1 366 ? -4.297 5.09 23.328 1 98.31 366 ILE B CA 1
ATOM 6304 C C . ILE B 1 366 ? -4.102 3.908 22.375 1 98.31 366 ILE B C 1
ATOM 6306 O O . ILE B 1 366 ? -4.164 4.07 21.156 1 98.31 366 ILE B O 1
ATOM 6310 N N . ASN B 1 367 ? -3.934 2.768 22.953 1 97.19 367 ASN B N 1
ATOM 6311 C CA . ASN B 1 367 ? -3.592 1.574 22.188 1 97.19 367 ASN B CA 1
ATOM 6312 C C . ASN B 1 367 ? -4.676 1.235 21.156 1 97.19 367 ASN B C 1
ATOM 6314 O O . ASN B 1 367 ? -5.867 1.345 21.453 1 97.19 367 ASN B O 1
ATOM 6318 N N . ILE B 1 368 ? -4.316 0.785 19.984 1 96.88 368 ILE B N 1
ATOM 6319 C CA . ILE B 1 368 ? -5.219 0.391 18.906 1 96.88 368 ILE B CA 1
ATOM 6320 C C . ILE B 1 368 ? -5.031 -1.091 18.594 1 96.88 368 ILE B C 1
ATOM 6322 O O . ILE B 1 368 ? -6 -1.803 18.312 1 96.88 368 ILE B O 1
ATOM 6326 N N . GLY B 1 369 ? -3.775 -1.596 18.688 1 97.31 369 GLY B N 1
ATOM 6327 C CA . GLY B 1 369 ? -3.488 -2.959 18.266 1 97.31 369 GLY B CA 1
ATOM 6328 C C . GLY B 1 369 ? -3.369 -3.109 16.766 1 97.31 369 GLY B C 1
ATOM 6329 O O . GLY B 1 369 ? -2.803 -2.244 16.078 1 97.31 369 GLY B O 1
ATOM 6330 N N . HIS B 1 370 ? -3.793 -4.281 16.203 1 97.44 370 HIS B N 1
ATOM 6331 C CA . HIS B 1 370 ? -3.75 -4.512 14.758 1 97.44 370 HIS B CA 1
ATOM 6332 C C . HIS B 1 370 ? -4.926 -3.844 14.055 1 97.44 370 HIS B C 1
ATOM 6334 O O . HIS B 1 370 ? -6.047 -3.854 14.57 1 97.44 370 HIS B O 1
ATOM 6340 N N . VAL B 1 371 ? -4.66 -3.244 12.984 1 97.75 371 VAL B N 1
ATOM 6341 C CA . VAL B 1 371 ? -5.738 -2.709 12.164 1 97.75 371 VAL B CA 1
ATOM 6342 C C . VAL B 1 371 ? -6.137 -3.729 11.094 1 97.75 371 VAL B C 1
ATOM 6344 O O . VAL B 1 371 ? -5.328 -4.574 10.711 1 97.75 371 VAL B O 1
ATOM 6347 N N . PRO B 1 372 ? -7.406 -3.682 10.656 1 97.5 372 PRO B N 1
ATOM 6348 C CA . PRO B 1 372 ? -7.848 -4.66 9.656 1 97.5 372 PRO B CA 1
ATOM 6349 C C . PRO B 1 372 ? -7.164 -4.469 8.305 1 97.5 372 PRO B C 1
ATOM 6351 O O . PRO B 1 372 ? -6.715 -3.363 7.984 1 97.5 372 PRO B O 1
ATOM 6354 N N . ALA B 1 373 ? -7.168 -5.508 7.473 1 97.5 373 ALA B N 1
ATOM 6355 C CA . ALA B 1 373 ? -6.535 -5.516 6.16 1 97.5 373 ALA B CA 1
ATOM 6356 C C . ALA B 1 373 ? -7.098 -4.406 5.27 1 97.5 373 ALA B C 1
ATOM 6358 O O . ALA B 1 373 ? -6.379 -3.84 4.445 1 97.5 373 ALA B O 1
ATOM 6359 N N . LYS B 1 374 ? -8.359 -4.078 5.465 1 97.38 374 LYS B N 1
ATOM 6360 C CA . LYS B 1 374 ? -9.047 -3.137 4.582 1 97.38 374 LYS B CA 1
ATOM 6361 C C . LYS B 1 374 ? -8.422 -1.747 4.668 1 97.38 374 LYS B C 1
ATOM 6363 O O . LYS B 1 374 ? -8.617 -0.918 3.775 1 97.38 374 LYS B O 1
ATOM 6368 N N . ILE B 1 375 ? -7.645 -1.47 5.758 1 98.31 375 ILE B N 1
ATOM 6369 C CA . ILE B 1 375 ? -7.02 -0.154 5.824 1 98.31 375 ILE B CA 1
ATOM 6370 C C . ILE B 1 375 ? -5.508 -0.309 5.988 1 98.31 375 ILE B C 1
ATOM 6372 O O . ILE B 1 375 ? -4.754 0.636 5.75 1 98.31 375 ILE B O 1
ATOM 6376 N N . ARG B 1 376 ? -4.996 -1.518 6.418 1 98.38 376 ARG B N 1
ATOM 6377 C CA . ARG B 1 376 ? -3.588 -1.755 6.719 1 98.38 376 ARG B CA 1
ATOM 6378 C C . ARG B 1 376 ? -2.717 -1.505 5.492 1 98.38 376 ARG B C 1
ATOM 6380 O O . ARG B 1 376 ? -1.674 -0.856 5.586 1 98.38 376 ARG B O 1
ATOM 6387 N N . GLY B 1 377 ? -3.135 -2.021 4.367 1 98 377 GLY B N 1
ATOM 6388 C CA . GLY B 1 377 ? -2.352 -1.912 3.146 1 98 377 GLY B CA 1
ATOM 6389 C C . GLY B 1 377 ? -2.086 -0.477 2.734 1 98 377 GLY B C 1
ATOM 6390 O O . GLY B 1 377 ? -0.94 -0.099 2.482 1 98 377 GLY B O 1
ATOM 6391 N N . LEU B 1 378 ? -3.141 0.31 2.65 1 98.38 378 LEU B N 1
ATOM 6392 C CA . LEU B 1 378 ? -3.01 1.713 2.27 1 98.38 378 LEU B CA 1
ATOM 6393 C C . LEU B 1 378 ? -2.182 2.479 3.295 1 98.38 378 LEU B C 1
ATOM 6395 O O . LEU B 1 378 ? -1.329 3.291 2.93 1 98.38 378 LEU B O 1
ATOM 6399 N N . MET B 1 379 ? -2.414 2.215 4.582 1 98.56 379 MET B N 1
ATOM 6400 C CA . MET B 1 379 ? -1.672 2.857 5.66 1 98.56 379 MET B CA 1
ATOM 6401 C C . MET B 1 379 ? -0.179 2.57 5.543 1 98.56 379 MET B C 1
ATOM 6403 O O . MET B 1 379 ? 0.644 3.48 5.66 1 98.56 379 MET B O 1
ATOM 6407 N N . GLN B 1 380 ? 0.157 1.323 5.273 1 98.38 380 GLN B N 1
ATOM 6408 C CA . GLN B 1 380 ? 1.55 0.905 5.156 1 98.38 380 GLN B CA 1
ATOM 6409 C C . GLN B 1 380 ? 2.207 1.521 3.924 1 98.38 380 GLN B C 1
ATOM 6411 O O . GLN B 1 380 ? 3.381 1.896 3.961 1 98.38 380 GLN B O 1
ATOM 6416 N N . ALA B 1 381 ? 1.493 1.575 2.859 1 98.19 381 ALA B N 1
ATOM 6417 C CA . ALA B 1 381 ? 2.031 2.164 1.635 1 98.19 381 ALA B CA 1
ATOM 6418 C C . ALA B 1 381 ? 2.369 3.639 1.838 1 98.19 381 ALA B C 1
ATOM 6420 O O . ALA B 1 381 ? 3.459 4.09 1.477 1 98.19 381 ALA B O 1
ATOM 6421 N N . VAL B 1 382 ? 1.47 4.355 2.432 1 98.69 382 VAL B N 1
ATOM 6422 C CA . VAL B 1 382 ? 1.683 5.781 2.645 1 98.69 382 VAL B CA 1
ATOM 6423 C C . VAL B 1 382 ? 2.789 5.992 3.676 1 98.69 382 VAL B C 1
ATOM 6425 O O . VAL B 1 382 ? 3.623 6.887 3.527 1 98.69 382 VAL B O 1
ATOM 6428 N N . LYS B 1 383 ? 2.787 5.176 4.723 1 98.81 383 LYS B N 1
ATOM 6429 C CA . LYS B 1 383 ? 3.834 5.336 5.727 1 98.81 383 LYS B CA 1
ATOM 6430 C C . LYS B 1 383 ? 5.215 5.07 5.133 1 98.81 383 LYS B C 1
ATOM 6432 O O . LYS B 1 383 ? 6.18 5.766 5.449 1 98.81 383 LYS B O 1
ATOM 6437 N N . ALA B 1 384 ? 5.324 4.035 4.293 1 98.62 384 ALA B N 1
ATOM 6438 C CA . ALA B 1 384 ? 6.598 3.77 3.627 1 98.62 384 ALA B CA 1
ATOM 6439 C C . ALA B 1 384 ? 7.051 4.977 2.807 1 98.62 384 ALA B C 1
ATOM 6441 O O . ALA B 1 384 ? 8.219 5.363 2.855 1 98.62 384 ALA B O 1
ATOM 6442 N N . TYR B 1 385 ? 6.121 5.551 2.117 1 98.56 385 TYR B N 1
ATOM 6443 C CA . TYR B 1 385 ? 6.383 6.789 1.397 1 98.56 385 TYR B CA 1
ATOM 6444 C C . TYR B 1 385 ? 6.902 7.867 2.342 1 98.56 385 TYR B C 1
ATOM 6446 O O . TYR B 1 385 ? 7.887 8.547 2.039 1 98.56 385 TYR B O 1
ATOM 6454 N N . GLU B 1 386 ? 6.234 8.07 3.463 1 98.88 386 GLU B N 1
ATOM 6455 C CA . GLU B 1 386 ? 6.621 9.117 4.406 1 98.88 386 GLU B CA 1
ATOM 6456 C C . GLU B 1 386 ? 8.039 8.891 4.926 1 98.88 386 GLU B C 1
ATOM 6458 O O . GLU B 1 386 ? 8.82 9.836 5.027 1 98.88 386 GLU B O 1
ATOM 6463 N N . GLU B 1 387 ? 8.336 7.656 5.242 1 98.81 387 GLU B N 1
ATOM 6464 C CA . GLU B 1 387 ? 9.664 7.324 5.754 1 98.81 387 GLU B CA 1
ATOM 6465 C C . GLU B 1 387 ? 10.742 7.664 4.734 1 98.81 387 GLU B C 1
ATOM 6467 O O . GLU B 1 387 ? 11.766 8.258 5.086 1 98.81 387 GLU B O 1
ATOM 6472 N N . LEU B 1 388 ? 10.492 7.297 3.488 1 98.81 388 LEU B N 1
ATOM 6473 C CA . LEU B 1 388 ? 11.477 7.559 2.438 1 98.81 388 LEU B CA 1
ATOM 6474 C C . LEU B 1 388 ? 11.562 9.047 2.137 1 98.81 388 LEU B C 1
ATOM 6476 O O . LEU B 1 388 ? 12.641 9.555 1.803 1 98.81 388 LEU B O 1
ATOM 6480 N N . THR B 1 389 ? 10.445 9.727 2.201 1 98.88 389 THR B N 1
ATOM 6481 C CA . THR B 1 389 ? 10.422 11.172 2.014 1 98.88 389 THR B CA 1
ATOM 6482 C C . THR B 1 389 ? 11.297 11.867 3.053 1 98.88 389 THR B C 1
ATOM 6484 O O . THR B 1 389 ? 12.078 12.766 2.719 1 98.88 389 THR B O 1
ATOM 6487 N N . ILE B 1 390 ? 11.188 11.461 4.289 1 98.94 390 ILE B N 1
ATOM 6488 C CA . ILE B 1 390 ? 11.977 12.031 5.375 1 98.94 390 ILE B CA 1
ATOM 6489 C C . ILE B 1 390 ? 13.461 11.75 5.137 1 98.94 390 ILE B C 1
ATOM 6491 O O . ILE B 1 390 ? 14.297 12.656 5.23 1 98.94 390 ILE B O 1
ATOM 6495 N N . GLU B 1 391 ? 13.742 10.516 4.797 1 98.75 391 GLU B N 1
ATOM 6496 C CA . GLU B 1 391 ? 15.133 10.148 4.547 1 98.75 391 GLU B CA 1
ATOM 6497 C C . GLU B 1 391 ? 15.727 10.977 3.408 1 98.75 391 GLU B C 1
ATOM 6499 O O . GLU B 1 391 ? 16.844 11.477 3.514 1 98.75 391 GLU B O 1
ATOM 6504 N N . ALA B 1 392 ? 14.961 11.102 2.361 1 98.75 392 ALA B N 1
ATOM 6505 C CA . ALA B 1 392 ? 15.414 11.891 1.221 1 98.75 392 ALA B CA 1
ATOM 6506 C C . ALA B 1 392 ? 15.633 13.352 1.616 1 98.75 392 ALA B C 1
ATOM 6508 O O . ALA B 1 392 ? 16.609 13.977 1.19 1 98.75 392 ALA B O 1
ATOM 6509 N N . GLY B 1 393 ? 14.727 13.883 2.385 1 98.75 393 GLY B N 1
ATOM 6510 C CA . GLY B 1 393 ? 14.82 15.273 2.799 1 98.75 393 GLY B CA 1
ATOM 6511 C C . GLY B 1 393 ? 16 15.547 3.715 1 98.75 393 GLY B C 1
ATOM 6512 O O . GLY B 1 393 ? 16.609 16.609 3.652 1 98.75 393 GLY B O 1
ATOM 6513 N N . VAL B 1 394 ? 16.312 14.586 4.566 1 98.75 394 VAL B N 1
ATOM 6514 C CA . VAL B 1 394 ? 17.406 14.742 5.531 1 98.75 394 VAL B CA 1
ATOM 6515 C C . VAL B 1 394 ? 18.75 14.562 4.828 1 98.75 394 VAL B C 1
ATOM 6517 O O . VAL B 1 394 ? 19.688 15.336 5.055 1 98.75 394 VAL B O 1
ATOM 6520 N N . LYS B 1 395 ? 18.828 13.594 3.857 1 97.88 395 LYS B N 1
ATOM 6521 C CA . LYS B 1 395 ? 20.109 13.219 3.281 1 97.88 395 LYS B CA 1
ATOM 6522 C C . LYS B 1 395 ? 20.344 13.906 1.938 1 97.88 395 LYS B C 1
ATOM 6524 O O . LYS B 1 395 ? 21.469 13.969 1.451 1 97.88 395 LYS B O 1
ATOM 6529 N N . GLY B 1 396 ? 19.359 14.375 1.414 1 97.69 396 GLY B N 1
ATOM 6530 C CA . GLY B 1 396 ? 19.453 14.922 0.07 1 97.69 396 GLY B CA 1
ATOM 6531 C C . GLY B 1 396 ? 19.781 13.875 -0.975 1 97.69 396 GLY B C 1
ATOM 6532 O O . GLY B 1 396 ? 20.609 14.117 -1.869 1 97.69 396 GLY B O 1
ATOM 6533 N N . ASP B 1 397 ? 19.203 12.711 -0.894 1 97.5 397 ASP B N 1
ATOM 6534 C CA . ASP B 1 397 ? 19.516 11.594 -1.789 1 97.5 397 ASP B CA 1
ATOM 6535 C C . ASP B 1 397 ? 18.453 11.461 -2.879 1 97.5 397 ASP B C 1
ATOM 6537 O O . ASP B 1 397 ? 17.297 11.164 -2.59 1 97.5 397 ASP B O 1
ATOM 6541 N N . TYR B 1 398 ? 18.828 11.641 -4.121 1 98 398 TYR B N 1
ATOM 6542 C CA . TYR B 1 398 ? 17.938 11.609 -5.281 1 98 398 TYR B CA 1
ATOM 6543 C C . TYR B 1 398 ? 17.266 10.25 -5.406 1 98 398 TYR B C 1
ATOM 6545 O O . TYR B 1 398 ? 16.078 10.172 -5.707 1 98 398 TYR B O 1
ATOM 6553 N N . TYR B 1 399 ? 18.016 9.188 -5.227 1 97.56 399 TYR B N 1
ATOM 6554 C CA . TYR B 1 399 ? 17.5 7.836 -5.422 1 97.56 399 TYR B CA 1
ATOM 6555 C C . TYR B 1 399 ? 16.438 7.508 -4.375 1 97.56 399 TYR B C 1
ATOM 6557 O O . TYR B 1 399 ? 15.406 6.898 -4.691 1 97.56 399 TYR B O 1
ATOM 6565 N N . THR B 1 400 ? 16.672 7.918 -3.141 1 98.5 400 THR B N 1
ATOM 6566 C CA . THR B 1 400 ? 15.688 7.738 -2.09 1 98.5 400 THR B CA 1
ATOM 6567 C C . THR B 1 400 ? 14.422 8.539 -2.395 1 98.5 400 THR B C 1
ATOM 6569 O O . THR B 1 400 ? 13.305 8.062 -2.18 1 98.5 400 THR B O 1
ATOM 6572 N N . ALA B 1 401 ? 14.617 9.742 -2.9 1 98.81 401 ALA B N 1
ATOM 6573 C CA . ALA B 1 401 ? 13.492 10.586 -3.295 1 98.81 401 ALA B CA 1
ATOM 6574 C C . ALA B 1 401 ? 12.68 9.93 -4.406 1 98.81 401 ALA B C 1
ATOM 6576 O O . ALA B 1 401 ? 11.445 9.938 -4.375 1 98.81 401 ALA B O 1
ATOM 6577 N N . LEU B 1 402 ? 13.352 9.367 -5.383 1 98.62 402 LEU B N 1
ATOM 6578 C CA . LEU B 1 402 ? 12.695 8.688 -6.492 1 98.62 402 LEU B CA 1
ATOM 6579 C C . LEU B 1 402 ? 11.867 7.504 -5.992 1 98.62 402 LEU B C 1
ATOM 6581 O O . LEU B 1 402 ? 10.734 7.305 -6.43 1 98.62 402 LEU B O 1
ATOM 6585 N N . GLN B 1 403 ? 12.398 6.73 -5.066 1 98.38 403 GLN B N 1
ATOM 6586 C CA . GLN B 1 403 ? 11.672 5.594 -4.508 1 98.38 403 GLN B CA 1
ATOM 6587 C C . GLN B 1 403 ? 10.438 6.055 -3.736 1 98.38 403 GLN B C 1
ATOM 6589 O O . GLN B 1 403 ? 9.391 5.402 -3.783 1 98.38 403 GLN B O 1
ATOM 6594 N N . ALA B 1 404 ? 10.586 7.16 -3.002 1 98.69 404 ALA B N 1
ATOM 6595 C CA . ALA B 1 404 ? 9.453 7.691 -2.25 1 98.69 404 ALA B CA 1
ATOM 6596 C C . ALA B 1 404 ? 8.273 7.988 -3.172 1 98.69 404 ALA B C 1
ATOM 6598 O O . ALA B 1 404 ? 7.156 7.523 -2.934 1 98.69 404 ALA B O 1
ATOM 6599 N N . LEU B 1 405 ? 8.555 8.688 -4.246 1 98.56 405 LEU B N 1
ATOM 6600 C CA . LEU B 1 405 ? 7.484 9.07 -5.164 1 98.56 405 LEU B CA 1
ATOM 6601 C C . LEU B 1 405 ? 6.953 7.848 -5.91 1 98.56 405 LEU B C 1
ATOM 6603 O O . LEU B 1 405 ? 5.75 7.742 -6.152 1 98.56 405 LEU B O 1
ATOM 6607 N N . THR B 1 406 ? 7.828 6.941 -6.258 1 98.06 406 THR B N 1
ATOM 6608 C CA . THR B 1 406 ? 7.422 5.738 -6.98 1 98.06 406 THR B CA 1
ATOM 6609 C C . THR B 1 406 ? 6.438 4.918 -6.152 1 98.06 406 THR B C 1
ATOM 6611 O O . THR B 1 406 ? 5.512 4.312 -6.703 1 98.06 406 THR B O 1
ATOM 6614 N N . LEU B 1 407 ? 6.598 4.941 -4.855 1 96.62 407 LEU B N 1
ATOM 6615 C CA . LEU B 1 407 ? 5.82 4.086 -3.965 1 96.62 407 LEU B CA 1
ATOM 6616 C C . LEU B 1 407 ? 4.477 4.719 -3.637 1 96.62 407 LEU B C 1
ATOM 6618 O O . LEU B 1 407 ? 3.561 4.039 -3.168 1 96.62 407 LEU B O 1
ATOM 6622 N N . HIS B 1 408 ? 4.371 5.984 -3.781 1 97.88 408 HIS B N 1
ATOM 6623 C CA . HIS B 1 408 ? 3.146 6.645 -3.35 1 97.88 408 HIS B CA 1
ATOM 6624 C C . HIS B 1 408 ? 1.949 6.18 -4.172 1 97.88 408 HIS B C 1
ATOM 6626 O O . HIS B 1 408 ? 2.006 6.156 -5.402 1 97.88 408 HIS B O 1
ATOM 6632 N N . PRO B 1 409 ? 0.798 5.914 -3.52 1 97 409 PRO B N 1
ATOM 6633 C CA . PRO B 1 409 ? -0.365 5.344 -4.203 1 97 409 PRO B CA 1
ATOM 6634 C C . PRO B 1 409 ? -0.932 6.27 -5.277 1 97 409 PRO B C 1
ATOM 6636 O O . PRO B 1 409 ? -1.63 5.812 -6.184 1 97 409 PRO B O 1
ATOM 6639 N N . LEU B 1 410 ? -0.644 7.527 -5.25 1 97.5 410 LEU B N 1
ATOM 6640 C CA . LEU B 1 410 ? -1.206 8.469 -6.211 1 97.5 410 LEU B CA 1
ATOM 6641 C C . LEU B 1 410 ? -0.307 8.594 -7.438 1 97.5 410 LEU B C 1
ATOM 6643 O O . LEU B 1 410 ? -0.692 9.211 -8.438 1 97.5 410 LEU B O 1
ATOM 6647 N N . VAL B 1 411 ? 0.925 8.102 -7.398 1 97.75 411 VAL B N 1
ATOM 6648 C CA . VAL B 1 411 ? 1.861 8.148 -8.516 1 97.75 411 VAL B CA 1
ATOM 6649 C C . VAL B 1 411 ? 1.776 6.859 -9.328 1 97.75 411 VAL B C 1
ATOM 6651 O O . VAL B 1 411 ? 1.991 5.77 -8.789 1 97.75 411 VAL B O 1
ATOM 6654 N N . PRO B 1 412 ? 1.508 6.977 -10.594 1 95.25 412 PRO B N 1
ATOM 6655 C CA . PRO B 1 412 ? 1.096 5.789 -11.344 1 95.25 412 PRO B CA 1
ATOM 6656 C C . PRO B 1 412 ? 2.273 4.895 -11.719 1 95.25 412 PRO B C 1
ATOM 6658 O O . PRO B 1 412 ? 2.082 3.713 -12.023 1 95.25 412 PRO B O 1
ATOM 6661 N N . SER B 1 413 ? 3.508 5.477 -11.781 1 96.62 413 SER B N 1
ATOM 6662 C CA . SER B 1 413 ? 4.637 4.664 -12.227 1 96.62 413 SER B CA 1
ATOM 6663 C C . SER B 1 413 ? 5.965 5.324 -11.883 1 96.62 413 SER B C 1
ATOM 6665 O O . SER B 1 413 ? 6.008 6.52 -11.578 1 96.62 413 SER B O 1
ATOM 6667 N N . ALA B 1 414 ? 7.027 4.508 -11.969 1 97.31 414 ALA B N 1
ATOM 6668 C CA . ALA B 1 414 ? 8.375 5.027 -11.75 1 97.31 414 ALA B CA 1
ATOM 6669 C C . ALA B 1 414 ? 8.75 6.043 -12.828 1 97.31 414 ALA B C 1
ATOM 6671 O O . ALA B 1 414 ? 9.461 7.012 -12.562 1 97.31 414 ALA B O 1
ATOM 6672 N N . THR B 1 415 ? 8.219 5.824 -14.016 1 96.06 415 THR B N 1
ATOM 6673 C CA . THR B 1 415 ? 8.469 6.734 -15.125 1 96.06 415 THR B CA 1
ATOM 6674 C C . THR B 1 415 ? 7.918 8.125 -14.82 1 96.06 415 THR B C 1
ATOM 6676 O O . THR B 1 415 ? 8.617 9.125 -14.977 1 96.06 415 THR B O 1
ATOM 6679 N N . ILE B 1 416 ? 6.73 8.172 -14.406 1 97.75 416 ILE B N 1
ATOM 6680 C CA . ILE B 1 416 ? 6.066 9.43 -14.102 1 97.75 416 ILE B CA 1
ATOM 6681 C C . ILE B 1 416 ? 6.672 10.039 -12.836 1 97.75 416 ILE B C 1
ATOM 6683 O O . ILE B 1 416 ? 6.852 11.258 -12.75 1 97.75 416 ILE B O 1
ATOM 6687 N N . ALA B 1 417 ? 6.992 9.164 -11.883 1 98.5 417 ALA B N 1
ATOM 6688 C CA . ALA B 1 417 ? 7.641 9.617 -10.648 1 98.5 417 ALA B CA 1
ATOM 6689 C C . ALA B 1 417 ? 8.93 10.375 -10.961 1 98.5 417 ALA B C 1
ATOM 6691 O O . ALA B 1 417 ? 9.195 11.43 -10.367 1 98.5 417 ALA B O 1
ATOM 6692 N N . LYS B 1 418 ? 9.719 9.828 -11.828 1 98.31 418 LYS B N 1
ATOM 6693 C CA . LYS B 1 418 ? 11 10.438 -12.18 1 98.31 418 LYS B CA 1
ATOM 6694 C C . LYS B 1 418 ? 10.805 11.812 -12.797 1 98.31 418 LYS B C 1
ATOM 6696 O O . LYS B 1 418 ? 11.516 12.766 -12.461 1 98.31 418 LYS B O 1
ATOM 6701 N N . LYS B 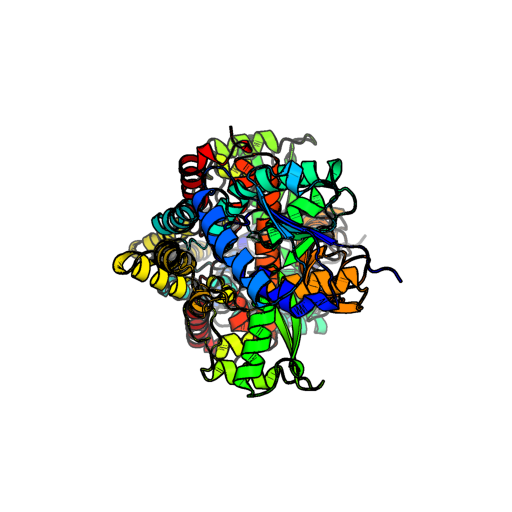1 419 ? 9.844 11.938 -13.719 1 98.44 419 LYS B N 1
ATOM 6702 C CA . LYS B 1 419 ? 9.555 13.219 -14.359 1 98.44 419 LYS B CA 1
ATOM 6703 C C . LYS B 1 419 ? 9.117 14.258 -13.328 1 98.44 419 LYS B C 1
ATOM 6705 O O . LYS B 1 419 ? 9.578 15.398 -13.359 1 98.44 419 LYS B O 1
ATOM 6710 N N . ILE B 1 420 ? 8.25 13.836 -12.453 1 98.75 420 ILE B N 1
ATOM 6711 C CA . ILE B 1 420 ? 7.742 14.734 -11.414 1 98.75 420 ILE B CA 1
ATOM 6712 C C . ILE B 1 420 ? 8.883 15.164 -10.492 1 98.75 420 ILE B C 1
ATOM 6714 O O . ILE B 1 420 ? 9.016 16.344 -10.172 1 98.75 420 ILE B O 1
ATOM 6718 N N . LEU B 1 421 ? 9.711 14.188 -10.102 1 98.75 421 LEU B N 1
ATOM 6719 C CA . LEU B 1 421 ? 10.82 14.484 -9.203 1 98.75 421 LEU B CA 1
ATOM 6720 C C . LEU B 1 421 ? 11.781 15.477 -9.836 1 98.75 421 LEU B C 1
ATOM 6722 O O . LEU B 1 421 ? 12.219 16.438 -9.188 1 98.75 421 LEU B O 1
ATOM 6726 N N . ASP B 1 422 ? 12.094 15.258 -11.07 1 98.56 422 ASP B N 1
ATOM 6727 C CA . ASP B 1 422 ? 13 16.156 -11.773 1 98.56 422 ASP B CA 1
ATOM 6728 C C . ASP B 1 422 ? 12.453 17.578 -11.82 1 98.56 422 ASP B C 1
ATOM 6730 O O . ASP B 1 422 ? 13.18 18.547 -11.562 1 98.56 422 ASP B O 1
ATOM 6734 N N . ASP B 1 423 ? 11.203 17.703 -12.141 1 98.75 423 ASP B N 1
ATOM 6735 C CA . ASP B 1 423 ? 10.562 19.031 -12.172 1 98.75 423 ASP B CA 1
ATOM 6736 C C . ASP B 1 423 ? 10.562 19.672 -10.789 1 98.75 423 ASP B C 1
ATOM 6738 O O . ASP B 1 423 ? 10.789 20.875 -10.656 1 98.75 423 ASP B O 1
ATOM 6742 N N . ILE B 1 424 ? 10.273 18.891 -9.75 1 98.62 424 ILE B N 1
ATOM 6743 C CA . ILE B 1 424 ? 10.234 19.391 -8.383 1 98.62 424 ILE B CA 1
ATOM 6744 C C . ILE B 1 424 ? 11.609 19.938 -7.992 1 98.62 424 ILE B C 1
ATOM 6746 O O . ILE B 1 424 ? 11.711 21.047 -7.465 1 98.62 424 ILE B O 1
ATOM 6750 N N . ILE B 1 425 ? 12.633 19.156 -8.258 1 98.5 425 ILE B N 1
ATOM 6751 C CA . ILE B 1 425 ? 13.984 19.547 -7.875 1 98.5 425 ILE B CA 1
ATOM 6752 C C . ILE B 1 425 ? 14.398 20.781 -8.664 1 98.5 425 ILE B C 1
ATOM 6754 O O . ILE B 1 425 ? 14.93 21.75 -8.094 1 98.5 425 ILE B O 1
ATOM 6758 N N . GLU B 1 426 ? 14.086 20.797 -9.93 1 98.12 426 GLU B N 1
ATOM 6759 C CA . GLU B 1 426 ? 14.461 21.922 -10.789 1 98.12 426 GLU B CA 1
ATOM 6760 C C . GLU B 1 426 ? 13.742 23.203 -10.367 1 98.12 426 GLU B C 1
ATOM 6762 O O . GLU B 1 426 ? 14.375 24.25 -10.211 1 98.12 426 GLU B O 1
ATOM 6767 N N . GLN B 1 427 ? 12.5 23.125 -10.141 1 97.94 427 GLN B N 1
ATOM 6768 C CA . GLN B 1 427 ? 11.68 24.328 -9.938 1 97.94 427 GLN B CA 1
ATOM 6769 C C . GLN B 1 427 ? 11.766 24.812 -8.492 1 97.94 427 GLN B C 1
ATOM 6771 O O . GLN B 1 427 ? 11.344 25.922 -8.18 1 97.94 427 GLN B O 1
ATOM 6776 N N . ASN B 1 428 ? 12.258 23.969 -7.578 1 97.69 428 ASN B N 1
ATOM 6777 C CA . ASN B 1 428 ? 12.375 24.344 -6.18 1 97.69 428 ASN B CA 1
ATOM 6778 C C . ASN B 1 428 ? 13.836 24.422 -5.734 1 97.69 428 ASN B C 1
ATOM 6780 O O . ASN B 1 428 ? 14.125 24.422 -4.539 1 97.69 428 ASN B O 1
ATOM 6784 N N . ASN B 1 429 ? 14.703 24.5 -6.648 1 97.12 429 ASN B N 1
ATOM 6785 C CA . ASN B 1 429 ? 16.141 24.375 -6.387 1 97.12 429 ASN B CA 1
ATOM 6786 C C . ASN B 1 429 ? 16.594 25.344 -5.301 1 97.12 429 ASN B C 1
ATOM 6788 O O . ASN B 1 429 ? 17.422 25 -4.465 1 97.12 429 ASN B O 1
ATOM 6792 N N . GLU B 1 430 ? 16.109 26.5 -5.23 1 96.75 430 GLU B N 1
ATOM 6793 C CA . GLU B 1 430 ? 16.5 27.531 -4.273 1 96.75 430 GLU B CA 1
ATOM 6794 C C . GLU B 1 430 ? 16.141 27.125 -2.846 1 96.75 430 GLU B C 1
ATOM 6796 O O . GLU B 1 430 ? 16.766 27.594 -1.889 1 96.75 430 GLU B O 1
ATOM 6801 N N . PHE B 1 431 ? 15.188 26.219 -2.705 1 97.81 431 PHE B N 1
ATOM 6802 C CA . PHE B 1 431 ? 14.68 25.844 -1.385 1 97.81 431 PHE B CA 1
ATOM 6803 C C . PHE B 1 431 ? 15.125 24.438 -1.009 1 97.81 431 PHE B C 1
ATOM 6805 O O . PHE B 1 431 ? 14.68 23.891 -0.003 1 97.81 431 PHE B O 1
ATOM 6812 N N . LEU B 1 432 ? 15.945 23.812 -1.865 1 98.38 432 LEU B N 1
ATOM 6813 C CA . LEU B 1 432 ? 16.344 22.422 -1.646 1 98.38 432 LEU B CA 1
ATOM 6814 C C . LEU B 1 432 ? 17.859 22.297 -1.497 1 98.38 432 LEU B C 1
ATOM 6816 O O . LEU B 1 432 ? 18.516 21.641 -2.299 1 98.38 432 LEU B O 1
ATOM 6820 N N . PRO B 1 433 ? 18.422 22.844 -0.439 1 97.62 433 PRO B N 1
ATOM 6821 C CA . PRO B 1 433 ? 19.875 22.844 -0.266 1 97.62 433 PRO B CA 1
ATOM 6822 C C . PRO B 1 433 ? 20.453 21.438 -0.157 1 97.62 433 PRO B C 1
ATOM 6824 O O . PRO B 1 433 ? 21.625 21.219 -0.499 1 97.62 433 PRO B O 1
ATOM 6827 N N . GLN B 1 434 ? 19.672 20.453 0.237 1 96.69 434 GLN B N 1
ATOM 6828 C CA . GLN B 1 434 ? 20.172 19.094 0.475 1 96.69 434 GLN B CA 1
ATOM 6829 C C . GLN B 1 434 ? 20.422 18.375 -0.84 1 96.69 434 GLN B C 1
ATOM 6831 O O . GLN B 1 434 ? 21.078 17.328 -0.856 1 96.69 434 GLN B O 1
ATOM 6836 N N . TYR B 1 435 ? 19.922 18.844 -1.917 1 95.12 435 TYR B N 1
ATOM 6837 C CA . TYR B 1 435 ? 20.109 18.188 -3.205 1 95.12 435 TYR B CA 1
ATOM 6838 C C . TYR B 1 435 ? 21.234 18.859 -3.994 1 95.12 435 TYR B C 1
ATOM 6840 O O . TYR B 1 435 ? 21.484 18.516 -5.152 1 95.12 435 TYR B O 1
ATOM 6848 N N . LYS B 1 436 ? 21.922 19.891 -3.447 1 89.19 436 LYS B N 1
ATOM 6849 C CA . LYS B 1 436 ? 23.047 20.562 -4.102 1 89.19 436 LYS B CA 1
ATOM 6850 C C . LYS B 1 436 ? 24.359 19.859 -3.799 1 89.19 436 LYS B C 1
ATOM 6852 O O . LYS B 1 436 ? 24.516 19.25 -2.74 1 89.19 436 LYS B O 1
#

pLDDT: mean 94.27, std 9.15, range [35.72, 98.94]

Organism: Thermoanaerobacter italicus (strain DSM 9252 / Ab9) (NCBI:txid580331)

Solvent-accessible surface area (backbone atoms only — not comparable to full-atom values): 43918 Å² total; per-residue (Å²): 126,86,78,71,74,32,30,36,15,28,42,30,28,29,35,91,58,38,48,49,42,49,50,29,45,62,77,36,34,92,79,40,49,52,31,38,41,26,32,21,31,49,81,94,34,41,68,43,27,51,34,41,46,52,27,45,49,37,30,35,58,71,68,69,52,79,55,44,78,41,80,44,68,50,59,63,71,39,38,46,68,16,51,33,36,35,35,48,47,60,72,69,44,63,66,40,43,34,47,26,31,49,56,30,43,76,72,77,25,60,28,33,68,56,45,54,62,5,12,48,52,41,35,39,35,35,42,58,52,52,54,51,52,47,51,49,32,58,70,41,17,66,83,22,39,35,42,32,49,26,62,27,22,36,53,52,40,33,44,42,58,70,74,47,86,56,48,68,42,12,44,63,35,61,66,60,46,50,44,44,44,51,14,59,76,68,71,49,64,48,87,44,46,48,66,46,44,49,40,33,65,81,50,34,31,32,65,39,33,24,53,79,82,41,79,43,41,70,64,50,39,54,44,33,34,71,58,55,58,80,62,44,80,86,37,83,79,68,66,55,53,37,66,55,39,53,40,66,62,46,45,70,41,60,55,42,41,58,61,44,34,26,62,61,48,39,53,49,50,52,51,33,44,73,68,77,33,44,71,42,53,46,48,49,54,51,49,52,55,48,52,58,54,39,58,36,88,82,48,41,67,73,58,76,70,56,55,71,75,36,62,59,64,32,28,51,52,52,43,50,50,52,40,21,28,75,62,46,59,56,46,77,46,65,35,26,38,70,28,67,56,24,45,55,79,48,67,42,83,39,48,27,23,28,41,19,39,23,24,66,90,42,76,45,70,59,77,66,41,73,68,58,50,91,51,40,11,62,54,36,19,50,47,22,19,43,54,28,42,43,50,15,28,73,66,26,37,67,40,44,38,42,45,17,42,33,52,26,90,65,37,67,12,40,67,57,22,48,54,43,50,51,51,49,52,64,76,38,46,91,53,34,71,48,69,106,124,84,77,72,74,33,30,36,16,29,41,31,29,29,34,90,59,39,48,49,42,51,50,30,46,62,77,35,34,90,81,39,50,49,32,38,39,26,31,21,32,49,80,93,34,43,68,44,26,52,34,41,46,51,27,44,49,36,30,35,57,71,69,68,53,80,54,44,76,40,82,44,67,50,59,64,71,39,38,45,69,16,51,32,37,35,35,49,46,58,72,68,47,63,65,39,42,35,48,26,32,49,55,32,44,77,71,78,25,60,29,32,68,57,44,55,62,6,10,48,51,40,35,39,34,35,43,60,53,52,52,52,52,46,52,48,31,58,72,41,16,66,82,22,39,36,43,32,49,25,62,27,21,36,53,53,42,32,45,41,58,71,73,47,86,58,48,67,42,12,45,65,36,61,66,60,46,50,43,45,45,50,14,57,76,67,71,49,63,48,87,45,46,48,66,46,44,49,41,31,65,79,51,35,30,32,65,41,34,24,53,79,83,40,81,44,41,70,64,50,40,55,44,34,34,71,59,54,59,79,59,43,81,86,37,81,80,67,67,57,54,39,67,55,40,54,42,67,62,45,46,70,42,60,54,42,42,60,62,44,33,26,64,61,49,39,52,50,50,52,52,32,44,74,68,77,32,44,71,40,52,46,47,50,54,50,49,52,53,49,49,58,54,39,58,37,89,82,47,42,67,74,57,75,70,56,57,70,74,36,62,57,63,33,28,48,51,52,41,49,49,52,42,20,29,75,63,46,61,56,46,79,45,67,34,27,39,71,28,67,56,26,45,55,79,49,66,44,84,40,48,26,23,28,40,19,38,24,23,65,90,41,77,47,69,57,77,68,41,73,67,58,50,90,52,41,11,62,51,36,20,48,48,24,20,44,54,29,42,43,50,15,28,75,65,27,38,67,41,43,39,44,45,17,43,33,50,26,89,65,37,68,11,41,67,58,22,46,56,44,48,51,50,48,50,63,77,39,45,93,53,33,72,47,69,107

Nearest PDB structures (foldseek):
  1s6y-assembly1_A  TM=9.852E-01  e=1.510E-47  Geobacillus stearothermophilus
  5c3m-assembly1_C  TM=9.836E-01  e=4.998E-47  Geobacillus stearothermophilus
  6vc6-assembly4_D  TM=8.811E-01  e=7.513E-31  Merdibacter massiliensis
  6dux-assembly1_A  TM=8.868E-01  e=2.487E-30  Klebsiella pneumoniae
  1u8x-assembly1_X  TM=8.354E-01  e=2.737E-30  Bacillus subtilis

Radius of gyration: 30.46 Å; Cα contacts (8 Å, |Δi|>4): 1876; chains: 2; bounding box: 58×100×76 Å

Foldseek 3Di:
DPQDAAAEEEEACLDLCNLVLLVLCLVCCVLHVHQEYEREYAPVSLLSNVLSLLLSVLQCVVSVHNHHYHYDNDLLVRLAQHQAYEYAHFQVPLVLLQCQQVLLLVVLFGRHCAAASNVLLRLLLCLVVLVVSLVSCCVRPVNHEYEYAYGVQQLNQLLPLVPHSHHYWYDDCQVVLVLVLVCVVVVHDSVQKDFWWWFARLWIWRQFIGGNRHTCLLVVLQVLCVPDDRAFLLADDDRDHSVVSVVLSIHTTRSCCCQPVVVVRSVVQVVCCVPVRHLSVVLVVLSVVSSVVSNPSPNNHSDPSVVNSTCPCVSVLVSVLVSCLSVQVQDKHWIWDFCLCQAVLDDRSGTITTIFGQGVVGTHGDHDYYDDPSSSVLRVLLRQLSVLSSVCSVQVDLVSQLVSNQSRSRRDHSVSSNSSSVSSCVVCVVSNPNND/DPQPAAAEEEEACLDLCNLVLLVLCLVCCVLHVHQEYEREYAPVSLLSNVLSLLLSVLQCVVSVHNYHYHYDNDLLVRLAQHQAYEYADFQVPLVLLQCQQVLLLVVLFGRHCAAASNVLLRLLLCLVVLVVSLVSCCVRPVNHEYEYAYGVQQLNQLLPLVPHSHHYWYDDCQVVLVLVLVCVVVVHDSVQKDFWWWFARLWIWRQFIGGNRHTCLLVVLQVLCVPDDDAFLLADDDRDHSVVSVVLSIHTTRSCCCQPVVVVRSVVQVVCCVPVRHLSVVLVVLSVVSSVVSNPSVNNHSDPSVVNSTCPCVSVLVSVLVSCLSVQVQDKHWIWDFCLCQAVLDDRSGTITGIFGQGVVGTHGDHDYYDDPSSSVLRVLLRQLSVLSSVCSVQVDLVSQLVSNQSRSRRDHSVSSNSSSVSSCVVCVVSNPNND

Sequence (872 aa):
MFKKDLKIAVIGGGSSYTPELIEGFIKRYNELPVKDLYLVDIEEGKEKLEIVGGLAKRMVEKAGVGINIHLTLDRREAIKDADFVVTQFRVGRIDARIRDEKIPLKYDVIGQETTGPGGFAKAQRTIPVILDVCKDIEELAPNAWLINFTNPSGVITETVLKHTNVKAIGLCNVPIGMVYGVAEMLEVNPKRVYIDFAGLNHLVWGTHIYLDGEDITEKLIDSFAGGKSLSMKNIPELPWDPDFIKSLGMYPCPYHRYYYLTDKMLEKQKEEAATVGTRGEVVKKLEQELFELYKDPNLNIKPPQLEKRGGAHYSDAACSLISSIYNDKKDIHVVNVRNNGTIADLPDDVVIETNAIIDRNGAHPINIGHVPAKIRGLMQAVKAYEELTIEAGVKGDYYTALQALTLHPLVPSATIAKKILDDIIEQNNEFLPQYKMFKKDLKIAVIGGGSSYTPELIEGFIKRYNELPVKDLYLVDIEEGKEKLEIVGGLAKRMVEKAGVGINIHLTLDRREAIKDADFVVTQFRVGRIDARIRDEKIPLKYDVIGQETTGPGGFAKAQRTIPVILDVCKDIEELAPNAWLINFTNPSGVITETVLKHTNVKAIGLCNVPIGMVYGVAEMLEVNPKRVYIDFAGLNHLVWGTHIYLDGEDITEKLIDSFAGGKSLSMKNIPELPWDPDFIKSLGMYPCPYHRYYYLTDKMLEKQKEEAATVGTRGEVVKKLEQELFELYKDPNLNIKPPQLEKRGGAHYSDAACSLISSIYNDKKDIHVVNVRNNGTIADLPDDVVIETNAIIDRNGAHPINIGHVPAKIRGLMQAVKAYEELTIEAGVKGDYYTALQALTLHPLVPSATIAKKILDDIIEQNNEFLPQYK